Protein AF-A0A5E4IYB2-F1 (afdb_monomer)

Radius of gyration: 29.52 Å; Cα contacts (8 Å, |Δi|>4): 1570; chains: 1; bounding box: 65×104×77 Å

Structure (mmCIF, N/CA/C/O backbone):
data_AF-A0A5E4IYB2-F1
#
_entry.id   AF-A0A5E4IYB2-F1
#
loop_
_atom_site.group_PDB
_atom_site.id
_atom_site.type_symbol
_atom_site.label_atom_id
_atom_site.label_alt_id
_atom_site.label_comp_id
_atom_site.label_asym_id
_atom_site.label_entity_id
_atom_site.label_seq_id
_atom_site.pdbx_PDB_ins_code
_atom_site.Cartn_x
_atom_site.Cartn_y
_atom_site.Cartn_z
_atom_site.occupancy
_atom_site.B_iso_or_equiv
_atom_site.auth_seq_id
_atom_site.auth_comp_id
_atom_site.auth_asym_id
_atom_site.auth_atom_id
_atom_site.pdbx_PDB_model_num
ATOM 1 N N . MET A 1 1 ? -1.968 6.231 -26.557 1.00 59.00 1 MET A N 1
ATOM 2 C CA . MET A 1 1 ? -2.335 7.236 -25.530 1.00 59.00 1 MET A CA 1
ATOM 3 C C . MET A 1 1 ? -2.829 8.498 -26.220 1.00 59.00 1 MET A C 1
ATOM 5 O O . MET A 1 1 ? -2.154 8.832 -27.192 1.00 59.00 1 MET A O 1
ATOM 9 N N . PRO A 1 2 ? -3.926 9.191 -25.814 1.00 55.34 2 PRO A N 1
ATOM 10 C CA . PRO A 1 2 ? -4.730 9.131 -24.569 1.00 55.34 2 PRO A CA 1
ATOM 11 C C . PRO A 1 2 ? -6.134 8.472 -24.622 1.00 55.34 2 PRO A C 1
ATOM 13 O O . PRO A 1 2 ? -6.709 8.244 -23.564 1.00 55.34 2 PRO A O 1
ATOM 16 N N . ASP A 1 3 ? -6.701 8.130 -25.783 1.00 65.88 3 ASP A N 1
ATOM 17 C CA . ASP A 1 3 ? -7.971 7.364 -25.861 1.00 65.88 3 ASP A CA 1
ATOM 18 C C . ASP A 1 3 ? -7.810 5.971 -26.499 1.00 65.88 3 ASP A C 1
ATOM 20 O O . ASP A 1 3 ? -8.772 5.216 -26.598 1.00 65.88 3 ASP A O 1
ATOM 24 N N . GLY A 1 4 ? -6.605 5.657 -26.989 1.00 65.25 4 GLY A N 1
ATOM 25 C CA . GLY A 1 4 ? -6.263 4.389 -27.640 1.00 65.25 4 GLY A CA 1
ATOM 26 C C . GLY A 1 4 ? -6.915 4.145 -29.005 1.00 65.25 4 GLY A C 1
ATOM 27 O O . GLY A 1 4 ? -6.534 3.199 -29.692 1.00 65.25 4 GLY A O 1
ATOM 28 N N . LEU A 1 5 ? -7.865 4.988 -29.412 1.00 66.50 5 LEU A N 1
ATOM 29 C CA . LEU A 1 5 ? -8.672 4.826 -30.623 1.00 66.50 5 LEU A CA 1
ATOM 30 C C . LEU A 1 5 ? -8.430 5.939 -31.646 1.00 66.50 5 LEU A C 1
ATOM 32 O O . LEU A 1 5 ? -8.735 5.745 -32.820 1.00 66.50 5 LEU A O 1
ATOM 36 N N . GLY A 1 6 ? -7.892 7.088 -31.230 1.00 71.44 6 GLY A N 1
ATOM 37 C CA . GLY A 1 6 ? -7.682 8.238 -32.110 1.00 71.44 6 GLY A CA 1
ATOM 38 C C . GLY A 1 6 ? -8.962 8.986 -32.468 1.00 71.44 6 GLY A C 1
ATOM 39 O O . GLY A 1 6 ? -8.977 9.770 -33.411 1.00 71.44 6 GLY A O 1
ATOM 40 N N . THR A 1 7 ? -10.052 8.710 -31.752 1.00 71.81 7 THR A N 1
ATOM 41 C CA . THR A 1 7 ? -11.393 9.229 -32.069 1.00 71.81 7 THR A CA 1
ATOM 42 C C . THR A 1 7 ? -11.715 10.505 -31.305 1.00 71.81 7 THR A C 1
ATOM 44 O O . THR A 1 7 ? -12.480 11.338 -31.782 1.00 71.81 7 THR A O 1
ATOM 47 N N . LYS A 1 8 ? -11.137 10.655 -30.111 1.00 72.50 8 LYS A N 1
ATOM 48 C CA . LYS A 1 8 ? -11.351 11.784 -29.199 1.00 72.50 8 LYS A CA 1
ATOM 49 C C . LYS A 1 8 ? -10.071 12.571 -28.932 1.00 72.50 8 LYS A C 1
ATOM 51 O O . LYS A 1 8 ? -10.150 13.705 -28.475 1.00 72.50 8 LYS A O 1
ATOM 56 N N . ALA A 1 9 ? -8.908 11.975 -29.186 1.00 76.88 9 ALA A N 1
ATOM 57 C CA . ALA A 1 9 ? -7.603 12.584 -28.963 1.00 76.88 9 ALA A CA 1
ATOM 58 C C . ALA A 1 9 ? -6.579 12.085 -29.994 1.00 76.88 9 ALA A C 1
ATOM 60 O O . ALA A 1 9 ? -6.816 11.102 -30.692 1.00 76.88 9 ALA A O 1
ATOM 61 N N . SER A 1 10 ? -5.433 12.763 -30.091 1.00 81.06 10 SER A N 1
ATOM 62 C CA . SER A 1 10 ? -4.328 12.340 -30.956 1.00 81.06 10 SER A CA 1
ATOM 63 C C . SER A 1 10 ? -3.776 10.970 -30.545 1.00 81.06 10 SER A C 1
ATOM 65 O O . SER A 1 10 ? -3.769 10.612 -29.369 1.00 81.06 10 SER A O 1
ATOM 67 N N . VAL A 1 11 ? -3.286 10.192 -31.514 1.00 79.12 11 VAL A N 1
ATOM 68 C CA . VAL A 1 11 ? -2.668 8.885 -31.247 1.00 79.12 11 VAL A CA 1
ATOM 69 C C . VAL A 1 11 ? -1.159 9.052 -31.130 1.00 79.12 11 VAL A C 1
ATOM 71 O O . VAL A 1 11 ? -0.481 9.313 -32.122 1.00 79.12 11 VAL A O 1
ATOM 74 N N . ALA A 1 12 ? -0.621 8.878 -29.923 1.00 83.25 12 ALA A N 1
ATOM 75 C CA . ALA A 1 12 ? 0.823 8.814 -29.715 1.00 83.25 12 ALA A CA 1
ATOM 76 C C . ALA A 1 12 ? 1.377 7.423 -30.072 1.00 83.25 12 ALA A C 1
ATOM 78 O O . ALA A 1 12 ? 0.865 6.408 -29.589 1.00 83.25 12 ALA A O 1
ATOM 79 N N . GLY A 1 13 ? 2.440 7.386 -30.884 1.00 85.62 13 GLY A N 1
ATOM 80 C CA . GLY A 1 13 ? 3.285 6.199 -31.048 1.00 85.62 13 GLY A CA 1
ATOM 81 C C . GLY A 1 13 ? 4.201 5.970 -29.833 1.00 85.62 13 GLY A C 1
ATOM 82 O O . GLY A 1 13 ? 4.209 6.790 -28.913 1.00 85.62 13 GLY A O 1
ATOM 83 N N . PRO A 1 14 ? 4.989 4.880 -29.805 1.00 88.88 14 PRO A N 1
ATOM 84 C CA . PRO A 1 14 ? 5.946 4.628 -28.728 1.00 88.88 14 PRO A CA 1
ATOM 85 C C . PRO A 1 14 ? 6.956 5.772 -28.565 1.00 88.88 14 PRO A C 1
ATOM 87 O O . PRO A 1 14 ? 7.417 6.347 -29.555 1.00 88.88 14 PRO A O 1
ATOM 90 N N . ALA A 1 15 ? 7.310 6.093 -27.317 1.00 93.56 15 ALA A N 1
ATOM 91 C CA . ALA A 1 15 ? 8.344 7.084 -27.030 1.00 93.56 15 ALA A CA 1
ATOM 92 C C . ALA A 1 15 ? 9.684 6.620 -27.614 1.00 93.56 15 ALA A C 1
ATOM 94 O O . ALA A 1 15 ? 10.005 5.446 -27.511 1.00 93.56 15 ALA A O 1
ATOM 95 N N . LYS A 1 16 ? 10.456 7.527 -28.222 1.00 93.44 16 LYS A N 1
ATOM 96 C CA . LYS A 1 16 ? 11.802 7.246 -28.775 1.00 93.44 16 LYS A CA 1
ATOM 97 C C . LYS A 1 16 ? 12.919 8.021 -28.068 1.00 93.44 16 LYS A C 1
ATOM 99 O O . LYS A 1 16 ? 14.088 7.874 -28.408 1.00 93.44 16 LYS A O 1
ATOM 104 N N . LYS A 1 17 ? 12.538 8.915 -27.160 1.00 96.00 17 LYS A N 1
ATOM 105 C CA . LYS A 1 17 ? 13.398 9.856 -26.446 1.00 96.00 17 LYS A CA 1
ATOM 106 C C . LYS A 1 17 ? 12.951 9.909 -24.983 1.00 96.00 17 LYS A C 1
ATOM 108 O O . LYS A 1 17 ? 11.748 9.726 -24.745 1.00 96.00 17 LYS A O 1
ATOM 113 N N . PRO A 1 18 ? 13.874 10.120 -24.032 1.00 97.00 18 PRO A N 1
ATOM 114 C CA . PRO A 1 18 ? 13.565 10.061 -22.607 1.00 97.00 18 PRO A CA 1
ATOM 115 C C . PRO A 1 18 ? 12.498 11.070 -22.183 1.00 97.00 18 PRO A C 1
ATOM 117 O O . PRO A 1 18 ? 11.595 10.721 -21.423 1.00 97.00 18 PRO A O 1
ATOM 120 N N . GLU A 1 19 ? 12.505 12.277 -22.744 1.00 97.06 19 GLU A N 1
ATOM 121 C CA . GLU A 1 19 ? 11.535 13.322 -22.417 1.00 97.06 19 GLU A CA 1
ATOM 122 C C . GLU A 1 19 ? 10.115 12.893 -22.796 1.00 97.06 19 GLU A C 1
ATOM 124 O O . GLU A 1 19 ? 9.164 13.051 -22.032 1.00 97.06 19 GLU A O 1
ATOM 129 N N . VAL A 1 20 ? 9.973 12.275 -23.972 1.00 96.12 20 VAL A N 1
ATOM 130 C CA . VAL A 1 20 ? 8.689 11.754 -24.455 1.00 96.12 20 VAL A CA 1
ATOM 131 C C . VAL A 1 20 ? 8.216 10.592 -23.581 1.00 96.12 20 VAL A C 1
ATOM 133 O O . VAL A 1 20 ? 7.018 10.477 -23.325 1.00 96.12 20 VAL A O 1
ATOM 136 N N . ALA A 1 21 ? 9.131 9.744 -23.105 1.00 96.38 21 ALA A N 1
ATOM 137 C CA . ALA A 1 21 ? 8.797 8.623 -22.231 1.00 96.38 21 ALA A CA 1
ATOM 138 C C . ALA A 1 21 ? 8.267 9.107 -20.870 1.00 96.38 21 ALA A C 1
ATOM 140 O O . ALA A 1 21 ? 7.205 8.651 -20.441 1.00 96.38 21 ALA A O 1
ATOM 141 N N . ILE A 1 22 ? 8.926 10.097 -20.256 1.00 97.19 22 ILE A N 1
ATOM 142 C CA . ILE A 1 22 ? 8.444 10.749 -19.029 1.00 97.19 22 ILE A CA 1
ATOM 143 C C . ILE A 1 22 ? 7.074 11.392 -19.254 1.00 97.19 22 ILE A C 1
ATOM 145 O O . ILE A 1 22 ? 6.131 11.105 -18.518 1.00 97.19 22 ILE A O 1
ATOM 149 N N . LEU A 1 23 ? 6.910 12.194 -20.308 1.00 94.94 23 LEU A N 1
ATOM 150 C CA . LEU A 1 23 ? 5.627 12.844 -20.594 1.00 94.94 23 LEU A CA 1
ATOM 151 C C . LEU A 1 23 ? 4.507 11.833 -20.875 1.00 94.94 23 LEU A C 1
ATOM 153 O O . LEU A 1 23 ? 3.352 12.077 -20.522 1.00 94.94 23 LEU A O 1
ATOM 157 N N . HIS A 1 24 ? 4.809 10.690 -21.494 1.00 93.75 24 HIS A N 1
ATOM 158 C CA . HIS A 1 24 ? 3.840 9.607 -21.661 1.00 93.75 24 HIS A CA 1
ATOM 159 C C . HIS A 1 24 ? 3.438 8.986 -20.321 1.00 93.75 24 HIS A C 1
ATOM 161 O O . HIS A 1 24 ? 2.244 8.752 -20.119 1.00 93.75 24 HIS A O 1
ATOM 167 N N . ALA A 1 25 ? 4.389 8.766 -19.408 1.00 94.19 25 ALA A N 1
ATOM 168 C CA . ALA A 1 25 ? 4.113 8.255 -18.066 1.00 94.19 25 ALA A CA 1
ATOM 169 C C . ALA A 1 25 ? 3.195 9.208 -17.279 1.00 94.19 25 ALA A C 1
ATOM 171 O O . ALA A 1 25 ? 2.156 8.781 -16.770 1.00 94.19 25 ALA A O 1
ATOM 172 N N . VAL A 1 26 ? 3.499 10.510 -17.277 1.00 94.06 26 VAL A N 1
ATOM 173 C CA . VAL A 1 26 ? 2.660 11.538 -16.633 1.00 94.06 26 VAL A CA 1
ATOM 174 C C . VAL A 1 26 ? 1.250 11.547 -17.237 1.00 94.06 26 VAL A C 1
ATOM 176 O O . VAL A 1 26 ? 0.248 11.458 -16.522 1.00 94.06 26 VAL A O 1
ATOM 179 N N . LYS A 1 27 ? 1.140 11.606 -18.571 1.00 91.12 27 LYS A N 1
ATOM 180 C CA . LYS A 1 27 ? -0.162 11.648 -19.259 1.00 91.12 27 LYS A CA 1
ATOM 181 C C . LYS A 1 27 ? -0.988 10.386 -19.031 1.00 91.12 27 LYS A C 1
ATOM 183 O O . LYS A 1 27 ? -2.218 10.473 -19.047 1.00 91.12 27 LYS A O 1
ATOM 188 N N . ALA A 1 28 ? -0.350 9.234 -18.830 1.00 90.25 28 ALA A N 1
ATOM 189 C CA . ALA A 1 28 ? -1.038 7.995 -18.487 1.00 90.25 28 ALA A CA 1
ATOM 190 C C . ALA A 1 28 ? -1.725 8.092 -17.125 1.00 90.25 28 ALA A C 1
ATOM 192 O O . ALA A 1 28 ? -2.934 7.875 -17.066 1.00 90.25 28 ALA A O 1
ATOM 193 N N . LEU A 1 29 ? -1.016 8.512 -16.073 1.00 89.81 29 LEU A N 1
ATOM 194 C CA . LEU A 1 29 ? -1.616 8.676 -14.743 1.00 89.81 29 LEU A CA 1
ATOM 195 C C . LEU A 1 29 ? -2.685 9.778 -14.725 1.00 89.81 29 LEU A C 1
ATOM 197 O O . LEU A 1 29 ? -3.764 9.582 -14.166 1.00 89.81 29 LEU A O 1
ATOM 201 N N . GLY A 1 30 ? -2.437 10.899 -15.408 1.00 90.56 30 GLY A N 1
ATOM 202 C CA . GLY A 1 30 ? -3.420 11.974 -15.555 1.00 90.56 30 GLY A CA 1
ATOM 203 C C . GLY A 1 30 ? -4.710 11.526 -16.243 1.00 90.56 30 GLY A C 1
ATOM 204 O O . GLY A 1 30 ? -5.810 11.807 -15.769 1.00 90.56 30 GLY A O 1
ATOM 205 N N . SER A 1 31 ? -4.591 10.767 -17.336 1.00 88.31 31 SER A N 1
ATOM 206 C CA . SER A 1 31 ? -5.754 10.218 -18.048 1.00 88.31 31 SER A CA 1
ATOM 207 C C . SER A 1 31 ? -6.476 9.160 -17.208 1.00 88.31 31 SER A C 1
ATOM 209 O O . SER A 1 31 ? -7.710 9.151 -17.160 1.00 88.31 31 SER A O 1
ATOM 211 N N . ALA A 1 32 ? -5.730 8.310 -16.494 1.00 87.69 32 ALA A N 1
ATOM 212 C CA . ALA A 1 32 ? -6.277 7.300 -15.592 1.00 87.69 32 ALA A CA 1
ATOM 213 C C . ALA A 1 32 ? -7.131 7.930 -14.482 1.00 87.69 32 ALA A C 1
ATOM 215 O O . ALA A 1 32 ? -8.261 7.497 -14.259 1.00 87.69 32 ALA A O 1
ATOM 216 N N . GLN A 1 33 ? -6.662 9.019 -13.869 1.00 88.50 33 GLN A N 1
ATOM 217 C CA . GLN A 1 33 ? -7.378 9.724 -12.800 1.00 88.50 33 GLN A CA 1
ATOM 218 C C . GLN A 1 33 ? -8.771 10.226 -13.216 1.00 88.50 33 GLN A C 1
ATOM 220 O O . GLN A 1 33 ? -9.659 10.351 -12.377 1.00 88.50 33 GLN A O 1
ATOM 225 N N . THR A 1 34 ? -8.999 10.489 -14.507 1.00 86.69 34 THR A N 1
ATOM 226 C CA . THR A 1 34 ? -10.328 10.891 -15.012 1.00 86.69 34 THR A CA 1
ATOM 227 C C . THR A 1 34 ? -11.309 9.721 -15.152 1.00 86.69 34 THR A C 1
ATOM 229 O O . THR A 1 34 ? -12.514 9.938 -15.266 1.00 86.69 34 THR A O 1
ATOM 232 N N . ASN A 1 35 ? -10.809 8.481 -15.143 1.00 85.38 35 ASN A N 1
ATOM 233 C CA . ASN A 1 35 ? -11.604 7.254 -15.263 1.00 85.38 35 ASN A CA 1
ATOM 234 C C . ASN A 1 35 ? -11.762 6.535 -13.912 1.00 85.38 35 ASN A C 1
ATOM 236 O O . ASN A 1 35 ? -12.716 5.777 -13.738 1.00 85.38 35 ASN A O 1
ATOM 240 N N . PHE A 1 36 ? -10.859 6.784 -12.961 1.00 86.38 36 PHE A N 1
ATOM 241 C CA . PHE A 1 36 ? -10.807 6.113 -11.665 1.00 86.38 36 PHE A CA 1
ATOM 242 C C . PHE A 1 36 ? -10.824 7.113 -10.506 1.00 86.38 36 PHE A C 1
ATOM 244 O O . PHE A 1 36 ? -10.186 8.160 -10.550 1.00 86.38 36 PHE A O 1
ATOM 251 N N . ALA A 1 37 ? -11.545 6.771 -9.436 1.00 85.31 37 ALA A N 1
ATOM 252 C CA . ALA A 1 37 ? -11.665 7.627 -8.255 1.00 85.31 37 ALA A CA 1
ATOM 253 C C . ALA A 1 37 ? -10.502 7.471 -7.254 1.00 85.31 37 ALA A C 1
ATOM 255 O O . ALA A 1 37 ? -10.336 8.325 -6.388 1.00 85.31 37 ALA A O 1
ATOM 256 N N . GLY A 1 38 ? -9.738 6.376 -7.343 1.00 81.88 38 GLY A N 1
ATOM 257 C CA . GLY A 1 38 ? -8.631 6.060 -6.438 1.00 81.88 38 GLY A CA 1
ATOM 258 C C . GLY A 1 38 ? -7.264 6.524 -6.946 1.00 81.88 38 GLY A C 1
ATOM 259 O O . GLY A 1 38 ? -7.152 7.114 -8.025 1.00 81.88 38 GLY A O 1
ATOM 260 N N . GLY A 1 39 ? -6.227 6.212 -6.166 1.00 82.81 39 GLY A N 1
ATOM 261 C CA . GLY A 1 39 ? -4.835 6.446 -6.547 1.00 82.81 39 GLY A CA 1
ATOM 262 C C . GLY A 1 39 ? -4.411 5.600 -7.749 1.00 82.81 39 GLY A C 1
ATOM 263 O O . GLY A 1 39 ? -4.916 4.497 -7.948 1.00 82.81 39 GLY A O 1
ATOM 264 N N . GLN A 1 40 ? -3.511 6.145 -8.559 1.00 85.50 40 GLN A N 1
ATOM 265 C CA . GLN A 1 40 ? -2.954 5.517 -9.757 1.00 85.50 40 GLN A CA 1
ATOM 266 C C . GLN A 1 40 ? -1.445 5.384 -9.577 1.00 85.50 40 GLN A C 1
ATOM 268 O O . GLN A 1 40 ? -0.814 6.334 -9.123 1.00 85.50 40 GLN A O 1
ATOM 273 N N . GLY A 1 41 ? -0.839 4.262 -9.953 1.00 89.12 41 GLY A N 1
ATOM 274 C CA . GLY A 1 41 ? 0.597 4.113 -9.748 1.00 89.12 41 GLY A CA 1
ATOM 275 C C . GLY A 1 41 ? 1.304 3.219 -10.743 1.00 89.12 41 GLY A C 1
ATOM 276 O O . GLY A 1 41 ? 0.678 2.445 -11.467 1.00 89.12 41 GLY A O 1
ATOM 277 N N . PHE A 1 42 ? 2.627 3.362 -10.776 1.00 90.06 42 PHE A N 1
ATOM 278 C CA . PHE A 1 42 ? 3.518 2.493 -11.536 1.00 90.06 42 PHE A CA 1
ATOM 279 C C . PHE A 1 42 ? 4.253 1.535 -10.605 1.00 90.06 42 PHE A C 1
ATOM 281 O O . PHE A 1 42 ? 4.868 1.959 -9.631 1.00 90.06 42 PHE A O 1
ATOM 288 N N . TYR A 1 43 ? 4.228 0.254 -10.956 1.00 85.56 43 TYR A N 1
ATOM 289 C CA . TYR A 1 43 ? 5.018 -0.794 -10.318 1.00 85.56 43 TYR A CA 1
ATOM 290 C C . TYR A 1 43 ? 6.393 -0.888 -10.999 1.00 85.56 43 TYR A C 1
ATOM 292 O O . TYR A 1 43 ? 6.452 -0.808 -12.228 1.00 85.56 43 TYR A O 1
ATOM 300 N N . ASN A 1 44 ? 7.484 -1.037 -10.235 1.00 90.00 44 ASN A N 1
ATOM 301 C CA . ASN A 1 44 ? 8.867 -1.056 -10.749 1.00 90.00 44 ASN A CA 1
ATOM 302 C C . ASN A 1 44 ? 9.183 0.074 -11.750 1.00 90.00 44 ASN A C 1
ATOM 304 O O . ASN A 1 44 ? 9.762 -0.147 -12.818 1.00 90.00 44 ASN A O 1
ATOM 308 N N . PHE A 1 45 ? 8.779 1.306 -11.418 1.00 95.69 45 PHE A N 1
ATOM 309 C CA . PHE A 1 45 ? 8.808 2.443 -12.346 1.00 95.69 45 PHE A CA 1
ATOM 310 C C . PHE A 1 45 ? 10.192 2.656 -12.977 1.00 95.69 45 PHE A C 1
ATOM 312 O O . PHE A 1 45 ? 10.306 2.778 -14.199 1.00 95.69 45 PHE A O 1
ATOM 319 N N . LEU A 1 46 ? 11.242 2.646 -12.149 1.00 97.56 46 LEU A N 1
ATOM 320 C CA . LEU A 1 46 ? 12.616 2.886 -12.591 1.00 97.56 46 LEU A CA 1
ATOM 321 C C . LEU A 1 46 ? 13.125 1.800 -13.533 1.00 97.56 46 LEU A C 1
ATOM 323 O O . LEU A 1 46 ? 13.756 2.131 -14.531 1.00 97.56 46 LEU A O 1
ATOM 327 N N . THR A 1 47 ? 12.791 0.532 -13.289 1.00 96.12 47 THR A N 1
ATOM 328 C CA . THR A 1 47 ? 13.164 -0.581 -14.173 1.00 96.12 47 THR A CA 1
ATOM 329 C C . THR A 1 47 ? 12.627 -0.377 -15.589 1.00 96.12 47 THR A C 1
ATOM 331 O O . THR A 1 47 ? 13.343 -0.610 -16.561 1.00 96.12 47 THR A O 1
ATOM 334 N N . PHE A 1 48 ? 11.391 0.112 -15.729 1.00 95.75 48 PHE A N 1
ATOM 335 C CA . PHE A 1 48 ? 10.768 0.305 -17.040 1.00 95.75 48 PHE A CA 1
ATOM 336 C C . PHE A 1 48 ? 11.193 1.587 -17.759 1.00 95.75 48 PHE A C 1
ATOM 338 O O . PHE A 1 48 ? 11.196 1.605 -18.993 1.00 95.75 48 PHE A O 1
ATOM 345 N N . ILE A 1 49 ? 11.551 2.650 -17.032 1.00 97.25 49 ILE A N 1
ATOM 346 C CA . ILE A 1 49 ? 12.005 3.904 -17.653 1.00 97.25 49 ILE A CA 1
ATOM 347 C C . ILE A 1 49 ? 13.518 3.920 -17.927 1.00 97.25 49 ILE A C 1
ATOM 349 O O . ILE A 1 49 ? 13.947 4.560 -18.886 1.00 97.25 49 ILE A O 1
ATOM 353 N N . ALA A 1 50 ? 14.316 3.170 -17.158 1.00 97.88 50 ALA A N 1
ATOM 354 C CA . ALA A 1 50 ? 15.779 3.137 -17.244 1.00 97.88 50 ALA A CA 1
ATOM 355 C C . ALA A 1 50 ? 16.351 2.915 -18.659 1.00 97.88 50 ALA A C 1
ATOM 357 O O . ALA A 1 50 ? 17.292 3.627 -19.011 1.00 97.88 50 ALA A O 1
ATOM 358 N N . PRO A 1 51 ? 15.781 2.052 -19.530 1.00 97.81 51 PRO A N 1
ATOM 359 C CA . PRO A 1 51 ? 16.294 1.888 -20.892 1.00 97.81 51 PRO A CA 1
ATOM 360 C C . PRO A 1 51 ? 16.297 3.170 -21.740 1.00 97.81 51 PRO A C 1
ATOM 362 O O . PRO A 1 51 ? 17.067 3.280 -22.692 1.00 97.81 51 PRO A O 1
ATOM 365 N N . TYR A 1 52 ? 15.454 4.158 -21.418 1.00 98.06 52 TYR A N 1
ATOM 366 C CA . TYR A 1 52 ? 15.451 5.455 -22.104 1.00 98.06 52 TYR A CA 1
ATOM 367 C C . TYR A 1 52 ? 16.576 6.392 -21.642 1.00 98.06 52 TYR A C 1
ATOM 369 O O . TYR A 1 52 ? 16.829 7.391 -22.314 1.00 98.06 52 TYR A O 1
ATOM 377 N N . PHE A 1 53 ? 17.233 6.088 -20.520 1.00 98.06 53 PHE A N 1
ATOM 378 C CA . PHE A 1 53 ? 18.314 6.888 -19.935 1.00 98.06 53 PHE A CA 1
ATOM 379 C C . PHE A 1 53 ? 19.709 6.363 -20.287 1.00 98.06 53 PHE A C 1
ATOM 381 O O . PHE A 1 53 ? 20.707 6.926 -19.839 1.00 98.06 53 PHE A O 1
ATOM 388 N N . GLU A 1 54 ? 19.795 5.305 -21.096 1.00 96.50 54 GLU A N 1
ATOM 389 C CA . GLU A 1 54 ? 21.063 4.746 -21.562 1.00 96.50 54 GLU A CA 1
ATOM 390 C C . GLU A 1 54 ? 21.932 5.845 -22.201 1.00 96.50 54 GLU A C 1
ATOM 392 O O . GLU A 1 54 ? 21.518 6.534 -23.137 1.00 96.50 54 GLU A O 1
ATOM 397 N N . GLY A 1 55 ? 23.141 6.027 -21.664 1.00 94.94 55 GLY A N 1
ATOM 398 C CA . GLY A 1 55 ? 24.096 7.038 -22.128 1.00 94.94 55 GLY A CA 1
ATOM 399 C C . GLY A 1 55 ? 23.821 8.481 -21.680 1.00 94.94 55 GLY A C 1
ATOM 400 O O . GLY A 1 55 ? 24.585 9.360 -22.066 1.00 94.94 55 GLY A O 1
ATOM 401 N N . GLN A 1 56 ? 22.783 8.739 -20.878 1.00 97.62 56 GLN A N 1
ATOM 402 C CA . GLN A 1 56 ? 22.542 10.062 -20.286 1.00 97.62 56 GLN A CA 1
ATOM 403 C C . GLN A 1 56 ? 23.504 10.337 -19.116 1.00 97.62 56 GLN A C 1
ATOM 405 O O . GLN A 1 56 ? 23.912 9.420 -18.378 1.00 97.62 56 GLN A O 1
ATOM 410 N N . SER A 1 57 ? 23.857 11.610 -18.936 1.00 98.06 57 SER A N 1
ATOM 411 C CA . SER A 1 57 ? 24.579 12.100 -17.761 1.00 98.06 57 SER A CA 1
ATOM 412 C C . SER A 1 57 ? 23.674 12.081 -16.524 1.00 98.06 57 SER A C 1
ATOM 414 O O . SER A 1 57 ? 22.447 12.012 -16.619 1.00 98.06 57 SER A O 1
ATOM 416 N N . TYR A 1 58 ? 24.269 12.142 -15.332 1.00 98.38 58 TYR A N 1
ATOM 417 C CA . TYR A 1 58 ? 23.485 12.202 -14.099 1.00 98.38 58 TYR A CA 1
ATOM 418 C C . TYR A 1 58 ? 22.624 13.474 -14.039 1.00 98.38 58 TYR A C 1
ATOM 420 O O . TYR A 1 58 ? 21.466 13.417 -13.635 1.00 98.38 58 TYR A O 1
ATOM 428 N N . GLU A 1 59 ? 23.153 14.603 -14.506 1.00 98.31 59 GLU A N 1
ATOM 429 C CA . GLU A 1 59 ? 22.459 15.892 -14.564 1.00 98.31 59 GLU A CA 1
ATOM 430 C C . GLU A 1 59 ? 21.246 15.839 -15.502 1.00 98.31 59 GLU A C 1
ATOM 432 O O . GLU A 1 59 ? 20.179 16.352 -15.160 1.00 98.31 59 GLU A O 1
ATOM 437 N N . GLU A 1 60 ? 21.375 15.170 -16.651 1.00 98.44 60 GLU A N 1
ATOM 438 C CA . GLU A 1 60 ? 20.259 14.932 -17.576 1.00 98.44 60 GLU A CA 1
ATOM 439 C C . GLU A 1 60 ? 19.172 14.063 -16.923 1.00 98.44 60 GLU A C 1
ATOM 441 O O . GLU A 1 60 ? 17.984 14.388 -16.995 1.00 98.44 60 GLU A O 1
ATOM 446 N N . ILE A 1 61 ? 19.561 13.002 -16.206 1.00 98.62 61 ILE A N 1
ATOM 447 C CA . ILE A 1 61 ? 18.624 12.141 -15.465 1.00 98.62 61 ILE A CA 1
ATOM 448 C C . ILE A 1 61 ? 17.907 12.928 -14.354 1.00 98.62 61 ILE A C 1
ATOM 450 O O . ILE A 1 61 ? 16.696 12.772 -14.183 1.00 98.62 61 ILE A O 1
ATOM 454 N N . VAL A 1 62 ? 18.609 13.810 -13.633 1.00 98.69 62 VAL A N 1
ATOM 455 C CA . VAL A 1 62 ? 18.004 14.703 -12.627 1.00 98.69 62 VAL A CA 1
ATOM 456 C C . VAL A 1 62 ? 16.945 15.602 -13.257 1.00 98.69 62 VAL A C 1
ATOM 458 O O . VAL A 1 62 ? 15.849 15.708 -12.711 1.00 98.69 62 VAL A O 1
ATOM 461 N N . GLN A 1 63 ? 17.212 16.189 -14.425 1.00 98.44 63 GLN A N 1
ATOM 462 C CA . GLN A 1 63 ? 16.225 17.012 -15.133 1.00 98.44 63 GLN A CA 1
ATOM 463 C C . GLN A 1 63 ? 14.994 16.206 -15.573 1.00 98.44 63 GLN A C 1
ATOM 465 O O . GLN A 1 63 ? 13.863 16.677 -15.448 1.00 98.44 63 GLN A O 1
ATOM 470 N N . LEU A 1 64 ? 15.179 14.962 -16.020 1.00 98.50 64 LEU A N 1
ATOM 471 C CA . LEU A 1 64 ? 14.072 14.074 -16.393 1.00 98.50 64 LEU A CA 1
ATOM 472 C C . LEU A 1 64 ? 13.206 13.686 -15.184 1.00 98.50 64 LEU A C 1
ATOM 474 O O . LEU A 1 64 ? 11.975 13.692 -15.283 1.00 98.50 64 LEU A O 1
ATOM 478 N N . MET A 1 65 ? 13.824 13.389 -14.036 1.00 98.38 65 MET A N 1
ATOM 479 C CA . MET A 1 65 ? 13.103 13.127 -12.783 1.00 98.38 65 MET A CA 1
ATOM 480 C C . MET A 1 65 ? 12.408 14.385 -12.253 1.00 98.38 65 MET A C 1
ATOM 482 O O . MET A 1 65 ? 11.263 14.307 -11.809 1.00 98.38 65 MET A O 1
ATOM 486 N N . GLN A 1 66 ? 13.051 15.550 -12.356 1.00 97.88 66 GLN A N 1
ATOM 487 C CA . GLN A 1 66 ? 12.450 16.833 -12.001 1.00 97.88 66 GLN A CA 1
ATOM 488 C C . GLN A 1 66 ? 11.203 17.096 -12.845 1.00 97.88 66 GLN A C 1
ATOM 490 O O . GLN A 1 66 ? 10.140 17.367 -12.290 1.00 97.88 66 GLN A O 1
ATOM 495 N N . MET A 1 67 ? 11.295 16.930 -14.167 1.00 97.69 67 MET A N 1
ATOM 496 C CA . MET A 1 67 ? 10.146 17.066 -15.061 1.00 97.69 67 MET A CA 1
ATOM 497 C C . MET A 1 67 ? 9.005 16.126 -14.656 1.00 97.69 67 MET A C 1
ATOM 499 O O . MET A 1 67 ? 7.859 16.558 -14.582 1.00 97.69 67 MET A O 1
ATOM 503 N N . PHE A 1 68 ? 9.303 14.864 -14.334 1.00 97.50 68 PHE A N 1
ATOM 504 C CA . PHE A 1 68 ? 8.291 13.912 -13.873 1.00 97.50 68 PHE A CA 1
ATOM 505 C C . PHE A 1 68 ? 7.585 14.374 -12.588 1.00 97.50 68 PHE A C 1
ATOM 507 O O . PHE A 1 68 ? 6.355 14.416 -12.545 1.00 97.50 68 PHE A O 1
ATOM 514 N N . VAL A 1 69 ? 8.343 14.752 -11.554 1.00 96.81 69 VAL A N 1
ATOM 515 C CA . VAL A 1 69 ? 7.793 15.165 -10.249 1.00 96.81 69 VAL A CA 1
ATOM 516 C C . VAL A 1 69 ? 6.961 16.447 -10.367 1.00 96.81 69 VAL A C 1
ATOM 518 O O . VAL A 1 69 ? 5.855 16.521 -9.822 1.00 96.81 69 VAL A O 1
ATOM 521 N N . TYR A 1 70 ? 7.447 17.445 -11.106 1.00 95.69 70 TYR A N 1
ATOM 522 C CA . TYR A 1 70 ? 6.740 18.717 -11.273 1.00 95.69 70 TYR A CA 1
ATOM 523 C C . TYR A 1 70 ? 5.448 18.549 -12.072 1.00 95.69 70 TYR A C 1
ATOM 525 O O . TYR A 1 70 ? 4.397 19.023 -11.644 1.00 95.69 70 TYR A O 1
ATOM 533 N N . GLU A 1 71 ? 5.477 17.805 -13.177 1.00 94.88 71 GLU A N 1
ATOM 534 C CA . GLU A 1 71 ? 4.270 17.536 -13.962 1.00 94.88 71 GLU A CA 1
ATOM 535 C C . GLU A 1 71 ? 3.207 16.802 -13.127 1.00 94.88 71 GLU A C 1
ATOM 537 O O . GLU A 1 71 ? 2.023 17.152 -13.161 1.00 94.88 71 GLU A O 1
ATOM 542 N N . MET A 1 72 ? 3.618 15.838 -12.294 1.00 92.38 72 MET A N 1
ATOM 543 C CA . MET A 1 72 ? 2.692 15.141 -11.398 1.00 92.38 72 MET A CA 1
ATOM 544 C C . MET A 1 72 ? 2.089 16.037 -10.309 1.00 92.38 72 MET A C 1
ATOM 546 O O . MET A 1 72 ? 0.961 15.792 -9.872 1.00 92.38 72 MET A O 1
ATOM 550 N N . THR A 1 73 ? 2.805 17.077 -9.879 1.00 90.12 73 THR A N 1
ATOM 551 C CA . THR A 1 73 ? 2.372 17.991 -8.806 1.00 90.12 73 THR A CA 1
ATOM 552 C C . THR A 1 73 ? 1.753 19.294 -9.295 1.00 90.12 73 THR A C 1
ATOM 554 O O . THR A 1 73 ? 1.269 20.076 -8.479 1.00 90.12 73 THR A O 1
ATOM 557 N N . GLN A 1 74 ? 1.686 19.508 -10.608 1.00 90.94 74 GLN A N 1
ATOM 558 C CA . GLN A 1 74 ? 1.024 20.665 -11.222 1.00 90.94 74 GLN A CA 1
ATOM 559 C C . GLN A 1 74 ? -0.251 20.285 -11.985 1.00 90.94 74 GLN A C 1
ATOM 561 O O . GLN A 1 74 ? -1.096 21.137 -12.269 1.00 90.94 74 GLN A O 1
ATOM 566 N N . MET A 1 75 ? -0.441 19.000 -12.283 1.00 89.69 75 MET A N 1
ATOM 567 C CA . MET A 1 75 ? -1.616 18.518 -12.998 1.00 89.69 75 MET A CA 1
ATOM 568 C C . MET A 1 75 ? -2.864 18.445 -12.099 1.00 89.69 75 MET A C 1
ATOM 570 O O . MET A 1 75 ? -3.082 17.468 -11.383 1.00 89.69 75 MET A O 1
ATOM 574 N N . MET A 1 76 ? -3.736 19.454 -12.193 1.00 88.31 76 MET A N 1
ATOM 575 C CA . MET A 1 76 ? -4.995 19.560 -11.432 1.00 88.31 76 MET A CA 1
ATOM 576 C C . MET A 1 76 ? -6.207 18.933 -12.152 1.00 88.31 76 MET A C 1
ATOM 578 O O . MET A 1 76 ? -7.176 19.621 -12.476 1.00 88.31 76 MET A O 1
ATOM 582 N N . VAL A 1 77 ? -6.150 17.631 -12.450 1.00 86.50 77 VAL A N 1
ATOM 583 C CA . VAL A 1 77 ? -7.204 16.919 -13.217 1.00 86.50 77 VAL A CA 1
ATOM 584 C C . VAL A 1 77 ? -8.112 16.026 -12.368 1.00 86.50 77 VAL A C 1
ATOM 586 O O . VAL A 1 77 ? -9.105 15.503 -12.879 1.00 86.50 77 VAL A O 1
ATOM 589 N N . ALA A 1 78 ? -7.806 15.838 -11.082 1.00 83.25 78 ALA A N 1
ATOM 590 C CA . ALA A 1 78 ? -8.678 15.099 -10.179 1.00 83.25 78 ALA A CA 1
ATOM 591 C C . ALA A 1 78 ? -9.902 15.943 -9.770 1.00 83.25 78 ALA A C 1
ATOM 593 O O . ALA A 1 78 ? -9.979 17.158 -9.987 1.00 83.25 78 ALA A O 1
ATOM 594 N N . ARG A 1 79 ? -10.907 15.285 -9.179 1.00 76.44 79 ARG A N 1
ATOM 595 C CA . ARG A 1 79 ? -12.190 15.910 -8.829 1.00 76.44 79 ARG A CA 1
ATOM 596 C C . ARG A 1 79 ? -11.981 17.151 -7.952 1.00 76.44 79 ARG A C 1
ATOM 598 O O . ARG A 1 79 ? -11.290 17.099 -6.944 1.00 76.44 79 ARG A O 1
ATOM 605 N N . GLY A 1 80 ? -12.631 18.255 -8.322 1.00 80.88 80 GLY A N 1
ATOM 606 C CA . GLY A 1 80 ? -12.535 19.514 -7.577 1.00 80.88 80 GLY A CA 1
ATOM 607 C C . GLY A 1 80 ? -11.233 20.290 -7.802 1.00 80.88 80 GLY A C 1
ATOM 608 O O . GLY A 1 80 ? -10.921 21.152 -6.990 1.00 80.88 80 GLY A O 1
ATOM 609 N N . GLY A 1 81 ? -10.485 19.997 -8.876 1.00 82.75 81 GLY A N 1
ATOM 610 C CA . GLY A 1 81 ? -9.220 20.676 -9.186 1.00 82.75 81 GLY A CA 1
ATOM 611 C C . GLY A 1 81 ? -8.052 20.182 -8.333 1.00 82.75 81 GLY A C 1
ATOM 612 O O . GLY A 1 81 ? -7.116 20.928 -8.076 1.00 82.75 81 GLY A O 1
ATOM 613 N N . GLN A 1 82 ? -8.122 18.942 -7.851 1.00 84.38 82 GLN A N 1
ATOM 614 C CA . GLN A 1 82 ? -7.049 18.330 -7.074 1.00 84.38 82 GLN A CA 1
ATOM 615 C C . GLN A 1 82 ? -5.950 17.771 -7.987 1.00 84.38 82 GLN A C 1
ATOM 617 O O . GLN A 1 82 ? -6.184 17.464 -9.160 1.00 84.38 82 GLN A O 1
ATOM 622 N N . LEU A 1 83 ? -4.753 17.619 -7.419 1.00 88.81 83 LEU A N 1
ATOM 623 C CA . LEU A 1 83 ? -3.631 16.954 -8.074 1.00 88.81 83 LEU A CA 1
ATOM 624 C C . LEU A 1 83 ? -3.935 15.480 -8.343 1.00 88.81 83 LEU A C 1
ATOM 626 O O . LEU A 1 83 ? -4.755 14.867 -7.655 1.00 88.81 83 LEU A O 1
ATOM 630 N N . VAL A 1 84 ? -3.248 14.902 -9.328 1.00 88.81 84 VAL A N 1
ATOM 631 C CA . VAL A 1 84 ? -3.313 13.460 -9.583 1.00 88.81 84 VAL A CA 1
ATOM 632 C C . VAL A 1 84 ? -2.800 12.707 -8.360 1.00 88.81 84 VAL A C 1
ATOM 634 O O . VAL A 1 84 ? -1.642 12.864 -7.962 1.00 88.81 84 VAL A O 1
ATOM 637 N N . PHE A 1 85 ? -3.640 11.839 -7.800 1.00 86.56 85 PHE A N 1
ATOM 638 C CA . PHE A 1 85 ? -3.238 10.948 -6.724 1.00 86.56 85 PHE A CA 1
ATOM 639 C C . PHE A 1 85 ? -2.373 9.847 -7.338 1.00 86.56 85 PHE A C 1
ATOM 641 O O . PHE A 1 85 ? -2.870 8.807 -7.766 1.00 86.56 85 PHE A O 1
ATOM 648 N N . SER A 1 86 ? -1.065 10.091 -7.374 1.00 89.69 86 SER A N 1
ATOM 649 C CA . SER A 1 86 ? -0.089 9.227 -8.036 1.00 89.69 86 SER A CA 1
ATOM 650 C C . SER A 1 86 ? 0.853 8.530 -7.054 1.00 89.69 86 SER A C 1
ATOM 652 O O . SER A 1 86 ? 1.204 9.097 -6.019 1.00 89.69 86 SER A O 1
ATOM 654 N N . SER A 1 87 ? 1.297 7.319 -7.381 1.00 90.75 87 SER A N 1
ATOM 655 C CA . SER A 1 87 ? 2.400 6.632 -6.699 1.00 90.75 87 SER A CA 1
ATOM 656 C C . SER A 1 87 ? 3.366 5.981 -7.686 1.00 90.75 87 SER A C 1
ATOM 658 O O . SER A 1 87 ? 3.025 5.691 -8.834 1.00 90.75 87 SER A O 1
ATOM 660 N N . VAL A 1 88 ? 4.604 5.786 -7.250 1.00 93.31 88 VAL A N 1
ATOM 661 C CA . VAL A 1 88 ? 5.619 5.030 -7.980 1.00 93.31 88 VAL A CA 1
ATOM 662 C C . VAL A 1 88 ? 6.310 4.095 -7.006 1.00 93.31 88 VAL A C 1
ATOM 664 O O . VAL A 1 88 ? 6.837 4.544 -5.990 1.00 93.31 88 VAL A O 1
ATOM 667 N N . GLN A 1 89 ? 6.311 2.805 -7.323 1.00 92.56 89 GLN A N 1
ATOM 668 C CA . GLN A 1 89 ? 7.105 1.832 -6.594 1.00 92.56 89 GLN A CA 1
ATOM 669 C C . GLN A 1 89 ? 8.541 1.843 -7.124 1.00 92.56 89 GLN A C 1
ATOM 671 O O . GLN A 1 89 ? 8.769 1.830 -8.342 1.00 92.56 89 GLN A O 1
ATOM 676 N N . LEU A 1 90 ? 9.497 1.905 -6.201 1.00 95.62 90 LEU A N 1
ATOM 677 C CA . LEU A 1 90 ? 10.911 2.124 -6.465 1.00 95.62 90 LEU A CA 1
ATOM 678 C C . LEU A 1 90 ? 11.743 1.041 -5.779 1.00 95.62 90 LEU A C 1
ATOM 680 O O . LEU A 1 90 ? 11.614 0.811 -4.578 1.00 95.62 90 LEU A O 1
ATOM 684 N N . THR A 1 91 ? 12.650 0.442 -6.540 1.00 95.12 91 THR A N 1
ATOM 685 C CA . THR A 1 91 ? 13.663 -0.499 -6.060 1.00 95.12 91 THR A CA 1
ATOM 686 C C . THR A 1 91 ? 15.049 0.108 -6.279 1.00 95.12 91 THR A C 1
ATOM 688 O O . THR A 1 91 ? 15.253 0.792 -7.286 1.00 95.12 91 THR A O 1
ATOM 691 N N . PRO A 1 92 ? 16.017 -0.103 -5.369 1.00 96.44 92 PRO A N 1
ATOM 692 C CA . PRO A 1 92 ? 17.350 0.494 -5.490 1.00 96.44 92 PRO A CA 1
ATOM 693 C C . PRO A 1 92 ? 18.182 -0.110 -6.639 1.00 96.44 92 PRO A C 1
ATOM 695 O O . PRO A 1 92 ? 19.194 0.464 -7.024 1.00 96.44 92 PRO A O 1
ATOM 698 N N . GLY A 1 93 ? 17.747 -1.231 -7.218 1.00 96.31 93 GLY A N 1
ATOM 699 C CA . GLY A 1 93 ? 18.323 -1.841 -8.418 1.00 96.31 93 GLY A CA 1
ATOM 700 C C . GLY A 1 93 ? 17.268 -2.560 -9.256 1.00 96.31 93 GLY A C 1
ATOM 701 O O . GLY A 1 93 ? 16.064 -2.429 -9.008 1.00 96.31 93 GLY A O 1
ATOM 702 N N . VAL A 1 94 ? 17.707 -3.328 -10.254 1.00 96.31 94 VAL A N 1
ATOM 703 C CA . VAL A 1 94 ? 16.834 -4.142 -11.110 1.00 96.31 94 VAL A CA 1
ATOM 704 C C . VAL A 1 94 ? 16.413 -5.419 -10.364 1.00 96.31 94 VAL A C 1
ATOM 706 O O . VAL A 1 94 ? 17.271 -6.268 -10.076 1.00 96.31 94 VAL A O 1
ATOM 709 N N . PRO A 1 95 ? 15.105 -5.610 -10.087 1.00 90.81 95 PRO A N 1
ATOM 710 C CA . PRO A 1 95 ? 14.615 -6.806 -9.401 1.00 90.81 95 PRO A CA 1
ATOM 711 C C . PRO A 1 95 ? 14.929 -8.069 -10.197 1.00 90.81 95 PRO A C 1
ATOM 713 O O . PRO A 1 95 ? 14.873 -8.049 -11.436 1.00 90.81 95 PRO A O 1
ATOM 716 N N . LYS A 1 96 ? 15.202 -9.193 -9.519 1.00 87.56 96 LYS A N 1
ATOM 717 C CA . LYS A 1 96 ? 15.493 -10.472 -10.196 1.00 87.56 96 LYS A CA 1
ATOM 718 C C . LYS A 1 96 ? 14.391 -10.868 -11.174 1.00 87.56 96 LYS A C 1
ATOM 720 O O . LYS A 1 96 ? 14.696 -11.344 -12.262 1.00 87.56 96 LYS A O 1
ATOM 725 N N . LEU A 1 97 ? 13.134 -10.581 -10.824 1.00 83.38 97 LEU A N 1
ATOM 726 C CA . LEU A 1 97 ? 11.958 -10.838 -11.660 1.00 83.38 97 LEU A CA 1
ATOM 727 C C . LEU A 1 97 ? 12.103 -10.291 -13.094 1.00 83.38 97 LEU A C 1
ATOM 729 O O . LEU A 1 97 ? 11.682 -10.939 -14.055 1.00 83.38 97 LEU A O 1
ATOM 733 N N . TRP A 1 98 ? 12.714 -9.112 -13.242 1.00 88.38 98 TRP A N 1
ATOM 734 C CA . TRP A 1 98 ? 12.868 -8.424 -14.527 1.00 88.38 98 TRP A CA 1
ATOM 735 C C . TRP A 1 98 ? 14.254 -8.588 -15.143 1.00 88.38 98 TRP A C 1
ATOM 737 O O . TRP A 1 98 ? 14.391 -8.434 -16.356 1.00 88.38 98 TRP A O 1
ATOM 747 N N . ARG A 1 99 ? 15.268 -8.917 -14.336 1.00 91.81 99 ARG A N 1
ATOM 748 C CA . ARG A 1 99 ? 16.694 -8.893 -14.695 1.00 91.81 99 ARG A CA 1
ATOM 749 C C . ARG A 1 99 ? 17.014 -9.559 -16.032 1.00 91.81 99 ARG A C 1
ATOM 751 O O . ARG A 1 99 ? 17.668 -8.943 -16.873 1.00 91.81 99 ARG A O 1
ATOM 758 N N . ASP A 1 100 ? 16.498 -10.763 -16.253 1.00 92.88 100 ASP A N 1
ATOM 759 C CA . ASP A 1 100 ? 16.795 -11.564 -17.450 1.00 92.88 100 ASP A CA 1
ATOM 760 C C . ASP A 1 100 ? 15.747 -11.408 -18.561 1.00 92.88 100 ASP A C 1
ATOM 762 O O . ASP A 1 100 ? 15.855 -12.009 -19.634 1.00 92.88 100 ASP A O 1
ATOM 766 N N . LYS A 1 101 ? 14.707 -10.601 -18.331 1.00 92.56 101 LYS A N 1
ATOM 767 C CA . LYS A 1 101 ? 13.645 -10.390 -19.314 1.00 92.56 101 LYS A CA 1
ATOM 768 C C . LYS A 1 101 ? 14.102 -9.355 -20.358 1.00 92.56 101 LYS A C 1
ATOM 770 O O . LYS A 1 101 ? 14.743 -8.362 -19.997 1.00 92.56 101 LYS A O 1
ATOM 775 N N . PRO A 1 102 ? 13.783 -9.553 -21.654 1.00 93.81 102 PRO A N 1
ATOM 776 C CA . PRO A 1 102 ? 14.078 -8.574 -22.697 1.00 93.81 102 PRO A CA 1
ATOM 777 C C . PRO A 1 102 ? 13.452 -7.213 -22.392 1.00 93.81 102 PRO A C 1
ATOM 779 O O . PRO A 1 102 ? 12.261 -7.133 -22.085 1.00 93.81 102 PRO A O 1
ATOM 782 N N . ALA A 1 103 ? 14.231 -6.145 -22.536 1.00 94.50 103 ALA A N 1
ATOM 783 C CA . ALA A 1 103 ? 13.746 -4.791 -22.337 1.00 94.50 103 ALA A CA 1
ATOM 784 C C . ALA A 1 103 ? 12.722 -4.415 -23.419 1.00 94.50 103 ALA A C 1
ATOM 786 O O . ALA A 1 103 ? 12.892 -4.728 -24.604 1.00 94.50 103 ALA A O 1
ATOM 787 N N . VAL A 1 104 ? 11.663 -3.710 -23.020 1.00 91.62 104 VAL A N 1
ATOM 788 C CA . VAL A 1 104 ? 10.629 -3.193 -23.926 1.00 91.62 104 VAL A CA 1
ATOM 789 C C . VAL A 1 104 ? 10.655 -1.673 -23.900 1.00 91.62 104 VAL A C 1
ATOM 791 O O . VAL A 1 104 ? 10.218 -1.045 -22.940 1.00 91.62 104 VAL A O 1
ATOM 794 N N . TYR A 1 105 ? 11.182 -1.072 -24.965 1.00 92.75 105 TYR A N 1
ATOM 795 C CA . TYR A 1 105 ? 11.286 0.380 -25.095 1.00 92.75 105 TYR A CA 1
ATOM 796 C C . TYR A 1 105 ? 11.483 0.789 -26.556 1.00 92.75 105 TYR A C 1
ATOM 798 O O . TYR A 1 105 ? 11.826 -0.033 -27.411 1.00 92.75 105 TYR A O 1
ATOM 806 N N . SER A 1 106 ? 11.237 2.061 -26.876 1.00 90.06 106 SER A N 1
ATOM 807 C CA . SER A 1 106 ? 11.376 2.588 -28.245 1.00 90.06 106 SER A CA 1
ATOM 808 C C . SER A 1 106 ? 10.522 1.868 -29.296 1.00 90.06 106 SER A C 1
ATOM 810 O O . SER A 1 106 ? 10.851 1.847 -30.482 1.00 90.06 106 SER A O 1
ATOM 812 N N . GLY A 1 107 ? 9.395 1.290 -28.861 1.00 86.62 107 GLY A N 1
ATOM 813 C CA . GLY A 1 107 ? 8.460 0.559 -29.720 1.00 86.62 107 GLY A CA 1
ATOM 814 C C . GLY A 1 107 ? 8.938 -0.825 -30.152 1.00 86.62 107 GLY A C 1
ATOM 815 O O . GLY A 1 107 ? 8.385 -1.369 -31.103 1.00 86.62 107 GLY A O 1
ATOM 816 N N . LYS A 1 108 ? 9.957 -1.382 -29.487 1.00 87.38 108 LYS A N 1
ATOM 817 C CA . LYS A 1 108 ? 10.547 -2.687 -29.801 1.00 87.38 108 LYS A CA 1
ATOM 818 C C . LYS A 1 108 ? 10.715 -3.531 -28.536 1.00 87.38 108 LYS A C 1
ATOM 820 O O . LYS A 1 108 ? 10.801 -3.003 -27.428 1.00 87.38 108 LYS A O 1
ATOM 825 N N . ILE A 1 109 ? 10.793 -4.846 -28.733 1.00 90.81 109 ILE A N 1
ATOM 826 C CA . ILE A 1 109 ? 11.225 -5.809 -27.717 1.00 90.81 109 ILE A CA 1
ATOM 827 C C . ILE A 1 109 ? 12.652 -6.219 -28.070 1.00 90.81 109 ILE A C 1
ATOM 829 O O . ILE A 1 109 ? 12.888 -6.779 -29.140 1.00 90.81 109 ILE A O 1
ATOM 833 N N . TRP A 1 110 ? 13.598 -5.939 -27.183 1.00 92.56 110 TRP A N 1
ATOM 834 C CA . TRP A 1 110 ? 15.031 -6.129 -27.411 1.00 92.56 110 TRP A CA 1
ATOM 835 C C . TRP A 1 110 ? 15.438 -7.566 -27.090 1.00 92.56 110 TRP A C 1
ATOM 837 O O . TRP A 1 110 ? 16.136 -7.838 -26.121 1.00 92.56 110 TRP A O 1
ATOM 847 N N . ASN A 1 111 ? 14.921 -8.511 -27.876 1.00 90.00 111 ASN A N 1
ATOM 848 C CA . ASN A 1 111 ? 15.049 -9.955 -27.656 1.00 90.00 111 ASN A CA 1
ATOM 849 C C . ASN A 1 111 ? 16.045 -10.652 -28.600 1.00 90.00 111 ASN A C 1
ATOM 851 O O . ASN A 1 111 ? 16.114 -11.878 -28.594 1.00 90.00 111 ASN A O 1
ATOM 855 N N . GLY A 1 112 ? 16.776 -9.908 -29.434 1.00 89.69 112 GLY A N 1
ATOM 856 C CA . GLY A 1 112 ? 17.717 -10.474 -30.406 1.00 89.69 112 GLY A CA 1
ATOM 857 C C . GLY A 1 112 ? 17.074 -11.014 -31.687 1.00 89.69 112 GLY A C 1
ATOM 858 O O . GLY A 1 112 ? 17.752 -11.665 -32.473 1.00 89.69 112 GLY A O 1
ATOM 859 N N . SER A 1 113 ? 15.786 -10.749 -31.927 1.00 86.00 113 SER A N 1
ATOM 860 C CA . SER A 1 113 ? 15.073 -11.241 -33.119 1.00 86.00 113 SER A CA 1
ATOM 861 C C . SER A 1 113 ? 15.522 -10.612 -34.444 1.00 86.00 113 SER A C 1
ATOM 863 O O . SER A 1 113 ? 15.235 -11.164 -35.504 1.00 86.00 113 SER A O 1
ATOM 865 N N . SER A 1 114 ? 16.209 -9.464 -34.418 1.00 85.50 114 SER A N 1
ATOM 866 C CA . SER A 1 114 ? 16.726 -8.799 -35.621 1.00 85.50 114 SER A CA 1
ATOM 867 C C . SER A 1 114 ? 17.960 -7.939 -35.314 1.00 85.50 114 SER A C 1
ATOM 869 O O . SER A 1 114 ? 18.148 -7.546 -34.159 1.00 85.50 114 SER A O 1
ATOM 871 N N . PRO A 1 115 ? 18.772 -7.565 -36.327 1.00 86.12 115 PRO A N 1
ATOM 872 C CA . PRO A 1 115 ? 19.889 -6.631 -36.147 1.00 86.12 115 PRO A CA 1
ATOM 873 C C . PRO A 1 115 ? 19.476 -5.270 -35.567 1.00 86.12 115 PRO A C 1
ATOM 875 O O . PRO A 1 115 ? 20.269 -4.618 -34.897 1.00 86.12 115 PRO A O 1
ATOM 878 N N . GLU A 1 116 ? 18.230 -4.841 -35.791 1.00 82.81 116 GLU A N 1
ATOM 879 C CA . GLU A 1 116 ? 17.697 -3.588 -35.246 1.00 82.81 116 GLU A CA 1
ATOM 880 C C . GLU A 1 116 ? 17.045 -3.725 -33.856 1.00 82.81 116 GLU A C 1
ATOM 882 O O . GLU A 1 116 ? 16.497 -2.743 -33.340 1.00 82.81 116 GLU A O 1
ATOM 887 N N . ALA A 1 117 ? 17.022 -4.934 -33.292 1.00 87.12 117 ALA A N 1
ATOM 888 C CA . ALA A 1 117 ? 16.523 -5.251 -31.956 1.00 87.12 117 ALA A CA 1
ATOM 889 C C . ALA A 1 117 ? 17.445 -6.295 -31.291 1.00 87.12 117 ALA A C 1
ATOM 891 O O . ALA A 1 117 ? 16.994 -7.410 -30.997 1.00 87.12 117 ALA A O 1
ATOM 892 N N . PRO A 1 118 ? 18.742 -5.972 -31.090 1.00 92.62 118 PRO A N 1
ATOM 893 C CA . PRO A 1 118 ? 19.671 -6.867 -30.409 1.00 92.62 118 PRO A CA 1
ATOM 894 C C . PRO A 1 118 ? 19.171 -7.191 -28.997 1.00 92.62 118 PRO A C 1
ATOM 896 O O . PRO A 1 118 ? 18.369 -6.451 -28.426 1.00 92.62 118 PRO A O 1
ATOM 899 N N . LEU A 1 119 ? 19.630 -8.309 -28.434 1.00 94.88 119 LEU A N 1
ATOM 900 C CA . LEU A 1 119 ? 19.234 -8.708 -27.088 1.00 94.88 119 LEU A CA 1
ATOM 901 C C . LEU A 1 119 ? 19.751 -7.687 -26.063 1.00 94.88 119 LEU A C 1
ATOM 903 O O . LEU A 1 119 ? 20.961 -7.551 -25.884 1.00 94.88 119 LEU A O 1
ATOM 907 N N . LYS A 1 120 ? 18.827 -7.014 -25.378 1.00 95.62 120 LYS A N 1
ATOM 908 C CA . LYS A 1 120 ? 19.086 -6.205 -24.184 1.00 95.62 120 LYS A CA 1
ATOM 909 C C . LYS A 1 120 ? 18.094 -6.610 -23.109 1.00 95.62 120 LYS A C 1
ATOM 911 O O . LYS A 1 120 ? 16.888 -6.602 -23.357 1.00 95.62 120 LYS A O 1
ATOM 916 N N . THR A 1 121 ? 18.580 -6.970 -21.931 1.00 96.88 121 THR A N 1
ATOM 917 C CA . THR A 1 121 ? 17.727 -7.317 -20.786 1.00 96.88 121 THR A CA 1
ATOM 918 C C . THR A 1 121 ? 17.642 -6.151 -19.811 1.00 96.88 121 THR A C 1
ATOM 920 O O . THR A 1 121 ? 18.510 -5.277 -19.822 1.00 96.88 121 THR A O 1
ATOM 923 N N . TYR A 1 122 ? 16.617 -6.115 -18.953 1.00 97.06 122 TYR A N 1
ATOM 924 C CA . TYR A 1 122 ? 16.513 -5.049 -17.948 1.00 97.06 122 TYR A CA 1
ATOM 925 C C . TYR A 1 122 ? 17.724 -5.003 -17.007 1.00 97.06 122 TYR A C 1
ATOM 927 O O . TYR A 1 122 ? 18.131 -3.916 -16.611 1.00 97.06 122 TYR A O 1
ATOM 935 N N . GLY A 1 123 ? 18.349 -6.149 -16.708 1.00 96.75 123 GLY A N 1
ATOM 936 C CA . GLY A 1 123 ? 19.543 -6.227 -15.861 1.00 96.75 123 GLY A CA 1
ATOM 937 C C . GLY A 1 123 ? 20.755 -5.459 -16.396 1.00 96.75 123 GLY A C 1
ATOM 938 O O . GLY A 1 123 ? 21.614 -5.066 -15.616 1.00 96.75 123 GLY A O 1
ATOM 939 N N . GLN A 1 124 ? 20.815 -5.183 -17.703 1.00 96.94 124 GLN A N 1
ATOM 940 C CA . GLN A 1 124 ? 21.886 -4.371 -18.296 1.00 96.94 124 GLN A CA 1
ATOM 941 C C . GLN A 1 124 ? 21.775 -2.880 -17.941 1.00 96.94 124 GLN A C 1
ATOM 943 O O . GLN A 1 124 ? 22.747 -2.151 -18.109 1.00 96.94 124 GLN A O 1
ATOM 948 N N . PHE A 1 125 ? 20.621 -2.435 -17.432 1.00 97.94 125 PHE A N 1
ATOM 949 C CA . PHE A 1 125 ? 20.339 -1.037 -17.094 1.00 97.94 125 PHE A CA 1
ATOM 950 C C . PHE A 1 125 ? 20.424 -0.755 -15.581 1.00 97.94 125 PHE A C 1
ATOM 952 O O . PHE A 1 125 ? 19.812 0.189 -15.080 1.00 97.94 125 PHE A O 1
ATOM 959 N N . GLU A 1 126 ? 21.170 -1.575 -14.831 1.00 97.75 126 GLU A N 1
ATOM 960 C CA . GLU A 1 126 ? 21.390 -1.405 -13.384 1.00 97.75 126 GLU A CA 1
ATOM 961 C C . GLU A 1 126 ? 21.965 -0.018 -13.050 1.00 97.75 126 GLU A C 1
ATOM 963 O O . GLU A 1 126 ? 21.525 0.631 -12.098 1.00 97.75 126 GLU A O 1
ATOM 968 N N . ARG A 1 127 ? 22.893 0.485 -13.880 1.00 97.62 127 ARG A N 1
ATOM 969 C CA . ARG A 1 127 ? 23.443 1.842 -13.756 1.00 97.62 127 ARG A CA 1
ATOM 970 C C . ARG A 1 127 ? 22.336 2.891 -13.812 1.00 97.62 127 ARG A C 1
ATOM 972 O O . ARG A 1 127 ? 22.253 3.751 -12.935 1.00 97.62 127 ARG A O 1
ATOM 979 N N . GLU A 1 128 ? 21.506 2.843 -14.848 1.00 98.38 128 GLU A N 1
ATOM 980 C CA . GLU A 1 128 ? 20.444 3.818 -15.086 1.00 98.38 128 GLU A CA 1
ATOM 981 C C . GLU A 1 128 ? 19.393 3.779 -13.973 1.00 98.38 128 GLU A C 1
ATOM 983 O O . GLU A 1 128 ? 18.942 4.840 -13.545 1.00 98.38 128 GLU A O 1
ATOM 988 N N . VAL A 1 129 ? 19.053 2.594 -13.448 1.00 98.44 129 VAL A N 1
ATOM 989 C CA . VAL A 1 129 ? 18.142 2.458 -12.297 1.00 98.44 129 VAL A CA 1
ATOM 990 C C . VAL A 1 129 ? 18.724 3.125 -11.051 1.00 98.44 129 VAL A C 1
ATOM 992 O O . VAL A 1 129 ? 18.046 3.959 -10.448 1.00 98.44 129 VAL A O 1
ATOM 995 N N . ARG A 1 130 ? 19.980 2.834 -10.688 1.00 98.31 130 ARG A N 1
ATOM 996 C CA . ARG A 1 130 ? 20.629 3.416 -9.498 1.00 98.31 130 ARG A CA 1
ATOM 997 C C . ARG A 1 130 ? 20.765 4.936 -9.593 1.00 98.31 130 ARG A C 1
ATOM 999 O O . ARG A 1 130 ? 20.483 5.649 -8.628 1.00 98.31 130 ARG A O 1
ATOM 1006 N N . LEU A 1 131 ? 21.154 5.450 -10.762 1.00 98.62 131 LEU A N 1
ATOM 1007 C CA . LEU A 1 131 ? 21.253 6.893 -11.001 1.00 98.62 131 LEU A CA 1
ATOM 1008 C C . LEU A 1 131 ? 19.882 7.572 -10.986 1.00 98.62 131 LEU A C 1
ATOM 1010 O O . LEU A 1 131 ? 19.748 8.629 -10.373 1.00 98.62 131 LEU A O 1
ATOM 1014 N N . ALA A 1 132 ? 18.862 6.972 -11.603 1.00 98.56 132 ALA A N 1
ATOM 1015 C CA . ALA A 1 132 ? 17.507 7.515 -11.595 1.00 98.56 132 ALA A CA 1
ATOM 1016 C C . ALA A 1 132 ? 16.878 7.484 -10.195 1.00 98.56 132 ALA A C 1
ATOM 1018 O O . ALA A 1 132 ? 16.200 8.437 -9.817 1.00 98.56 132 ALA A O 1
ATOM 1019 N N . PHE A 1 133 ? 17.154 6.450 -9.393 1.00 98.62 133 PHE A N 1
ATOM 1020 C CA . PHE A 1 133 ? 16.735 6.388 -7.991 1.00 98.62 133 PHE A CA 1
ATOM 1021 C C . PHE A 1 133 ? 17.352 7.535 -7.193 1.00 98.62 133 PHE A C 1
ATOM 1023 O O . PHE A 1 133 ? 16.637 8.304 -6.547 1.00 98.62 133 PHE A O 1
ATOM 1030 N N . LYS A 1 134 ? 18.679 7.688 -7.281 1.00 98.56 134 LYS A N 1
ATOM 1031 C CA . LYS A 1 134 ? 19.410 8.784 -6.636 1.00 98.56 134 LYS A CA 1
ATOM 1032 C C . LYS A 1 134 ? 18.865 10.147 -7.073 1.00 98.56 134 LYS A C 1
ATOM 1034 O O . LYS A 1 134 ? 18.603 10.992 -6.224 1.00 98.56 134 LYS A O 1
ATOM 1039 N N . ALA A 1 135 ? 18.650 10.338 -8.373 1.00 98.56 135 ALA A N 1
ATOM 1040 C CA . ALA A 1 135 ? 18.122 11.571 -8.946 1.00 98.56 135 ALA A CA 1
ATOM 1041 C C . ALA A 1 135 ? 16.703 11.892 -8.451 1.00 98.56 135 ALA A C 1
ATOM 1043 O O . ALA A 1 135 ? 16.422 13.033 -8.097 1.00 98.56 135 ALA A O 1
ATOM 1044 N N . LEU A 1 136 ? 15.815 10.898 -8.380 1.00 98.25 136 LEU A N 1
ATOM 1045 C CA . LEU A 1 136 ? 14.456 11.086 -7.875 1.00 98.25 136 LEU A CA 1
ATOM 1046 C C . LEU A 1 136 ? 14.453 11.449 -6.384 1.00 98.25 136 LEU A C 1
ATOM 1048 O O . LEU A 1 136 ? 13.736 12.364 -5.984 1.00 98.25 136 LEU A O 1
ATOM 1052 N N . MET A 1 137 ? 15.281 10.782 -5.571 1.00 97.88 137 MET A N 1
ATOM 1053 C CA . MET A 1 137 ? 15.441 11.127 -4.153 1.00 97.88 137 MET A CA 1
ATOM 1054 C C . MET A 1 137 ? 16.045 12.521 -3.970 1.00 97.88 137 MET A C 1
ATOM 1056 O O . MET A 1 137 ? 15.588 13.258 -3.102 1.00 97.88 137 MET A O 1
ATOM 1060 N N . GLN A 1 138 ? 17.011 12.907 -4.809 1.00 97.38 138 GLN A N 1
ATOM 1061 C CA . GLN A 1 138 ? 17.592 14.250 -4.812 1.00 97.38 138 GLN A CA 1
ATOM 1062 C C . GLN A 1 138 ? 16.528 15.314 -5.093 1.00 97.38 138 GLN A C 1
ATOM 1064 O O . GLN A 1 138 ? 16.371 16.229 -4.296 1.00 97.38 138 GLN A O 1
ATOM 1069 N N . VAL A 1 139 ? 15.738 15.158 -6.162 1.00 97.69 139 VAL A N 1
ATOM 1070 C CA . VAL A 1 139 ? 14.640 16.086 -6.486 1.00 97.69 139 VAL A CA 1
ATOM 1071 C C . VAL A 1 139 ? 13.648 16.188 -5.327 1.00 97.69 139 VAL A C 1
ATOM 1073 O O . VAL A 1 139 ? 13.189 17.278 -5.002 1.00 97.69 139 VAL A O 1
ATOM 1076 N N . MET A 1 140 ? 13.317 15.067 -4.680 1.00 96.44 140 MET A N 1
ATOM 1077 C CA . MET A 1 140 ? 12.407 15.073 -3.533 1.00 96.44 140 MET A CA 1
ATOM 1078 C C . MET A 1 140 ? 12.996 15.741 -2.284 1.00 96.44 140 MET A C 1
ATOM 1080 O O . MET A 1 140 ? 12.237 16.352 -1.534 1.00 96.44 140 MET A O 1
ATOM 1084 N N . LEU A 1 141 ? 14.310 15.630 -2.068 1.00 95.62 141 LEU A N 1
ATOM 1085 C CA . LEU A 1 141 ? 15.044 16.283 -0.977 1.00 95.62 141 LEU A CA 1
ATOM 1086 C C . LEU A 1 141 ? 15.224 17.785 -1.212 1.00 95.62 141 LEU A C 1
ATOM 1088 O O . LEU A 1 141 ? 15.141 18.550 -0.260 1.00 95.62 141 LEU A O 1
ATOM 1092 N N . ASP A 1 142 ? 15.445 18.204 -2.458 1.00 95.25 142 ASP A N 1
ATOM 1093 C CA . ASP A 1 142 ? 15.566 19.623 -2.815 1.00 95.25 142 ASP A CA 1
ATOM 1094 C C . ASP A 1 142 ? 14.233 20.370 -2.640 1.00 95.25 142 ASP A C 1
ATOM 1096 O O . ASP A 1 142 ? 14.215 21.575 -2.383 1.00 95.25 142 ASP A O 1
ATOM 1100 N N . GLY A 1 143 ? 13.116 19.644 -2.751 1.00 92.69 143 GLY A N 1
ATOM 1101 C CA . GLY A 1 143 ? 11.775 20.207 -2.684 1.00 92.69 143 GLY A CA 1
ATOM 1102 C C . GLY A 1 143 ? 11.406 21.017 -3.929 1.00 92.69 143 GLY A C 1
ATOM 1103 O O . GLY A 1 143 ? 12.074 20.989 -4.968 1.00 92.69 143 GLY A O 1
ATOM 1104 N N . ASP A 1 144 ? 10.274 21.715 -3.854 1.00 92.00 144 ASP A N 1
ATOM 1105 C CA . ASP A 1 144 ? 9.876 22.658 -4.895 1.00 92.00 144 ASP A CA 1
ATOM 1106 C C . ASP A 1 144 ? 10.797 23.893 -4.919 1.00 92.00 144 ASP A C 1
ATOM 1108 O O . ASP A 1 144 ? 11.712 24.034 -4.113 1.00 92.00 144 ASP A O 1
ATOM 1112 N N . TYR A 1 145 ? 10.565 24.829 -5.841 1.00 89.50 145 TYR A N 1
ATOM 1113 C CA . TYR A 1 145 ? 11.370 26.056 -5.943 1.00 89.50 145 TYR A CA 1
ATOM 1114 C C . TYR A 1 145 ? 11.418 26.884 -4.639 1.00 89.50 145 TYR A C 1
ATOM 1116 O O . TYR A 1 145 ? 12.316 27.702 -4.444 1.00 89.50 145 TYR A O 1
ATOM 1124 N N . TRP A 1 146 ? 10.446 26.695 -3.747 1.00 86.00 146 TRP A N 1
ATOM 1125 C CA . TRP A 1 146 ? 10.357 27.336 -2.438 1.00 86.00 146 TRP A CA 1
ATOM 1126 C C . TRP A 1 146 ? 10.869 26.436 -1.300 1.00 86.00 146 TRP A C 1
ATOM 1128 O O . TRP A 1 146 ? 10.784 26.829 -0.139 1.00 86.00 146 TRP A O 1
ATOM 1138 N N . GLY A 1 147 ? 11.409 25.254 -1.611 1.00 85.00 147 GLY A N 1
ATOM 1139 C CA . GLY A 1 147 ? 11.914 24.267 -0.656 1.00 85.00 147 GLY A CA 1
ATOM 1140 C C . GLY A 1 147 ? 10.820 23.435 0.017 1.00 85.00 147 GLY A C 1
ATOM 1141 O O . GLY A 1 147 ? 11.062 22.834 1.067 1.00 85.00 147 GLY A O 1
ATOM 1142 N N . LYS A 1 148 ? 9.595 23.416 -0.526 1.00 87.88 148 LYS A N 1
ATOM 1143 C CA . LYS A 1 148 ? 8.485 22.632 0.033 1.00 87.88 148 LYS A CA 1
ATOM 1144 C C . LYS A 1 148 ? 8.578 21.168 -0.388 1.00 87.88 148 LYS A C 1
ATOM 1146 O O . LYS A 1 148 ? 8.902 20.887 -1.540 1.00 87.88 148 LYS A O 1
ATOM 1151 N N . PRO A 1 149 ? 8.196 20.226 0.487 1.00 90.56 149 PRO A N 1
ATOM 1152 C CA . PRO A 1 149 ? 8.144 18.823 0.109 1.00 90.56 149 PRO A CA 1
ATOM 1153 C C . PRO A 1 149 ? 7.074 18.562 -0.953 1.00 90.56 149 PRO A C 1
ATOM 1155 O O . PRO A 1 149 ? 5.991 19.157 -0.941 1.00 90.56 149 PRO A O 1
ATOM 1158 N N . PHE A 1 150 ? 7.343 17.591 -1.822 1.00 91.06 150 PHE A N 1
ATOM 1159 C CA . PHE A 1 150 ? 6.360 17.094 -2.777 1.00 91.06 150 PHE A CA 1
ATOM 1160 C C . PHE A 1 150 ? 5.417 16.074 -2.129 1.00 91.06 150 PHE A C 1
ATOM 1162 O O . PHE A 1 150 ? 5.838 15.149 -1.435 1.00 91.06 150 PHE A O 1
ATOM 1169 N N . ASN A 1 151 ? 4.118 16.211 -2.406 1.00 83.50 151 ASN A N 1
ATOM 1170 C CA . ASN A 1 151 ? 3.102 15.257 -1.943 1.00 83.50 151 ASN A CA 1
ATOM 1171 C C . ASN A 1 151 ? 2.943 14.058 -2.896 1.00 83.50 151 ASN A C 1
ATOM 1173 O O . ASN A 1 151 ? 2.498 12.989 -2.471 1.00 83.50 151 ASN A O 1
ATOM 1177 N N . PHE A 1 152 ? 3.275 14.259 -4.175 1.00 88.31 152 PHE A N 1
ATOM 1178 C CA . PHE A 1 152 ? 3.103 13.307 -5.269 1.00 88.31 152 PHE A CA 1
ATOM 1179 C C . PHE A 1 152 ? 4.285 13.381 -6.259 1.00 88.31 152 PHE A C 1
ATOM 1181 O O . PHE A 1 152 ? 4.983 14.391 -6.277 1.00 88.31 152 PHE A O 1
ATOM 1188 N N . PRO A 1 153 ? 4.505 12.346 -7.089 1.00 91.88 153 PRO A N 1
ATOM 1189 C CA . PRO A 1 153 ? 3.982 10.998 -6.884 1.00 91.88 153 PRO A CA 1
ATOM 1190 C C . PRO A 1 153 ? 4.516 10.441 -5.564 1.00 91.88 153 PRO A C 1
ATOM 1192 O O . PRO A 1 153 ? 5.605 10.802 -5.129 1.00 91.88 153 PRO A O 1
ATOM 1195 N N . LYS A 1 154 ? 3.740 9.595 -4.889 1.00 90.19 154 LYS A N 1
ATOM 1196 C CA . LYS A 1 154 ? 4.198 8.945 -3.662 1.00 90.19 154 LYS A CA 1
ATOM 1197 C C . LYS A 1 154 ? 5.362 8.009 -3.991 1.00 90.19 154 LYS A C 1
ATOM 1199 O O . LYS A 1 154 ? 5.148 7.082 -4.770 1.00 90.19 154 LYS A O 1
ATOM 1204 N N . PRO A 1 155 ? 6.548 8.222 -3.411 1.00 93.12 155 PRO A N 1
ATOM 1205 C CA . PRO A 1 155 ? 7.642 7.267 -3.523 1.00 93.12 155 PRO A CA 1
ATOM 1206 C C . PRO A 1 155 ? 7.369 6.071 -2.600 1.00 93.12 155 PRO A C 1
ATOM 1208 O O . PRO A 1 155 ? 7.383 6.212 -1.378 1.00 93.12 155 PRO A O 1
ATOM 1211 N N . GLU A 1 156 ? 7.092 4.907 -3.173 1.00 92.56 156 GLU A N 1
ATOM 1212 C CA . GLU A 1 156 ? 6.899 3.647 -2.448 1.00 92.56 156 GLU A CA 1
ATOM 1213 C C . GLU A 1 156 ? 8.181 2.818 -2.581 1.00 92.56 156 GLU A C 1
ATOM 1215 O O . GLU A 1 156 ? 8.434 2.189 -3.604 1.00 92.56 156 GLU A O 1
ATOM 1220 N N . ILE A 1 157 ? 9.041 2.890 -1.569 1.00 96.25 157 ILE A N 1
ATOM 1221 C CA . ILE A 1 157 ? 10.338 2.214 -1.546 1.00 96.25 157 ILE A CA 1
ATOM 1222 C C . ILE A 1 157 ? 10.122 0.757 -1.173 1.00 96.25 157 ILE A C 1
ATOM 1224 O O . ILE A 1 157 ? 9.689 0.468 -0.058 1.00 96.25 157 ILE A O 1
ATOM 1228 N N . SER A 1 158 ? 10.450 -0.148 -2.085 1.00 92.50 158 SER A N 1
ATOM 1229 C CA . SER A 1 158 ? 10.349 -1.576 -1.815 1.00 92.50 158 SER A CA 1
ATOM 1230 C C . SER A 1 158 ? 11.555 -2.050 -1.008 1.00 92.50 158 SER A C 1
ATOM 1232 O O . SER A 1 158 ? 12.698 -1.806 -1.398 1.00 92.50 158 SER A O 1
ATOM 1234 N N . ILE A 1 159 ? 11.302 -2.718 0.117 1.00 92.69 159 ILE A N 1
ATOM 1235 C CA . ILE A 1 159 ? 12.298 -3.425 0.927 1.00 92.69 159 ILE A CA 1
ATOM 1236 C C . ILE A 1 159 ? 12.124 -4.913 0.633 1.00 92.69 159 ILE A C 1
ATOM 1238 O O . ILE A 1 159 ? 11.301 -5.588 1.252 1.00 92.69 159 ILE A O 1
ATOM 1242 N N . GLU A 1 160 ? 12.888 -5.408 -0.338 1.00 86.94 160 GLU A N 1
ATOM 1243 C CA . GLU A 1 160 ? 12.776 -6.776 -0.857 1.00 86.94 160 GLU A CA 1
ATOM 1244 C C . GLU A 1 160 ? 14.026 -7.601 -0.552 1.00 86.94 160 GLU A C 1
ATOM 1246 O O . GLU A 1 160 ? 15.125 -7.033 -0.491 1.00 86.94 160 GLU A O 1
ATOM 1251 N N . PRO A 1 161 ? 13.907 -8.942 -0.451 1.00 85.19 161 PRO A N 1
ATOM 1252 C CA . PRO A 1 161 ? 15.051 -9.825 -0.215 1.00 85.19 161 PRO A CA 1
ATOM 1253 C C . PRO A 1 161 ? 16.212 -9.605 -1.197 1.00 85.19 161 PRO A C 1
ATOM 1255 O O . PRO A 1 161 ? 17.378 -9.704 -0.810 1.00 85.19 161 PRO A O 1
ATOM 1258 N N . ASP A 1 162 ? 15.894 -9.249 -2.445 1.00 86.56 162 ASP A N 1
ATOM 1259 C CA . ASP A 1 162 ? 16.848 -8.983 -3.527 1.00 86.56 162 ASP A CA 1
ATOM 1260 C C . ASP A 1 162 ? 17.862 -7.881 -3.209 1.00 86.56 162 ASP A C 1
ATOM 1262 O O . ASP A 1 162 ? 18.999 -7.958 -3.672 1.00 86.56 162 ASP A O 1
ATOM 1266 N N . PHE A 1 163 ? 17.475 -6.892 -2.403 1.00 92.94 163 PHE A N 1
ATOM 1267 C CA . PHE A 1 163 ? 18.277 -5.697 -2.130 1.00 92.94 163 PHE A CA 1
ATOM 1268 C C . PHE A 1 163 ? 18.743 -5.611 -0.674 1.00 92.94 163 PHE A C 1
ATOM 1270 O O . PHE A 1 163 ? 19.332 -4.612 -0.269 1.00 92.94 163 PHE A O 1
ATOM 1277 N N . MET A 1 164 ? 18.502 -6.656 0.124 1.00 90.69 164 MET A N 1
ATOM 1278 C CA . MET A 1 164 ? 19.031 -6.752 1.490 1.00 90.69 164 MET A CA 1
ATOM 1279 C C . MET A 1 164 ? 20.518 -7.116 1.527 1.00 90.69 164 MET A C 1
ATOM 1281 O O . MET A 1 164 ? 21.147 -7.020 2.583 1.00 90.69 164 MET A O 1
ATOM 1285 N N . LYS A 1 165 ? 21.069 -7.561 0.394 1.00 90.06 165 LYS A N 1
ATOM 1286 C CA . LYS A 1 165 ? 22.485 -7.877 0.207 1.00 90.06 165 LYS A CA 1
ATOM 1287 C C . LYS A 1 165 ? 23.025 -7.065 -0.963 1.00 90.06 165 LYS A C 1
ATOM 1289 O O . LYS A 1 165 ? 22.376 -6.964 -1.999 1.00 90.06 165 LYS A O 1
ATOM 1294 N N . GLU A 1 166 ? 24.221 -6.518 -0.792 1.00 92.69 166 GLU A N 1
ATOM 1295 C CA . GLU A 1 166 ? 24.912 -5.777 -1.844 1.00 92.69 166 GLU A CA 1
ATOM 1296 C C . GLU A 1 166 ? 25.368 -6.688 -2.986 1.00 92.69 166 GLU A C 1
ATOM 1298 O O . GLU A 1 166 ? 25.836 -7.808 -2.760 1.00 92.69 166 GLU A O 1
ATOM 1303 N N . ASP A 1 167 ? 25.328 -6.163 -4.210 1.00 91.56 167 ASP A N 1
ATOM 1304 C CA . ASP A 1 167 ? 26.042 -6.752 -5.341 1.00 91.56 167 ASP A CA 1
ATOM 1305 C C . ASP A 1 167 ? 27.505 -6.289 -5.310 1.00 91.56 167 ASP A C 1
ATOM 1307 O O . ASP A 1 167 ? 27.887 -5.282 -5.908 1.00 91.56 167 ASP A O 1
ATOM 1311 N N . LEU A 1 168 ? 28.334 -7.015 -4.555 1.00 93.25 168 LEU A N 1
ATOM 1312 C CA . LEU A 1 168 ? 29.743 -6.666 -4.354 1.00 93.25 168 LEU A CA 1
ATOM 1313 C C . LEU A 1 168 ? 30.540 -6.633 -5.665 1.00 93.25 168 LEU A C 1
ATOM 1315 O O . LEU A 1 168 ? 31.455 -5.821 -5.798 1.00 93.25 168 LEU A O 1
ATOM 1319 N N . ALA A 1 169 ? 30.201 -7.498 -6.625 1.00 93.44 169 ALA A N 1
ATOM 1320 C CA . ALA A 1 169 ? 30.885 -7.554 -7.911 1.00 93.44 169 ALA A CA 1
ATOM 1321 C C . ALA A 1 169 ? 30.548 -6.322 -8.759 1.00 93.44 169 ALA A C 1
ATOM 1323 O O . ALA A 1 169 ? 31.457 -5.671 -9.280 1.00 93.44 169 ALA A O 1
ATOM 1324 N N . PHE A 1 170 ? 29.265 -5.962 -8.841 1.00 94.81 170 PHE A N 1
ATOM 1325 C CA . PHE A 1 170 ? 28.829 -4.752 -9.532 1.00 94.81 170 PHE A CA 1
ATOM 1326 C C . PHE A 1 170 ? 29.391 -3.491 -8.865 1.00 94.81 170 PHE A C 1
ATOM 1328 O O . PHE A 1 170 ? 29.953 -2.637 -9.546 1.00 94.81 170 PHE A O 1
ATOM 1335 N N . ASN A 1 171 ? 29.321 -3.394 -7.535 1.00 96.06 171 ASN A N 1
ATOM 1336 C CA . ASN A 1 171 ? 29.829 -2.240 -6.787 1.00 96.06 171 ASN A CA 1
ATOM 1337 C C . ASN A 1 171 ? 31.346 -2.057 -6.977 1.00 96.06 171 ASN A C 1
ATOM 1339 O O . ASN A 1 171 ? 31.816 -0.934 -7.135 1.00 96.06 171 ASN A O 1
ATOM 1343 N N . ALA A 1 172 ? 32.121 -3.148 -7.011 1.00 95.62 172 ALA A N 1
ATOM 1344 C CA . ALA A 1 172 ? 33.559 -3.084 -7.277 1.00 95.62 172 ALA A CA 1
ATOM 1345 C C . ALA A 1 172 ? 33.879 -2.650 -8.720 1.00 95.62 172 ALA A C 1
ATOM 1347 O O . ALA A 1 172 ? 34.873 -1.959 -8.946 1.00 95.62 172 ALA A O 1
ATOM 1348 N N . ALA A 1 173 ? 33.047 -3.041 -9.690 1.00 96.56 173 ALA A N 1
ATOM 1349 C CA . ALA A 1 173 ? 33.193 -2.640 -11.089 1.00 96.56 173 ALA A CA 1
ATOM 1350 C C . ALA A 1 173 ? 32.743 -1.188 -11.351 1.00 96.56 173 ALA A C 1
ATOM 1352 O O . ALA A 1 173 ? 33.215 -0.566 -12.304 1.00 96.56 173 ALA A O 1
ATOM 1353 N N . HIS A 1 174 ? 31.864 -0.649 -10.501 1.00 95.88 174 HIS A N 1
ATOM 1354 C CA . HIS A 1 174 ? 31.248 0.672 -10.636 1.00 95.88 174 HIS A CA 1
ATOM 1355 C C . HIS A 1 174 ? 31.336 1.490 -9.331 1.00 95.88 174 HIS A C 1
ATOM 1357 O O . HIS A 1 174 ? 30.306 1.808 -8.733 1.00 95.88 174 HIS A O 1
ATOM 1363 N N . PRO A 1 175 ? 32.550 1.845 -8.865 1.00 93.75 175 PRO A N 1
ATOM 1364 C CA . PRO A 1 175 ? 32.753 2.500 -7.567 1.00 93.75 175 PRO A CA 1
ATOM 1365 C C . PRO A 1 175 ? 32.184 3.927 -7.485 1.00 93.75 175 PRO A C 1
ATOM 1367 O O . PRO A 1 175 ? 32.097 4.500 -6.402 1.00 93.75 175 PRO A O 1
ATOM 1370 N N . ASP A 1 176 ? 31.837 4.526 -8.623 1.00 93.62 176 ASP A N 1
ATOM 1371 C CA . ASP A 1 176 ? 31.201 5.838 -8.745 1.00 93.62 176 ASP A CA 1
ATOM 1372 C C . ASP A 1 176 ? 29.672 5.790 -8.568 1.00 93.62 176 ASP A C 1
ATOM 1374 O O . ASP A 1 176 ? 29.037 6.831 -8.362 1.00 93.62 176 ASP A O 1
ATOM 1378 N N . LEU A 1 177 ? 29.073 4.598 -8.630 1.00 96.50 177 LEU A N 1
ATOM 1379 C CA . LEU A 1 177 ? 27.642 4.401 -8.437 1.00 96.50 177 LEU A CA 1
ATOM 1380 C C . LEU A 1 177 ? 27.310 4.140 -6.962 1.00 96.50 177 LEU A C 1
ATOM 1382 O O . LEU A 1 177 ? 28.066 3.468 -6.264 1.00 96.50 177 LEU A O 1
ATOM 1386 N N . PRO A 1 178 ? 26.157 4.634 -6.474 1.00 97.00 178 PRO A N 1
ATOM 1387 C CA . PRO A 1 178 ? 25.725 4.352 -5.112 1.00 97.00 178 PRO A CA 1
ATOM 1388 C C . PRO A 1 178 ? 25.419 2.857 -4.929 1.00 97.00 178 PRO A C 1
ATOM 1390 O O . PRO A 1 178 ? 24.866 2.203 -5.825 1.00 97.00 178 PRO A O 1
ATOM 1393 N N . SER A 1 179 ? 25.758 2.330 -3.754 1.00 97.56 179 SER A N 1
ATOM 1394 C CA . SER A 1 179 ? 25.346 0.994 -3.306 1.00 97.56 179 SER A CA 1
ATOM 1395 C C . SER A 1 179 ? 23.846 0.950 -2.979 1.00 97.56 179 SER A C 1
ATOM 1397 O O . SER A 1 179 ? 23.191 1.997 -2.892 1.00 97.56 179 SER A O 1
ATOM 1399 N N . TYR A 1 180 ? 23.272 -0.239 -2.774 1.00 97.12 180 TYR A N 1
ATOM 1400 C CA . TYR A 1 180 ? 21.867 -0.331 -2.352 1.00 97.12 180 TYR A CA 1
ATOM 1401 C C . TYR A 1 180 ? 21.651 0.313 -0.982 1.00 97.12 180 TYR A C 1
ATOM 1403 O O . TYR A 1 180 ? 20.658 1.014 -0.778 1.00 97.12 180 TYR A O 1
ATOM 1411 N N . GLN A 1 181 ? 22.610 0.160 -0.074 1.00 95.69 181 GLN A N 1
ATOM 1412 C CA . GLN A 1 181 ? 22.604 0.794 1.235 1.00 95.69 181 GLN A CA 1
ATOM 1413 C C . GLN A 1 181 ? 22.678 2.323 1.138 1.00 95.69 181 GLN A C 1
ATOM 1415 O O . GLN A 1 181 ? 21.927 3.001 1.838 1.00 95.69 181 GLN A O 1
ATOM 1420 N N . ASP A 1 182 ? 23.503 2.879 0.243 1.00 97.25 182 ASP A N 1
ATOM 1421 C CA . ASP A 1 182 ? 23.547 4.332 0.014 1.00 97.25 182 ASP A CA 1
ATOM 1422 C C . ASP A 1 182 ? 22.196 4.862 -0.481 1.00 97.25 182 ASP A C 1
ATOM 1424 O O . ASP A 1 182 ? 21.727 5.916 -0.039 1.00 97.25 182 ASP A O 1
ATOM 1428 N N . LEU A 1 183 ? 21.554 4.124 -1.392 1.00 98.06 183 LEU A N 1
ATOM 1429 C CA . LEU A 1 183 ? 20.245 4.481 -1.934 1.00 98.06 183 LEU A CA 1
ATOM 1430 C C . LEU A 1 183 ? 19.154 4.398 -0.866 1.00 98.06 183 LEU A C 1
ATOM 1432 O O . LEU A 1 183 ? 18.378 5.346 -0.733 1.00 98.06 183 LEU A O 1
ATOM 1436 N N . TYR A 1 184 ? 19.119 3.339 -0.052 1.00 97.62 184 TYR A N 1
ATOM 1437 C CA . TYR A 1 184 ? 18.210 3.276 1.092 1.00 97.62 184 TYR A CA 1
ATOM 1438 C C . TYR A 1 184 ? 18.465 4.419 2.069 1.00 97.62 184 TYR A C 1
ATOM 1440 O O . TYR A 1 184 ? 17.515 5.089 2.471 1.00 97.62 184 TYR A O 1
ATOM 1448 N N . LEU A 1 185 ? 19.717 4.736 2.392 1.00 97.62 185 LEU A N 1
ATOM 1449 C CA . LEU A 1 185 ? 20.033 5.845 3.288 1.00 97.62 185 LEU A CA 1
ATOM 1450 C C . LEU A 1 185 ? 19.481 7.185 2.767 1.00 97.62 185 LEU A C 1
ATOM 1452 O O . LEU A 1 185 ? 18.998 7.990 3.563 1.00 97.62 185 LEU A O 1
ATOM 1456 N N . LEU A 1 186 ? 19.473 7.429 1.450 1.00 97.69 186 LEU A N 1
ATOM 1457 C CA . LEU A 1 186 ? 18.808 8.608 0.865 1.00 97.69 186 LEU A CA 1
ATOM 1458 C C . LEU A 1 186 ? 17.298 8.627 1.141 1.00 97.69 186 LEU A C 1
ATOM 1460 O O . LEU A 1 186 ? 16.746 9.686 1.442 1.00 97.69 186 LEU A O 1
ATOM 1464 N N . THR A 1 187 ? 16.632 7.473 1.098 1.00 97.19 187 THR A N 1
ATOM 1465 C CA . THR A 1 187 ? 15.198 7.376 1.422 1.00 97.19 187 THR A CA 1
ATOM 1466 C C . THR A 1 187 ? 14.918 7.695 2.892 1.00 97.19 187 THR A C 1
ATOM 1468 O O . THR A 1 187 ? 13.960 8.401 3.200 1.00 97.19 187 THR A O 1
ATOM 1471 N N . PHE A 1 188 ? 15.781 7.259 3.814 1.00 96.56 188 PHE A N 1
ATOM 1472 C CA . PHE A 1 188 ? 15.642 7.577 5.237 1.00 96.56 188 PHE A CA 1
ATOM 1473 C C . PHE A 1 188 ? 16.049 9.019 5.562 1.00 96.56 188 PHE A C 1
ATOM 1475 O O . PHE A 1 188 ? 15.448 9.630 6.444 1.00 96.56 188 PHE A O 1
ATOM 1482 N N . LYS A 1 189 ? 16.977 9.616 4.800 1.00 96.50 189 LYS A N 1
ATOM 1483 C CA . LYS A 1 189 ? 17.238 11.067 4.832 1.00 96.50 189 LYS A CA 1
ATOM 1484 C C . LYS A 1 189 ? 15.988 11.856 4.454 1.00 96.50 189 LYS A C 1
ATOM 1486 O O . LYS A 1 189 ? 15.606 12.766 5.183 1.00 96.50 189 LYS A O 1
ATOM 1491 N N . LEU A 1 190 ? 15.312 11.465 3.373 1.00 95.44 190 LEU A N 1
ATOM 1492 C CA . LEU A 1 190 ? 14.043 12.077 2.974 1.00 95.44 190 LEU A CA 1
ATOM 1493 C C . LEU A 1 190 ? 12.978 11.907 4.075 1.00 95.44 190 LEU A C 1
ATOM 1495 O O . LEU A 1 190 ? 12.254 12.857 4.387 1.00 95.44 190 LEU A O 1
ATOM 1499 N N . ALA A 1 191 ? 12.926 10.735 4.725 1.00 94.44 191 ALA A N 1
ATOM 1500 C CA . ALA A 1 191 ? 11.983 10.460 5.814 1.00 94.44 191 ALA A CA 1
ATOM 1501 C C . ALA A 1 191 ? 12.231 11.346 7.035 1.00 94.44 191 ALA A C 1
ATOM 1503 O O . ALA A 1 191 ? 11.275 11.892 7.592 1.00 94.44 191 ALA A O 1
ATOM 1504 N N . ALA A 1 192 ? 13.492 11.522 7.423 1.00 92.75 192 ALA A N 1
ATOM 1505 C CA . ALA A 1 192 ? 13.884 12.415 8.505 1.00 92.75 192 ALA A CA 1
ATOM 1506 C C . ALA A 1 192 ? 13.578 13.886 8.172 1.00 92.75 192 ALA A C 1
ATOM 1508 O O . ALA A 1 192 ? 13.106 14.631 9.036 1.00 92.75 192 ALA A O 1
ATOM 1509 N N . GLU A 1 193 ? 13.794 14.303 6.922 1.00 90.88 193 GLU A N 1
ATOM 1510 C CA . GLU A 1 193 ? 13.615 15.695 6.506 1.00 90.88 193 GLU A CA 1
ATOM 1511 C C . GLU A 1 193 ? 12.138 16.081 6.368 1.00 90.88 193 GLU A C 1
ATOM 1513 O O . GLU A 1 193 ? 11.707 17.076 6.954 1.00 90.88 193 GLU A O 1
ATOM 1518 N N . TYR A 1 194 ? 11.338 15.260 5.683 1.00 90.94 194 TYR A N 1
ATOM 1519 C CA . TYR A 1 194 ? 9.969 15.613 5.287 1.00 90.94 194 TYR A CA 1
ATOM 1520 C C . TYR A 1 194 ? 8.888 14.616 5.727 1.00 90.94 194 TYR A C 1
ATOM 1522 O O . TYR A 1 194 ? 7.697 14.847 5.498 1.00 90.94 194 TYR A O 1
ATOM 1530 N N . GLY A 1 195 ? 9.244 13.505 6.375 1.00 89.06 195 GLY A N 1
ATOM 1531 C CA . GLY A 1 195 ? 8.273 12.473 6.754 1.00 89.06 195 GLY A CA 1
ATOM 1532 C C . GLY A 1 195 ? 7.665 11.750 5.549 1.00 89.06 195 GLY A C 1
ATOM 1533 O O . GLY A 1 195 ? 6.477 11.444 5.548 1.00 89.06 195 GLY A O 1
ATOM 1534 N N . THR A 1 196 ? 8.454 11.542 4.501 1.00 86.81 196 THR A N 1
ATOM 1535 C CA . THR A 1 196 ? 8.195 10.740 3.289 1.00 86.81 196 THR A CA 1
ATOM 1536 C C . THR A 1 196 ? 9.546 10.113 2.926 1.00 86.81 196 THR A C 1
ATOM 1538 O O . THR A 1 196 ? 10.535 10.767 3.202 1.00 86.81 196 THR A O 1
ATOM 1541 N N . PRO A 1 197 ? 9.697 8.896 2.393 1.00 92.88 197 PRO A N 1
ATOM 1542 C CA . PRO A 1 197 ? 8.770 8.149 1.564 1.00 92.88 197 PRO A CA 1
ATOM 1543 C C . PRO A 1 197 ? 7.900 7.162 2.353 1.00 92.88 197 PRO A C 1
ATOM 1545 O O . PRO A 1 197 ? 7.711 7.275 3.572 1.00 92.88 197 PRO A O 1
ATOM 1548 N N . TYR A 1 198 ? 7.302 6.226 1.624 1.00 92.00 198 TYR A N 1
ATOM 1549 C CA . TYR A 1 198 ? 6.614 5.060 2.159 1.00 92.00 198 TYR A CA 1
ATOM 1550 C C . TYR A 1 198 ? 7.488 3.841 1.920 1.00 92.00 198 TYR A C 1
ATOM 1552 O O . TYR A 1 198 ? 8.181 3.780 0.909 1.00 92.00 198 TYR A O 1
ATOM 1560 N N . PHE A 1 199 ? 7.436 2.883 2.831 1.00 94.19 199 PHE A N 1
ATOM 1561 C CA . PHE A 1 199 ? 8.233 1.670 2.760 1.00 94.19 199 PHE A CA 1
ATOM 1562 C C . PHE A 1 199 ? 7.300 0.479 2.599 1.00 94.19 199 PHE A C 1
ATOM 1564 O O . PHE A 1 199 ? 6.491 0.198 3.485 1.00 94.19 199 PHE A O 1
ATOM 1571 N N . ASP A 1 200 ? 7.402 -0.179 1.450 1.00 90.56 200 ASP A N 1
ATOM 1572 C CA . ASP A 1 200 ? 6.725 -1.423 1.110 1.00 90.56 200 ASP A CA 1
ATOM 1573 C C . ASP A 1 200 ? 7.621 -2.589 1.513 1.00 90.56 200 ASP A C 1
ATOM 1575 O O . ASP A 1 200 ? 8.616 -2.895 0.864 1.00 90.56 200 ASP A O 1
ATOM 1579 N N . ASN A 1 201 ? 7.311 -3.183 2.660 1.00 90.38 201 ASN A N 1
ATOM 1580 C CA . ASN A 1 201 ? 8.091 -4.264 3.226 1.00 90.38 201 ASN A CA 1
ATOM 1581 C C . ASN A 1 201 ? 7.633 -5.596 2.641 1.00 90.38 201 ASN A C 1
ATOM 1583 O O . ASN A 1 201 ? 6.544 -6.092 2.935 1.00 90.38 201 ASN A O 1
ATOM 1587 N N . GLN A 1 202 ? 8.512 -6.178 1.843 1.00 84.00 202 GLN A N 1
ATOM 1588 C CA . GLN A 1 202 ? 8.302 -7.422 1.125 1.00 84.00 202 GLN A CA 1
ATOM 1589 C C . GLN A 1 202 ? 9.061 -8.595 1.777 1.00 84.00 202 GLN A C 1
ATOM 1591 O O . GLN A 1 202 ? 9.009 -9.714 1.282 1.00 84.00 202 GLN A O 1
ATOM 1596 N N . LEU A 1 203 ? 9.760 -8.361 2.897 1.00 82.88 203 LEU A N 1
ATOM 1597 C CA . LEU A 1 203 ? 10.483 -9.396 3.648 1.00 82.88 203 LEU A CA 1
ATOM 1598 C C . LEU A 1 203 ? 9.590 -10.415 4.378 1.00 82.88 203 LEU A C 1
ATOM 1600 O O . LEU A 1 203 ? 9.995 -11.575 4.461 1.00 82.88 203 LEU A O 1
ATOM 1604 N N . PRO A 1 204 ? 8.426 -10.043 4.951 1.00 78.12 204 PRO A N 1
ATOM 1605 C CA . PRO A 1 204 ? 7.581 -11.003 5.638 1.00 78.12 204 PRO A CA 1
ATOM 1606 C C . PRO A 1 204 ? 7.122 -12.099 4.680 1.00 78.12 204 PRO A C 1
ATOM 1608 O O . PRO A 1 204 ? 6.638 -11.797 3.591 1.00 78.12 204 PRO A O 1
ATOM 1611 N N . ALA A 1 205 ? 7.208 -13.360 5.111 1.00 69.56 205 ALA A N 1
ATOM 1612 C CA . ALA A 1 205 ? 6.899 -14.521 4.271 1.00 69.56 205 ALA A CA 1
ATOM 1613 C C . ALA A 1 205 ? 5.524 -14.419 3.590 1.00 69.56 205 ALA A C 1
ATOM 1615 O O . ALA A 1 205 ? 5.368 -14.796 2.433 1.00 69.56 205 ALA A O 1
ATOM 1616 N N . TYR A 1 206 ? 4.552 -13.817 4.281 1.00 68.19 206 TYR A N 1
ATOM 1617 C CA . TYR A 1 206 ? 3.191 -13.678 3.781 1.00 68.19 206 TYR A CA 1
ATOM 1618 C C . TYR A 1 206 ? 3.058 -12.746 2.554 1.00 68.19 206 TYR A C 1
ATOM 1620 O O . TYR A 1 206 ? 2.036 -12.729 1.873 1.00 68.19 206 TYR A O 1
ATOM 1628 N N . ARG A 1 207 ? 4.088 -11.945 2.252 1.00 67.56 207 ARG A N 1
ATOM 1629 C CA . ARG A 1 207 ? 4.126 -11.043 1.089 1.00 67.56 207 ARG A CA 1
ATOM 1630 C C . ARG A 1 207 ? 4.560 -11.750 -0.197 1.00 67.56 207 ARG A C 1
ATOM 1632 O O . ARG A 1 207 ? 4.275 -11.239 -1.275 1.00 67.56 207 ARG A O 1
ATOM 1639 N N . GLY A 1 208 ? 5.213 -12.912 -0.091 1.00 53.09 208 GLY A N 1
ATOM 1640 C CA . GLY A 1 208 ? 5.573 -13.752 -1.239 1.00 53.09 208 GLY A CA 1
ATOM 1641 C C . GLY A 1 208 ? 6.599 -13.140 -2.202 1.00 53.09 208 GLY A C 1
ATOM 1642 O O . GLY A 1 208 ? 6.589 -13.468 -3.386 1.00 53.09 208 GLY A O 1
ATOM 1643 N N . ALA A 1 209 ? 7.457 -12.220 -1.746 1.00 50.78 209 ALA A N 1
ATOM 1644 C CA . ALA A 1 209 ? 8.453 -11.585 -2.606 1.00 50.78 209 ALA A CA 1
ATOM 1645 C C . ALA A 1 209 ? 9.772 -12.360 -2.686 1.00 50.78 209 ALA A C 1
ATOM 1647 O O . ALA A 1 209 ? 10.225 -12.962 -1.717 1.00 50.78 209 ALA A O 1
ATOM 1648 N N . GLY A 1 210 ? 10.430 -12.272 -3.846 1.00 41.56 210 GLY A N 1
ATOM 1649 C CA . GLY A 1 210 ? 11.744 -12.876 -4.098 1.00 41.56 210 GLY A CA 1
ATOM 1650 C C . GLY A 1 210 ? 11.709 -14.356 -4.485 1.00 41.56 210 GLY A C 1
ATOM 1651 O O . GLY A 1 210 ? 12.704 -14.864 -4.998 1.00 41.56 210 GLY A O 1
ATOM 1652 N N . GLU A 1 211 ? 10.569 -15.022 -4.329 1.00 37.28 211 GLU A N 1
ATOM 1653 C CA . GLU A 1 211 ? 10.389 -16.426 -4.673 1.00 37.28 211 GLU A CA 1
ATOM 1654 C C . GLU A 1 211 ? 9.041 -16.575 -5.390 1.00 37.28 211 GLU A C 1
ATOM 1656 O O . GLU A 1 211 ? 7.987 -16.300 -4.826 1.00 37.28 211 GLU A O 1
ATOM 1661 N N . GLY A 1 212 ? 9.050 -17.056 -6.641 1.00 34.53 212 GLY A N 1
ATOM 1662 C CA . GLY A 1 212 ? 8.051 -18.079 -6.941 1.00 34.53 212 GLY A CA 1
ATOM 1663 C C . GLY A 1 212 ? 8.310 -19.142 -5.887 1.00 34.53 212 GLY A C 1
ATOM 1664 O O . GLY A 1 212 ? 9.443 -19.627 -5.823 1.00 34.53 212 GLY A O 1
ATOM 1665 N N . ILE A 1 213 ? 7.362 -19.353 -4.978 1.00 28.12 213 ILE A N 1
ATOM 1666 C CA . ILE A 1 213 ? 7.500 -20.277 -3.860 1.00 28.12 213 ILE A CA 1
ATOM 1667 C C . ILE A 1 213 ? 7.468 -21.681 -4.465 1.00 28.12 213 ILE A C 1
ATOM 1669 O O . ILE A 1 213 ? 6.527 -22.457 -4.340 1.00 28.12 213 ILE A O 1
ATOM 1673 N N . SER A 1 214 ? 8.573 -22.054 -5.105 1.00 30.30 214 SER A N 1
ATOM 1674 C CA . SER A 1 214 ? 8.918 -23.434 -5.340 1.00 30.30 214 SER A CA 1
ATOM 1675 C C . SER A 1 214 ? 9.257 -24.015 -3.973 1.00 30.30 214 SER A C 1
ATOM 1677 O O . SER A 1 214 ? 10.419 -24.084 -3.581 1.00 30.30 214 SER A O 1
ATOM 1679 N N . CYS A 1 215 ? 8.224 -24.362 -3.215 1.00 34.84 215 CYS A N 1
ATOM 1680 C CA . CYS A 1 215 ? 8.330 -25.015 -1.927 1.00 34.84 215 CYS A CA 1
ATOM 1681 C C . CYS A 1 215 ? 9.016 -26.373 -2.142 1.00 34.84 215 CYS A C 1
ATOM 1683 O O . CYS A 1 215 ? 8.398 -27.319 -2.624 1.00 34.84 215 CYS A O 1
ATOM 1685 N N . TYR A 1 216 ? 10.314 -26.479 -1.842 1.00 43.78 216 TYR A N 1
ATOM 1686 C CA . TYR A 1 216 ? 11.060 -27.748 -1.861 1.00 43.78 216 TYR A CA 1
ATOM 1687 C C . TYR A 1 216 ? 10.884 -28.509 -0.538 1.00 43.78 216 TYR A C 1
ATOM 1689 O O . TYR A 1 216 ? 11.830 -29.108 -0.034 1.00 43.78 216 TYR A O 1
ATOM 1697 N N . GLN A 1 217 ? 9.698 -28.440 0.069 1.00 59.66 217 GLN A N 1
ATOM 1698 C CA . GLN A 1 217 ? 9.426 -28.920 1.424 1.00 59.66 217 GLN A CA 1
ATOM 1699 C C . GLN A 1 217 ? 8.544 -30.161 1.359 1.00 59.66 217 GLN A C 1
ATOM 1701 O O . GLN A 1 217 ? 7.328 -30.069 1.471 1.00 59.66 217 GLN A O 1
ATOM 1706 N N . CYS A 1 218 ? 9.132 -31.336 1.154 1.00 76.06 218 CYS A N 1
ATOM 1707 C CA . CYS A 1 218 ? 8.349 -32.526 0.826 1.00 76.06 218 CYS A CA 1
ATOM 1708 C C . CYS A 1 218 ? 8.936 -33.809 1.442 1.00 76.06 218 CYS A C 1
ATOM 1710 O O . CYS A 1 218 ? 10.128 -33.892 1.743 1.00 76.06 218 CYS A O 1
ATOM 1712 N N . LEU A 1 219 ? 8.074 -34.806 1.615 1.00 85.00 219 LEU A N 1
ATOM 1713 C CA . LEU A 1 219 ? 8.351 -36.176 2.044 1.00 85.00 219 LEU A CA 1
ATOM 1714 C C . LEU A 1 219 ? 8.833 -37.049 0.877 1.00 85.00 219 LEU A C 1
ATOM 1716 O O . LEU A 1 219 ? 8.506 -36.789 -0.285 1.00 85.00 219 LEU A O 1
ATOM 1720 N N . ALA A 1 220 ? 9.542 -38.136 1.188 1.00 88.69 220 ALA A N 1
ATOM 1721 C CA . ALA A 1 220 ? 9.791 -39.211 0.225 1.00 88.69 220 ALA A CA 1
ATOM 1722 C C . ALA A 1 220 ? 8.479 -39.905 -0.192 1.00 88.69 220 ALA A C 1
ATOM 1724 O O . ALA A 1 220 ? 7.549 -40.014 0.607 1.00 88.69 220 ALA A O 1
ATOM 1725 N N . GLY A 1 221 ? 8.397 -40.403 -1.430 1.00 85.44 221 GLY A N 1
ATOM 1726 C CA . GLY A 1 221 ? 7.160 -41.001 -1.960 1.00 85.44 221 GLY A CA 1
ATOM 1727 C C . GLY A 1 221 ? 6.675 -42.246 -1.219 1.00 85.44 221 GLY A C 1
ATOM 1728 O O . GLY A 1 221 ? 5.477 -42.488 -1.116 1.00 85.44 221 GLY A O 1
ATOM 1729 N N . ASP A 1 222 ? 7.594 -43.004 -0.639 1.00 84.44 222 ASP A N 1
ATOM 1730 C CA . ASP A 1 222 ? 7.317 -44.205 0.140 1.00 84.44 222 ASP A CA 1
ATOM 1731 C C . ASP A 1 222 ? 7.091 -43.926 1.640 1.00 84.44 222 ASP A C 1
ATOM 1733 O O . ASP A 1 222 ? 6.995 -44.868 2.432 1.00 84.44 222 ASP A O 1
ATOM 1737 N N . GLU A 1 223 ? 6.974 -42.657 2.056 1.00 86.44 223 GLU A N 1
ATOM 1738 C CA . GLU A 1 223 ? 6.460 -42.321 3.387 1.00 86.44 223 GLU A CA 1
ATOM 1739 C C . GLU A 1 223 ? 4.985 -42.719 3.509 1.00 86.44 223 GLU A C 1
ATOM 1741 O O . GLU A 1 223 ? 4.140 -42.401 2.669 1.00 86.44 223 GLU A O 1
ATOM 1746 N N . LEU A 1 224 ? 4.681 -43.432 4.591 1.00 80.88 224 LEU A N 1
ATOM 1747 C CA . LEU A 1 224 ? 3.333 -43.873 4.913 1.00 80.88 224 LEU A CA 1
ATOM 1748 C C . LEU A 1 224 ? 2.611 -42.769 5.671 1.00 80.88 224 LEU A C 1
ATOM 1750 O O . LEU A 1 224 ? 3.103 -42.301 6.700 1.00 80.88 224 LEU A O 1
ATOM 1754 N N . VAL A 1 225 ? 1.426 -42.395 5.202 1.00 82.44 225 VAL A N 1
ATOM 1755 C CA . VAL A 1 225 ? 0.628 -41.321 5.789 1.00 82.44 225 VAL A CA 1
ATOM 1756 C C . VAL A 1 225 ? -0.769 -41.815 6.184 1.00 82.44 225 VAL A C 1
ATOM 1758 O O . VAL A 1 225 ? -1.433 -42.489 5.392 1.00 82.44 225 VAL A O 1
ATOM 1761 N N . PRO A 1 226 ? -1.224 -41.522 7.415 1.00 82.25 226 PRO A N 1
ATOM 1762 C CA . PRO A 1 226 ? -2.591 -41.773 7.833 1.00 82.25 226 PRO A CA 1
ATOM 1763 C C . PRO A 1 226 ? -3.534 -40.715 7.247 1.00 82.25 226 PRO A C 1
ATOM 1765 O O . PRO A 1 226 ? -3.247 -39.521 7.292 1.00 82.25 226 PRO A O 1
ATOM 1768 N N . PHE A 1 227 ? -4.683 -41.139 6.730 1.00 82.69 227 PHE A N 1
ATOM 1769 C CA . PHE A 1 227 ? -5.761 -40.242 6.318 1.00 82.69 227 PHE A CA 1
ATOM 1770 C C . PHE A 1 227 ? -7.133 -40.908 6.500 1.00 82.69 227 PHE A C 1
ATOM 1772 O O . PHE A 1 227 ? -7.256 -42.130 6.442 1.00 82.69 227 PHE A O 1
ATOM 1779 N N . ALA A 1 228 ? -8.185 -40.111 6.675 1.00 79.62 228 ALA A N 1
ATOM 1780 C CA . ALA A 1 228 ? -9.574 -40.563 6.686 1.00 79.62 228 ALA A CA 1
ATOM 1781 C C . ALA A 1 228 ? -10.368 -39.885 5.565 1.00 79.62 228 ALA A C 1
ATOM 1783 O O . ALA A 1 228 ? -10.357 -38.661 5.426 1.00 79.62 228 ALA A O 1
ATOM 1784 N N . GLY A 1 229 ? -11.049 -40.694 4.752 1.00 72.56 229 GLY A N 1
ATOM 1785 C CA . GLY A 1 229 ? -11.977 -40.213 3.726 1.00 72.56 229 GLY A CA 1
ATOM 1786 C C . GLY A 1 229 ? -13.370 -39.907 4.290 1.00 72.56 229 GLY A C 1
ATOM 1787 O O . GLY A 1 229 ? -13.575 -39.861 5.498 1.00 72.56 229 GLY A O 1
ATOM 1788 N N . ALA A 1 230 ? -14.362 -39.768 3.406 1.00 63.56 230 ALA A N 1
ATOM 1789 C CA . ALA A 1 230 ? -15.753 -39.474 3.780 1.00 63.56 230 ALA A CA 1
ATOM 1790 C C . ALA A 1 230 ? -16.434 -40.547 4.660 1.00 63.56 230 ALA A C 1
ATOM 1792 O O . ALA A 1 230 ? -17.475 -40.278 5.246 1.00 63.56 230 ALA A O 1
ATOM 1793 N N . SER A 1 231 ? -15.875 -41.760 4.735 1.00 57.53 231 SER A N 1
ATOM 1794 C CA . SER A 1 231 ? -16.351 -42.834 5.617 1.00 57.53 231 SER A CA 1
ATOM 1795 C C . SER A 1 231 ? -15.843 -42.718 7.060 1.00 57.53 231 SER A C 1
ATOM 1797 O O . SER A 1 231 ? -16.179 -43.578 7.866 1.00 57.53 231 SER A O 1
ATOM 1799 N N . GLU A 1 232 ? -15.007 -41.717 7.368 1.00 55.84 232 GLU A N 1
ATOM 1800 C CA . GLU A 1 232 ? -14.337 -41.482 8.664 1.00 55.84 232 GLU A CA 1
ATOM 1801 C C . GLU A 1 232 ? -13.451 -42.639 9.178 1.00 55.84 232 GLU A C 1
ATOM 1803 O O . GLU A 1 232 ? -12.830 -42.535 10.234 1.00 55.84 232 GLU A O 1
ATOM 1808 N N . GLU A 1 233 ? -13.305 -43.722 8.410 1.00 67.38 233 GLU A N 1
ATOM 1809 C CA . GLU A 1 233 ? -12.358 -44.796 8.707 1.00 67.38 233 GLU A CA 1
ATOM 1810 C C . GLU A 1 233 ? -10.925 -44.376 8.357 1.00 67.38 233 GLU A C 1
ATOM 1812 O O . GLU A 1 233 ? -10.635 -43.955 7.233 1.00 67.38 233 GLU A O 1
ATOM 1817 N N . MET A 1 234 ? -10.015 -44.527 9.324 1.00 71.00 234 MET A N 1
ATOM 1818 C CA . MET A 1 234 ? -8.600 -44.207 9.160 1.00 71.00 234 MET A CA 1
ATOM 1819 C C . MET A 1 234 ? -7.882 -45.266 8.319 1.00 71.00 234 MET A C 1
ATOM 1821 O O . MET A 1 234 ? -7.877 -46.452 8.656 1.00 71.00 234 MET A O 1
ATOM 1825 N N . GLN A 1 235 ? -7.219 -44.821 7.260 1.00 73.50 235 GLN A N 1
ATOM 1826 C CA . GLN A 1 235 ? -6.417 -45.628 6.346 1.00 73.50 235 GLN A CA 1
ATOM 1827 C C . GLN A 1 235 ? -4.956 -45.181 6.422 1.00 73.50 235 GLN A C 1
ATOM 1829 O O . GLN A 1 235 ? -4.678 -44.016 6.691 1.00 73.50 235 GLN A O 1
ATOM 1834 N N . ILE A 1 236 ? -4.022 -46.101 6.183 1.00 78.50 236 ILE A N 1
ATOM 1835 C CA . ILE A 1 236 ? -2.610 -45.773 5.960 1.00 78.50 236 ILE A CA 1
ATOM 1836 C C . ILE A 1 236 ? -2.271 -46.186 4.538 1.00 78.50 236 ILE A C 1
ATOM 1838 O O . ILE A 1 236 ? -2.513 -47.331 4.156 1.00 78.50 236 ILE A O 1
ATOM 1842 N N . GLU A 1 237 ? -1.673 -45.276 3.786 1.00 79.81 237 GLU A N 1
ATOM 1843 C CA . GLU A 1 237 ? -1.222 -45.518 2.418 1.00 79.81 237 GLU A CA 1
ATOM 1844 C C . GLU A 1 237 ? 0.121 -44.819 2.206 1.00 79.81 237 GLU A C 1
ATOM 1846 O O . GLU A 1 237 ? 0.483 -43.912 2.964 1.00 79.81 237 GLU A O 1
ATOM 1851 N N . ARG A 1 238 ? 0.887 -45.246 1.202 1.00 85.62 238 ARG A N 1
ATOM 1852 C CA . ARG A 1 238 ? 2.062 -44.482 0.778 1.00 85.62 238 ARG A CA 1
ATOM 1853 C C . ARG A 1 238 ? 1.604 -43.190 0.121 1.00 85.62 238 ARG A C 1
ATOM 1855 O O . ARG A 1 238 ? 0.606 -43.182 -0.600 1.00 85.62 238 ARG A O 1
ATOM 1862 N N . ILE A 1 239 ? 2.320 -42.099 0.368 1.00 88.62 239 ILE A N 1
ATOM 1863 C CA . ILE A 1 239 ? 1.915 -40.792 -0.150 1.00 88.62 239 ILE A CA 1
ATOM 1864 C C . ILE A 1 239 ? 1.950 -40.739 -1.689 1.00 88.62 239 ILE A C 1
ATOM 1866 O O . ILE A 1 239 ? 1.115 -40.061 -2.286 1.00 88.62 239 ILE A O 1
ATOM 1870 N N . ASP A 1 240 ? 2.832 -41.508 -2.337 1.00 91.25 240 ASP A N 1
ATOM 1871 C CA . ASP A 1 240 ? 2.867 -41.644 -3.797 1.00 91.25 240 ASP A CA 1
ATOM 1872 C C . ASP A 1 240 ? 1.656 -42.395 -4.374 1.00 91.25 240 ASP A C 1
ATOM 1874 O O . ASP A 1 240 ? 1.020 -41.921 -5.316 1.00 91.25 240 ASP A O 1
ATOM 1878 N N . GLU A 1 241 ? 1.282 -43.530 -3.789 1.00 90.12 241 GLU A N 1
ATOM 1879 C CA . GLU A 1 241 ? 0.094 -44.305 -4.171 1.00 90.12 241 GLU A CA 1
ATOM 1880 C C . GLU A 1 241 ? -1.193 -43.497 -3.934 1.00 90.12 241 GLU A C 1
ATOM 1882 O O . GLU A 1 241 ? -2.072 -43.432 -4.806 1.00 90.12 241 GLU A O 1
ATOM 1887 N N . LEU A 1 242 ? -1.255 -42.786 -2.805 1.00 88.94 242 LEU A N 1
ATOM 1888 C CA . LEU A 1 242 ? -2.360 -41.899 -2.460 1.00 88.94 242 LEU A CA 1
ATOM 1889 C C . LEU A 1 242 ? -2.493 -40.744 -3.467 1.00 88.94 242 LEU A C 1
ATOM 1891 O O . LEU A 1 242 ? -3.612 -40.409 -3.874 1.00 88.94 242 LEU A O 1
ATOM 1895 N N . PHE A 1 243 ? -1.367 -40.173 -3.907 1.00 92.25 243 PHE A N 1
ATOM 1896 C CA . PHE A 1 243 ? -1.326 -39.167 -4.966 1.00 92.25 243 PHE A CA 1
ATOM 1897 C C . PHE A 1 243 ? -1.858 -39.724 -6.290 1.00 92.25 243 PHE A C 1
ATOM 1899 O O . PHE A 1 243 ? -2.758 -39.128 -6.878 1.00 92.25 243 PHE A O 1
ATOM 1906 N N . GLU A 1 244 ? -1.368 -40.880 -6.747 1.00 92.00 244 GLU A N 1
ATOM 1907 C CA . GLU A 1 244 ? -1.810 -41.508 -8.004 1.00 92.00 244 GLU A CA 1
ATOM 1908 C C . GLU A 1 244 ? -3.314 -41.807 -8.002 1.00 92.00 244 GLU A C 1
ATOM 1910 O O . GLU A 1 244 ? -4.013 -41.661 -9.011 1.00 92.00 244 GLU A O 1
ATOM 1915 N N . ARG A 1 245 ? -3.853 -42.201 -6.846 1.00 89.75 245 ARG A N 1
ATOM 1916 C CA . ARG A 1 245 ? -5.291 -42.406 -6.668 1.00 89.75 245 ARG A CA 1
ATOM 1917 C C . ARG A 1 245 ? -6.070 -41.095 -6.752 1.00 89.75 245 ARG A C 1
ATOM 1919 O O . ARG A 1 245 ? -7.104 -41.060 -7.419 1.00 89.75 245 ARG A O 1
ATOM 1926 N N . ALA A 1 246 ? -5.595 -40.038 -6.096 1.00 87.69 246 ALA A N 1
ATOM 1927 C CA . ALA A 1 246 ? -6.226 -38.721 -6.132 1.00 87.69 246 ALA A CA 1
ATOM 1928 C C . ALA A 1 246 ? -6.159 -38.090 -7.536 1.00 87.69 246 ALA A C 1
ATOM 1930 O O . ALA A 1 246 ? -7.158 -37.554 -8.016 1.00 87.69 246 ALA A O 1
ATOM 1931 N N . ALA A 1 247 ? -5.036 -38.249 -8.242 1.00 89.00 247 ALA A N 1
ATOM 1932 C CA . ALA A 1 247 ? -4.803 -37.698 -9.576 1.00 89.00 247 ALA A CA 1
ATOM 1933 C C . ALA A 1 247 ? -5.801 -38.223 -10.624 1.00 89.00 247 ALA A C 1
ATOM 1935 O O . ALA A 1 247 ? -6.154 -37.502 -11.558 1.00 89.00 247 ALA A O 1
ATOM 1936 N N . LYS A 1 248 ? -6.343 -39.440 -10.442 1.00 88.38 248 LYS A N 1
ATOM 1937 C CA . LYS A 1 248 ? -7.418 -39.992 -11.296 1.00 88.38 248 LYS A CA 1
ATOM 1938 C C . LYS A 1 248 ? -8.698 -39.151 -11.287 1.00 88.38 248 LYS A C 1
ATOM 1940 O O . LYS A 1 248 ? -9.458 -39.215 -12.249 1.00 88.38 248 LYS A O 1
ATOM 1945 N N . ASN A 1 249 ? -8.935 -38.377 -10.227 1.00 77.94 249 ASN A N 1
ATOM 1946 C CA . ASN A 1 249 ? -10.109 -37.513 -10.081 1.00 77.94 249 ASN A CA 1
ATOM 1947 C C . ASN A 1 249 ? -9.844 -36.057 -10.506 1.00 77.94 249 ASN A C 1
ATOM 1949 O O . ASN A 1 249 ? -10.765 -35.241 -10.489 1.00 77.94 249 ASN A O 1
ATOM 1953 N N . GLY A 1 250 ? -8.610 -35.729 -10.896 1.00 73.62 250 GLY A N 1
ATOM 1954 C CA . GLY A 1 250 ? -8.199 -34.394 -11.319 1.00 73.62 250 GLY A CA 1
ATOM 1955 C C . GLY A 1 250 ? -6.762 -34.091 -10.900 1.00 73.62 250 GLY A C 1
ATOM 1956 O O . GLY A 1 250 ? -6.396 -34.280 -9.740 1.00 73.62 250 GLY A O 1
ATOM 1957 N N . LEU A 1 251 ? -5.975 -33.595 -11.853 1.00 81.25 251 LEU A N 1
ATOM 1958 C CA . LEU A 1 251 ? -4.575 -33.224 -11.684 1.00 81.25 251 LEU A CA 1
ATOM 1959 C C . LEU A 1 251 ? -4.374 -31.809 -12.230 1.00 81.25 251 LEU A C 1
ATOM 1961 O O . LEU A 1 251 ? -4.616 -31.570 -13.414 1.00 81.25 251 LEU A O 1
ATOM 1965 N N . ASP A 1 252 ? -3.925 -30.898 -11.377 1.00 71.25 252 ASP A N 1
ATOM 1966 C CA . ASP A 1 252 ? -3.484 -29.562 -11.775 1.00 71.25 252 ASP A CA 1
ATOM 1967 C C . ASP A 1 252 ? -1.950 -29.550 -11.773 1.00 71.25 252 ASP A C 1
ATOM 1969 O O . ASP A 1 252 ? -1.338 -30.114 -10.874 1.00 71.25 252 ASP A O 1
ATOM 1973 N N . VAL A 1 253 ? -1.305 -28.946 -12.771 1.00 70.50 253 VAL A N 1
ATOM 1974 C CA . VAL A 1 253 ? 0.164 -28.854 -12.826 1.00 70.50 253 VAL A CA 1
ATOM 1975 C C . VAL A 1 253 ? 0.555 -27.388 -12.869 1.00 70.50 253 VAL A C 1
ATOM 1977 O O . VAL A 1 253 ? 0.081 -26.649 -13.736 1.00 70.50 253 VAL A O 1
ATOM 1980 N N . ASP A 1 254 ? 1.389 -26.964 -11.925 1.00 51.44 254 ASP A N 1
ATOM 1981 C CA . ASP A 1 254 ? 1.892 -25.599 -11.871 1.00 51.44 254 ASP A CA 1
ATOM 1982 C C . ASP A 1 254 ? 3.016 -25.368 -12.912 1.00 51.44 254 ASP A C 1
ATOM 1984 O O . ASP A 1 254 ? 3.594 -26.316 -13.461 1.00 51.44 254 ASP A O 1
ATOM 1988 N N . PRO A 1 255 ? 3.375 -24.108 -13.206 1.00 40.22 255 PRO A N 1
ATOM 1989 C CA . PRO A 1 255 ? 4.451 -23.797 -14.151 1.00 40.22 255 PRO A CA 1
ATOM 1990 C C . PRO A 1 255 ? 5.857 -24.251 -13.715 1.00 40.22 255 PRO A C 1
ATOM 1992 O O . PRO A 1 255 ? 6.766 -24.270 -14.547 1.00 40.22 255 PRO A O 1
ATOM 1995 N N . ASN A 1 256 ? 6.048 -24.614 -12.443 1.00 45.97 256 ASN A N 1
ATOM 1996 C CA . ASN A 1 256 ? 7.300 -25.111 -11.868 1.00 45.97 256 ASN A CA 1
ATOM 1997 C C . ASN A 1 256 ? 7.396 -26.651 -11.891 1.00 45.97 256 ASN A C 1
ATOM 1999 O O . ASN A 1 256 ? 8.363 -27.213 -11.362 1.00 45.97 256 ASN A O 1
ATOM 2003 N N . GLY A 1 257 ? 6.414 -27.334 -12.493 1.00 60.19 257 GLY A N 1
ATOM 2004 C CA . GLY A 1 257 ? 6.352 -28.792 -12.579 1.00 60.19 257 GLY A CA 1
ATOM 2005 C C . GLY A 1 257 ? 5.896 -29.477 -11.288 1.00 60.19 257 GLY A C 1
ATOM 2006 O O . GLY A 1 257 ? 6.171 -30.664 -11.110 1.00 60.19 257 GLY A O 1
ATOM 2007 N N . VAL A 1 258 ? 5.244 -28.749 -10.377 1.00 70.19 258 VAL A N 1
ATOM 2008 C CA . VAL A 1 258 ? 4.526 -29.319 -9.233 1.00 70.19 258 VAL A CA 1
ATOM 2009 C C . VAL A 1 258 ? 3.171 -29.804 -9.716 1.00 70.19 258 VAL A C 1
ATOM 2011 O O . VAL A 1 258 ? 2.380 -29.047 -10.272 1.00 70.19 258 VAL A O 1
ATOM 2014 N N . GLU A 1 259 ? 2.884 -31.071 -9.482 1.00 80.06 259 GLU A N 1
ATOM 2015 C CA . GLU A 1 259 ? 1.592 -31.660 -9.784 1.00 80.06 259 GLU A CA 1
ATOM 2016 C C . GLU A 1 259 ? 0.760 -31.716 -8.500 1.00 80.06 259 GLU A C 1
ATOM 2018 O O . GLU A 1 259 ? 1.243 -32.153 -7.459 1.00 80.06 259 GLU A O 1
ATOM 2023 N N . PHE A 1 260 ? -0.492 -31.281 -8.560 1.00 82.94 260 PHE A N 1
ATOM 2024 C CA . PHE A 1 260 ? -1.433 -31.236 -7.451 1.00 82.94 260 PHE A CA 1
ATOM 2025 C C . PHE A 1 260 ? -2.639 -32.129 -7.738 1.00 82.94 260 PHE A C 1
ATOM 2027 O O . PHE A 1 260 ? -3.396 -31.906 -8.686 1.00 82.94 260 PHE A O 1
ATOM 2034 N N . ALA A 1 261 ? -2.832 -33.132 -6.889 1.00 84.75 261 ALA A N 1
ATOM 2035 C CA . ALA A 1 261 ? -3.957 -34.046 -6.933 1.00 84.75 261 ALA A CA 1
ATOM 2036 C C . ALA A 1 261 ? -4.991 -33.652 -5.869 1.00 84.75 261 ALA A C 1
ATOM 2038 O O . ALA A 1 261 ? -4.720 -33.693 -4.664 1.00 84.75 261 ALA A O 1
ATOM 2039 N N . LYS A 1 262 ? -6.197 -33.275 -6.311 1.00 81.50 262 LYS A N 1
ATOM 2040 C CA . LYS A 1 262 ? -7.289 -32.861 -5.413 1.00 81.50 262 LYS A CA 1
ATOM 2041 C C . LYS A 1 262 ? -7.798 -34.047 -4.598 1.00 81.50 262 LYS A C 1
ATOM 2043 O O . LYS A 1 262 ? -8.230 -35.056 -5.154 1.00 81.50 262 LYS A O 1
ATOM 2048 N N . LEU A 1 263 ? -7.806 -33.896 -3.276 1.00 85.12 263 LEU A N 1
ATOM 2049 C CA . LEU A 1 263 ? -8.330 -34.890 -2.343 1.00 85.12 263 LEU A CA 1
ATOM 2050 C C . LEU A 1 263 ? -8.847 -34.186 -1.090 1.00 85.12 263 LEU A C 1
ATOM 2052 O O . LEU A 1 263 ? -8.065 -33.628 -0.331 1.00 85.12 263 LEU A O 1
ATOM 2056 N N . SER A 1 264 ? -10.157 -34.241 -0.859 1.00 84.44 264 SER A N 1
ATOM 2057 C CA . SER A 1 264 ? -10.756 -33.798 0.402 1.00 84.44 264 SER A CA 1
ATOM 2058 C C . SER A 1 264 ? -10.785 -34.964 1.385 1.00 84.44 264 SER A C 1
ATOM 2060 O O . SER A 1 264 ? -11.580 -35.893 1.229 1.00 84.44 264 SER A O 1
ATOM 2062 N N . ALA A 1 265 ? -9.898 -34.927 2.372 1.00 86.12 265 ALA A N 1
ATOM 2063 C CA . ALA A 1 265 ? -9.771 -35.943 3.412 1.00 86.12 265 ALA A CA 1
ATOM 2064 C C . ALA A 1 265 ? -9.262 -35.302 4.710 1.00 86.12 265 ALA A C 1
ATOM 2066 O O . ALA A 1 265 ? -8.977 -34.107 4.755 1.00 86.12 265 ALA A O 1
ATOM 2067 N N . TYR A 1 266 ? -9.171 -36.090 5.775 1.00 83.56 266 TYR A N 1
ATOM 2068 C CA . TYR A 1 266 ? -8.680 -35.656 7.078 1.00 83.56 266 TYR A CA 1
ATOM 2069 C C . TYR A 1 266 ? -7.369 -36.359 7.410 1.00 83.56 266 TYR A C 1
ATOM 2071 O O . TYR A 1 266 ? -7.199 -37.525 7.069 1.00 83.56 266 TYR A O 1
ATOM 2079 N N . THR A 1 267 ? -6.460 -35.682 8.103 1.00 86.00 267 THR A N 1
ATOM 2080 C CA . THR A 1 267 ? -5.199 -36.251 8.597 1.00 86.00 267 THR A CA 1
ATOM 2081 C C . THR A 1 267 ? -5.028 -35.934 10.087 1.00 86.00 267 THR A C 1
ATOM 2083 O O . THR A 1 267 ? -5.515 -34.892 10.542 1.00 86.00 267 THR A O 1
ATOM 2086 N N . PRO A 1 268 ? -4.401 -36.806 10.896 1.00 84.06 268 PRO A N 1
ATOM 2087 C CA . PRO A 1 268 ? -4.099 -36.487 12.281 1.00 84.06 268 PRO A CA 1
ATOM 2088 C C . PRO A 1 268 ? -3.072 -35.359 12.372 1.00 84.06 268 PRO A C 1
ATOM 2090 O O . PRO A 1 268 ? -2.030 -35.370 11.717 1.00 84.06 268 PRO A O 1
ATOM 2093 N N . SER A 1 269 ? -3.375 -34.396 13.230 1.00 83.75 269 SER A N 1
ATOM 2094 C CA . SER A 1 269 ? -2.599 -33.183 13.431 1.00 83.75 269 SER A CA 1
ATOM 2095 C C . SER A 1 269 ? -2.593 -32.782 14.907 1.00 83.75 269 SER A C 1
ATOM 2097 O O . SER A 1 269 ? -3.470 -33.203 15.669 1.00 83.75 269 SER A O 1
ATOM 2099 N N . VAL A 1 270 ? -1.615 -31.975 15.322 1.00 81.06 270 VAL A N 1
ATOM 2100 C CA . VAL A 1 270 ? -1.442 -31.530 16.711 1.00 81.06 270 VAL A CA 1
ATOM 2101 C C . VAL A 1 270 ? -1.536 -30.014 16.811 1.00 81.06 270 VAL A C 1
ATOM 2103 O O . VAL A 1 270 ? -0.913 -29.276 16.055 1.00 81.06 270 VAL A O 1
ATOM 2106 N N . ASP A 1 271 ? -2.293 -29.541 17.790 1.00 79.06 271 ASP A N 1
ATOM 2107 C CA . ASP A 1 271 ? -2.261 -28.148 18.217 1.00 79.06 271 ASP A CA 1
ATOM 2108 C C . ASP A 1 271 ? -1.141 -27.978 19.259 1.00 79.06 271 ASP A C 1
ATOM 2110 O O . ASP A 1 271 ? -1.195 -28.571 20.337 1.00 79.06 271 ASP A O 1
ATOM 2114 N N . PHE A 1 272 ? -0.104 -27.201 18.932 1.00 77.00 272 PHE A N 1
ATOM 2115 C CA . PHE A 1 272 ? 1.060 -26.995 19.804 1.00 77.00 272 PHE A CA 1
ATOM 2116 C C . PHE A 1 272 ? 0.812 -26.016 20.963 1.00 77.00 272 PHE A C 1
ATOM 2118 O O . PHE A 1 272 ? 1.633 -25.966 21.880 1.00 77.00 272 PHE A O 1
ATOM 2125 N N . ASP A 1 273 ? -0.314 -25.295 20.975 1.00 73.75 273 ASP A N 1
ATOM 2126 C CA . ASP A 1 273 ? -0.735 -24.474 22.114 1.00 73.75 273 ASP A CA 1
ATOM 2127 C C . ASP A 1 273 ? -1.486 -25.319 23.153 1.00 73.75 273 ASP A C 1
ATOM 2129 O O . ASP A 1 273 ? -1.305 -25.143 24.363 1.00 73.75 273 ASP A O 1
ATOM 2133 N N . THR A 1 274 ? -2.337 -26.247 22.696 1.00 71.31 274 THR A N 1
ATOM 2134 C CA . THR A 1 274 ? -3.151 -27.103 23.582 1.00 71.31 274 THR A CA 1
ATOM 2135 C C . THR A 1 274 ? -2.562 -28.493 23.832 1.00 71.31 274 THR A C 1
ATOM 2137 O O . THR A 1 274 ? -3.005 -29.182 24.754 1.00 71.31 274 THR A O 1
ATOM 2140 N N . PHE A 1 275 ? -1.563 -28.901 23.046 1.00 71.94 275 PHE A N 1
ATOM 2141 C CA . PHE A 1 275 ? -0.961 -30.241 23.012 1.00 71.94 275 PHE A CA 1
ATOM 2142 C C . PHE A 1 275 ? -1.965 -31.379 22.767 1.00 71.94 275 PHE A C 1
ATOM 2144 O O . PHE A 1 275 ? -1.741 -32.518 23.194 1.00 71.94 275 PHE A O 1
ATOM 2151 N N . LYS A 1 276 ? -3.079 -31.073 22.094 1.00 75.56 276 LYS A N 1
ATOM 2152 C CA . LYS A 1 276 ? -4.119 -32.045 21.749 1.00 75.56 276 LYS A CA 1
ATOM 2153 C C . LYS A 1 276 ? -4.055 -32.436 20.285 1.00 75.56 276 LYS A C 1
ATOM 2155 O O . LYS A 1 276 ? -3.856 -31.592 19.407 1.00 75.56 276 LYS A O 1
ATOM 2160 N N . ALA A 1 277 ? -4.267 -33.720 20.035 1.00 76.88 277 ALA A N 1
ATOM 2161 C CA . ALA A 1 277 ? -4.371 -34.257 18.693 1.00 76.88 277 ALA A CA 1
ATOM 2162 C C . ALA A 1 277 ? -5.818 -34.178 18.186 1.00 76.88 277 ALA A C 1
ATOM 2164 O O . ALA A 1 277 ? -6.778 -34.392 18.924 1.00 76.88 277 ALA A O 1
ATOM 2165 N N . SER A 1 278 ? -5.988 -33.876 16.903 1.00 80.00 278 SER A N 1
ATOM 2166 C CA . SER A 1 278 ? -7.295 -33.847 16.240 1.00 80.00 278 SER A CA 1
ATOM 2167 C C . SER A 1 278 ? -7.153 -34.194 14.762 1.00 80.00 278 SER A C 1
ATOM 2169 O O . SER A 1 278 ? -6.083 -34.027 14.177 1.00 80.00 278 SER A O 1
ATOM 2171 N N . LEU A 1 279 ? -8.228 -34.686 14.149 1.00 82.19 279 LEU A N 1
ATOM 2172 C CA . LEU A 1 279 ? -8.280 -34.839 12.699 1.00 82.19 279 LEU A CA 1
ATOM 2173 C C . LEU A 1 279 ? -8.524 -33.474 12.062 1.00 82.19 279 LEU A C 1
ATOM 2175 O O . LEU A 1 279 ? -9.503 -32.802 12.390 1.00 82.19 279 LEU A O 1
ATOM 2179 N N . ARG A 1 280 ? -7.640 -33.069 11.150 1.00 83.88 280 ARG A N 1
ATOM 2180 C CA . ARG A 1 280 ? -7.750 -31.809 10.412 1.00 83.88 280 ARG A CA 1
ATOM 2181 C C . ARG A 1 280 ? -7.963 -32.080 8.928 1.00 83.88 280 ARG A C 1
ATOM 2183 O O . ARG A 1 280 ? -7.304 -32.968 8.383 1.00 83.88 280 ARG A O 1
ATOM 2190 N N . PRO A 1 281 ? -8.895 -31.367 8.277 1.00 83.06 281 PRO A N 1
ATOM 2191 C CA . PRO A 1 281 ? -9.100 -31.510 6.846 1.00 83.06 281 PRO A CA 1
ATOM 2192 C C . PRO A 1 281 ? -7.869 -31.012 6.080 1.00 83.06 281 PRO A C 1
ATOM 2194 O O . PRO A 1 281 ? -7.241 -30.036 6.488 1.00 83.06 281 PRO A O 1
ATOM 2197 N N . PHE A 1 282 ? -7.563 -31.665 4.961 1.00 82.44 282 PHE A N 1
ATOM 2198 C CA . PHE A 1 282 ? -6.591 -31.229 3.959 1.00 82.44 282 PHE A CA 1
ATOM 2199 C C . PHE A 1 282 ? -7.226 -31.281 2.559 1.00 82.44 282 PHE A C 1
ATOM 2201 O O . PHE A 1 282 ? -8.214 -31.993 2.342 1.00 82.44 282 PHE A O 1
ATOM 2208 N N . LYS A 1 283 ? -6.711 -30.482 1.615 1.00 80.75 283 LYS A N 1
ATOM 2209 C CA . LYS A 1 283 ? -7.365 -30.239 0.308 1.00 80.75 283 LYS A CA 1
ATOM 2210 C C . LYS A 1 283 ? -6.765 -31.003 -0.871 1.00 80.75 283 LYS A C 1
ATOM 2212 O O . LYS A 1 283 ? -7.369 -31.051 -1.947 1.00 80.75 283 LYS A O 1
ATOM 2217 N N . GLY A 1 284 ? -5.593 -31.595 -0.697 1.00 85.75 284 GLY A N 1
ATOM 2218 C CA . GLY A 1 284 ? -4.979 -32.430 -1.717 1.00 85.75 284 GLY A CA 1
ATOM 2219 C C . GLY A 1 284 ? -3.549 -32.803 -1.385 1.00 85.75 284 GLY A C 1
ATOM 2220 O O . GLY A 1 284 ? -3.054 -32.527 -0.293 1.00 85.75 284 GLY A O 1
ATOM 2221 N N . ILE A 1 285 ? -2.897 -33.436 -2.350 1.00 86.75 285 ILE A N 1
ATOM 2222 C CA . ILE A 1 285 ? -1.505 -33.866 -2.248 1.00 86.75 285 ILE A CA 1
ATOM 2223 C C . ILE A 1 285 ? -0.765 -33.284 -3.433 1.00 86.75 285 ILE A C 1
ATOM 2225 O O . ILE A 1 285 ? -1.248 -33.361 -4.562 1.00 86.75 285 ILE A O 1
ATOM 2229 N N . MET A 1 286 ? 0.395 -32.698 -3.178 1.00 85.94 286 MET A N 1
ATOM 2230 C CA . MET A 1 286 ? 1.291 -32.236 -4.230 1.00 85.94 286 MET A CA 1
ATOM 2231 C C . MET A 1 286 ? 2.452 -33.208 -4.418 1.00 85.94 286 MET A C 1
ATOM 2233 O O . MET A 1 286 ? 2.862 -33.860 -3.459 1.00 85.94 286 MET A O 1
ATOM 2237 N N . ARG A 1 287 ? 3.005 -33.275 -5.632 1.00 87.81 287 ARG A N 1
ATOM 2238 C CA . ARG A 1 287 ? 4.290 -33.916 -5.921 1.00 87.81 287 ARG A CA 1
ATOM 2239 C C . ARG A 1 287 ? 5.155 -33.062 -6.833 1.00 87.81 287 ARG A C 1
ATOM 2241 O O . ARG A 1 287 ? 4.639 -32.340 -7.681 1.00 87.81 287 ARG A O 1
ATOM 2248 N N . LYS A 1 288 ? 6.473 -33.195 -6.723 1.00 81.38 288 LYS A N 1
ATOM 2249 C CA . LYS A 1 288 ? 7.442 -32.535 -7.612 1.00 81.38 288 LYS A CA 1
ATOM 2250 C C . LYS A 1 288 ? 8.650 -33.432 -7.849 1.00 81.38 288 LYS A C 1
ATOM 2252 O O . LYS A 1 288 ? 9.074 -34.129 -6.932 1.00 81.38 288 LYS A O 1
ATOM 2257 N N . SER A 1 289 ? 9.220 -33.393 -9.053 1.00 81.88 289 SER A N 1
ATOM 2258 C CA . SER A 1 289 ? 10.517 -34.024 -9.319 1.00 81.88 289 SER A CA 1
ATOM 2259 C C . SER A 1 289 ? 11.606 -33.368 -8.464 1.00 81.88 289 SER A C 1
ATOM 2261 O O . SER A 1 289 ? 11.719 -32.141 -8.421 1.00 81.88 289 SER A O 1
ATOM 2263 N N . TYR A 1 290 ? 12.421 -34.180 -7.805 1.00 81.81 290 TYR A N 1
ATOM 2264 C CA . TYR A 1 290 ? 13.492 -33.762 -6.914 1.00 81.81 290 TYR A CA 1
ATOM 2265 C C . TYR A 1 290 ? 14.726 -34.634 -7.133 1.00 81.81 290 TYR A C 1
ATOM 2267 O O . TYR A 1 290 ? 14.665 -35.860 -7.061 1.00 81.81 290 TYR A O 1
ATOM 2275 N N . GLN A 1 291 ? 15.852 -33.968 -7.374 1.00 82.81 291 GLN A N 1
ATOM 2276 C CA . GLN A 1 291 ? 17.166 -34.584 -7.460 1.00 82.81 291 GLN A CA 1
ATOM 2277 C C . GLN A 1 291 ? 18.060 -33.892 -6.431 1.00 82.81 291 GLN A C 1
ATOM 2279 O O . GLN A 1 291 ? 18.323 -32.692 -6.539 1.00 82.81 291 GLN A O 1
ATOM 2284 N N . GLY A 1 292 ? 18.484 -34.616 -5.402 1.00 85.25 292 GLY A N 1
ATOM 2285 C CA . GLY A 1 292 ? 19.212 -34.031 -4.281 1.00 85.25 292 GLY A CA 1
ATOM 2286 C C . GLY A 1 292 ? 19.393 -34.997 -3.119 1.00 85.25 292 GLY A C 1
ATOM 2287 O O . GLY A 1 292 ? 19.417 -36.210 -3.307 1.00 85.25 292 GLY A O 1
ATOM 2288 N N . LYS A 1 293 ? 19.542 -34.452 -1.910 1.00 87.25 293 LYS A N 1
ATOM 2289 C CA . LYS A 1 293 ? 19.697 -35.234 -0.680 1.00 87.25 293 LYS A CA 1
ATOM 2290 C C . LYS A 1 293 ? 18.367 -35.325 0.053 1.00 87.25 293 LYS A C 1
ATOM 2292 O O . LYS A 1 293 ? 17.716 -34.306 0.239 1.00 87.25 293 LYS A O 1
ATOM 2297 N N . LEU A 1 294 ? 17.991 -36.504 0.528 1.00 89.75 294 LEU A N 1
ATOM 2298 C CA . LEU A 1 294 ? 16.983 -36.643 1.577 1.00 89.75 294 LEU A CA 1
ATOM 2299 C C . LEU A 1 294 ? 17.662 -36.820 2.932 1.00 89.75 294 LEU A C 1
ATOM 2301 O O . LEU A 1 294 ? 18.725 -37.432 3.030 1.00 89.75 294 LEU A O 1
ATOM 2305 N N . LEU A 1 295 ? 17.024 -36.294 3.972 1.00 91.88 295 LEU A N 1
ATOM 2306 C CA . LEU A 1 295 ? 17.401 -36.499 5.363 1.00 91.88 295 LEU A CA 1
ATOM 2307 C C . LEU A 1 295 ? 16.468 -37.541 5.971 1.00 91.88 295 LEU A C 1
ATOM 2309 O O . LEU A 1 295 ? 15.263 -37.317 6.094 1.00 91.88 295 LEU A O 1
ATOM 2313 N N . ASN A 1 296 ? 17.028 -38.682 6.350 1.00 92.81 296 ASN A N 1
ATOM 2314 C CA . ASN A 1 296 ? 16.345 -39.734 7.086 1.00 92.81 296 ASN A CA 1
ATOM 2315 C C . ASN A 1 296 ? 16.590 -39.523 8.581 1.00 92.81 296 ASN A C 1
ATOM 2317 O O . ASN A 1 296 ? 17.634 -39.907 9.116 1.00 92.81 296 ASN A O 1
ATOM 2321 N N . ILE A 1 297 ? 15.646 -38.856 9.243 1.00 91.12 297 ILE A N 1
ATOM 2322 C CA . ILE A 1 297 ? 15.738 -38.532 10.667 1.00 91.12 297 ILE A CA 1
ATOM 2323 C C . ILE A 1 297 ? 15.209 -39.724 11.458 1.00 91.12 297 ILE A C 1
ATOM 2325 O O . ILE A 1 297 ? 14.014 -40.022 11.409 1.00 91.12 297 ILE A O 1
ATOM 2329 N N . ILE A 1 298 ? 16.084 -40.402 12.201 1.00 87.19 298 ILE A N 1
ATOM 2330 C CA . ILE A 1 298 ? 15.750 -41.607 12.964 1.00 87.19 298 ILE A CA 1
ATOM 2331 C C . ILE A 1 298 ? 15.736 -41.274 14.455 1.00 87.19 298 ILE A C 1
ATOM 2333 O O . ILE A 1 298 ? 16.707 -40.765 15.016 1.00 87.19 298 ILE A O 1
ATOM 2337 N N . LEU A 1 299 ? 14.632 -41.586 15.124 1.00 82.44 299 LEU A N 1
ATOM 2338 C CA . LEU A 1 299 ? 14.417 -41.346 16.548 1.00 82.44 299 LEU A CA 1
ATOM 2339 C C . LEU A 1 299 ? 14.888 -42.541 17.385 1.00 82.44 299 LEU A C 1
ATOM 2341 O O . LEU A 1 299 ? 15.028 -43.663 16.895 1.00 82.44 299 LEU A O 1
ATOM 2345 N N . THR A 1 300 ? 15.092 -42.337 18.686 1.00 72.56 300 THR A N 1
ATOM 2346 C CA . THR A 1 300 ? 15.574 -43.382 19.613 1.00 72.56 300 THR A CA 1
ATOM 2347 C C . THR A 1 300 ? 14.695 -44.629 19.693 1.00 72.56 300 THR A C 1
ATOM 2349 O O . THR A 1 300 ? 15.181 -45.673 20.112 1.00 72.56 300 THR A O 1
ATOM 2352 N N . THR A 1 301 ? 13.428 -44.541 19.289 1.00 69.62 301 THR A N 1
ATOM 2353 C CA . THR A 1 301 ? 12.480 -45.668 19.249 1.00 69.62 301 THR A CA 1
ATOM 2354 C C . THR A 1 301 ? 12.471 -46.415 17.913 1.00 69.62 301 THR A C 1
ATOM 2356 O O . THR A 1 301 ? 11.642 -47.297 17.723 1.00 69.62 301 THR A O 1
ATOM 2359 N N . GLY A 1 302 ? 13.319 -46.029 16.956 1.00 68.19 302 GLY A N 1
ATOM 2360 C CA . GLY A 1 302 ? 13.308 -46.561 15.591 1.00 68.19 302 GLY A CA 1
ATOM 2361 C C . GLY A 1 302 ? 12.282 -45.898 14.664 1.00 68.19 302 GLY A C 1
ATOM 2362 O O . GLY A 1 302 ? 12.336 -46.110 13.454 1.00 68.19 302 GLY A O 1
ATOM 2363 N N . ARG A 1 303 ? 11.381 -45.052 15.190 1.00 79.44 303 ARG A N 1
ATOM 2364 C CA . ARG A 1 303 ? 10.514 -44.190 14.367 1.00 79.44 303 ARG A CA 1
ATOM 2365 C C . ARG A 1 303 ? 11.365 -43.257 13.512 1.00 79.44 303 ARG A C 1
ATOM 2367 O O . ARG A 1 303 ? 12.394 -42.778 13.980 1.00 79.44 303 ARG A O 1
ATOM 2374 N N . ARG A 1 304 ? 10.926 -42.974 12.289 1.00 87.94 304 ARG A N 1
ATOM 2375 C CA . ARG A 1 304 ? 11.679 -42.145 11.346 1.00 87.94 304 ARG A CA 1
ATOM 2376 C C . ARG A 1 304 ? 10.779 -41.291 10.468 1.00 87.94 304 ARG A C 1
ATOM 2378 O O . ARG A 1 304 ? 9.578 -41.552 10.385 1.00 87.94 304 ARG A O 1
ATOM 2385 N N . ILE A 1 305 ? 11.376 -40.311 9.808 1.00 89.62 305 ILE A N 1
ATOM 2386 C CA . ILE A 1 305 ? 10.752 -39.549 8.728 1.00 89.62 305 ILE A CA 1
ATOM 2387 C C . ILE A 1 305 ? 11.824 -39.185 7.696 1.00 89.62 305 ILE A C 1
ATOM 2389 O O . ILE A 1 305 ? 12.928 -38.782 8.075 1.00 89.62 305 ILE A O 1
ATOM 2393 N N . ARG A 1 306 ? 11.526 -39.363 6.405 1.00 91.56 306 ARG A N 1
ATOM 2394 C CA . ARG A 1 306 ? 12.408 -38.943 5.308 1.00 91.56 306 ARG A CA 1
ATOM 2395 C C . ARG A 1 306 ? 11.859 -37.729 4.599 1.00 91.56 306 ARG A C 1
ATOM 2397 O O . ARG A 1 306 ? 10.752 -37.754 4.059 1.00 91.56 306 ARG A O 1
ATOM 2404 N N . VAL A 1 307 ? 12.667 -36.685 4.589 1.00 90.44 307 VAL A N 1
ATOM 2405 C CA . VAL A 1 307 ? 12.261 -35.355 4.154 1.00 90.44 307 VAL A CA 1
ATOM 2406 C C . VAL A 1 307 ? 13.378 -34.675 3.378 1.00 90.44 307 VAL A C 1
ATOM 2408 O O . VAL A 1 307 ? 14.553 -35.015 3.524 1.00 90.44 307 VAL A O 1
ATOM 2411 N N . THR A 1 308 ? 13.027 -33.698 2.551 1.00 86.56 308 THR A N 1
ATOM 2412 C CA . THR A 1 308 ? 14.018 -32.802 1.951 1.00 86.56 308 THR A CA 1
ATOM 2413 C C . THR A 1 308 ? 14.694 -31.929 3.025 1.00 86.56 308 THR A C 1
ATOM 2415 O O . THR A 1 308 ? 14.105 -31.690 4.081 1.00 86.56 308 THR A O 1
ATOM 2418 N N . PRO A 1 309 ? 15.909 -31.397 2.786 1.00 83.44 309 PRO A N 1
ATOM 2419 C CA . PRO A 1 309 ? 16.658 -30.643 3.794 1.00 83.44 309 PRO A CA 1
ATOM 2420 C C . PRO A 1 309 ? 15.938 -29.368 4.262 1.00 83.44 309 PRO A C 1
ATOM 2422 O O . PRO A 1 309 ? 16.108 -28.940 5.400 1.00 83.44 309 PRO A O 1
ATOM 2425 N N . ASP A 1 310 ? 15.107 -28.779 3.401 1.00 78.62 310 ASP A N 1
ATOM 2426 C CA . ASP A 1 310 ? 14.326 -27.576 3.702 1.00 78.62 310 ASP A CA 1
ATOM 2427 C C . ASP A 1 310 ? 12.930 -27.883 4.273 1.00 78.62 310 ASP A C 1
ATOM 2429 O O . ASP A 1 310 ? 12.185 -26.954 4.593 1.00 78.62 310 ASP A O 1
ATOM 2433 N N . HIS A 1 311 ? 12.551 -29.162 4.405 1.00 80.50 311 HIS A N 1
ATOM 2434 C CA . HIS A 1 311 ? 11.246 -29.546 4.937 1.00 80.50 311 HIS A CA 1
ATOM 2435 C C . HIS A 1 311 ? 11.101 -29.106 6.398 1.00 80.50 311 HIS A C 1
ATOM 2437 O O . HIS A 1 311 ? 12.023 -29.306 7.197 1.00 80.50 311 HIS A O 1
ATOM 2443 N N . PRO A 1 312 ? 9.957 -28.521 6.774 1.00 79.50 312 PRO A N 1
ATOM 2444 C CA . PRO A 1 312 ? 9.752 -28.071 8.129 1.00 79.50 312 PRO A CA 1
ATOM 2445 C C . PRO A 1 312 ? 9.493 -29.229 9.087 1.00 79.50 312 PRO A C 1
ATOM 2447 O O . PRO A 1 312 ? 8.545 -29.993 8.930 1.00 79.50 312 PRO A O 1
ATOM 2450 N N . VAL A 1 313 ? 10.271 -29.273 10.153 1.00 86.19 313 VAL A N 1
ATOM 2451 C CA . VAL A 1 313 ? 10.132 -30.205 11.270 1.00 86.19 313 VAL A CA 1
ATOM 2452 C C . VAL A 1 313 ? 10.033 -29.413 12.570 1.00 86.19 313 VAL A C 1
ATOM 2454 O O . VAL A 1 313 ? 10.323 -28.218 12.609 1.00 86.19 313 VAL A O 1
ATOM 2457 N N . PHE A 1 314 ? 9.588 -30.058 13.641 1.00 87.06 314 PHE A N 1
ATOM 2458 C CA . PHE A 1 314 ? 9.438 -29.409 14.941 1.00 87.06 314 PHE A CA 1
ATOM 2459 C C . PHE A 1 314 ? 10.456 -29.966 15.931 1.00 87.06 314 PHE A C 1
ATOM 2461 O O . PHE A 1 314 ? 10.614 -31.184 16.017 1.00 87.06 314 PHE A O 1
ATOM 2468 N N . THR A 1 315 ? 11.108 -29.102 16.708 1.00 87.00 315 THR A N 1
ATOM 2469 C CA . THR A 1 315 ? 12.012 -29.511 17.792 1.00 87.00 315 THR A CA 1
ATOM 2470 C C . THR A 1 315 ? 11.635 -28.846 19.114 1.00 87.00 315 THR A C 1
ATOM 2472 O O . THR A 1 315 ? 11.053 -27.763 19.142 1.00 87.00 315 THR A O 1
ATOM 2475 N N . LEU A 1 316 ? 11.879 -29.534 20.230 1.00 80.38 316 LEU A N 1
ATOM 2476 C CA . LEU A 1 316 ? 11.560 -29.040 21.569 1.00 80.38 316 LEU A CA 1
ATOM 2477 C C . LEU A 1 316 ? 12.623 -28.045 22.053 1.00 80.38 316 LEU A C 1
ATOM 2479 O O . LEU A 1 316 ? 13.762 -28.430 22.310 1.00 80.38 316 LEU A O 1
ATOM 2483 N N . GLU A 1 317 ? 12.205 -26.805 22.280 1.00 75.56 317 GLU A N 1
ATOM 2484 C CA . GLU A 1 317 ? 13.010 -25.721 22.839 1.00 75.56 317 GLU A CA 1
ATOM 2485 C C . GLU A 1 317 ? 12.513 -25.322 24.241 1.00 75.56 317 GLU A C 1
ATOM 2487 O O . GLU A 1 317 ? 11.477 -25.783 24.732 1.00 75.56 317 GLU A O 1
ATOM 2492 N N . SER A 1 318 ? 13.251 -24.441 24.926 1.00 56.41 318 SER A N 1
ATOM 2493 C CA . SER A 1 318 ? 13.004 -24.046 26.332 1.00 56.41 318 SER A CA 1
ATOM 2494 C C . SER A 1 318 ? 11.575 -23.529 26.649 1.00 56.41 318 SER A C 1
ATOM 2496 O O . SER A 1 318 ? 11.153 -23.532 27.820 1.00 56.41 318 SER A O 1
ATOM 2498 N N . GLY A 1 319 ? 10.805 -23.155 25.619 1.00 56.62 319 GLY A N 1
ATOM 2499 C CA . GLY A 1 319 ? 9.430 -22.654 25.692 1.00 56.62 319 GLY A CA 1
ATOM 2500 C C . GLY A 1 319 ? 8.332 -23.521 25.053 1.00 56.62 319 GLY A C 1
ATOM 2501 O O . GLY A 1 319 ? 7.166 -23.228 25.310 1.00 56.62 319 GLY A O 1
ATOM 2502 N N . GLY A 1 320 ? 8.650 -24.569 24.283 1.00 71.69 320 GLY A N 1
ATOM 2503 C CA . GLY A 1 320 ? 7.666 -25.341 23.504 1.00 71.69 320 GLY A CA 1
ATOM 2504 C C . GLY A 1 320 ? 8.276 -25.988 22.257 1.00 71.69 320 GLY A C 1
ATOM 2505 O O . GLY A 1 320 ? 9.494 -26.011 22.117 1.00 71.69 320 GLY A O 1
ATOM 2506 N N . PHE A 1 321 ? 7.444 -26.531 21.366 1.00 78.88 321 PHE A N 1
ATOM 2507 C CA . PHE A 1 321 ? 7.917 -27.011 20.064 1.00 78.88 321 PHE A CA 1
ATOM 2508 C C . PHE A 1 321 ? 8.017 -25.848 19.080 1.00 78.88 321 PHE A C 1
ATOM 2510 O O . PHE A 1 321 ? 7.035 -25.140 18.857 1.00 78.88 321 PHE A O 1
ATOM 2517 N N . GLU A 1 322 ? 9.189 -25.668 18.484 1.00 78.12 322 GLU A N 1
ATOM 2518 C CA . GLU A 1 322 ? 9.452 -24.646 17.475 1.00 78.12 322 GLU A CA 1
ATOM 2519 C C . GLU A 1 322 ? 9.720 -25.296 16.115 1.00 78.12 322 GLU A C 1
ATOM 2521 O O . GLU A 1 322 ? 10.227 -26.414 16.027 1.00 78.12 322 GLU A O 1
ATOM 2526 N N . LYS A 1 323 ? 9.337 -24.602 15.040 1.00 81.44 323 LYS A N 1
ATOM 2527 C CA . LYS A 1 323 ? 9.503 -25.063 13.657 1.00 81.44 323 LYS A CA 1
ATOM 2528 C C . LYS A 1 323 ? 10.920 -24.718 13.179 1.00 81.44 323 LYS A C 1
ATOM 2530 O O . LYS A 1 323 ? 11.296 -23.549 13.217 1.00 81.44 323 LYS A O 1
ATOM 2535 N N . LYS A 1 324 ? 11.668 -25.707 12.693 1.00 83.50 324 LYS A N 1
ATOM 2536 C CA . LYS A 1 324 ? 12.983 -25.566 12.037 1.00 83.50 324 LYS A CA 1
ATOM 2537 C C . LYS A 1 324 ? 12.979 -26.306 10.699 1.00 83.50 324 LYS A C 1
ATOM 2539 O O . LYS A 1 324 ? 12.063 -27.080 10.419 1.00 83.50 324 LYS A O 1
ATOM 2544 N N . THR A 1 325 ? 13.980 -26.083 9.858 1.00 84.31 325 THR A N 1
ATOM 2545 C CA . THR A 1 325 ? 14.182 -26.918 8.661 1.00 84.31 325 THR A CA 1
ATOM 2546 C C . THR A 1 325 ? 14.891 -28.222 9.025 1.00 84.31 325 THR A C 1
ATOM 2548 O O . THR A 1 325 ? 15.668 -28.272 9.976 1.00 84.31 325 THR A O 1
ATOM 2551 N N . ALA A 1 326 ? 14.646 -29.297 8.278 1.00 85.69 326 ALA A N 1
ATOM 2552 C CA . ALA A 1 326 ? 15.219 -30.611 8.565 1.00 85.69 326 ALA A CA 1
ATOM 2553 C C . ALA A 1 326 ? 16.759 -30.614 8.612 1.00 85.69 326 ALA A C 1
ATOM 2555 O O . ALA A 1 326 ? 17.340 -31.335 9.417 1.00 85.69 326 ALA A O 1
ATOM 2556 N N . LYS A 1 327 ? 17.425 -29.780 7.802 1.00 86.25 327 LYS A N 1
ATOM 2557 C CA . LYS A 1 327 ? 18.893 -29.611 7.803 1.00 86.25 327 LYS A CA 1
ATOM 2558 C C . LYS A 1 327 ? 19.448 -28.923 9.049 1.00 86.25 327 LYS A C 1
ATOM 2560 O O . LYS A 1 327 ? 20.647 -28.993 9.289 1.00 86.25 327 LYS A O 1
ATOM 2565 N N . GLU A 1 328 ? 18.602 -28.211 9.789 1.00 88.19 328 GLU A N 1
ATOM 2566 C CA . GLU A 1 328 ? 18.965 -27.553 11.047 1.00 88.19 328 GLU A CA 1
ATOM 2567 C C . GLU A 1 328 ? 18.785 -28.486 12.248 1.00 88.19 328 GLU A C 1
ATOM 2569 O O . GLU A 1 328 ? 19.162 -28.109 13.354 1.00 88.19 328 GLU A O 1
ATOM 2574 N N . VAL A 1 329 ? 18.212 -29.682 12.050 1.00 87.75 329 VAL A N 1
ATOM 2575 C CA . VAL A 1 329 ? 18.054 -30.659 13.128 1.00 87.75 329 VAL A CA 1
ATOM 2576 C C . VAL A 1 329 ? 19.380 -31.336 13.419 1.00 87.75 329 VAL A C 1
ATOM 2578 O O . VAL A 1 329 ? 20.057 -31.829 12.517 1.00 87.75 329 VAL A O 1
ATOM 2581 N N . GLU A 1 330 ? 19.713 -31.432 14.700 1.00 89.94 330 GLU A N 1
ATOM 2582 C CA . GLU A 1 330 ? 20.913 -32.120 15.167 1.00 89.94 330 GLU A CA 1
ATOM 2583 C C . GLU A 1 330 ? 20.575 -33.394 15.955 1.00 89.94 330 GLU A C 1
ATOM 2585 O O . GLU A 1 330 ? 19.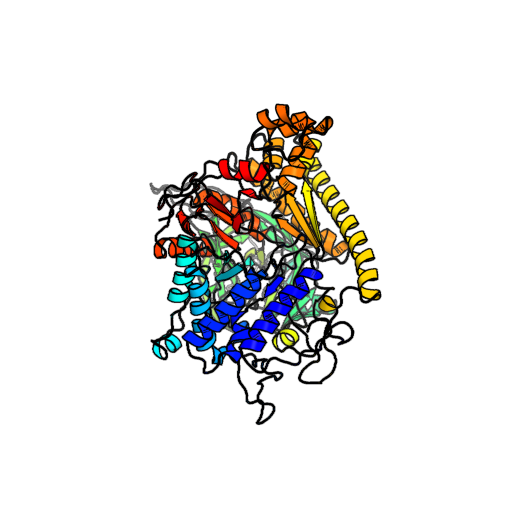540 -33.518 16.620 1.00 89.94 330 GLU A O 1
ATOM 2590 N N . ALA A 1 331 ? 21.481 -34.377 15.913 1.00 88.44 331 ALA A N 1
ATOM 2591 C CA . ALA A 1 331 ? 21.364 -35.563 16.754 1.00 88.44 331 ALA A CA 1
ATOM 2592 C C . ALA A 1 331 ? 21.359 -35.157 18.238 1.00 88.44 331 ALA A C 1
ATOM 2594 O O . ALA A 1 331 ? 22.250 -34.454 18.710 1.00 88.44 331 ALA A O 1
ATOM 2595 N N . GLY A 1 332 ? 20.368 -35.634 18.990 1.00 79.62 332 GLY A N 1
ATOM 2596 C CA . GLY A 1 332 ? 20.160 -35.253 20.387 1.00 79.62 332 GLY A CA 1
ATOM 2597 C C . GLY A 1 332 ? 19.014 -34.267 20.627 1.00 79.62 332 GLY A C 1
ATOM 2598 O O . GLY A 1 332 ? 18.546 -34.204 21.766 1.00 79.62 332 GLY A O 1
ATOM 2599 N N . GLU A 1 333 ? 18.512 -33.577 19.599 1.00 86.12 333 GLU A N 1
ATOM 2600 C CA . GLU A 1 333 ? 17.283 -32.777 19.699 1.00 86.12 333 GLU A CA 1
ATOM 2601 C C . GLU A 1 333 ? 16.038 -33.669 19.842 1.00 86.12 333 GLU A C 1
ATOM 2603 O O . GLU A 1 333 ? 16.089 -34.877 19.600 1.00 86.12 333 GLU A O 1
ATOM 2608 N N . PHE A 1 334 ? 14.905 -33.100 20.266 1.00 85.06 334 PHE A N 1
ATOM 2609 C CA . PHE A 1 334 ? 13.668 -33.851 20.504 1.00 85.06 334 PHE A CA 1
ATOM 2610 C C . PHE A 1 334 ? 12.555 -33.435 19.546 1.00 85.06 334 PHE A C 1
ATOM 2612 O O . PHE A 1 334 ? 12.179 -32.269 19.523 1.00 85.06 334 PHE A O 1
ATOM 2619 N N . ILE A 1 335 ? 11.984 -34.401 18.828 1.00 87.06 335 ILE A N 1
ATOM 2620 C CA . ILE A 1 335 ? 10.915 -34.209 17.840 1.00 87.06 335 ILE A CA 1
ATOM 2621 C C . ILE A 1 335 ? 9.568 -34.675 18.418 1.00 87.06 335 ILE A C 1
ATOM 2623 O O . ILE A 1 335 ? 9.528 -35.699 19.113 1.00 87.06 335 ILE A O 1
ATOM 2627 N N . PRO A 1 336 ? 8.461 -33.955 18.157 1.00 86.62 336 PRO A N 1
ATOM 2628 C CA . PRO A 1 336 ? 7.135 -34.343 18.609 1.00 86.62 336 PRO A CA 1
ATOM 2629 C C . PRO A 1 336 ? 6.617 -35.587 17.883 1.00 86.62 336 PRO A C 1
ATOM 2631 O O . PRO A 1 336 ? 6.676 -35.705 16.659 1.00 86.62 336 PRO A O 1
ATOM 2634 N N . VAL A 1 337 ? 6.059 -36.512 18.657 1.00 80.81 337 VAL A N 1
ATOM 2635 C CA . VAL A 1 337 ? 5.484 -37.770 18.188 1.00 80.81 337 VAL A CA 1
ATOM 2636 C C . VAL A 1 337 ? 4.164 -38.034 18.899 1.00 80.81 337 VAL A C 1
ATOM 2638 O O . VAL A 1 337 ? 4.097 -38.021 20.126 1.00 80.81 337 VAL A O 1
ATOM 2641 N N . LEU A 1 338 ? 3.110 -38.305 18.141 1.00 75.81 338 LEU A N 1
ATOM 2642 C CA . LEU A 1 338 ? 1.755 -38.502 18.654 1.00 75.81 338 LEU A CA 1
ATOM 2643 C C . LEU A 1 338 ? 1.639 -39.794 19.498 1.00 75.81 338 LEU A C 1
ATOM 2645 O O . LEU A 1 338 ? 2.177 -40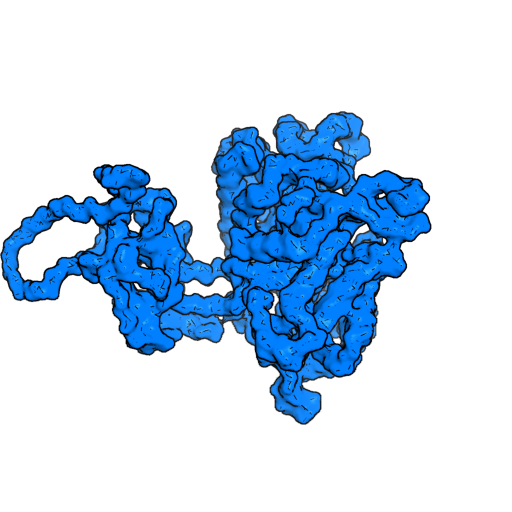.846 19.139 1.00 75.81 338 LEU A O 1
ATOM 2649 N N . ASN A 1 339 ? 0.945 -39.713 20.636 1.00 62.75 339 ASN A N 1
ATOM 2650 C CA . ASN A 1 339 ? 0.668 -40.807 21.573 1.00 62.75 339 ASN A CA 1
ATOM 2651 C C . ASN A 1 339 ? -0.700 -41.456 21.261 1.00 62.75 339 ASN A C 1
ATOM 2653 O O . ASN A 1 339 ? -1.612 -40.761 20.831 1.00 62.75 339 ASN A O 1
ATOM 2657 N N . ARG A 1 340 ? -0.909 -42.763 21.496 1.00 59.56 340 ARG A N 1
ATOM 2658 C CA . ARG A 1 340 ? -2.265 -43.368 21.400 1.00 59.56 340 ARG A CA 1
ATOM 2659 C C . ARG A 1 340 ? -2.872 -43.557 22.786 1.00 59.56 340 ARG A C 1
ATOM 2661 O O . ARG A 1 340 ? -2.194 -44.135 23.637 1.00 59.56 340 ARG A O 1
ATOM 2668 N N . PRO A 1 341 ? -4.127 -43.112 23.002 1.00 37.94 341 PRO A N 1
ATOM 2669 C CA . PRO A 1 341 ? -5.263 -44.054 22.903 1.00 37.94 341 PRO A CA 1
ATOM 2670 C C . PRO A 1 341 ? -6.592 -43.581 22.242 1.00 37.94 341 PRO A C 1
ATOM 2672 O O . PRO A 1 341 ? -7.441 -44.436 21.993 1.00 37.94 341 PRO A O 1
ATOM 2675 N N . ASP A 1 342 ? -6.796 -42.307 21.890 1.00 43.06 342 ASP A N 1
ATOM 2676 C CA . ASP A 1 342 ? -8.172 -41.768 21.722 1.00 43.06 342 ASP A CA 1
ATOM 2677 C C . ASP A 1 342 ? -8.711 -41.748 20.278 1.00 43.06 342 ASP A C 1
ATOM 2679 O O . ASP A 1 342 ? -9.919 -41.759 20.057 1.00 43.06 342 ASP A O 1
ATOM 2683 N N . LEU A 1 343 ? -7.828 -41.717 19.274 1.00 49.38 343 LEU A N 1
ATOM 2684 C CA . LEU A 1 343 ? -8.199 -41.442 17.874 1.00 49.38 343 LEU A CA 1
ATOM 2685 C C . LEU A 1 343 ? -8.462 -42.699 17.014 1.00 49.38 343 LEU A C 1
ATOM 2687 O O . LEU A 1 343 ? -8.586 -42.584 15.800 1.00 49.38 343 LEU A O 1
A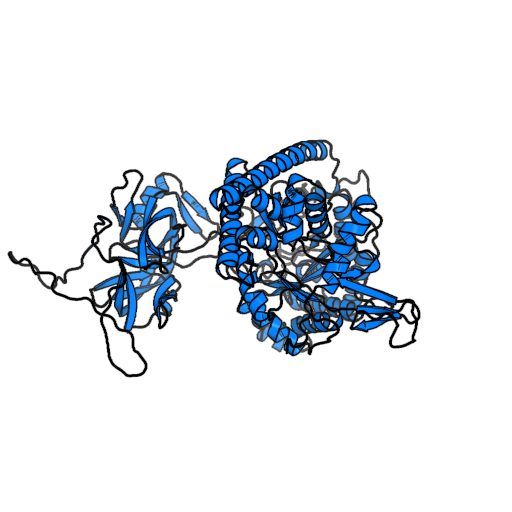TOM 2691 N N . ALA A 1 344 ? -8.490 -43.906 17.601 1.00 49.03 344 ALA A N 1
ATOM 2692 C CA . ALA A 1 344 ? -8.647 -45.184 16.876 1.00 49.03 344 ALA A CA 1
ATOM 2693 C C . ALA A 1 344 ? -7.707 -45.361 15.649 1.00 49.03 344 ALA A C 1
ATOM 2695 O O . ALA A 1 344 ? -8.010 -46.098 14.715 1.00 49.03 344 ALA A O 1
ATOM 2696 N N . LEU A 1 345 ? -6.543 -44.702 15.651 1.00 51.03 345 LEU A N 1
ATOM 2697 C CA . LEU A 1 345 ? -5.610 -44.673 14.517 1.00 51.03 345 LEU A CA 1
ATOM 2698 C C . LEU A 1 345 ? -4.822 -45.983 14.427 1.00 51.03 345 LEU A C 1
ATOM 2700 O O . LEU A 1 345 ? -4.199 -46.345 15.422 1.00 51.03 345 LEU A O 1
ATOM 2704 N N . PRO A 1 346 ? -4.738 -46.685 13.287 1.00 48.19 346 PRO A N 1
ATOM 2705 C CA . PRO A 1 346 ? -3.697 -47.678 13.080 1.00 48.19 346 PRO A CA 1
ATOM 2706 C C . PRO A 1 346 ? -2.369 -46.922 12.895 1.00 48.19 346 PRO A C 1
ATOM 2708 O O . PRO A 1 346 ? -2.185 -46.212 11.924 1.00 48.19 346 PRO A O 1
ATOM 2711 N N . PHE A 1 347 ? -1.447 -47.017 13.849 1.00 51.06 347 PHE A N 1
ATOM 2712 C CA . PHE A 1 347 ? -0.043 -46.621 13.668 1.00 51.06 347 PHE A CA 1
ATOM 2713 C C . PHE A 1 347 ? 0.813 -47.876 13.562 1.00 51.06 347 PHE A C 1
ATOM 2715 O O . PHE A 1 347 ? 0.567 -48.848 14.289 1.00 51.06 347 PHE A O 1
ATOM 2722 N N . ILE A 1 348 ? 1.847 -47.828 12.726 1.00 46.31 348 ILE A N 1
ATOM 2723 C CA . ILE A 1 348 ? 2.840 -48.896 12.636 1.00 46.31 348 ILE A CA 1
ATOM 2724 C C . ILE A 1 348 ? 3.771 -48.752 13.840 1.00 46.31 348 ILE A C 1
ATOM 2726 O O . ILE A 1 348 ? 4.560 -47.815 13.941 1.00 46.31 348 ILE A O 1
ATOM 2730 N N . ILE A 1 349 ? 3.646 -49.670 14.798 1.00 44.22 349 ILE A N 1
ATOM 2731 C CA . ILE A 1 349 ? 4.598 -49.778 15.902 1.00 44.22 349 ILE A CA 1
ATOM 2732 C C . ILE A 1 349 ? 5.746 -50.640 15.393 1.00 44.22 349 ILE A C 1
ATOM 2734 O O . ILE A 1 349 ? 5.591 -51.852 15.260 1.00 44.22 349 ILE A O 1
ATOM 2738 N N . LEU A 1 350 ? 6.891 -50.018 15.118 1.00 34.19 350 LEU A N 1
ATOM 2739 C CA . LEU A 1 350 ? 8.139 -50.747 14.929 1.00 34.19 350 LEU A CA 1
ATOM 2740 C C . LEU A 1 350 ? 8.513 -51.357 16.289 1.00 34.19 350 LEU A C 1
ATOM 2742 O O . LEU A 1 350 ? 9.014 -50.667 17.173 1.00 34.19 350 LEU A O 1
ATOM 2746 N N . ARG A 1 351 ? 8.173 -52.631 16.500 1.00 34.53 351 ARG A N 1
ATOM 2747 C CA . ARG A 1 351 ? 8.854 -53.452 17.505 1.00 34.53 351 ARG A CA 1
ATOM 2748 C C . ARG A 1 351 ? 10.135 -53.920 16.833 1.00 34.53 351 ARG A C 1
ATOM 2750 O O . ARG A 1 351 ? 10.048 -54.455 15.734 1.00 34.53 351 ARG A O 1
ATOM 2757 N N . ASP A 1 352 ? 11.283 -53.647 17.449 1.00 32.66 352 ASP A N 1
ATOM 2758 C CA . ASP A 1 352 ? 12.584 -54.109 16.961 1.00 32.66 352 ASP A CA 1
ATOM 2759 C C . ASP A 1 352 ? 12.495 -55.584 16.540 1.00 32.66 352 ASP A C 1
ATOM 2761 O O . ASP A 1 352 ? 12.262 -56.460 17.372 1.00 32.66 352 ASP A O 1
ATOM 2765 N N . GLU A 1 353 ? 12.681 -55.847 15.248 1.00 31.16 353 GLU A N 1
ATOM 2766 C CA . GLU A 1 353 ? 12.980 -57.173 14.721 1.00 31.16 353 GLU A CA 1
ATOM 2767 C C . GLU A 1 353 ? 14.440 -57.175 14.270 1.00 31.16 353 GLU A C 1
ATOM 2769 O O . GLU A 1 353 ? 14.775 -56.885 13.123 1.00 31.16 353 GLU A O 1
ATOM 2774 N N . ALA A 1 354 ? 15.320 -57.541 15.197 1.00 28.78 354 ALA A N 1
ATOM 2775 C CA . ALA A 1 354 ? 16.336 -58.520 14.858 1.00 28.78 354 ALA A CA 1
ATOM 2776 C C . ALA A 1 354 ? 15.829 -59.869 15.399 1.00 28.78 354 ALA A C 1
ATOM 2778 O O . ALA A 1 354 ? 15.710 -60.045 16.607 1.00 28.78 354 ALA A O 1
ATOM 2779 N N . ASP A 1 355 ? 15.520 -60.775 14.472 1.00 28.23 355 ASP A N 1
ATOM 2780 C CA . ASP A 1 355 ? 15.139 -62.185 14.634 1.00 28.23 355 ASP A CA 1
ATOM 2781 C C . ASP A 1 355 ? 13.697 -62.558 15.046 1.00 28.23 355 ASP A C 1
ATOM 2783 O O . ASP A 1 355 ? 13.278 -62.556 16.202 1.00 28.23 355 ASP A O 1
ATOM 2787 N N . LEU A 1 356 ? 12.983 -63.052 14.028 1.00 33.72 356 LEU A N 1
ATOM 2788 C CA . LEU A 1 356 ? 11.813 -63.925 14.084 1.00 33.72 356 LEU A CA 1
ATOM 2789 C C . LEU A 1 356 ? 12.095 -65.215 14.884 1.00 33.72 356 LEU A C 1
ATOM 2791 O O . LEU A 1 356 ? 12.908 -66.029 14.456 1.00 33.72 356 LEU A O 1
ATOM 2795 N N . SER A 1 357 ? 11.338 -65.492 15.954 1.00 22.86 357 SER A N 1
ATOM 2796 C CA . SER A 1 357 ? 10.713 -66.813 16.189 1.00 22.86 357 SER A CA 1
ATOM 2797 C C . SER A 1 357 ? 9.798 -66.843 17.427 1.00 22.86 357 SER A C 1
ATOM 2799 O O . SER A 1 357 ? 10.153 -66.399 18.509 1.00 22.86 357 SER A O 1
ATOM 2801 N N . TYR A 1 358 ? 8.627 -67.452 17.228 1.00 24.45 358 TYR A N 1
ATOM 2802 C CA . TYR A 1 358 ? 7.874 -68.274 18.183 1.00 24.45 358 TYR A CA 1
ATOM 2803 C C . TYR A 1 358 ? 7.377 -67.670 19.519 1.00 24.45 358 TYR A C 1
ATOM 2805 O O . TYR A 1 358 ? 8.090 -67.616 20.509 1.00 24.45 358 TYR A O 1
ATOM 2813 N N . GLN A 1 359 ? 6.068 -67.380 19.511 1.00 25.97 359 GLN A N 1
ATOM 2814 C CA . GLN A 1 359 ? 5.051 -67.596 20.558 1.00 25.97 359 GLN A CA 1
ATOM 2815 C C . GLN A 1 359 ? 5.298 -67.132 22.007 1.00 25.97 359 GLN A C 1
ATOM 2817 O O . GLN A 1 359 ? 6.266 -67.473 22.671 1.00 25.97 359 GLN A O 1
ATOM 2822 N N . ASP A 1 360 ? 4.250 -66.484 22.522 1.00 30.09 360 ASP A N 1
ATOM 2823 C CA . ASP A 1 360 ? 3.974 -66.206 23.928 1.00 30.09 360 ASP A CA 1
ATOM 2824 C C . ASP A 1 360 ? 4.967 -65.294 24.651 1.00 30.09 360 ASP A C 1
ATOM 2826 O O . ASP A 1 360 ? 5.940 -65.738 25.257 1.00 30.09 360 ASP A O 1
ATOM 2830 N N . ARG A 1 361 ? 4.600 -64.008 24.732 1.00 24.86 361 ARG A N 1
ATOM 2831 C CA . ARG A 1 361 ? 4.308 -63.326 26.008 1.00 24.86 361 ARG A CA 1
ATOM 2832 C C . ARG A 1 361 ? 3.861 -61.888 25.756 1.00 24.86 361 ARG A C 1
ATOM 2834 O O . ARG A 1 361 ? 4.533 -61.102 25.097 1.00 24.86 361 ARG A O 1
ATOM 2841 N N . VAL A 1 362 ? 2.706 -61.558 26.323 1.00 28.56 362 VAL A N 1
ATOM 2842 C CA . VAL A 1 362 ? 2.255 -60.186 26.560 1.00 28.56 362 VAL A CA 1
ATOM 2843 C C . VAL A 1 362 ? 3.337 -59.485 27.383 1.00 28.56 362 VAL A C 1
ATOM 2845 O O . VAL A 1 362 ? 3.605 -59.898 28.509 1.00 28.56 362 VAL A O 1
ATOM 2848 N N . ILE A 1 363 ? 3.979 -58.463 26.815 1.00 25.06 363 ILE A N 1
ATOM 2849 C CA . ILE A 1 363 ? 4.818 -57.543 27.583 1.00 25.06 363 ILE A CA 1
ATOM 2850 C C . ILE A 1 363 ? 3.932 -56.360 27.949 1.00 25.06 363 ILE A C 1
ATOM 2852 O O . ILE A 1 363 ? 3.500 -55.592 27.090 1.00 25.06 363 ILE A O 1
ATOM 2856 N N . ASP A 1 364 ? 3.625 -56.319 29.238 1.00 27.80 364 ASP A N 1
ATOM 2857 C CA . ASP A 1 364 ? 3.016 -55.224 29.974 1.00 27.80 364 ASP A CA 1
ATOM 2858 C C . ASP A 1 364 ? 3.719 -53.898 29.636 1.00 27.80 364 ASP A C 1
ATOM 2860 O O . ASP A 1 364 ? 4.949 -53.807 29.681 1.00 27.80 364 ASP A O 1
ATOM 2864 N N . CYS A 1 365 ? 2.942 -52.884 29.250 1.00 28.41 365 CYS A N 1
ATOM 2865 C CA . CYS A 1 365 ? 3.429 -51.538 28.958 1.00 28.41 365 CYS A CA 1
ATOM 2866 C C . CYS A 1 365 ? 3.815 -50.838 30.271 1.00 28.41 365 CYS A C 1
ATOM 2868 O O . CYS A 1 365 ? 3.120 -49.936 30.734 1.00 28.41 365 CYS A O 1
ATOM 2870 N N . GLY A 1 366 ? 4.922 -51.263 30.874 1.00 25.48 366 GLY A N 1
ATOM 2871 C CA . GLY A 1 366 ? 5.522 -50.609 32.029 1.00 25.48 366 GLY A CA 1
ATOM 2872 C C . GLY A 1 366 ? 6.271 -49.334 31.632 1.00 25.48 366 GLY A C 1
ATOM 2873 O O . GLY A 1 366 ? 7.311 -49.402 30.982 1.00 25.48 366 GLY A O 1
ATOM 2874 N N . ASP A 1 367 ? 5.736 -48.185 32.050 1.00 30.59 367 ASP A N 1
ATOM 2875 C CA . ASP A 1 367 ? 6.463 -46.973 32.469 1.00 30.59 367 ASP A CA 1
ATOM 2876 C C . ASP A 1 367 ? 7.694 -46.525 31.647 1.00 30.59 367 ASP A C 1
ATOM 2878 O O . ASP A 1 367 ? 8.796 -46.363 32.174 1.00 30.59 367 ASP A O 1
ATOM 2882 N N . LEU A 1 368 ? 7.508 -46.190 30.367 1.00 27.81 368 LEU A N 1
ATOM 2883 C CA . LEU A 1 368 ? 8.498 -45.421 29.591 1.00 27.81 368 LEU A CA 1
ATOM 2884 C C . LEU A 1 368 ? 7.916 -44.082 29.110 1.00 27.81 368 LEU A C 1
ATOM 2886 O O . LEU A 1 368 ? 7.686 -43.851 27.928 1.00 27.81 368 LEU A O 1
ATOM 2890 N N . SER A 1 369 ? 7.698 -43.184 30.075 1.00 28.95 369 SER A N 1
ATOM 2891 C CA . SER A 1 369 ? 7.382 -41.761 29.894 1.00 28.95 369 SER A CA 1
ATOM 2892 C C . SER A 1 369 ? 8.535 -40.898 30.430 1.00 28.95 369 SER A C 1
ATOM 2894 O O . SER A 1 369 ? 8.625 -40.721 31.645 1.00 28.95 369 SER A O 1
ATOM 2896 N N . VAL A 1 370 ? 9.432 -40.359 29.591 1.00 27.27 370 VAL A N 1
ATOM 2897 C CA . VAL A 1 370 ? 10.451 -39.392 30.066 1.00 27.27 370 VAL A CA 1
ATOM 2898 C C . VAL A 1 370 ? 10.906 -38.415 28.971 1.00 27.27 370 VAL A C 1
ATOM 2900 O O . VAL A 1 370 ? 11.545 -38.831 28.008 1.00 27.27 370 VAL A O 1
ATOM 2903 N N . CYS A 1 371 ? 10.704 -37.109 29.199 1.00 28.64 371 CYS A N 1
ATOM 2904 C CA . CYS A 1 371 ? 11.719 -36.075 28.950 1.00 28.64 371 CYS A CA 1
ATOM 2905 C C . CYS A 1 371 ? 11.531 -34.829 29.830 1.00 28.64 371 CYS A C 1
ATOM 2907 O O . CYS A 1 371 ? 10.487 -34.635 30.443 1.00 28.64 371 CYS A O 1
ATOM 2909 N N . LEU A 1 372 ? 12.622 -34.073 29.983 1.00 27.11 372 LEU A N 1
ATOM 2910 C CA . LEU A 1 372 ? 13.017 -33.304 31.170 1.00 27.11 372 LEU A CA 1
ATOM 2911 C C . LEU A 1 372 ? 12.787 -31.793 31.005 1.00 27.11 372 LEU A C 1
ATOM 2913 O O . LEU A 1 372 ? 12.927 -31.258 29.910 1.00 27.11 372 LEU A O 1
ATOM 2917 N N . ARG A 1 373 ? 12.585 -31.080 32.124 1.00 28.31 373 ARG A N 1
ATOM 2918 C CA . ARG A 1 373 ? 12.764 -29.620 32.212 1.00 28.31 373 ARG A CA 1
ATOM 2919 C C . ARG A 1 373 ? 13.764 -29.294 33.324 1.00 28.31 373 ARG A C 1
ATOM 2921 O O . ARG A 1 373 ? 13.582 -29.718 34.463 1.00 28.31 373 ARG A O 1
ATOM 2928 N N . LEU A 1 374 ? 14.814 -28.541 33.001 1.00 27.53 374 LEU A N 1
ATOM 2929 C CA . LEU A 1 374 ? 15.764 -27.991 33.973 1.00 27.53 374 LEU A CA 1
ATOM 2930 C C . LEU A 1 374 ? 15.155 -26.746 34.639 1.00 27.53 374 LEU A C 1
ATOM 2932 O O . LEU A 1 374 ? 14.764 -25.802 33.956 1.00 27.53 374 LEU A O 1
ATOM 2936 N N . LYS A 1 375 ? 15.102 -26.720 35.976 1.00 28.69 375 LYS A N 1
ATOM 2937 C CA . LYS A 1 375 ? 14.992 -25.476 36.759 1.00 28.69 375 LYS A CA 1
ATOM 2938 C C . LYS A 1 375 ? 16.366 -25.108 37.313 1.00 28.69 375 LYS A C 1
ATOM 2940 O O . LYS A 1 375 ? 17.173 -25.995 37.585 1.00 28.69 375 LYS A O 1
ATOM 2945 N N . ASN A 1 376 ? 16.568 -23.815 37.574 1.00 39.34 376 ASN A N 1
ATOM 2946 C CA . ASN A 1 376 ? 17.800 -23.168 38.059 1.00 39.34 376 ASN A CA 1
ATOM 2947 C C . ASN A 1 376 ? 18.480 -23.764 39.319 1.00 39.34 376 ASN A C 1
ATOM 2949 O O . ASN A 1 376 ? 19.493 -23.221 39.729 1.00 39.34 376 ASN A O 1
ATOM 2953 N N . ASN A 1 377 ? 17.983 -24.860 39.912 1.00 34.00 377 ASN A N 1
ATOM 2954 C CA . ASN A 1 377 ? 18.600 -25.570 41.045 1.00 34.00 377 ASN A CA 1
ATOM 2955 C C . ASN A 1 377 ? 18.650 -27.115 4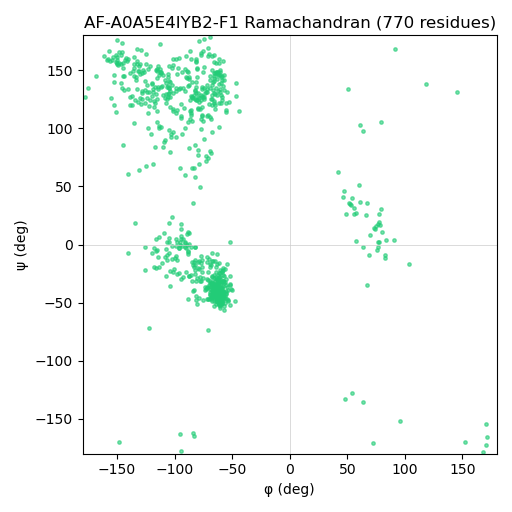0.891 1.00 34.00 377 ASN A C 1
ATOM 2957 O O . ASN A 1 377 ? 18.829 -27.820 41.878 1.00 34.00 377 ASN A O 1
ATOM 2961 N N . GLY A 1 378 ? 18.506 -27.675 39.683 1.00 32.81 378 GLY A N 1
ATOM 2962 C CA . GLY A 1 378 ? 18.919 -29.066 39.410 1.00 32.81 378 GLY A CA 1
ATOM 2963 C C . GLY A 1 378 ? 18.061 -30.216 39.977 1.00 32.81 378 GLY A C 1
ATOM 2964 O O . GLY A 1 378 ? 18.519 -31.353 39.948 1.00 32.81 378 GLY A O 1
ATOM 2965 N N . ALA A 1 379 ? 16.831 -29.978 40.450 1.00 27.84 379 ALA A N 1
ATOM 2966 C CA . ALA A 1 379 ? 15.897 -31.043 40.857 1.00 27.84 379 ALA A CA 1
ATOM 2967 C C . ALA A 1 379 ? 14.751 -31.233 39.836 1.00 27.84 379 ALA A C 1
ATOM 2969 O O . ALA A 1 379 ? 14.176 -30.249 39.367 1.00 27.84 379 ALA A O 1
ATOM 2970 N N . VAL A 1 380 ? 14.439 -32.495 39.498 1.00 31.31 380 VAL A N 1
ATOM 2971 C CA . VAL A 1 380 ? 13.504 -32.936 38.436 1.00 31.31 380 VAL A CA 1
ATOM 2972 C C . VAL A 1 380 ? 12.177 -33.426 39.040 1.00 31.31 380 VAL A C 1
ATOM 2974 O O . VAL A 1 380 ? 12.198 -34.259 39.942 1.00 31.31 380 VAL A O 1
ATOM 2977 N N . GLU A 1 381 ? 11.031 -32.978 38.510 1.00 28.78 381 GLU A N 1
ATOM 2978 C CA . GLU A 1 381 ? 9.681 -33.444 38.894 1.00 28.78 381 GLU A CA 1
ATOM 2979 C C . GLU A 1 381 ? 8.821 -33.783 37.646 1.00 28.78 381 GLU A C 1
ATOM 2981 O O . GLU A 1 381 ? 9.043 -33.213 36.578 1.00 28.78 381 GLU A O 1
ATOM 2986 N N . ARG A 1 382 ? 7.891 -34.752 37.759 1.00 35.34 382 ARG A N 1
ATOM 2987 C CA . ARG A 1 382 ? 7.209 -35.477 36.651 1.00 35.34 382 ARG A CA 1
ATOM 2988 C C . ARG A 1 382 ? 5.894 -34.809 36.191 1.00 35.34 382 ARG A C 1
ATOM 2990 O O . ARG A 1 382 ? 5.035 -34.568 37.034 1.00 35.34 382 ARG A O 1
ATOM 2997 N N . GLN A 1 383 ? 5.662 -34.620 34.881 1.00 34.06 383 GLN A N 1
ATOM 2998 C CA . GLN A 1 383 ? 4.333 -34.260 34.337 1.00 34.06 383 GLN A CA 1
ATOM 2999 C C . GLN A 1 383 ? 4.121 -34.739 32.880 1.00 34.06 383 GLN A C 1
ATOM 3001 O O . GLN A 1 383 ? 5.043 -34.673 32.073 1.00 34.06 383 GLN A O 1
ATOM 3006 N N . ALA A 1 384 ? 2.915 -35.225 32.556 1.00 38.12 384 ALA A N 1
ATOM 3007 C CA . ALA A 1 384 ? 2.492 -35.690 31.226 1.00 38.12 384 ALA A CA 1
ATOM 3008 C C . ALA A 1 384 ? 1.989 -34.525 30.342 1.00 38.12 384 ALA A C 1
ATOM 3010 O O . ALA A 1 384 ? 1.276 -33.656 30.846 1.00 38.12 384 ALA A O 1
ATOM 3011 N N . ILE A 1 385 ? 2.330 -34.513 29.044 1.00 44.78 385 ILE A N 1
ATOM 3012 C CA . ILE A 1 385 ? 1.911 -33.486 28.068 1.00 44.78 385 ILE A CA 1
ATOM 3013 C C . ILE A 1 385 ? 0.897 -34.102 27.085 1.00 44.78 385 ILE A C 1
ATOM 3015 O O . ILE A 1 385 ? 1.284 -34.611 26.042 1.00 44.78 385 ILE A O 1
ATOM 3019 N N . GLY A 1 386 ? -0.397 -34.073 27.416 1.00 60.56 386 GLY A N 1
ATOM 3020 C CA . GLY A 1 386 ? -1.490 -34.347 26.461 1.00 60.56 386 GLY A CA 1
ATOM 3021 C C . GLY A 1 386 ? -1.344 -35.613 25.592 1.00 60.56 386 GLY A C 1
ATOM 3022 O O . GLY A 1 386 ? -1.014 -36.689 26.098 1.00 60.56 386 GLY A O 1
ATOM 3023 N N . ASP A 1 387 ? -1.590 -35.459 24.283 1.00 67.62 387 ASP A N 1
ATOM 3024 C CA . ASP A 1 387 ? -1.652 -36.543 23.284 1.00 67.62 387 ASP A CA 1
ATOM 3025 C C . ASP A 1 387 ? -0.317 -36.775 22.548 1.00 67.62 387 ASP A C 1
ATOM 3027 O O . ASP A 1 387 ? -0.290 -37.370 21.470 1.00 67.62 387 ASP A O 1
ATOM 3031 N N . MET A 1 388 ? 0.812 -36.295 23.079 1.00 72.50 388 MET A N 1
ATOM 3032 C CA . MET A 1 388 ? 2.090 -36.268 22.359 1.00 72.50 388 MET A CA 1
ATOM 3033 C C . MET A 1 388 ? 3.297 -36.525 23.274 1.00 72.50 388 MET A C 1
ATOM 3035 O O . MET A 1 388 ? 3.292 -36.202 24.457 1.00 72.50 388 MET A O 1
ATOM 3039 N N . HIS A 1 389 ? 4.369 -37.079 22.709 1.00 73.19 389 HIS A N 1
ATOM 3040 C CA . HIS A 1 389 ? 5.675 -37.266 23.346 1.00 73.19 389 HIS A CA 1
ATOM 3041 C C . HIS A 1 389 ? 6.776 -36.593 22.540 1.00 73.19 389 HIS A C 1
ATOM 3043 O O . HIS A 1 389 ? 6.707 -36.531 21.320 1.00 73.19 389 HIS A O 1
ATOM 3049 N N . ALA A 1 390 ? 7.835 -36.154 23.212 1.00 77.12 390 ALA A N 1
ATOM 3050 C CA . ALA A 1 390 ? 9.056 -35.709 22.554 1.00 77.12 390 ALA A CA 1
ATOM 3051 C C . ALA A 1 390 ? 10.041 -36.885 22.488 1.00 77.12 390 ALA A C 1
ATOM 3053 O O . ALA A 1 390 ? 10.416 -37.438 23.525 1.00 77.12 390 ALA A O 1
ATOM 3054 N N . LEU A 1 391 ? 10.461 -37.284 21.291 1.00 78.62 391 LEU A N 1
ATOM 3055 C CA . LEU A 1 391 ? 11.442 -38.348 21.100 1.00 78.62 391 LEU A CA 1
ATOM 3056 C C . LEU A 1 391 ? 12.757 -37.792 20.581 1.00 78.62 391 LEU A C 1
ATOM 3058 O O . LEU A 1 391 ? 12.785 -36.975 19.668 1.00 78.62 391 LEU A O 1
ATOM 3062 N N . ARG A 1 392 ? 13.857 -38.275 21.158 1.00 82.38 392 ARG A N 1
ATOM 3063 C CA . ARG A 1 392 ? 15.195 -37.817 20.801 1.00 82.38 392 ARG A CA 1
ATOM 3064 C C . ARG A 1 392 ? 15.593 -38.323 19.417 1.00 82.38 392 ARG A C 1
ATOM 3066 O O . ARG A 1 392 ? 15.421 -39.510 19.131 1.00 82.38 392 ARG A O 1
ATOM 3073 N N . VAL A 1 393 ? 16.199 -37.463 18.611 1.00 87.50 393 VAL A N 1
ATOM 3074 C CA . VAL A 1 393 ? 16.875 -37.827 17.364 1.00 87.50 393 VAL A CA 1
ATOM 3075 C C . VAL A 1 393 ? 18.109 -38.658 17.709 1.00 87.50 393 VAL A C 1
ATOM 3077 O O . VAL A 1 393 ? 18.981 -38.216 18.460 1.00 87.50 393 VAL A O 1
ATOM 3080 N N . ARG A 1 394 ? 18.157 -39.896 17.212 1.00 87.31 394 ARG A N 1
ATOM 3081 C CA . ARG A 1 394 ? 19.290 -40.815 17.371 1.00 87.31 394 ARG A CA 1
ATOM 3082 C C . ARG A 1 394 ? 20.386 -40.481 16.370 1.00 87.31 394 ARG A C 1
ATOM 3084 O O . ARG A 1 394 ? 21.540 -40.351 16.759 1.00 87.31 394 ARG A O 1
ATOM 3091 N N . GLU A 1 395 ? 20.006 -40.370 15.106 1.00 91.44 395 GLU A N 1
ATOM 3092 C CA . GLU A 1 395 ? 20.901 -40.113 13.982 1.00 91.44 395 GLU A CA 1
ATOM 3093 C C . GLU A 1 395 ? 20.108 -39.538 12.804 1.00 91.44 395 GLU A C 1
ATOM 3095 O O . GLU A 1 395 ? 18.888 -39.711 12.720 1.00 91.44 395 GLU A O 1
ATOM 3100 N N . ILE A 1 396 ? 20.816 -38.865 11.902 1.00 93.75 396 ILE A N 1
ATOM 3101 C CA . ILE A 1 396 ? 20.280 -38.337 10.650 1.00 93.75 396 ILE A CA 1
ATOM 3102 C C . ILE A 1 396 ? 21.165 -38.891 9.540 1.00 93.75 396 ILE A C 1
ATOM 3104 O O . ILE A 1 396 ? 22.382 -38.709 9.577 1.00 93.75 396 ILE A O 1
ATOM 3108 N N . ILE A 1 397 ? 20.565 -39.605 8.591 1.00 92.12 397 ILE A N 1
ATOM 3109 C CA . ILE A 1 397 ? 21.283 -40.208 7.464 1.00 92.12 397 ILE A CA 1
ATOM 3110 C C . ILE A 1 397 ? 20.955 -39.406 6.207 1.00 92.12 397 ILE A C 1
ATOM 3112 O O . ILE A 1 397 ? 19.785 -39.224 5.878 1.00 92.12 397 ILE A O 1
ATOM 3116 N N . GLU A 1 398 ? 21.986 -38.927 5.511 1.00 92.62 398 GLU A N 1
ATOM 3117 C CA . GLU A 1 398 ? 21.832 -38.303 4.197 1.00 92.62 398 GLU A CA 1
ATOM 3118 C C . GLU A 1 398 ? 21.819 -39.368 3.099 1.00 92.62 398 GLU A C 1
ATOM 3120 O O . GLU A 1 398 ? 22.747 -40.172 2.985 1.00 92.62 398 GLU A O 1
ATOM 3125 N N . GLU A 1 399 ? 20.796 -39.341 2.255 1.00 90.69 399 GLU A N 1
ATOM 3126 C CA . GLU A 1 399 ? 20.610 -40.292 1.160 1.00 90.69 399 GLU A CA 1
ATOM 3127 C C . GLU A 1 399 ? 20.533 -39.526 -0.169 1.00 90.69 399 GLU A C 1
ATOM 3129 O O . GLU A 1 399 ? 19.804 -38.541 -0.278 1.00 90.69 399 GLU A O 1
ATOM 3134 N N . ASP A 1 400 ? 21.292 -39.950 -1.186 1.00 88.25 400 ASP A N 1
ATOM 3135 C CA . ASP A 1 400 ? 21.100 -39.440 -2.549 1.00 88.25 400 ASP A CA 1
ATOM 3136 C C . ASP A 1 400 ? 19.750 -39.918 -3.085 1.00 88.25 400 ASP A C 1
ATOM 3138 O O . ASP A 1 400 ? 19.451 -41.114 -3.060 1.00 88.25 400 ASP A O 1
ATOM 3142 N N . TYR A 1 401 ? 18.946 -38.985 -3.583 1.00 88.00 401 TYR A N 1
ATOM 3143 C CA . TYR A 1 401 ? 17.600 -39.247 -4.062 1.00 88.00 401 TYR A CA 1
ATOM 3144 C C . TYR A 1 401 ? 17.367 -38.597 -5.421 1.00 88.00 401 TYR A C 1
ATOM 3146 O O . TYR A 1 401 ? 17.681 -37.426 -5.639 1.00 88.00 401 TYR A O 1
ATOM 3154 N N . ASP A 1 402 ? 16.783 -39.378 -6.322 1.00 86.88 402 ASP A N 1
ATOM 3155 C CA . ASP A 1 402 ? 16.337 -38.950 -7.641 1.00 86.88 402 ASP A CA 1
ATOM 3156 C C . ASP A 1 402 ? 14.944 -39.542 -7.874 1.00 86.88 402 ASP A C 1
ATOM 3158 O O . ASP A 1 402 ? 14.783 -40.754 -8.036 1.00 86.88 402 ASP A O 1
ATOM 3162 N N . GLY A 1 403 ? 13.917 -38.702 -7.776 1.00 87.44 403 GLY A N 1
ATOM 3163 C CA . GLY A 1 403 ? 12.527 -39.137 -7.838 1.00 87.44 403 GLY A CA 1
ATOM 3164 C C . GLY A 1 403 ? 11.547 -38.025 -7.489 1.00 87.44 403 GLY A C 1
ATOM 3165 O O . GLY A 1 403 ? 11.903 -36.854 -7.433 1.00 87.44 403 GLY A O 1
ATOM 3166 N N . TYR A 1 404 ? 10.289 -38.377 -7.236 1.00 88.94 404 TYR A N 1
ATOM 3167 C CA . TYR A 1 404 ? 9.287 -37.406 -6.792 1.00 88.94 404 TYR A CA 1
ATOM 3168 C C . TYR A 1 404 ? 9.263 -37.291 -5.268 1.00 88.94 404 TYR A C 1
ATOM 3170 O O . TYR A 1 404 ? 9.416 -38.290 -4.564 1.00 88.94 404 TYR A O 1
ATOM 3178 N N . VAL A 1 405 ? 9.039 -36.083 -4.766 1.00 88.44 405 VAL A N 1
ATOM 3179 C CA . VAL A 1 405 ? 8.758 -35.798 -3.353 1.00 88.44 405 VAL A CA 1
ATOM 3180 C C . VAL A 1 405 ? 7.346 -35.236 -3.219 1.00 88.44 405 VAL A C 1
ATOM 3182 O O . VAL A 1 405 ? 6.852 -34.621 -4.166 1.00 88.44 405 VAL A O 1
ATOM 3185 N N . TYR A 1 406 ? 6.698 -35.467 -2.077 1.00 89.62 406 TYR A N 1
ATOM 3186 C CA . TYR A 1 406 ? 5.258 -35.263 -1.889 1.00 89.62 406 TYR A CA 1
ATOM 3187 C C . TYR A 1 406 ? 4.921 -34.463 -0.621 1.00 89.62 406 TYR A C 1
ATOM 3189 O O . TYR A 1 406 ? 5.670 -34.518 0.348 1.00 89.62 406 TYR A O 1
ATOM 3197 N N . ASP A 1 407 ? 3.788 -33.757 -0.581 1.00 86.38 407 ASP A N 1
ATOM 3198 C CA . ASP A 1 407 ? 3.298 -33.097 0.646 1.00 86.38 407 ASP A CA 1
ATOM 3199 C C . ASP A 1 407 ? 1.759 -33.005 0.700 1.00 86.38 407 ASP A C 1
ATOM 3201 O O . ASP A 1 407 ? 1.094 -33.007 -0.341 1.00 86.38 407 ASP A O 1
ATOM 3205 N N . MET A 1 408 ? 1.192 -32.918 1.910 1.00 84.75 408 MET A N 1
ATOM 3206 C CA . MET A 1 408 ? -0.234 -32.666 2.149 1.00 84.75 408 MET A CA 1
ATOM 3207 C C . MET A 1 408 ? -0.530 -31.163 2.162 1.00 84.75 408 MET A C 1
ATOM 3209 O O . MET A 1 408 ? 0.014 -30.398 2.959 1.00 84.75 408 MET A O 1
ATOM 3213 N N . VAL A 1 409 ? -1.458 -30.728 1.316 1.00 72.88 409 VAL A N 1
ATOM 3214 C CA . VAL A 1 409 ? -1.744 -29.303 1.114 1.00 72.88 409 VAL A CA 1
ATOM 3215 C C . VAL A 1 409 ? -2.925 -28.850 1.968 1.00 72.88 409 VAL A C 1
ATOM 3217 O O . VAL A 1 409 ? -3.985 -29.481 1.970 1.00 72.88 409 VAL A O 1
ATOM 3220 N N . ASP A 1 410 ? -2.747 -27.702 2.628 1.00 65.25 410 ASP A N 1
ATOM 3221 C CA . ASP A 1 410 ? -3.786 -26.979 3.376 1.00 65.25 410 ASP A CA 1
ATOM 3222 C C . ASP A 1 410 ? -4.405 -27.789 4.531 1.00 65.25 410 ASP A C 1
ATOM 3224 O O . ASP A 1 410 ? -5.624 -27.922 4.630 1.00 65.25 410 ASP A O 1
ATOM 3228 N N . VAL A 1 411 ? -3.553 -28.360 5.398 1.00 61.78 411 VAL A N 1
ATOM 3229 C CA . VAL A 1 411 ? -3.996 -28.959 6.667 1.00 61.78 411 VAL A CA 1
ATOM 3230 C C . VAL A 1 411 ? -4.484 -27.840 7.589 1.00 61.78 411 VAL A C 1
ATOM 3232 O O . VAL A 1 411 ? -3.682 -27.039 8.078 1.00 61.78 411 VAL A O 1
ATOM 3235 N N . ALA A 1 412 ? -5.800 -27.761 7.783 1.00 64.06 412 ALA A N 1
ATOM 3236 C CA . ALA A 1 412 ? -6.445 -26.613 8.415 1.00 64.06 412 ALA A CA 1
ATOM 3237 C C . ALA A 1 412 ? -6.007 -26.385 9.873 1.00 64.06 412 ALA A C 1
ATOM 3239 O O . ALA A 1 412 ? -5.795 -27.332 10.630 1.00 64.06 412 ALA A O 1
ATOM 3240 N N . ASP A 1 413 ? -5.955 -25.107 10.263 1.00 59.84 413 ASP A N 1
ATOM 3241 C CA . ASP A 1 413 ? -5.739 -24.562 11.616 1.00 59.84 413 ASP A CA 1
ATOM 3242 C C . ASP A 1 413 ? -4.358 -24.790 12.250 1.00 59.84 413 ASP A C 1
ATOM 3244 O O . ASP A 1 413 ? -3.871 -23.932 12.983 1.00 59.84 413 ASP A O 1
ATOM 3248 N N . THR A 1 414 ? -3.717 -25.925 11.994 1.00 66.44 414 THR A N 1
ATOM 3249 C CA . THR A 1 414 ? -2.510 -26.363 12.715 1.00 66.44 414 THR A CA 1
ATOM 3250 C C . THR A 1 414 ? -1.259 -26.409 11.843 1.00 66.44 414 THR A C 1
ATOM 3252 O O . THR A 1 414 ? -0.146 -26.408 12.374 1.00 66.44 414 THR A O 1
ATOM 3255 N N . HIS A 1 415 ? -1.419 -26.446 10.516 1.00 77.00 415 HIS A N 1
ATOM 3256 C CA . HIS A 1 415 ? -0.321 -26.461 9.545 1.00 77.00 415 HIS A CA 1
ATOM 3257 C C . HIS A 1 415 ? 0.754 -27.542 9.813 1.00 77.00 415 HIS A C 1
ATOM 3259 O O . HIS A 1 415 ? 1.962 -27.341 9.626 1.00 77.00 415 HIS A O 1
ATOM 3265 N N . ASN A 1 416 ? 0.314 -28.700 10.306 1.00 83.75 416 ASN A N 1
ATOM 3266 C CA . ASN A 1 416 ? 1.140 -29.879 10.541 1.00 83.75 416 ASN A CA 1
ATOM 3267 C C . ASN A 1 416 ? 0.309 -31.154 10.394 1.00 83.75 416 ASN A C 1
ATOM 3269 O O . ASN A 1 416 ? -0.911 -31.125 10.536 1.00 83.75 416 ASN A O 1
ATOM 3273 N N . PHE A 1 417 ? 0.969 -32.275 10.150 1.00 85.69 417 PHE A N 1
ATOM 3274 C CA . PHE A 1 417 ? 0.362 -33.604 10.153 1.00 85.69 417 PHE A CA 1
ATOM 3275 C C . PHE A 1 417 ? 1.378 -34.620 10.670 1.00 85.69 417 PHE A C 1
ATOM 3277 O O . PHE A 1 417 ? 2.537 -34.277 10.911 1.00 85.69 417 PHE A O 1
ATOM 3284 N N . CYS A 1 418 ? 0.968 -35.870 10.865 1.00 83.31 418 CYS A N 1
ATOM 3285 C CA . CYS A 1 418 ? 1.896 -36.932 11.236 1.00 83.31 418 CYS A CA 1
ATOM 3286 C C . CYS A 1 418 ? 2.005 -38.017 10.166 1.00 83.31 418 CYS A C 1
ATOM 3288 O O . CYS A 1 418 ? 1.046 -38.306 9.455 1.00 83.31 418 CYS A O 1
ATOM 3290 N N . ASN A 1 419 ? 3.178 -38.645 10.068 1.00 83.38 419 ASN A N 1
ATOM 3291 C CA . ASN A 1 419 ? 3.326 -39.875 9.292 1.00 83.38 419 ASN A CA 1
ATOM 3292 C C . ASN A 1 419 ? 2.792 -41.090 10.082 1.00 83.38 419 ASN A C 1
ATOM 3294 O O . ASN A 1 419 ? 2.428 -40.997 11.257 1.00 83.38 419 ASN A O 1
ATOM 3298 N N . ALA A 1 420 ? 2.761 -42.271 9.465 1.00 78.06 420 ALA A N 1
ATOM 3299 C CA . ALA A 1 420 ? 2.211 -43.495 10.063 1.00 78.06 420 ALA A CA 1
ATOM 3300 C C . ALA A 1 420 ? 3.021 -44.035 11.258 1.00 78.06 420 ALA A C 1
ATOM 3302 O O . ALA A 1 420 ? 2.588 -44.978 11.930 1.00 78.06 420 ALA A O 1
ATOM 3303 N N . LEU A 1 421 ? 4.188 -43.448 11.533 1.00 74.19 421 LEU A N 1
ATOM 3304 C CA . LEU A 1 421 ? 4.996 -43.706 12.724 1.00 74.19 421 LEU A CA 1
ATOM 3305 C C . LEU A 1 421 ? 4.685 -42.715 13.858 1.00 74.19 421 LEU A C 1
ATOM 3307 O O . LEU A 1 421 ? 5.234 -42.844 14.954 1.00 74.19 421 LEU A O 1
ATOM 3311 N N . GLY A 1 422 ? 3.781 -41.764 13.615 1.00 73.00 422 GLY A N 1
ATOM 3312 C CA . GLY A 1 422 ? 3.339 -40.742 14.553 1.00 73.00 422 GLY A CA 1
ATOM 3313 C C . GLY A 1 422 ? 4.252 -39.522 14.612 1.00 73.00 422 GLY A C 1
ATOM 3314 O O . GLY A 1 422 ? 4.006 -38.659 15.449 1.00 73.00 422 GLY A O 1
ATOM 3315 N N . VAL A 1 423 ? 5.295 -39.437 13.777 1.00 83.62 423 VAL A N 1
ATOM 3316 C CA . VAL A 1 423 ? 6.221 -38.293 13.756 1.00 83.62 423 VAL A CA 1
ATOM 3317 C C . VAL A 1 423 ? 5.489 -37.085 13.187 1.00 83.62 423 VAL A C 1
ATOM 3319 O O . VAL A 1 423 ? 4.983 -37.160 12.069 1.00 83.62 423 VAL A O 1
ATOM 3322 N N . VAL A 1 424 ? 5.400 -36.004 13.965 1.00 85.94 424 VAL A N 1
ATOM 3323 C CA . VAL A 1 424 ? 4.692 -34.779 13.573 1.00 85.94 424 VAL A CA 1
ATOM 3324 C C . VAL A 1 424 ? 5.628 -33.898 12.753 1.00 85.94 424 VAL A C 1
ATOM 3326 O O . VAL A 1 424 ? 6.732 -33.575 13.193 1.00 85.94 424 VAL A O 1
ATOM 3329 N N . THR A 1 425 ? 5.176 -33.490 11.572 1.00 84.44 425 THR A N 1
ATOM 3330 C CA . THR A 1 425 ? 5.933 -32.663 10.636 1.00 84.44 425 THR A CA 1
ATOM 3331 C C . THR A 1 425 ? 5.085 -31.510 10.124 1.00 84.44 425 THR A C 1
ATOM 3333 O O . THR A 1 425 ? 3.852 -31.560 10.163 1.00 84.44 425 THR A O 1
ATOM 3336 N N . GLY A 1 426 ? 5.734 -30.429 9.704 1.00 77.81 426 GLY A N 1
ATOM 3337 C CA . GLY A 1 426 ? 5.039 -29.273 9.151 1.00 77.81 426 GLY A CA 1
ATOM 3338 C C . GLY A 1 426 ? 4.533 -29.569 7.744 1.00 77.81 426 GLY A C 1
ATOM 3339 O O . GLY A 1 426 ? 5.137 -30.356 7.024 1.00 77.81 426 GLY A O 1
ATOM 3340 N N . ASN A 1 427 ? 3.455 -28.905 7.335 1.00 66.62 427 ASN A N 1
ATOM 3341 C CA . ASN A 1 427 ? 3.076 -28.874 5.926 1.00 66.62 427 ASN A CA 1
ATOM 3342 C C . ASN A 1 427 ? 3.540 -27.571 5.255 1.00 66.62 427 ASN A C 1
ATOM 3344 O O . ASN A 1 427 ? 3.809 -26.559 5.923 1.00 66.62 427 ASN A O 1
ATOM 3348 N N . CYS A 1 428 ? 3.642 -27.594 3.929 1.00 53.03 428 CYS A N 1
ATOM 3349 C CA . CYS A 1 428 ? 3.908 -26.413 3.126 1.00 53.03 428 CYS A CA 1
ATOM 3350 C C . CYS A 1 428 ? 2.673 -25.490 3.119 1.00 53.03 428 CYS A C 1
ATOM 3352 O O . CYS A 1 428 ? 1.633 -25.794 2.529 1.00 53.03 428 CYS A O 1
ATOM 3354 N N . CYS A 1 429 ? 2.780 -24.325 3.764 1.00 40.00 429 CYS A N 1
ATOM 3355 C CA . CYS A 1 429 ? 1.764 -23.268 3.717 1.00 40.00 429 CYS A CA 1
ATOM 3356 C C . CYS A 1 429 ? 1.920 -22.417 2.446 1.00 40.00 429 CYS A C 1
ATOM 3358 O O . CYS A 1 429 ? 2.129 -21.210 2.530 1.00 40.00 429 CYS A O 1
ATOM 3360 N N . ALA A 1 430 ? 1.850 -23.026 1.265 1.00 32.00 430 ALA A N 1
ATOM 3361 C CA . ALA A 1 430 ? 1.876 -22.297 -0.002 1.00 32.00 430 ALA A CA 1
ATOM 3362 C C . ALA A 1 430 ? 0.449 -22.038 -0.502 1.00 32.00 430 ALA A C 1
ATOM 3364 O O . ALA A 1 430 ? 0.036 -22.583 -1.514 1.00 32.00 430 ALA A O 1
ATOM 3365 N N . TYR A 1 431 ? -0.331 -21.228 0.215 1.00 26.81 431 TYR A N 1
ATOM 3366 C CA . TYR A 1 431 ? -1.525 -20.605 -0.367 1.00 26.81 431 TYR A CA 1
ATOM 3367 C C . TYR A 1 431 ? -1.704 -19.206 0.208 1.00 26.81 431 TYR A C 1
ATOM 3369 O O . TYR A 1 431 ? -2.431 -18.978 1.174 1.00 26.81 431 TYR A O 1
ATOM 3377 N N . GLN A 1 432 ? -1.017 -18.257 -0.418 1.00 25.97 432 GLN A N 1
ATOM 3378 C CA . GLN A 1 432 ? -1.221 -16.840 -0.189 1.00 25.97 432 GLN A CA 1
ATOM 3379 C C . GLN A 1 432 ? -1.431 -16.147 -1.530 1.00 25.97 432 GLN A C 1
ATOM 3381 O O . GLN A 1 432 ? -0.631 -16.294 -2.452 1.00 25.97 432 GLN A O 1
ATOM 3386 N N . PHE A 1 433 ? -2.545 -15.424 -1.653 1.00 28.75 433 PHE A N 1
ATOM 3387 C CA . PHE A 1 433 ? -2.976 -14.779 -2.891 1.00 28.75 433 PHE A CA 1
ATOM 3388 C C . PHE A 1 433 ? -2.207 -13.475 -3.134 1.00 28.75 433 PHE A C 1
ATOM 3390 O O . PHE A 1 433 ? -2.760 -12.379 -3.103 1.00 28.75 433 PHE A O 1
ATOM 3397 N N . ALA A 1 434 ? -0.919 -13.604 -3.431 1.00 29.88 434 ALA A N 1
ATOM 3398 C CA . ALA A 1 434 ? -0.276 -12.712 -4.381 1.00 29.88 434 ALA A CA 1
ATOM 3399 C C . ALA A 1 434 ? -0.435 -13.334 -5.780 1.00 29.88 434 ALA A C 1
ATOM 3401 O O . ALA A 1 434 ? -0.510 -14.557 -5.917 1.00 29.88 434 ALA A O 1
ATOM 3402 N N . ALA A 1 435 ? -0.519 -12.516 -6.832 1.00 33.16 435 ALA A N 1
ATOM 3403 C CA . ALA A 1 435 ? -0.401 -13.003 -8.207 1.00 33.16 435 ALA A CA 1
ATOM 3404 C C . ALA A 1 435 ? 1.046 -13.475 -8.432 1.00 33.16 435 ALA A C 1
ATOM 3406 O O . ALA A 1 435 ? 1.886 -12.734 -8.941 1.00 33.16 435 ALA A O 1
ATOM 3407 N N . THR A 1 436 ? 1.355 -14.674 -7.950 1.00 40.09 436 THR A N 1
ATOM 3408 C CA . THR A 1 436 ? 2.631 -15.359 -8.122 1.00 40.09 436 THR A CA 1
ATOM 3409 C C . THR A 1 436 ? 2.600 -16.139 -9.435 1.00 40.09 436 THR A C 1
ATOM 3411 O O . THR A 1 436 ? 1.540 -16.351 -10.029 1.00 40.09 436 THR A O 1
ATOM 3414 N N . ALA A 1 437 ? 3.764 -16.603 -9.895 1.00 38.91 437 ALA A N 1
ATOM 3415 C CA . ALA A 1 437 ? 3.843 -17.518 -11.035 1.00 38.91 437 ALA A CA 1
ATOM 3416 C C . ALA A 1 437 ? 2.934 -18.754 -10.870 1.00 38.91 437 ALA A C 1
ATOM 3418 O O . ALA A 1 437 ? 2.473 -19.307 -11.862 1.00 38.91 437 ALA A O 1
ATOM 3419 N N . GLU A 1 438 ? 2.655 -19.155 -9.629 1.00 32.16 438 GLU A N 1
ATOM 3420 C CA . GLU A 1 438 ? 1.834 -20.317 -9.278 1.00 32.16 438 GLU A CA 1
ATOM 3421 C C . GLU A 1 438 ? 0.326 -20.068 -9.405 1.00 32.16 438 GLU A C 1
ATOM 3423 O O . GLU A 1 438 ? -0.413 -20.990 -9.741 1.00 32.16 438 GLU A O 1
ATOM 3428 N N . SER A 1 439 ? -0.151 -18.840 -9.176 1.00 42.75 439 SER A N 1
ATOM 3429 C CA . SER A 1 439 ? -1.588 -18.523 -9.186 1.00 42.75 439 SER A CA 1
ATOM 3430 C C . SER A 1 439 ? -2.082 -17.899 -10.499 1.00 42.75 439 SER A C 1
ATOM 3432 O O . SER A 1 439 ? -3.290 -17.792 -10.718 1.00 42.75 439 SER A O 1
ATOM 3434 N N . ASP A 1 440 ? -1.170 -17.521 -11.401 1.00 59.94 440 ASP A N 1
ATOM 3435 C CA . ASP A 1 440 ? -1.476 -16.870 -12.677 1.00 59.94 440 ASP A CA 1
ATOM 3436 C C . ASP A 1 440 ? -0.901 -17.660 -13.865 1.00 59.94 440 ASP A C 1
ATOM 3438 O O . ASP A 1 440 ? 0.265 -17.540 -14.234 1.00 59.94 440 ASP A O 1
ATOM 3442 N N . ASN A 1 441 ? -1.753 -18.433 -14.545 1.00 65.62 441 ASN A N 1
ATOM 3443 C CA . ASN A 1 441 ? -1.371 -19.219 -15.727 1.00 65.62 441 ASN A CA 1
ATOM 3444 C C . ASN A 1 441 ? -0.896 -18.370 -16.928 1.00 65.62 441 ASN A C 1
ATOM 3446 O O . ASN A 1 441 ? -0.411 -18.917 -17.920 1.00 65.62 441 ASN A O 1
ATOM 3450 N N . GLN A 1 442 ? -1.026 -17.041 -16.863 1.00 72.44 442 GLN A N 1
ATOM 3451 C CA . GLN A 1 442 ? -0.518 -16.095 -17.857 1.00 72.44 442 GLN A CA 1
ATOM 3452 C C . GLN A 1 442 ? 0.674 -15.278 -17.342 1.00 72.44 442 GLN A C 1
ATOM 3454 O O . GLN A 1 442 ? 1.085 -14.331 -18.015 1.00 72.44 442 GLN A O 1
ATOM 3459 N N . PHE A 1 443 ? 1.246 -15.623 -16.188 1.00 71.88 443 PHE A N 1
ATOM 3460 C CA . PHE A 1 443 ? 2.308 -14.856 -15.539 1.00 71.88 443 PHE A CA 1
ATOM 3461 C C . PHE A 1 443 ? 3.527 -14.632 -16.445 1.00 71.88 443 PHE A C 1
ATOM 3463 O O . PHE A 1 443 ? 3.939 -13.494 -16.668 1.00 71.88 443 PHE A O 1
ATOM 3470 N N . GLU A 1 444 ? 4.065 -15.691 -17.058 1.00 78.56 444 GLU A N 1
ATOM 3471 C CA . GLU A 1 444 ? 5.203 -15.567 -17.983 1.00 78.56 444 GLU A CA 1
ATOM 3472 C C . GLU A 1 444 ? 4.848 -14.791 -19.257 1.00 78.56 444 GLU A C 1
ATOM 3474 O O . GLU A 1 444 ? 5.658 -14.009 -19.762 1.00 78.56 444 GLU A O 1
ATOM 3479 N N . ASP A 1 445 ? 3.622 -14.947 -19.761 1.00 83.25 445 ASP A N 1
ATOM 3480 C CA . ASP A 1 445 ? 3.150 -14.162 -20.898 1.00 83.25 445 ASP A CA 1
ATOM 3481 C C . ASP A 1 445 ? 3.081 -12.664 -20.546 1.00 83.25 445 ASP A C 1
ATOM 3483 O O . ASP A 1 445 ? 3.450 -11.831 -21.377 1.00 83.25 445 ASP A O 1
ATOM 3487 N N . LYS A 1 446 ? 2.666 -12.312 -19.320 1.00 82.19 446 LYS A N 1
ATOM 3488 C CA . LYS A 1 446 ? 2.651 -10.932 -18.801 1.00 82.19 446 LYS A CA 1
ATOM 3489 C C . LYS A 1 446 ? 4.063 -10.383 -18.609 1.00 82.19 446 LYS A C 1
ATOM 3491 O O . LYS A 1 446 ? 4.332 -9.272 -19.057 1.00 82.19 446 LYS A O 1
ATOM 3496 N N . LEU A 1 447 ? 4.984 -11.166 -18.040 1.00 81.88 447 LEU A N 1
ATOM 3497 C CA . LEU A 1 447 ? 6.400 -10.787 -17.903 1.00 81.88 447 LEU A CA 1
ATOM 3498 C C . LEU A 1 447 ? 7.068 -10.523 -19.255 1.00 81.88 447 LEU A C 1
ATOM 3500 O O . LEU A 1 447 ? 7.971 -9.696 -19.367 1.00 81.88 447 LEU A O 1
ATOM 3504 N N . ARG A 1 448 ? 6.629 -11.232 -20.297 1.00 84.19 448 ARG A N 1
ATOM 3505 C CA . ARG A 1 448 ? 7.130 -11.067 -21.664 1.00 84.19 448 ARG A CA 1
ATOM 3506 C C . ARG A 1 448 ? 6.266 -10.134 -22.508 1.00 84.19 448 ARG A C 1
ATOM 3508 O O . ARG A 1 448 ? 6.570 -9.969 -23.687 1.00 84.19 448 ARG A O 1
ATOM 3515 N N . PHE A 1 449 ? 5.212 -9.526 -21.976 1.00 83.62 449 PHE A N 1
ATOM 3516 C CA . PHE A 1 449 ? 4.292 -8.666 -22.727 1.00 83.62 449 PHE A CA 1
ATOM 3517 C C . PHE A 1 449 ? 3.694 -9.314 -23.988 1.00 83.62 449 PHE A C 1
ATOM 3519 O O . PHE A 1 449 ? 3.559 -8.669 -25.029 1.00 83.62 449 PHE A O 1
ATOM 3526 N N . LYS A 1 450 ? 3.439 -10.625 -23.959 1.00 83.38 450 LYS A N 1
ATOM 3527 C CA . LYS A 1 450 ? 2.893 -11.374 -25.100 1.00 83.38 450 LYS A CA 1
ATOM 3528 C C . LYS A 1 450 ? 1.422 -11.024 -25.306 1.00 83.38 450 LYS A C 1
ATOM 3530 O O . LYS A 1 450 ? 0.659 -11.004 -24.348 1.00 83.38 450 LYS A O 1
ATOM 3535 N N . ASP A 1 451 ? 1.033 -10.717 -26.538 1.00 82.06 451 ASP A N 1
ATOM 3536 C CA . ASP A 1 451 ? -0.311 -10.275 -26.927 1.00 82.06 451 ASP A CA 1
ATOM 3537 C C . ASP A 1 451 ? -0.778 -9.033 -26.143 1.00 82.06 451 ASP A C 1
ATOM 3539 O O . ASP A 1 451 ? -1.955 -8.853 -25.829 1.00 82.06 451 ASP A O 1
ATOM 3543 N N . GLY A 1 452 ? 0.176 -8.172 -25.770 1.00 76.94 452 GLY A N 1
ATOM 3544 C CA . GLY A 1 452 ? -0.069 -6.984 -24.952 1.00 76.94 452 GLY A CA 1
ATOM 3545 C C . GLY A 1 452 ? -0.444 -7.271 -23.494 1.00 76.94 452 GLY A C 1
ATOM 3546 O O . GLY A 1 452 ? -0.783 -6.322 -22.785 1.00 76.94 452 GLY A O 1
ATOM 3547 N N . LYS A 1 453 ? -0.370 -8.528 -23.028 1.00 83.12 453 LYS A N 1
ATOM 3548 C CA . LYS A 1 453 ? -0.617 -8.900 -21.627 1.00 83.12 453 LYS A CA 1
ATOM 3549 C C . LYS A 1 453 ? 0.352 -8.172 -20.698 1.00 83.12 453 LYS A C 1
ATOM 3551 O O . LYS A 1 453 ? 1.519 -7.991 -21.019 1.00 83.12 453 LYS A O 1
ATOM 3556 N N . HIS A 1 454 ? -0.134 -7.748 -19.542 1.00 81.31 454 HIS A N 1
ATOM 3557 C CA . HIS A 1 454 ? 0.641 -7.001 -18.555 1.00 81.31 454 HIS A CA 1
ATOM 3558 C C . HIS A 1 454 ? 0.010 -7.160 -17.171 1.00 81.31 454 HIS A C 1
ATOM 3560 O O . HIS A 1 454 ? -1.133 -7.608 -17.041 1.00 81.31 454 HIS A O 1
ATOM 3566 N N . PHE A 1 455 ? 0.753 -6.780 -16.134 1.00 77.25 455 PHE A N 1
ATOM 3567 C CA . PHE A 1 455 ? 0.214 -6.699 -14.783 1.00 77.25 455 PHE A CA 1
ATOM 3568 C C . PHE A 1 455 ? -0.672 -5.461 -14.649 1.00 77.25 455 PHE A C 1
ATOM 3570 O O . PHE A 1 455 ? -0.264 -4.343 -14.959 1.00 77.25 455 PHE A O 1
ATOM 3577 N N . SER A 1 456 ? -1.898 -5.678 -14.191 1.00 74.88 456 SER A N 1
ATOM 3578 C CA . SER A 1 456 ? -2.868 -4.636 -13.884 1.00 74.88 456 SER A CA 1
ATOM 3579 C C . SER A 1 456 ? -3.557 -5.046 -12.592 1.00 74.88 456 SER A C 1
ATOM 3581 O O . SER A 1 456 ? -4.126 -6.132 -12.518 1.00 74.88 456 SER A O 1
ATOM 3583 N N . MET A 1 457 ? -3.449 -4.204 -11.569 1.00 71.88 457 MET A N 1
ATOM 3584 C CA . MET A 1 457 ? -4.035 -4.438 -10.253 1.00 71.88 457 MET A CA 1
ATOM 3585 C C . MET A 1 457 ? -4.867 -3.226 -9.855 1.00 71.88 457 MET A C 1
ATOM 3587 O O . MET A 1 457 ? -4.571 -2.094 -10.240 1.00 71.88 457 MET A O 1
ATOM 3591 N N . GLY A 1 458 ? -5.910 -3.463 -9.073 1.00 75.75 458 GLY A N 1
ATOM 3592 C CA . GLY A 1 458 ? -6.765 -2.406 -8.562 1.00 75.75 458 GLY A CA 1
ATOM 3593 C C . GLY A 1 458 ? -8.035 -2.964 -7.944 1.00 75.75 458 GLY A C 1
ATOM 3594 O O . GLY A 1 458 ? -8.252 -4.173 -7.919 1.00 75.75 458 GLY A O 1
ATOM 3595 N N . SER A 1 459 ? -8.887 -2.059 -7.470 1.00 81.81 459 SER A N 1
ATOM 3596 C CA . SER A 1 459 ? -10.161 -2.401 -6.844 1.00 81.81 459 SER A CA 1
ATOM 3597 C C . SER A 1 459 ? -11.330 -1.784 -7.608 1.00 81.81 459 SER A C 1
ATOM 3599 O O . SER A 1 459 ? -11.271 -0.630 -8.043 1.00 81.81 459 SER A O 1
ATOM 3601 N N . TRP A 1 460 ? -12.404 -2.554 -7.763 1.00 87.62 460 TRP A N 1
ATOM 3602 C CA . TRP A 1 460 ? -13.678 -2.100 -8.314 1.00 87.62 460 TRP A CA 1
ATOM 3603 C C . TRP A 1 460 ? -14.357 -1.072 -7.426 1.00 87.62 460 TRP A C 1
ATOM 3605 O O . TRP A 1 460 ? -14.952 -0.109 -7.923 1.00 87.62 460 TRP A O 1
ATOM 3615 N N . GLN A 1 461 ? -14.342 -1.335 -6.123 1.00 90.00 461 GLN A N 1
ATOM 3616 C CA . GLN A 1 461 ? -15.069 -0.569 -5.130 1.00 90.00 461 GLN A CA 1
ATOM 3617 C C . GLN A 1 461 ? -14.605 -0.957 -3.730 1.00 90.00 461 GLN A C 1
ATOM 3619 O O . GLN A 1 461 ? -14.367 -2.130 -3.446 1.00 90.00 461 GLN A O 1
ATOM 3624 N N . VAL A 1 462 ? -14.583 0.037 -2.844 1.00 90.31 462 VAL A N 1
ATOM 3625 C CA . VAL A 1 462 ? -14.401 -0.159 -1.406 1.00 90.31 462 VAL A CA 1
ATOM 3626 C C . VAL A 1 462 ? -15.713 0.158 -0.683 1.00 90.31 462 VAL A C 1
ATOM 3628 O O . VAL A 1 462 ? -16.277 1.236 -0.886 1.00 90.31 462 VAL A O 1
ATOM 3631 N N . VAL A 1 463 ? -16.193 -0.747 0.171 1.00 95.19 463 VAL A N 1
ATOM 3632 C CA . VAL A 1 463 ? -17.306 -0.512 1.115 1.00 95.19 463 VAL A CA 1
ATOM 3633 C C . VAL A 1 463 ? -16.772 -0.705 2.527 1.00 95.19 463 VAL A C 1
ATOM 3635 O O . VAL A 1 463 ? -16.079 -1.676 2.780 1.00 95.19 463 VAL A O 1
ATOM 3638 N N . SER A 1 464 ? -17.032 0.233 3.439 1.00 95.44 464 SER A N 1
ATOM 3639 C CA . SER A 1 464 ? -16.517 0.162 4.814 1.00 95.44 464 SER A CA 1
ATOM 3640 C C . SER A 1 464 ? -17.597 -0.218 5.817 1.00 95.44 464 SER A C 1
ATOM 3642 O O . SER A 1 464 ? -18.684 0.355 5.783 1.00 95.44 464 SER A O 1
ATOM 3644 N N . LEU A 1 465 ? -17.265 -1.118 6.738 1.00 97.19 465 LEU A N 1
ATOM 3645 C CA . LEU A 1 465 ? -18.133 -1.577 7.812 1.00 97.19 465 LEU A CA 1
ATOM 3646 C C . LEU A 1 465 ? -17.987 -0.676 9.043 1.00 97.19 465 LEU A C 1
ATOM 3648 O O . LEU A 1 465 ? -16.874 -0.313 9.434 1.00 97.19 465 LEU A O 1
ATOM 3652 N N . ASN A 1 466 ? -19.116 -0.329 9.661 1.00 97.44 466 ASN A N 1
ATOM 3653 C CA . ASN A 1 466 ? -19.148 0.367 10.945 1.00 97.44 466 ASN A CA 1
ATOM 3654 C C . ASN A 1 466 ? -19.100 -0.665 12.082 1.00 97.44 466 ASN A C 1
ATOM 3656 O O . ASN A 1 466 ? -20.138 -1.067 12.610 1.00 97.44 466 ASN A O 1
ATOM 3660 N N . CYS A 1 467 ? -17.894 -1.119 12.426 1.00 97.81 467 CYS A N 1
ATOM 3661 C CA . CYS A 1 467 ? -17.682 -2.172 13.421 1.00 97.81 467 CYS A CA 1
ATOM 3662 C C . CYS A 1 467 ? -18.231 -1.818 14.821 1.00 97.81 467 CYS A C 1
ATOM 3664 O O . CYS A 1 467 ? -18.848 -2.688 15.436 1.00 97.81 467 CYS A O 1
ATOM 3666 N N . PRO A 1 468 ? -18.106 -0.571 15.330 1.00 97.94 468 PRO A N 1
ATOM 3667 C CA . PRO A 1 468 ? -18.721 -0.179 16.599 1.00 97.94 468 PRO A CA 1
ATOM 3668 C C . PRO A 1 468 ? -20.227 -0.432 16.647 1.00 97.94 468 PRO A C 1
ATOM 3670 O O . PRO A 1 468 ? -20.726 -0.948 17.644 1.00 97.94 468 PRO A O 1
ATOM 3673 N N . ARG A 1 469 ? -20.947 -0.142 15.556 1.00 97.00 469 ARG A N 1
ATOM 3674 C CA . ARG A 1 469 ? -22.398 -0.354 15.500 1.00 97.00 469 ARG A CA 1
ATOM 3675 C C . ARG A 1 469 ? -22.779 -1.831 15.608 1.00 97.00 469 ARG A C 1
ATOM 3677 O O . ARG A 1 469 ? -23.759 -2.137 16.280 1.00 97.00 469 ARG A O 1
ATOM 3684 N N . ALA A 1 470 ? -21.996 -2.736 15.020 1.00 97.44 470 ALA A N 1
ATOM 3685 C CA . ALA A 1 470 ? -22.206 -4.175 15.194 1.00 97.44 470 ALA A CA 1
ATOM 3686 C C . ALA A 1 470 ? -22.079 -4.587 16.675 1.00 97.44 470 ALA A C 1
ATOM 3688 O O . ALA A 1 470 ? -22.934 -5.303 17.191 1.00 97.44 470 ALA A O 1
ATOM 3689 N N . ALA A 1 471 ? -21.090 -4.048 17.400 1.00 97.50 471 ALA A N 1
ATOM 3690 C CA . ALA A 1 471 ? -20.956 -4.291 18.841 1.00 97.50 471 ALA A CA 1
ATOM 3691 C C . ALA A 1 471 ? -22.106 -3.693 19.669 1.00 97.50 471 ALA A C 1
ATOM 3693 O O . ALA A 1 471 ? -22.544 -4.311 20.640 1.00 97.50 471 ALA A O 1
ATOM 3694 N N . TYR A 1 472 ? -22.636 -2.526 19.285 1.00 97.69 472 TYR A N 1
ATOM 3695 C CA . TYR A 1 472 ? -23.803 -1.933 19.954 1.00 97.69 472 TYR A CA 1
ATOM 3696 C C . TYR A 1 472 ? -25.030 -2.846 19.880 1.00 97.69 472 TYR A C 1
ATOM 3698 O O . TYR A 1 472 ? -25.739 -3.009 20.875 1.00 97.69 472 TYR A O 1
ATOM 3706 N N . LEU A 1 473 ? -25.251 -3.469 18.721 1.00 96.31 473 LEU A N 1
ATOM 3707 C CA . LEU A 1 473 ? -26.350 -4.409 18.498 1.00 96.31 473 LEU A CA 1
ATOM 3708 C C . LEU A 1 473 ? -26.132 -5.743 19.225 1.00 96.31 473 LEU A C 1
ATOM 3710 O O . LEU A 1 473 ? -27.086 -6.304 19.761 1.00 96.31 473 LEU A O 1
ATOM 3714 N N . ALA A 1 474 ? -24.886 -6.212 19.300 1.00 96.00 474 ALA A N 1
ATOM 3715 C CA . ALA A 1 474 ? -24.520 -7.464 19.961 1.00 96.00 474 ALA A CA 1
ATOM 3716 C C . ALA A 1 474 ? -24.616 -7.417 21.496 1.00 96.00 474 ALA A C 1
ATOM 3718 O O . ALA A 1 474 ? -24.768 -8.451 22.137 1.00 96.00 474 ALA A O 1
ATOM 3719 N N . ARG A 1 475 ? -24.536 -6.227 22.110 1.00 93.69 475 ARG A N 1
ATOM 3720 C CA . ARG A 1 475 ? -24.700 -6.020 23.567 1.00 93.69 475 ARG A CA 1
ATOM 3721 C C . ARG A 1 475 ? -23.806 -6.921 24.441 1.00 93.69 475 ARG A C 1
ATOM 3723 O O . ARG A 1 475 ? -24.205 -7.293 25.542 1.00 93.69 475 ARG A O 1
ATOM 3730 N N . GLY A 1 476 ? -22.592 -7.218 23.974 1.00 92.19 476 GLY A N 1
ATOM 3731 C CA . GLY A 1 476 ? -21.618 -8.050 24.691 1.00 92.19 476 GLY A CA 1
ATOM 3732 C C . GLY A 1 476 ? -21.689 -9.549 24.375 1.00 92.19 476 GLY A C 1
ATOM 3733 O O . GLY A 1 476 ? -20.950 -10.314 24.984 1.00 92.19 476 GLY A O 1
ATOM 3734 N N . ASP A 1 477 ? -22.544 -9.971 23.439 1.00 96.62 477 ASP A N 1
ATOM 3735 C CA . ASP A 1 477 ? -22.633 -11.357 22.966 1.00 96.62 477 ASP A CA 1
ATOM 3736 C C . ASP A 1 477 ? -21.729 -11.588 21.740 1.00 96.62 477 ASP A C 1
ATOM 3738 O O . ASP A 1 477 ? -21.894 -10.945 20.699 1.00 96.62 477 ASP A O 1
ATOM 3742 N N . ASP A 1 478 ? -20.734 -12.468 21.876 1.00 93.12 478 ASP A N 1
ATOM 3743 C CA . ASP A 1 478 ? -19.752 -12.767 20.825 1.00 93.12 478 ASP A CA 1
ATOM 3744 C C . ASP A 1 478 ? -20.405 -13.315 19.547 1.00 93.12 478 ASP A C 1
ATOM 3746 O O . ASP A 1 478 ? -20.027 -12.913 18.444 1.00 93.12 478 ASP A O 1
ATOM 3750 N N . ASP A 1 479 ? -21.385 -14.210 19.676 1.00 94.12 479 ASP A N 1
ATOM 3751 C CA . ASP A 1 479 ? -21.995 -14.885 18.531 1.00 94.12 479 ASP A CA 1
ATOM 3752 C C . ASP A 1 479 ? -22.828 -13.895 17.711 1.00 94.12 479 ASP A C 1
ATOM 3754 O O . ASP A 1 479 ? -22.690 -13.838 16.481 1.00 94.12 479 ASP A O 1
ATOM 3758 N N . LEU A 1 480 ? -23.596 -13.036 18.394 1.00 97.06 480 LEU A N 1
ATOM 3759 C CA . LEU A 1 480 ? -24.333 -11.944 17.752 1.00 97.06 480 LEU A CA 1
ATOM 3760 C C . LEU A 1 480 ? -23.395 -10.919 17.105 1.00 97.06 480 LEU A C 1
ATOM 3762 O O . LEU A 1 480 ? -23.693 -10.411 16.024 1.00 97.06 480 LEU A O 1
ATOM 3766 N N . LEU A 1 481 ? -22.249 -10.608 17.723 1.00 97.44 481 LEU A N 1
ATOM 3767 C CA . LEU A 1 481 ? -21.268 -9.693 17.129 1.00 97.44 481 LEU A CA 1
ATOM 3768 C C . LEU A 1 481 ? -20.788 -10.214 15.773 1.00 97.44 481 LEU A C 1
ATOM 3770 O O . LEU A 1 481 ? -20.787 -9.466 14.791 1.00 97.44 481 LEU A O 1
ATOM 3774 N N . PHE A 1 482 ? -20.392 -11.485 15.702 1.00 96.12 482 PHE A N 1
ATOM 3775 C CA . PHE A 1 482 ? -19.930 -12.069 14.444 1.00 96.12 482 PHE A CA 1
ATOM 3776 C C . PHE A 1 482 ? -21.061 -12.208 13.424 1.00 96.12 482 PHE A C 1
ATOM 3778 O O . PHE A 1 482 ? -20.813 -12.045 12.230 1.00 96.12 482 PHE A O 1
ATOM 3785 N N . GLU A 1 483 ? -22.294 -12.463 13.861 1.00 96.94 483 GLU A N 1
ATOM 3786 C CA . GLU A 1 483 ? -23.468 -12.466 12.986 1.00 96.94 483 GLU A CA 1
ATOM 3787 C C . GLU A 1 483 ? -23.688 -11.104 12.323 1.00 96.94 483 GLU A C 1
ATOM 3789 O O . GLU A 1 483 ? -23.677 -11.025 11.094 1.00 96.94 483 GLU A O 1
ATOM 3794 N N . TYR A 1 484 ? -23.746 -10.018 13.097 1.00 98.06 484 TYR A N 1
ATOM 3795 C CA . TYR A 1 484 ? -23.928 -8.674 12.541 1.00 98.06 484 TYR A CA 1
ATOM 3796 C C . TYR A 1 484 ? -22.771 -8.232 11.637 1.00 98.06 484 TYR A C 1
ATOM 3798 O O . TYR A 1 484 ? -22.987 -7.529 10.647 1.00 98.06 484 TYR A O 1
ATOM 3806 N N . LEU A 1 485 ? -21.531 -8.637 11.936 1.00 97.75 485 LEU A N 1
ATOM 3807 C CA . LEU A 1 485 ? -20.399 -8.376 11.041 1.00 97.75 485 LEU A CA 1
ATOM 3808 C C . LEU A 1 485 ? -20.572 -9.094 9.693 1.00 97.75 485 LEU A C 1
ATOM 3810 O O . LEU A 1 485 ? -20.339 -8.475 8.653 1.00 97.75 485 LEU A O 1
ATOM 3814 N N . ARG A 1 486 ? -21.035 -10.352 9.691 1.00 97.44 486 ARG A N 1
ATOM 3815 C CA . ARG A 1 486 ? -21.331 -11.100 8.457 1.00 97.44 486 ARG A CA 1
ATOM 3816 C C . ARG A 1 486 ? -22.472 -10.467 7.662 1.00 97.44 486 ARG A C 1
ATOM 3818 O O . ARG A 1 486 ? -22.310 -10.263 6.464 1.00 97.44 486 ARG A O 1
ATOM 3825 N N . GLU A 1 487 ? -23.556 -10.046 8.312 1.00 97.69 487 GLU A N 1
ATOM 3826 C CA . GLU A 1 487 ? -24.674 -9.363 7.635 1.00 97.69 487 GLU A CA 1
ATOM 3827 C C . GLU A 1 487 ? -24.232 -8.072 6.920 1.00 97.69 487 GLU A C 1
ATOM 3829 O O . GLU A 1 487 ? -24.665 -7.758 5.803 1.00 97.69 487 GLU A O 1
ATOM 3834 N N . LEU A 1 488 ? -23.329 -7.308 7.544 1.00 97.81 488 LEU A N 1
ATOM 3835 C CA . LEU A 1 488 ? -22.739 -6.117 6.932 1.00 97.81 488 LEU A CA 1
ATOM 3836 C C . LEU A 1 488 ? -21.875 -6.465 5.706 1.00 97.81 488 LEU A C 1
ATOM 3838 O O . LEU A 1 488 ? -21.858 -5.714 4.721 1.00 97.81 488 LEU A O 1
ATOM 3842 N N . MET A 1 489 ? -21.171 -7.598 5.739 1.00 97.69 489 MET A N 1
ATOM 3843 C CA . MET A 1 489 ? -20.405 -8.101 4.596 1.00 97.69 489 MET A CA 1
ATOM 3844 C C . MET A 1 489 ? -21.318 -8.570 3.460 1.00 97.69 489 MET A C 1
ATOM 3846 O O . MET A 1 489 ? -21.086 -8.185 2.313 1.00 97.69 489 MET A O 1
ATOM 3850 N N . ASP A 1 490 ? -22.395 -9.290 3.769 1.00 97.75 490 ASP A N 1
ATOM 3851 C CA . ASP A 1 490 ? -23.404 -9.715 2.789 1.00 97.75 490 ASP A CA 1
ATOM 3852 C C . ASP A 1 490 ? -24.017 -8.502 2.081 1.00 97.75 490 ASP A C 1
ATOM 3854 O O . ASP A 1 490 ? -24.082 -8.429 0.852 1.00 97.75 490 ASP A O 1
ATOM 3858 N N . THR A 1 491 ? -24.362 -7.470 2.852 1.00 97.81 491 THR A N 1
ATOM 3859 C CA . THR A 1 491 ? -24.861 -6.201 2.305 1.00 97.81 491 THR A CA 1
ATOM 3860 C C . THR A 1 491 ? -23.833 -5.527 1.388 1.00 97.81 491 THR A C 1
ATOM 3862 O O . THR A 1 491 ? -24.188 -4.937 0.363 1.00 97.81 491 THR A O 1
ATOM 3865 N N . SER A 1 492 ? -22.543 -5.618 1.723 1.00 97.19 492 SER A N 1
ATOM 3866 C CA . SER A 1 492 ? -21.464 -5.066 0.895 1.00 97.19 492 SER A CA 1
ATOM 3867 C C . SER A 1 492 ? -21.376 -5.773 -0.458 1.00 97.19 492 SER A C 1
ATOM 3869 O O . SER A 1 492 ? -21.197 -5.110 -1.483 1.00 97.19 492 SER A O 1
ATOM 3871 N N . VAL A 1 493 ? -21.581 -7.091 -0.485 1.00 97.12 493 VAL A N 1
ATOM 3872 C CA . VAL A 1 493 ? -21.639 -7.879 -1.723 1.00 97.12 493 VAL A CA 1
ATOM 3873 C C . VAL A 1 493 ? -22.789 -7.435 -2.621 1.00 97.12 493 VAL A C 1
ATOM 3875 O O . VAL A 1 493 ? -22.585 -7.249 -3.824 1.00 97.12 493 VAL A O 1
ATOM 3878 N N . GLU A 1 494 ? -23.974 -7.188 -2.067 1.00 97.12 494 GLU A N 1
ATOM 3879 C CA . GLU A 1 494 ? -25.105 -6.684 -2.858 1.00 97.12 494 GLU A CA 1
ATOM 3880 C C . GLU A 1 494 ? -24.795 -5.317 -3.489 1.00 97.12 494 GLU A C 1
ATOM 3882 O O . GLU A 1 494 ? -25.068 -5.088 -4.672 1.00 97.12 494 GLU A O 1
ATOM 3887 N N . ILE A 1 495 ? -24.114 -4.427 -2.759 1.00 96.94 495 ILE A N 1
ATOM 3888 C CA . ILE A 1 495 ? -23.637 -3.146 -3.307 1.00 96.94 495 ILE A CA 1
ATOM 3889 C C . ILE A 1 495 ? -22.636 -3.372 -4.451 1.00 96.94 495 ILE A C 1
ATOM 3891 O O . ILE A 1 495 ? -22.692 -2.674 -5.473 1.00 96.94 495 ILE A O 1
ATOM 3895 N N . PHE A 1 496 ? -21.725 -4.339 -4.314 1.00 95.81 496 PHE A N 1
ATOM 3896 C CA . PHE A 1 496 ? -20.762 -4.672 -5.363 1.00 95.81 496 PHE A CA 1
ATOM 3897 C C . PHE A 1 496 ? -21.443 -5.186 -6.635 1.00 95.81 496 PHE A C 1
ATOM 3899 O O . PHE A 1 496 ? -21.066 -4.757 -7.730 1.00 95.81 496 PHE A O 1
ATOM 3906 N N . LYS A 1 497 ? -22.475 -6.028 -6.510 1.00 95.12 497 LYS A N 1
ATOM 3907 C CA . LYS A 1 497 ? -23.272 -6.520 -7.648 1.00 95.12 497 LYS A CA 1
ATOM 3908 C C . LYS A 1 497 ? -23.939 -5.369 -8.398 1.00 95.12 497 LYS A C 1
ATOM 3910 O O . LYS A 1 497 ? -23.729 -5.226 -9.603 1.00 95.12 497 LYS A O 1
ATOM 3915 N N . VAL A 1 498 ? -24.624 -4.473 -7.681 1.00 95.50 498 VAL A N 1
ATOM 3916 C CA . VAL A 1 498 ? -25.256 -3.280 -8.277 1.00 95.50 498 VAL A CA 1
ATOM 3917 C C . VAL A 1 498 ? -24.221 -2.412 -8.996 1.00 95.50 498 VAL A C 1
ATOM 3919 O O . VAL A 1 498 ? -24.436 -1.966 -10.126 1.00 95.50 498 VAL A O 1
ATOM 3922 N N . LYS A 1 499 ? -23.055 -2.186 -8.378 1.00 93.56 499 LYS A N 1
ATOM 3923 C CA . LYS A 1 499 ? -21.963 -1.440 -9.016 1.00 93.56 499 LYS A CA 1
ATOM 3924 C C . LYS A 1 499 ? -21.509 -2.125 -10.305 1.00 93.56 499 LYS A C 1
ATOM 3926 O O . LYS A 1 499 ? -21.352 -1.442 -11.320 1.00 93.56 499 LYS A O 1
ATOM 3931 N N . ARG A 1 500 ? -21.310 -3.445 -10.289 1.00 92.19 500 ARG A N 1
ATOM 3932 C CA . ARG A 1 500 ? -20.853 -4.213 -11.455 1.00 92.19 500 ARG A CA 1
ATOM 3933 C C . ARG A 1 500 ? -21.854 -4.148 -12.606 1.00 92.19 500 ARG A C 1
ATOM 3935 O O . ARG A 1 500 ? -21.433 -3.939 -13.742 1.00 92.19 500 ARG A O 1
ATOM 3942 N N . GLU A 1 501 ? -23.152 -4.230 -12.331 1.00 92.69 501 GLU A N 1
ATOM 3943 C CA . GLU A 1 501 ? -24.206 -4.075 -13.344 1.00 92.69 501 GLU A CA 1
ATOM 3944 C C . GLU A 1 501 ? -24.125 -2.723 -14.067 1.00 92.69 501 GLU A C 1
ATOM 3946 O O . GLU A 1 501 ? -24.106 -2.673 -15.302 1.00 92.69 501 GLU A O 1
ATOM 3951 N N . TRP A 1 502 ? -23.992 -1.626 -13.316 1.00 92.50 502 TRP A N 1
ATOM 3952 C CA . TRP A 1 502 ? -23.819 -0.288 -13.891 1.00 92.50 502 TRP A CA 1
ATOM 3953 C C . TRP A 1 502 ? -22.527 -0.164 -14.703 1.00 92.50 502 TRP A C 1
ATOM 3955 O O . TRP A 1 502 ? -22.532 0.385 -15.809 1.00 92.50 502 TRP A O 1
ATOM 3965 N N . MET A 1 503 ? -21.414 -0.695 -14.189 1.00 90.75 503 MET A N 1
ATOM 3966 C CA . MET A 1 503 ? -20.127 -0.638 -14.888 1.00 90.75 503 MET A CA 1
ATOM 3967 C C . MET A 1 503 ? -20.145 -1.448 -16.188 1.00 90.75 503 MET A C 1
ATOM 3969 O O . MET A 1 503 ? -19.621 -0.975 -17.196 1.00 90.75 503 MET A O 1
ATOM 3973 N N . ASN A 1 504 ? -20.817 -2.602 -16.219 1.00 90.50 504 ASN A N 1
ATOM 3974 C CA . ASN A 1 504 ? -20.987 -3.398 -17.437 1.00 90.50 504 ASN A CA 1
ATOM 3975 C C . ASN A 1 504 ? -21.685 -2.591 -18.546 1.00 90.50 504 ASN A C 1
ATOM 3977 O O . ASN A 1 504 ? -21.272 -2.649 -19.707 1.00 90.50 504 ASN A O 1
ATOM 3981 N N . GLN A 1 505 ? -22.692 -1.777 -18.207 1.00 91.69 505 GLN A N 1
ATOM 3982 C CA . GLN A 1 505 ? -23.339 -0.885 -19.177 1.00 91.69 505 GLN A CA 1
ATOM 3983 C C . GLN A 1 505 ? -22.395 0.223 -19.667 1.00 91.69 505 GLN A C 1
ATOM 3985 O O . GLN A 1 505 ? -22.371 0.532 -20.860 1.00 91.69 505 GLN A O 1
ATOM 3990 N N . ILE A 1 506 ? -21.597 0.818 -18.777 1.00 89.56 506 ILE A N 1
ATOM 3991 C CA . ILE A 1 506 ? -20.611 1.858 -19.123 1.00 89.56 506 ILE A CA 1
ATOM 3992 C C . ILE A 1 506 ? -19.549 1.304 -20.087 1.00 89.56 506 ILE A C 1
ATOM 3994 O O . ILE A 1 506 ? -19.228 1.953 -21.089 1.00 89.56 506 ILE A O 1
ATOM 3998 N N . ILE A 1 507 ? -19.044 0.096 -19.821 1.00 87.19 507 ILE A N 1
ATOM 3999 C CA . ILE A 1 507 ? -18.049 -0.594 -20.655 1.00 87.19 507 ILE A CA 1
ATOM 4000 C C . ILE A 1 507 ? -18.646 -0.944 -22.019 1.00 87.19 507 ILE A C 1
ATOM 4002 O O . ILE A 1 507 ? -18.062 -0.585 -23.042 1.00 87.19 507 ILE A O 1
ATOM 4006 N N . LYS A 1 508 ? -19.843 -1.553 -22.047 1.00 87.81 508 LYS A N 1
ATOM 4007 C CA . LYS A 1 508 ? -20.562 -1.907 -23.285 1.00 87.81 508 LYS A CA 1
ATOM 4008 C C . LYS A 1 508 ? -20.796 -0.697 -24.195 1.00 87.81 508 LYS A C 1
ATOM 4010 O O . LYS A 1 508 ? -20.795 -0.833 -25.411 1.00 87.81 508 LYS A O 1
ATOM 4015 N N . ASN A 1 509 ? -20.975 0.487 -23.610 1.00 88.56 509 ASN A N 1
ATOM 4016 C CA . ASN A 1 509 ? -21.190 1.740 -24.335 1.00 88.56 509 ASN A CA 1
ATOM 4017 C C . ASN A 1 509 ? -19.899 2.554 -24.577 1.00 88.56 509 ASN A C 1
ATOM 4019 O O . ASN A 1 509 ? -19.983 3.735 -24.923 1.00 88.56 509 ASN A O 1
ATOM 4023 N N . HIS A 1 510 ? -18.712 1.968 -24.370 1.00 83.44 510 HIS A N 1
ATOM 4024 C CA . HIS A 1 510 ? -17.402 2.595 -24.604 1.00 83.44 510 HIS A CA 1
ATOM 4025 C C . HIS A 1 510 ? -17.212 3.950 -23.891 1.00 83.44 510 HIS A C 1
ATOM 4027 O O . HIS A 1 510 ? -16.648 4.909 -24.434 1.00 83.44 510 HIS A O 1
ATOM 4033 N N . ARG A 1 511 ? -17.702 4.050 -22.648 1.00 85.75 511 ARG A N 1
ATOM 4034 C CA . ARG A 1 511 ? -17.661 5.286 -21.844 1.00 85.75 511 ARG A CA 1
ATOM 4035 C C . ARG A 1 511 ? -16.414 5.421 -20.958 1.00 85.75 511 ARG A C 1
ATOM 4037 O O . ARG A 1 511 ? -16.273 6.445 -20.304 1.00 85.75 511 ARG A O 1
ATOM 4044 N N . MET A 1 512 ? -15.491 4.455 -20.998 1.00 85.69 512 MET A N 1
ATOM 4045 C CA . MET A 1 512 ? -14.194 4.489 -20.297 1.00 85.69 512 MET A CA 1
ATOM 4046 C C . MET A 1 512 ? -13.025 4.274 -21.275 1.00 85.69 512 MET A C 1
ATOM 4048 O O . MET A 1 512 ? -12.384 3.221 -21.257 1.00 85.69 512 MET A O 1
ATOM 4052 N N . PRO A 1 513 ? -12.768 5.221 -22.193 1.00 80.88 513 PRO A N 1
ATOM 4053 C CA . PRO A 1 513 ? -11.867 5.003 -23.327 1.00 80.88 513 PRO A CA 1
ATOM 4054 C C . PRO A 1 513 ? -10.417 4.727 -22.911 1.00 80.88 513 PRO A C 1
ATOM 4056 O O . PRO A 1 513 ? -9.770 3.881 -23.513 1.00 80.88 513 PRO A O 1
ATOM 4059 N N . PHE A 1 514 ? -9.918 5.379 -21.855 1.00 84.88 514 PHE A N 1
ATOM 4060 C CA . PHE A 1 514 ? -8.563 5.121 -21.362 1.00 84.88 514 PHE A CA 1
ATOM 4061 C C . PHE A 1 514 ? -8.440 3.712 -20.769 1.00 84.88 514 PHE A C 1
ATOM 4063 O O . PHE A 1 514 ? -7.529 2.974 -21.127 1.00 84.88 514 PHE A O 1
ATOM 4070 N N . ALA A 1 515 ? -9.375 3.318 -19.897 1.00 84.25 515 ALA A N 1
ATOM 4071 C CA . ALA A 1 515 ? -9.329 2.011 -19.240 1.00 84.25 515 ALA A CA 1
ATOM 4072 C C . ALA A 1 515 ? -9.535 0.853 -20.227 1.00 84.25 515 ALA A C 1
ATOM 4074 O O . ALA A 1 515 ? -8.968 -0.219 -20.051 1.00 84.25 515 ALA A O 1
ATOM 4075 N N . THR A 1 516 ? -10.341 1.077 -21.271 1.00 85.50 516 THR A N 1
ATOM 4076 C CA . THR A 1 516 ? -10.706 0.046 -22.253 1.00 85.50 516 THR A CA 1
ATOM 4077 C C . THR A 1 516 ? -9.816 0.018 -23.499 1.00 85.50 516 THR A C 1
ATOM 4079 O O . THR A 1 516 ? -10.088 -0.748 -24.426 1.00 85.50 516 THR A O 1
ATOM 4082 N N . GLN A 1 517 ? -8.754 0.832 -23.549 1.00 84.50 517 GLN A N 1
ATOM 4083 C CA . GLN A 1 517 ? -7.840 0.838 -24.691 1.00 84.50 517 GLN A CA 1
ATOM 4084 C C . GLN A 1 517 ? -7.140 -0.516 -24.848 1.00 84.50 517 GLN A C 1
ATOM 4086 O O . GLN A 1 517 ? -6.829 -1.181 -23.864 1.00 84.50 517 GLN A O 1
ATOM 4091 N N . GLN A 1 518 ? -6.851 -0.889 -26.091 1.00 84.38 518 GLN A N 1
ATOM 4092 C CA . GLN A 1 518 ? -6.113 -2.104 -26.435 1.00 84.38 518 GLN A CA 1
ATOM 4093 C C . GLN A 1 518 ? -4.851 -1.695 -27.197 1.00 84.38 518 GLN A C 1
ATOM 4095 O O . GLN A 1 518 ? -4.928 -1.419 -28.403 1.00 84.38 518 GLN A O 1
ATOM 4100 N N . PRO A 1 519 ? -3.706 -1.553 -26.504 1.00 78.00 519 PRO A N 1
ATOM 4101 C CA . PRO A 1 519 ? -2.432 -1.276 -27.150 1.00 78.00 519 PRO A CA 1
ATOM 4102 C C . PRO A 1 519 ? -2.110 -2.363 -28.177 1.00 78.00 519 PRO A C 1
ATOM 4104 O O . PRO A 1 519 ? -2.449 -3.527 -27.980 1.00 78.00 519 PRO A O 1
ATOM 4107 N N . LYS A 1 520 ? -1.458 -1.995 -29.281 1.00 78.31 520 LYS A N 1
ATOM 4108 C CA . LYS A 1 520 ? -1.003 -2.984 -30.263 1.00 78.31 520 LYS A CA 1
ATOM 4109 C C . LYS A 1 520 ? 0.210 -3.741 -29.727 1.00 78.31 520 LYS A C 1
ATOM 4111 O O . LYS A 1 520 ? 1.129 -3.096 -29.220 1.00 78.31 520 LYS A O 1
ATOM 4116 N N . ASP A 1 521 ? 0.234 -5.063 -29.870 1.00 78.75 521 ASP A N 1
ATOM 4117 C CA . ASP A 1 521 ? 1.424 -5.855 -29.553 1.00 78.75 521 ASP A CA 1
ATOM 4118 C C . ASP A 1 521 ? 2.536 -5.503 -30.565 1.00 78.75 521 ASP A C 1
ATOM 4120 O O . ASP A 1 521 ? 2.307 -5.585 -31.776 1.00 78.75 521 ASP A O 1
ATOM 4124 N N . PRO A 1 522 ? 3.740 -5.099 -30.118 1.00 72.25 522 PRO A N 1
ATOM 4125 C CA . PRO A 1 522 ? 4.855 -4.790 -31.014 1.00 72.25 522 PRO A CA 1
ATOM 4126 C C . PRO A 1 522 ? 5.359 -5.990 -31.840 1.00 72.25 522 PRO A C 1
ATOM 4128 O O . PRO A 1 522 ? 6.063 -5.778 -32.825 1.00 72.25 522 PRO A O 1
ATOM 4131 N N . ARG A 1 523 ? 5.030 -7.233 -31.465 1.00 76.19 523 ARG A N 1
ATOM 4132 C CA . ARG A 1 523 ? 5.376 -8.464 -32.194 1.00 76.19 523 ARG A CA 1
ATOM 4133 C C . ARG A 1 523 ? 4.434 -8.738 -33.358 1.00 76.19 523 ARG A C 1
ATOM 4135 O O . ARG A 1 523 ? 4.895 -9.081 -34.440 1.00 76.19 523 ARG A O 1
ATOM 4142 N N . THR A 1 524 ? 3.127 -8.641 -33.118 1.00 80.19 524 THR A N 1
ATOM 4143 C CA . THR A 1 524 ? 2.096 -9.050 -34.088 1.00 80.19 524 THR A CA 1
ATOM 4144 C C . THR A 1 524 ? 1.487 -7.862 -34.831 1.00 80.19 524 THR A C 1
ATOM 4146 O O . THR A 1 524 ? 0.967 -8.030 -35.928 1.00 80.19 524 THR A O 1
ATOM 4149 N N . GLY A 1 525 ? 1.546 -6.654 -34.261 1.00 77.75 525 GLY A N 1
ATOM 4150 C CA . GLY A 1 525 ? 0.872 -5.458 -34.775 1.00 77.75 525 GLY A CA 1
ATOM 4151 C C . GLY A 1 525 ? -0.642 -5.431 -34.522 1.00 77.75 525 GLY A C 1
ATOM 4152 O O . GLY A 1 525 ? -1.291 -4.415 -34.807 1.00 77.75 525 GLY A O 1
ATOM 4153 N N . GLU A 1 526 ? -1.189 -6.509 -33.959 1.00 83.94 526 GLU A N 1
ATOM 4154 C CA . GLU A 1 526 ? -2.599 -6.673 -33.613 1.00 83.94 526 GLU A CA 1
ATOM 4155 C C . GLU A 1 526 ? -2.930 -6.008 -32.277 1.00 83.94 526 GLU A C 1
ATOM 4157 O O . GLU A 1 526 ? -2.051 -5.744 -31.454 1.00 83.94 526 GLU A O 1
ATOM 4162 N N . LYS A 1 527 ? -4.214 -5.713 -32.051 1.00 82.81 527 LYS A N 1
ATOM 4163 C CA . LYS A 1 527 ? -4.682 -5.198 -30.756 1.00 82.81 527 LYS A CA 1
ATOM 4164 C C . LYS A 1 527 ? -4.506 -6.273 -29.679 1.00 82.81 527 LYS A C 1
ATOM 4166 O O . LYS A 1 527 ? -5.051 -7.363 -29.812 1.00 82.81 527 LYS A O 1
ATOM 4171 N N . GLY A 1 528 ? -3.752 -5.944 -28.635 1.00 82.00 528 GLY A N 1
ATOM 4172 C CA . GLY A 1 528 ? -3.527 -6.806 -27.481 1.00 82.00 528 GLY A CA 1
ATOM 4173 C C . GLY A 1 528 ? -4.632 -6.705 -26.430 1.00 82.00 528 GLY A C 1
ATOM 4174 O O . GLY A 1 528 ? -5.730 -6.201 -26.686 1.00 82.00 528 GLY A O 1
ATOM 4175 N N . SER A 1 529 ? -4.330 -7.164 -25.216 1.00 83.00 529 SER A N 1
ATOM 4176 C CA . SER A 1 529 ? -5.265 -7.100 -24.091 1.00 83.00 529 SER A CA 1
ATOM 4177 C C . SER A 1 529 ? -5.655 -5.665 -23.714 1.00 83.00 529 SER A C 1
ATOM 4179 O O . SER A 1 529 ? -4.930 -4.696 -23.950 1.00 83.00 529 SER A O 1
ATOM 4181 N N . ILE A 1 530 ? -6.815 -5.539 -23.072 1.00 85.06 530 ILE A N 1
ATOM 4182 C CA . ILE A 1 530 ? -7.296 -4.283 -22.493 1.00 85.06 530 ILE A CA 1
ATOM 4183 C C . ILE A 1 530 ? -6.266 -3.766 -21.472 1.00 85.06 530 ILE A C 1
ATOM 4185 O O . ILE A 1 530 ? -5.759 -4.546 -20.672 1.00 85.06 530 ILE A O 1
ATOM 4189 N N . ALA A 1 531 ? -5.966 -2.464 -21.494 1.00 82.38 531 ALA A N 1
ATOM 4190 C CA . ALA A 1 531 ? -4.966 -1.821 -20.630 1.00 82.38 531 ALA A CA 1
ATOM 4191 C C . ALA A 1 531 ? -5.295 -1.856 -19.129 1.00 82.38 531 ALA A C 1
ATOM 4193 O O . ALA A 1 531 ? -4.424 -1.620 -18.297 1.00 82.38 531 ALA A O 1
ATOM 4194 N N . VAL A 1 532 ? -6.558 -2.081 -18.772 1.00 83.56 532 VAL A N 1
ATOM 4195 C CA . VAL A 1 532 ? -6.963 -2.325 -17.390 1.00 83.56 532 VAL A CA 1
ATOM 4196 C C . VAL A 1 532 ? -7.664 -3.672 -17.339 1.00 83.56 532 VAL A C 1
ATOM 4198 O O . VAL A 1 532 ? -8.690 -3.869 -17.993 1.00 83.56 532 VAL A O 1
ATOM 4201 N N . GLY A 1 533 ? -7.106 -4.596 -16.558 1.00 80.00 533 GLY A N 1
ATOM 4202 C CA . GLY A 1 533 ? -7.634 -5.946 -16.374 1.00 80.00 533 GLY A CA 1
ATOM 4203 C C . GLY A 1 533 ? -8.903 -5.947 -15.526 1.00 80.00 533 GLY A C 1
ATOM 4204 O O . GLY A 1 533 ? -8.866 -6.307 -14.358 1.00 80.00 533 GLY A O 1
ATOM 4205 N N . LEU A 1 534 ? -10.036 -5.545 -16.109 1.00 81.00 534 LEU A N 1
ATOM 4206 C CA . LEU A 1 534 ? -11.324 -5.357 -15.420 1.00 81.00 534 LEU A CA 1
ATOM 4207 C C . LEU A 1 534 ? -11.874 -6.619 -14.725 1.00 81.00 534 LEU A C 1
ATOM 4209 O O . LEU A 1 534 ? -12.711 -6.519 -13.823 1.00 81.00 534 LEU A O 1
ATOM 4213 N N . GLU A 1 535 ? -11.449 -7.802 -15.159 1.00 76.88 535 GLU A N 1
ATOM 4214 C CA . GLU A 1 535 ? -11.815 -9.085 -14.544 1.00 76.88 535 GLU A CA 1
ATOM 4215 C C . GLU A 1 535 ? -10.966 -9.405 -13.310 1.00 76.88 535 GLU A C 1
ATOM 4217 O O . GLU A 1 535 ? -11.487 -9.983 -12.367 1.00 76.88 535 GLU A O 1
ATOM 4222 N N . GLY A 1 536 ? -9.703 -8.965 -13.279 1.00 72.88 536 GLY A N 1
ATOM 4223 C CA . GLY A 1 536 ? -8.785 -9.180 -12.155 1.00 72.88 536 GLY A CA 1
ATOM 4224 C C . GLY A 1 536 ? -8.859 -8.113 -11.057 1.00 72.88 536 GLY A C 1
ATOM 4225 O O . GLY A 1 536 ? -8.105 -8.181 -10.093 1.00 72.88 536 GLY A O 1
ATOM 4226 N N . LEU A 1 537 ? -9.731 -7.108 -11.196 1.00 81.25 537 LEU A N 1
ATOM 4227 C CA . LEU A 1 537 ? -9.938 -6.098 -10.157 1.00 81.25 537 LEU A CA 1
ATOM 4228 C C . LEU A 1 537 ? -10.692 -6.703 -8.966 1.00 81.25 537 LEU A C 1
ATOM 4230 O O . LEU A 1 537 ? -11.729 -7.345 -9.139 1.00 81.25 537 LEU A O 1
ATOM 4234 N N . VAL A 1 538 ? -10.208 -6.424 -7.758 1.00 83.69 538 VAL A N 1
ATOM 4235 C CA . VAL A 1 538 ? -10.783 -6.947 -6.512 1.00 83.69 538 VAL A CA 1
ATOM 4236 C C . VAL A 1 538 ? -11.932 -6.077 -6.000 1.00 83.69 538 VAL A C 1
ATOM 4238 O O . VAL A 1 538 ? -12.048 -4.903 -6.342 1.00 83.69 538 VAL A O 1
ATOM 4241 N N . TYR A 1 539 ? -12.783 -6.625 -5.148 1.00 90.62 539 TYR A N 1
ATOM 4242 C CA . TYR A 1 539 ? -13.775 -5.889 -4.370 1.00 90.62 539 TYR A CA 1
ATOM 4243 C C . TYR A 1 539 ? -13.282 -5.800 -2.937 1.00 90.62 539 TYR A C 1
ATOM 4245 O O . TYR A 1 539 ? -12.793 -6.779 -2.387 1.00 90.62 539 TYR A O 1
ATOM 4253 N N . THR A 1 540 ? -13.373 -4.630 -2.321 1.00 89.56 540 THR A N 1
ATOM 4254 C CA . THR A 1 540 ? -12.719 -4.410 -1.032 1.00 89.56 540 THR A CA 1
ATOM 4255 C C . THR A 1 540 ? -13.743 -4.125 0.051 1.00 89.56 540 THR A C 1
ATOM 4257 O O . THR A 1 540 ? -14.490 -3.144 -0.030 1.00 89.56 540 THR A O 1
ATOM 4260 N N . ILE A 1 541 ? -13.748 -4.946 1.096 1.00 94.81 541 ILE A N 1
ATOM 4261 C CA . ILE A 1 541 ? -14.495 -4.675 2.323 1.00 94.81 541 ILE A CA 1
ATOM 4262 C C . ILE A 1 541 ? -13.518 -4.075 3.328 1.00 94.81 541 ILE A C 1
ATOM 4264 O O . ILE A 1 541 ? -12.543 -4.696 3.726 1.00 94.81 541 ILE A O 1
ATOM 4268 N N . GLY A 1 542 ? -13.747 -2.825 3.699 1.00 93.25 542 GLY A N 1
ATOM 4269 C CA . GLY A 1 542 ? -12.938 -2.105 4.666 1.00 93.25 542 GLY A CA 1
ATOM 4270 C C . GLY A 1 542 ? -13.550 -2.141 6.063 1.00 93.25 542 GLY A C 1
ATOM 4271 O O . GLY A 1 542 ? -14.768 -2.172 6.197 1.00 93.25 542 GLY A O 1
ATOM 4272 N N . VAL A 1 543 ? -12.738 -2.057 7.111 1.00 95.25 543 VAL A N 1
ATOM 4273 C CA . VAL A 1 543 ? -13.227 -1.930 8.499 1.00 95.25 543 VAL A CA 1
ATOM 4274 C C . VAL A 1 543 ? -12.897 -0.560 9.088 1.00 95.25 543 VAL A C 1
ATOM 4276 O O . VAL A 1 543 ? -11.885 0.051 8.736 1.00 95.25 543 VAL A O 1
ATOM 4279 N N . VAL A 1 544 ? -13.751 -0.059 9.982 1.00 96.38 544 VAL A N 1
ATOM 4280 C CA . VAL A 1 544 ? -13.538 1.190 10.731 1.00 96.38 544 VAL A CA 1
ATOM 4281 C C . VAL A 1 544 ? -14.026 1.002 12.164 1.00 96.38 544 VAL A C 1
ATOM 4283 O O . VAL A 1 544 ? -15.131 0.508 12.378 1.00 96.38 544 VAL A O 1
ATOM 4286 N N . GLY A 1 545 ? -13.226 1.437 13.139 1.00 96.69 545 GLY A N 1
ATOM 4287 C CA . GLY A 1 545 ? -13.595 1.440 14.552 1.00 96.69 545 GLY A CA 1
ATOM 4288 C C . GLY A 1 545 ? -13.463 0.087 15.249 1.00 96.69 545 GLY A C 1
ATOM 4289 O O . GLY A 1 545 ? -14.212 -0.185 16.181 1.00 96.69 545 GLY A O 1
ATOM 4290 N N . VAL A 1 546 ? -12.530 -0.778 14.836 1.00 97.12 546 VAL A N 1
ATOM 4291 C CA . VAL A 1 546 ? -12.340 -2.088 15.495 1.00 97.12 546 VAL A CA 1
ATOM 4292 C C . VAL A 1 546 ? -11.919 -1.924 16.959 1.00 97.12 546 VAL A C 1
ATOM 4294 O O . VAL A 1 546 ? -12.362 -2.687 17.813 1.00 97.12 546 VAL A O 1
ATOM 4297 N N . ASN A 1 547 ? -11.143 -0.882 17.285 1.00 97.44 547 ASN A N 1
ATOM 4298 C CA . ASN A 1 547 ? -10.830 -0.566 18.678 1.00 97.44 547 ASN A CA 1
ATOM 4299 C C . ASN A 1 547 ? -12.090 -0.215 19.488 1.00 97.44 547 ASN A C 1
ATOM 4301 O O . ASN A 1 547 ? -12.266 -0.722 20.590 1.00 97.44 547 ASN A O 1
ATOM 4305 N N . GLU A 1 548 ? -12.970 0.638 18.959 1.00 98.31 548 GLU A N 1
ATOM 4306 C CA . GLU A 1 548 ? -14.196 1.033 19.663 1.00 98.31 548 GLU A CA 1
ATOM 4307 C C . GLU A 1 548 ? -15.226 -0.103 19.724 1.00 98.31 548 GLU A C 1
ATOM 4309 O O . GLU A 1 548 ? -15.950 -0.201 20.713 1.00 98.31 548 GLU A O 1
ATOM 4314 N N . MET A 1 549 ? -15.239 -0.995 18.727 1.00 98.19 549 MET A N 1
ATOM 4315 C CA . MET A 1 549 ? -16.002 -2.246 18.740 1.00 98.19 549 MET A CA 1
ATOM 4316 C C . MET A 1 549 ? -15.618 -3.099 19.954 1.00 98.19 549 MET A C 1
ATOM 4318 O O . MET A 1 549 ? -16.475 -3.401 20.783 1.00 98.19 549 MET A O 1
ATOM 4322 N N . VAL A 1 550 ? -14.331 -3.429 20.119 1.00 97.56 550 VAL A N 1
ATOM 4323 C CA . VAL A 1 550 ? -13.898 -4.249 21.264 1.00 97.56 550 VAL A CA 1
ATOM 4324 C C . VAL A 1 550 ? -13.964 -3.495 22.588 1.00 97.56 550 VAL A C 1
ATOM 4326 O O . VAL A 1 550 ? -14.240 -4.110 23.617 1.00 97.56 550 VAL A O 1
ATOM 4329 N N . GLN A 1 551 ? -13.776 -2.171 22.578 1.00 97.75 551 GLN A N 1
ATOM 4330 C CA . GLN A 1 551 ? -13.934 -1.341 23.771 1.00 97.75 551 GLN A CA 1
ATOM 4331 C C . GLN A 1 551 ? -15.365 -1.382 24.291 1.00 97.75 551 GLN A C 1
ATOM 4333 O O . GLN A 1 551 ? -15.564 -1.513 25.496 1.00 97.75 551 GLN A O 1
ATOM 4338 N N . PHE A 1 552 ? -16.356 -1.280 23.407 1.00 97.69 552 PHE A N 1
ATOM 4339 C CA . PHE A 1 552 ? -17.751 -1.395 23.811 1.00 97.69 552 PHE A CA 1
ATOM 4340 C C . PHE A 1 552 ? -18.072 -2.808 24.302 1.00 97.69 552 PHE A C 1
ATOM 4342 O O . PHE A 1 552 ? -18.708 -2.964 25.341 1.00 97.69 552 PHE A O 1
ATOM 4349 N N . HIS A 1 553 ? -17.594 -3.823 23.579 1.00 96.88 553 HIS A N 1
ATOM 4350 C CA . HIS A 1 553 ? -17.913 -5.225 23.847 1.00 96.88 553 HIS A CA 1
ATOM 4351 C C . HIS A 1 553 ? -17.299 -5.756 25.146 1.00 96.88 553 HIS A C 1
ATOM 4353 O O . HIS A 1 553 ? -17.952 -6.466 25.901 1.00 96.88 553 HIS A O 1
ATOM 4359 N N . THR A 1 554 ? -16.048 -5.388 25.434 1.00 95.69 554 THR A N 1
ATOM 4360 C CA . THR A 1 554 ? -15.277 -5.916 26.579 1.00 95.69 554 THR A CA 1
ATOM 4361 C C . THR A 1 554 ? -15.084 -4.906 27.712 1.00 95.69 554 THR A C 1
ATOM 4363 O O . THR A 1 554 ? -14.595 -5.253 28.787 1.00 95.69 554 THR A O 1
ATOM 4366 N N . GLY A 1 555 ? -15.406 -3.632 27.479 1.00 96.50 555 GLY A N 1
ATOM 4367 C CA . GLY A 1 555 ? -15.103 -2.525 28.388 1.00 96.50 555 GLY A CA 1
ATOM 4368 C C . GLY A 1 555 ? -13.641 -2.057 28.366 1.00 96.50 555 GLY A C 1
ATOM 4369 O O . GLY A 1 555 ? -13.291 -1.161 29.138 1.00 96.50 555 GLY A O 1
ATOM 4370 N N . LYS A 1 556 ? -12.778 -2.641 27.519 1.00 97.00 556 LYS A N 1
ATOM 4371 C CA . LYS A 1 556 ? -11.338 -2.337 27.429 1.00 97.00 556 LYS A CA 1
ATOM 4372 C C . LYS A 1 556 ? -10.882 -2.150 25.986 1.00 97.00 556 LYS A C 1
ATOM 4374 O O . LYS A 1 556 ? -11.339 -2.838 25.080 1.00 97.00 556 LYS A O 1
ATOM 4379 N N . GLN A 1 557 ? -9.949 -1.233 25.765 1.00 97.25 557 GLN A N 1
ATOM 4380 C CA . GLN A 1 557 ? -9.332 -1.024 24.453 1.00 97.25 557 GLN A CA 1
ATOM 4381 C C . GLN A 1 557 ? -8.295 -2.110 24.142 1.00 97.25 557 GLN A C 1
ATOM 4383 O O . GLN A 1 557 ? -7.783 -2.778 25.042 1.00 97.25 557 GLN A O 1
ATOM 4388 N N . MET A 1 558 ? -7.910 -2.240 22.868 1.00 96.50 558 MET A N 1
ATOM 4389 C CA . MET A 1 558 ? -6.961 -3.277 22.427 1.00 96.50 558 MET A CA 1
ATOM 4390 C C . MET A 1 558 ? -5.601 -3.219 23.145 1.00 96.50 558 MET A C 1
ATOM 4392 O O . MET A 1 558 ? -4.972 -4.247 23.352 1.00 96.50 558 MET A O 1
ATOM 4396 N N . HIS A 1 559 ? -5.139 -2.031 23.536 1.00 96.19 559 HIS A N 1
ATOM 4397 C CA . HIS A 1 559 ? -3.865 -1.858 24.245 1.00 96.19 559 HIS A CA 1
ATOM 4398 C C . HIS A 1 559 ? -3.987 -1.973 25.773 1.00 96.19 559 HIS A C 1
ATOM 4400 O O . HIS A 1 559 ? -2.975 -1.993 26.464 1.00 96.19 559 HIS A O 1
ATOM 4406 N N . GLU A 1 560 ? -5.208 -2.046 26.307 1.00 96.38 560 GLU A N 1
ATOM 4407 C CA . GLU A 1 560 ? -5.475 -2.101 27.750 1.00 96.38 560 GLU A CA 1
ATOM 4408 C C . GLU A 1 560 ? -5.708 -3.533 28.250 1.00 96.38 560 GLU A C 1
ATOM 4410 O O . GLU A 1 560 ? -5.526 -3.810 29.435 1.00 96.38 560 GLU A O 1
ATOM 4415 N N . SER A 1 561 ? -6.150 -4.444 27.375 1.00 96.12 561 SER A N 1
ATOM 4416 C CA . SER A 1 561 ? -6.447 -5.834 27.728 1.00 96.12 561 SER A CA 1
ATOM 4417 C C . SER A 1 561 ? -6.078 -6.798 26.606 1.00 96.12 561 SER A C 1
ATOM 4419 O O . SER A 1 561 ? -6.473 -6.620 25.452 1.00 96.12 561 SER A O 1
ATOM 4421 N N . LYS A 1 562 ? -5.386 -7.884 26.973 1.00 92.31 562 LYS A N 1
ATOM 4422 C CA . LYS A 1 562 ? -5.058 -8.979 26.051 1.00 92.31 562 LYS A CA 1
ATOM 4423 C C . LYS A 1 562 ? -6.319 -9.655 25.505 1.00 92.31 562 LYS A C 1
ATOM 4425 O O . LYS A 1 562 ? -6.308 -10.083 24.356 1.00 92.31 562 LYS A O 1
ATOM 4430 N N . ASP A 1 563 ? -7.396 -9.720 26.284 1.00 92.62 563 ASP A N 1
ATOM 4431 C CA . ASP A 1 563 ? -8.652 -10.338 25.846 1.00 92.62 563 ASP A CA 1
ATOM 4432 C C . ASP A 1 563 ? -9.387 -9.459 24.826 1.00 92.62 563 ASP A C 1
ATOM 4434 O O . ASP A 1 563 ? -9.878 -9.970 23.822 1.00 92.62 563 ASP A O 1
ATOM 4438 N N . ALA A 1 564 ? -9.360 -8.130 25.000 1.00 95.50 564 ALA A N 1
ATOM 4439 C CA . ALA A 1 564 ? -9.889 -7.189 24.009 1.00 95.50 564 ALA A CA 1
ATOM 4440 C C . ALA A 1 564 ? -9.119 -7.274 22.682 1.00 95.50 564 ALA A C 1
ATOM 4442 O O . ALA A 1 564 ? -9.712 -7.273 21.603 1.00 95.50 564 ALA A O 1
ATOM 4443 N N . TRP A 1 565 ? -7.792 -7.398 22.755 1.00 95.69 565 TRP A N 1
ATOM 4444 C CA . TRP A 1 565 ? -6.955 -7.610 21.576 1.00 95.69 565 TRP A CA 1
ATOM 4445 C C . TRP A 1 565 ? -7.226 -8.961 20.898 1.00 95.69 565 TRP A C 1
ATOM 4447 O O . TRP A 1 565 ? -7.386 -9.006 19.680 1.00 95.69 565 TRP A O 1
ATOM 4457 N N . LYS A 1 566 ? -7.355 -10.054 21.664 1.00 93.00 566 LYS A N 1
ATOM 4458 C CA . LYS A 1 566 ? -7.718 -11.377 21.126 1.00 93.00 566 LYS A CA 1
ATOM 4459 C C . LYS A 1 566 ? -9.074 -11.357 20.425 1.00 93.00 566 LYS A C 1
ATOM 4461 O O . LYS A 1 566 ? -9.197 -11.944 19.355 1.00 93.00 566 LYS A O 1
ATOM 4466 N N . LEU A 1 567 ? -10.067 -10.666 20.988 1.00 93.38 567 LEU A N 1
ATOM 4467 C CA . LEU A 1 567 ? -11.375 -10.511 20.353 1.00 93.38 567 LEU A CA 1
ATOM 4468 C C . LEU A 1 567 ? -11.267 -9.760 19.020 1.00 93.38 567 LEU A C 1
ATOM 4470 O O . LEU A 1 567 ? -11.891 -10.168 18.046 1.00 93.38 567 LEU A O 1
ATOM 4474 N N . ALA A 1 568 ? -10.445 -8.706 18.947 1.00 95.19 568 ALA A N 1
ATOM 4475 C CA . ALA A 1 568 ? -10.202 -7.992 17.693 1.00 95.19 568 ALA A CA 1
ATOM 4476 C C . ALA A 1 568 ? -9.566 -8.907 16.636 1.00 95.19 568 ALA A C 1
ATOM 4478 O O . ALA A 1 568 ? -10.008 -8.917 15.489 1.00 95.19 568 ALA A O 1
ATOM 4479 N N . VAL A 1 569 ? -8.557 -9.697 17.019 1.00 90.88 569 VAL A N 1
ATOM 4480 C CA . VAL A 1 569 ? -7.912 -10.676 16.127 1.00 90.88 569 VAL A CA 1
ATOM 4481 C C . VAL A 1 569 ? -8.917 -11.728 15.658 1.00 90.88 569 VAL A C 1
ATOM 4483 O O . VAL A 1 569 ? -9.001 -11.986 14.458 1.00 90.88 569 VAL A O 1
ATOM 4486 N N . ARG A 1 570 ? -9.732 -12.276 16.569 1.00 91.75 570 ARG A N 1
ATOM 4487 C CA . ARG A 1 570 ? -10.790 -13.241 16.241 1.00 91.75 570 ARG A CA 1
ATOM 4488 C C . ARG A 1 570 ? -11.799 -12.645 15.260 1.00 91.75 570 ARG A C 1
ATOM 4490 O O . ARG A 1 570 ? -12.027 -13.238 14.216 1.00 91.75 570 ARG A O 1
ATOM 4497 N N . ALA A 1 571 ? -12.321 -11.448 15.528 1.00 94.31 571 ALA A N 1
ATOM 4498 C CA . ALA A 1 571 ? -13.270 -10.773 14.641 1.00 94.31 571 ALA A CA 1
ATOM 4499 C C . ALA A 1 571 ? -12.706 -10.553 13.232 1.00 94.31 571 ALA A C 1
ATOM 4501 O O . ALA A 1 571 ? -13.385 -10.825 12.246 1.00 94.31 571 ALA A O 1
ATOM 4502 N N . MET A 1 572 ? -11.459 -10.090 13.130 1.00 91.50 572 MET A N 1
ATOM 4503 C CA . MET A 1 572 ? -10.807 -9.885 11.835 1.00 91.50 572 MET A CA 1
ATOM 4504 C C . MET A 1 572 ? -10.569 -11.202 11.090 1.00 91.50 572 MET A C 1
ATOM 4506 O O . MET A 1 572 ? -10.782 -11.253 9.885 1.00 91.50 572 MET A O 1
ATOM 4510 N N . THR A 1 573 ? -10.182 -12.262 11.802 1.00 87.06 573 THR A N 1
ATOM 4511 C CA . THR A 1 573 ? -9.946 -13.591 11.215 1.00 87.06 573 THR A CA 1
ATOM 4512 C C . THR A 1 573 ? -11.245 -14.212 10.699 1.00 87.06 573 THR A C 1
ATOM 4514 O O . THR A 1 573 ? -11.292 -14.692 9.572 1.00 87.06 573 THR A O 1
ATOM 4517 N N . GLU A 1 574 ? -12.323 -14.141 11.483 1.00 90.06 574 GLU A N 1
ATOM 4518 C CA . GLU A 1 574 ? -13.655 -14.621 11.089 1.00 90.06 574 GLU A CA 1
ATOM 4519 C C . GLU A 1 574 ? -14.184 -13.872 9.858 1.00 90.06 574 GLU A C 1
ATOM 4521 O O . GLU A 1 574 ? -14.702 -14.488 8.925 1.00 90.06 574 GLU A O 1
ATOM 4526 N N . MET A 1 575 ? -14.012 -12.545 9.814 1.00 93.69 575 MET A N 1
ATOM 4527 C CA . MET A 1 575 ? -14.371 -11.749 8.636 1.00 93.69 575 MET A CA 1
ATOM 4528 C C . MET A 1 575 ? -13.532 -12.128 7.412 1.00 93.69 575 MET A C 1
ATOM 4530 O O . MET A 1 575 ? -14.077 -12.191 6.318 1.00 93.69 575 MET A O 1
ATOM 4534 N N . GLU A 1 576 ? -12.241 -12.414 7.564 1.00 87.44 576 GLU A N 1
ATOM 4535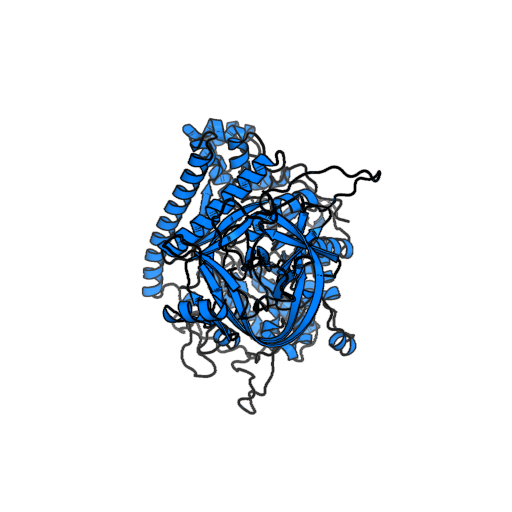 C CA . GLU A 1 576 ? -11.392 -12.828 6.441 1.00 87.44 576 GLU A CA 1
ATOM 4536 C C . GLU A 1 576 ? -11.798 -14.207 5.892 1.00 87.44 576 GLU A C 1
ATOM 4538 O O . GLU A 1 576 ? -11.984 -14.378 4.686 1.00 87.44 576 GLU A O 1
ATOM 4543 N N . ILE A 1 577 ? -12.051 -15.182 6.771 1.00 86.88 577 ILE A N 1
ATOM 4544 C CA . ILE A 1 577 ? -12.587 -16.498 6.382 1.00 86.88 577 ILE A CA 1
ATOM 4545 C C . ILE A 1 577 ? -13.927 -16.331 5.653 1.00 86.88 577 ILE A C 1
ATOM 4547 O O . ILE A 1 577 ? -14.171 -16.954 4.614 1.00 86.88 577 ILE A O 1
ATOM 4551 N N . TYR A 1 578 ? -14.793 -15.453 6.161 1.00 93.62 578 TYR A N 1
ATOM 4552 C CA . TYR A 1 578 ? -16.079 -15.178 5.536 1.00 93.62 578 TYR A CA 1
ATOM 4553 C C . TYR A 1 578 ? -15.942 -14.455 4.188 1.00 93.62 578 TYR A C 1
ATOM 4555 O O . TYR A 1 578 ? -16.673 -14.774 3.252 1.00 93.62 578 TYR A O 1
ATOM 4563 N N . ALA A 1 579 ? -14.977 -13.544 4.036 1.00 89.06 579 ALA A N 1
ATOM 4564 C CA . ALA A 1 579 ? -14.693 -12.866 2.771 1.00 89.06 579 ALA A CA 1
ATOM 4565 C C . ALA A 1 579 ? -14.276 -13.863 1.681 1.00 89.06 579 ALA A C 1
ATOM 4567 O O . ALA A 1 579 ? -14.751 -13.766 0.544 1.00 89.06 579 ALA A O 1
ATOM 4568 N N . LYS A 1 580 ? -13.464 -14.870 2.029 1.00 85.38 580 LYS A N 1
ATOM 4569 C CA . LYS A 1 580 ? -13.098 -15.970 1.120 1.00 85.38 580 LYS A CA 1
ATOM 4570 C C . LYS A 1 580 ? -14.318 -16.793 0.716 1.00 85.38 580 LYS A C 1
ATOM 4572 O O . LYS A 1 580 ? -14.540 -17.012 -0.473 1.00 85.38 580 LYS A O 1
ATOM 4577 N N . LYS A 1 581 ? -15.176 -17.147 1.678 1.00 91.00 581 LYS A N 1
ATOM 4578 C CA . LYS A 1 581 ? -16.442 -17.842 1.401 1.00 91.00 581 LYS A CA 1
ATOM 4579 C C . LYS A 1 581 ? -17.344 -17.041 0.455 1.00 91.00 581 LYS A C 1
ATOM 4581 O O . LYS A 1 581 ? -17.845 -17.593 -0.520 1.00 91.00 581 LYS A O 1
ATOM 4586 N N . LEU A 1 582 ? -17.525 -15.743 0.703 1.00 92.94 582 LEU A N 1
ATOM 4587 C CA . LEU A 1 582 ? -18.297 -14.862 -0.180 1.00 92.94 582 LEU A CA 1
ATOM 4588 C C . LEU A 1 582 ? -17.669 -14.762 -1.573 1.00 92.94 582 LEU A C 1
ATOM 4590 O O . LEU A 1 582 ? -18.390 -14.696 -2.571 1.00 92.94 582 LEU A O 1
ATOM 4594 N N . SER A 1 583 ? -16.337 -14.785 -1.647 1.00 88.19 583 SER A N 1
ATOM 4595 C CA . SER A 1 583 ? -15.621 -14.740 -2.918 1.00 88.19 583 SER A CA 1
ATOM 4596 C C . SER A 1 583 ? -15.928 -15.957 -3.783 1.00 88.19 583 SER A C 1
ATOM 4598 O O . SER A 1 583 ? -16.296 -15.811 -4.952 1.00 88.19 583 SER A O 1
ATOM 4600 N N . GLU A 1 584 ? -15.849 -17.150 -3.192 1.00 90.44 584 GLU A N 1
ATOM 4601 C CA . GLU A 1 584 ? -16.185 -18.419 -3.844 1.00 90.44 584 GLU A CA 1
ATOM 4602 C C . GLU A 1 584 ? -17.663 -18.471 -4.248 1.00 90.44 584 GLU A C 1
ATOM 4604 O O . GLU A 1 584 ? -17.992 -18.821 -5.381 1.00 90.44 584 GLU A O 1
ATOM 4609 N N . GLN A 1 585 ? -18.561 -18.068 -3.346 1.00 92.81 585 GLN A N 1
ATOM 4610 C CA . GLN A 1 585 ? -20.007 -18.111 -3.573 1.00 92.81 585 GLN A CA 1
ATOM 4611 C C . GLN A 1 585 ? -20.474 -17.195 -4.706 1.00 92.81 585 GLN A C 1
ATOM 4613 O O . GLN A 1 585 ? -21.437 -17.520 -5.405 1.00 92.81 585 GLN A O 1
ATOM 4618 N N . HIS A 1 586 ? -19.828 -16.044 -4.883 1.00 91.06 586 HIS A N 1
ATOM 4619 C CA . HIS A 1 586 ? -20.251 -15.041 -5.860 1.00 91.06 586 HIS A CA 1
ATOM 4620 C C . HIS A 1 586 ? -19.347 -14.946 -7.088 1.00 91.06 586 HIS A C 1
ATOM 4622 O O . HIS A 1 586 ? -19.675 -14.196 -8.008 1.00 91.06 586 HIS A O 1
ATOM 4628 N N . GLY A 1 587 ? -18.243 -15.698 -7.136 1.00 86.88 587 GLY A N 1
ATOM 4629 C CA . GLY A 1 587 ? -17.266 -15.612 -8.224 1.00 86.88 587 GLY A CA 1
ATOM 4630 C C . GLY A 1 587 ? -16.639 -14.218 -8.329 1.00 86.88 587 GLY A C 1
ATOM 4631 O O . GLY A 1 587 ? -16.434 -13.705 -9.429 1.00 86.88 587 GLY A O 1
ATOM 4632 N N . MET A 1 588 ? -16.403 -13.568 -7.188 1.00 87.31 588 MET A N 1
ATOM 4633 C CA . MET A 1 588 ? -15.849 -12.215 -7.087 1.00 87.31 588 MET A CA 1
ATOM 4634 C C . MET A 1 588 ? -14.661 -12.253 -6.136 1.00 87.31 588 MET A C 1
ATOM 4636 O O . MET A 1 588 ? -14.800 -12.765 -5.039 1.00 87.31 588 MET A O 1
ATOM 4640 N N . THR A 1 589 ? -13.514 -11.681 -6.489 1.00 85.19 589 THR A N 1
ATOM 4641 C CA . THR A 1 589 ? -12.390 -11.618 -5.542 1.00 85.19 589 THR A CA 1
ATOM 4642 C C . THR A 1 589 ? -12.661 -10.542 -4.496 1.00 85.19 589 THR A C 1
ATOM 4644 O O . THR A 1 589 ? -12.586 -9.357 -4.825 1.00 85.19 589 THR A O 1
ATOM 4647 N N . ILE A 1 590 ? -12.997 -10.924 -3.264 1.00 87.25 590 ILE A N 1
ATOM 4648 C CA . ILE A 1 590 ? -13.255 -10.001 -2.152 1.00 87.25 590 ILE A CA 1
ATOM 4649 C C . ILE A 1 590 ? -12.051 -10.007 -1.209 1.00 87.25 590 ILE A C 1
ATOM 4651 O O . ILE A 1 590 ? -11.645 -11.060 -0.735 1.00 87.25 590 ILE A O 1
ATOM 4655 N N . ALA A 1 591 ? -11.506 -8.827 -0.921 1.00 83.12 591 ALA A N 1
ATOM 4656 C CA . ALA A 1 591 ? -10.388 -8.643 -0.002 1.00 83.12 591 ALA A CA 1
ATOM 4657 C C . ALA A 1 591 ? -10.802 -7.783 1.198 1.00 83.12 591 ALA A C 1
ATOM 4659 O O . ALA A 1 591 ? -11.432 -6.728 1.028 1.00 83.12 591 ALA A O 1
ATOM 4660 N N . LEU A 1 592 ? -10.416 -8.201 2.403 1.00 86.00 592 LEU A N 1
ATOM 4661 C CA . LEU A 1 592 ? -10.594 -7.412 3.618 1.00 86.00 592 LEU A CA 1
ATOM 4662 C C . LEU A 1 592 ? -9.463 -6.386 3.753 1.00 86.00 592 LEU A C 1
ATOM 4664 O O . LEU A 1 592 ? -8.292 -6.710 3.587 1.00 86.00 592 LEU A O 1
ATOM 4668 N N . ALA A 1 593 ? -9.790 -5.133 4.060 1.00 83.19 593 ALA A N 1
ATOM 4669 C CA . ALA A 1 593 ? -8.823 -4.041 4.123 1.00 83.19 593 ALA A CA 1
ATOM 4670 C C . ALA A 1 593 ? -9.003 -3.153 5.350 1.00 83.19 593 ALA A C 1
ATOM 4672 O O . ALA A 1 593 ? -10.086 -3.028 5.930 1.00 83.19 593 ALA A O 1
ATOM 4673 N N . ARG A 1 594 ? -7.955 -2.397 5.673 1.00 81.62 594 ARG A N 1
ATOM 4674 C CA . ARG A 1 594 ? -8.112 -1.177 6.464 1.00 81.62 594 ARG A CA 1
ATOM 4675 C C . ARG A 1 594 ? -8.453 -0.018 5.534 1.00 81.62 594 ARG A C 1
ATOM 4677 O O . ARG A 1 594 ? -7.636 0.401 4.715 1.00 81.62 594 ARG A O 1
ATOM 4684 N N . THR A 1 595 ? -9.641 0.558 5.689 1.00 79.62 595 THR A N 1
ATOM 4685 C CA . THR A 1 595 ? -9.987 1.794 4.977 1.00 79.62 595 THR A CA 1
ATOM 4686 C C . THR A 1 595 ? -9.055 2.920 5.443 1.00 79.62 595 THR A C 1
ATOM 4688 O O . THR A 1 595 ? -8.768 2.999 6.629 1.00 79.62 595 THR A O 1
ATOM 4691 N N . PRO A 1 596 ? -8.604 3.850 4.584 1.00 70.69 596 PRO A N 1
ATOM 4692 C CA . PRO A 1 596 ? -7.943 5.076 5.053 1.00 70.69 596 PRO A CA 1
ATOM 4693 C C . PRO A 1 596 ? -8.862 5.968 5.917 1.00 70.69 596 PRO A C 1
ATOM 4695 O O . PRO A 1 596 ? -8.395 6.732 6.753 1.00 70.69 596 PRO A O 1
ATOM 4698 N N . ALA A 1 597 ? -10.181 5.862 5.710 1.00 83.12 597 ALA A N 1
ATOM 4699 C CA . ALA A 1 597 ? -11.269 6.475 6.481 1.00 83.12 597 ALA A CA 1
ATOM 4700 C C . ALA A 1 597 ? -11.098 7.971 6.816 1.00 83.12 597 ALA A C 1
ATOM 4702 O O . ALA A 1 597 ? -11.458 8.414 7.907 1.00 83.12 597 ALA A O 1
ATOM 4703 N N . GLU A 1 598 ? -10.610 8.774 5.867 1.00 84.00 598 GLU A N 1
ATOM 4704 C CA . GLU A 1 598 ? -10.397 10.221 6.047 1.00 84.00 598 GLU A CA 1
ATOM 4705 C C . GLU A 1 598 ? -11.650 10.962 6.510 1.00 84.00 598 GLU A C 1
ATOM 4707 O O . GLU A 1 598 ? -11.612 11.741 7.463 1.00 84.00 598 GLU A O 1
ATOM 4712 N N . THR A 1 599 ? -12.772 10.674 5.855 1.00 90.19 599 THR A N 1
ATOM 4713 C CA . THR A 1 599 ? -14.096 11.208 6.189 1.00 90.19 599 THR A CA 1
ATOM 4714 C C . THR A 1 599 ? -15.000 10.156 6.823 1.00 90.19 599 THR A C 1
ATOM 4716 O O . THR A 1 599 ? -15.903 10.496 7.583 1.00 90.19 599 THR A O 1
ATOM 4719 N N . THR A 1 600 ? -14.782 8.873 6.519 1.00 94.25 600 THR A N 1
ATOM 4720 C CA . THR A 1 600 ? -15.653 7.774 6.966 1.00 94.25 600 THR A CA 1
ATOM 4721 C C . THR A 1 600 ? -15.630 7.605 8.483 1.00 94.25 600 THR A C 1
ATOM 4723 O O . THR A 1 600 ? -16.690 7.421 9.075 1.00 94.25 600 THR A O 1
ATOM 4726 N N . ALA A 1 601 ? -14.463 7.755 9.121 1.00 94.19 601 ALA A N 1
ATOM 4727 C CA . ALA A 1 601 ? -14.322 7.655 10.574 1.00 94.19 601 ALA A CA 1
ATOM 4728 C C . ALA A 1 601 ? -15.198 8.671 11.329 1.00 94.19 601 ALA A C 1
ATOM 4730 O O . ALA A 1 601 ? -15.896 8.310 12.275 1.00 94.19 601 ALA A O 1
ATOM 4731 N N . GLN A 1 602 ? -15.210 9.928 10.873 1.00 95.94 602 GLN A N 1
ATOM 4732 C CA . GLN A 1 602 ? -16.089 10.972 11.408 1.00 95.94 602 GLN A CA 1
ATOM 4733 C C . GLN A 1 602 ? -17.549 10.685 11.065 1.00 95.94 602 GLN A C 1
ATOM 4735 O O . GLN A 1 602 ? -18.424 10.804 11.915 1.00 95.94 602 GLN A O 1
ATOM 4740 N N . ARG A 1 603 ? -17.830 10.298 9.814 1.00 96.00 603 ARG A N 1
ATOM 4741 C CA . ARG A 1 603 ? -19.199 10.056 9.350 1.00 96.00 603 ARG A CA 1
ATOM 4742 C C . ARG A 1 603 ? -19.896 8.976 10.174 1.00 96.00 603 ARG A C 1
ATOM 4744 O O . ARG A 1 603 ? -21.061 9.162 10.509 1.00 96.00 603 ARG A O 1
ATOM 4751 N N . PHE A 1 604 ? -19.209 7.879 10.491 1.00 97.25 604 PHE A N 1
ATOM 4752 C CA . PHE A 1 604 ? -19.753 6.819 11.341 1.00 97.25 604 PHE A CA 1
ATOM 4753 C C . PHE A 1 604 ? -19.979 7.308 12.768 1.00 97.25 604 PHE A C 1
ATOM 4755 O O . PHE A 1 604 ? -21.120 7.279 13.218 1.00 97.25 604 PHE A O 1
ATOM 4762 N N . ALA A 1 605 ? -18.962 7.895 13.403 1.00 96.75 605 ALA A N 1
ATOM 4763 C CA . ALA A 1 605 ? -19.081 8.448 14.752 1.00 96.75 605 ALA A CA 1
ATOM 4764 C C . ALA A 1 605 ? -20.245 9.447 14.882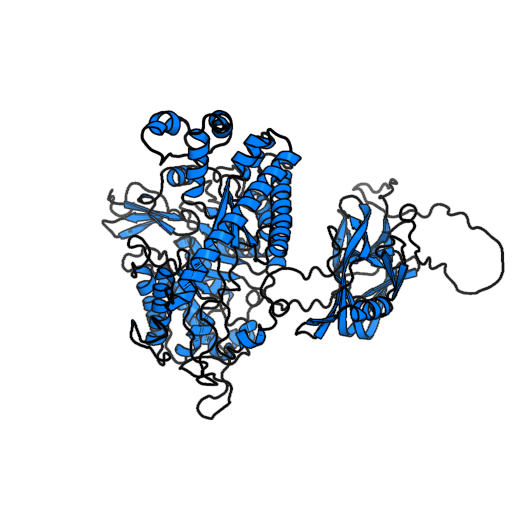 1.00 96.75 605 ALA A C 1
ATOM 4766 O O . ALA A 1 605 ? -21.091 9.329 15.765 1.00 96.75 605 ALA A O 1
ATOM 4767 N N . VAL A 1 606 ? -20.344 10.406 13.959 1.00 96.12 606 VAL A N 1
ATOM 4768 C CA . VAL A 1 606 ? -21.437 11.386 13.936 1.00 96.12 606 VAL A CA 1
ATOM 4769 C C . VAL A 1 606 ? -22.776 10.711 13.647 1.00 96.12 606 VAL A C 1
ATOM 4771 O O . VAL A 1 606 ? -23.771 11.083 14.260 1.00 96.12 606 VAL A O 1
ATOM 4774 N N . SER A 1 607 ? -22.828 9.725 12.745 1.00 95.88 607 SER A N 1
ATOM 4775 C CA . SER A 1 607 ? -24.065 8.990 12.455 1.00 95.88 607 SER A CA 1
ATOM 4776 C C . SER A 1 607 ? -24.588 8.233 13.670 1.00 95.88 607 SER A C 1
ATOM 4778 O O . SER A 1 607 ? -25.804 8.161 13.825 1.00 95.88 607 SER A O 1
ATOM 4780 N N . ASP A 1 608 ? -23.712 7.658 14.487 1.00 97.00 608 ASP A N 1
ATOM 4781 C CA . ASP A 1 608 ? -24.103 6.950 15.705 1.00 97.00 608 ASP A CA 1
ATOM 4782 C C . ASP A 1 608 ? -24.542 7.917 16.809 1.00 97.00 608 ASP A C 1
ATOM 4784 O O . ASP A 1 608 ? -25.556 7.685 17.458 1.00 97.00 608 ASP A O 1
ATOM 4788 N N . LEU A 1 609 ? -23.870 9.063 16.954 1.00 95.25 609 LEU A N 1
ATOM 4789 C CA . LEU A 1 609 ? -24.235 10.089 17.941 1.00 95.25 609 LEU A CA 1
ATOM 4790 C C . LEU A 1 609 ? -25.582 10.770 17.644 1.00 95.25 609 LEU A C 1
ATOM 4792 O O . LEU A 1 609 ? -26.315 11.148 18.562 1.00 95.25 609 LEU A O 1
ATOM 4796 N N . ILE A 1 610 ? -25.937 10.950 16.368 1.00 92.62 610 ILE A N 1
ATOM 4797 C CA . ILE A 1 610 ? -27.227 11.563 16.011 1.00 92.62 610 ILE A CA 1
ATOM 4798 C C . ILE A 1 610 ? -28.390 10.580 16.150 1.00 92.62 610 ILE A C 1
ATOM 4800 O O . ILE A 1 610 ? -29.508 11.025 16.408 1.00 92.62 610 ILE A O 1
ATOM 4804 N N . HIS A 1 611 ? -28.137 9.279 16.000 1.00 93.50 611 HIS A N 1
ATOM 4805 C CA . HIS A 1 611 ? -29.163 8.244 16.028 1.00 93.50 611 HIS A CA 1
ATOM 4806 C C . HIS A 1 611 ? -29.578 7.933 17.469 1.00 93.50 611 HIS A C 1
ATOM 4808 O O . HIS A 1 611 ? -28.740 7.569 18.287 1.00 93.50 611 HIS A O 1
ATOM 4814 N N . GLU A 1 612 ? -30.867 8.065 17.792 1.00 91.50 612 GLU A N 1
ATOM 4815 C CA . GLU A 1 612 ? -31.359 7.948 19.176 1.00 91.50 612 GLU A CA 1
ATOM 4816 C C . GLU A 1 612 ? -31.046 6.587 19.808 1.00 91.50 612 GLU A C 1
ATOM 4818 O O . GLU A 1 612 ? -30.659 6.533 20.968 1.00 91.50 612 GLU A O 1
ATOM 4823 N N . GLU A 1 613 ? -31.121 5.509 19.026 1.00 93.94 613 GLU A N 1
ATOM 4824 C CA . GLU A 1 613 ? -30.829 4.149 19.495 1.00 93.94 613 GLU A CA 1
ATOM 4825 C C . GLU A 1 613 ? -29.351 3.922 19.856 1.00 93.94 613 GLU A C 1
ATOM 4827 O O . GLU A 1 613 ? -29.050 3.134 20.747 1.00 93.94 613 GLU A O 1
ATOM 4832 N N . PHE A 1 614 ? -28.421 4.600 19.172 1.00 95.69 614 PHE A N 1
ATOM 4833 C CA . PHE A 1 614 ? -26.981 4.336 19.307 1.00 95.69 614 PHE A CA 1
ATOM 4834 C C . PHE A 1 614 ? -26.235 5.412 20.090 1.00 95.69 614 PHE A C 1
ATOM 4836 O O . PHE A 1 614 ? -25.101 5.175 20.510 1.00 95.69 614 PHE A O 1
ATOM 4843 N N . ARG A 1 615 ? -26.857 6.574 20.322 1.00 94.81 615 ARG A N 1
ATOM 4844 C CA . ARG A 1 615 ? -26.229 7.738 20.957 1.00 94.81 615 ARG A CA 1
ATOM 4845 C C . ARG A 1 615 ? -25.563 7.391 22.285 1.00 94.81 615 ARG A C 1
ATOM 4847 O O . ARG A 1 615 ? -24.376 7.661 22.453 1.00 94.81 615 ARG A O 1
ATOM 4854 N N . ASP A 1 616 ? -26.296 6.743 23.185 1.00 94.44 616 ASP A N 1
ATOM 4855 C CA . ASP A 1 616 ? -25.813 6.415 24.533 1.00 94.44 616 ASP A CA 1
ATOM 4856 C C . ASP A 1 616 ? -24.646 5.417 24.518 1.00 94.44 616 ASP A C 1
ATOM 4858 O O . ASP A 1 616 ? -23.831 5.380 25.443 1.00 94.44 616 ASP A O 1
ATOM 4862 N N . TYR A 1 617 ? -24.552 4.591 23.475 1.00 96.00 617 TYR A N 1
ATOM 4863 C CA . TYR A 1 617 ? -23.445 3.660 23.277 1.00 96.00 617 TYR A CA 1
ATOM 4864 C C . TYR A 1 617 ? -22.236 4.362 22.656 1.00 96.00 617 TYR A C 1
ATOM 4866 O O . TYR A 1 617 ? -21.111 4.196 23.131 1.00 96.00 617 TYR A O 1
ATOM 4874 N N . ALA A 1 618 ? -22.468 5.201 21.646 1.00 96.31 618 ALA A N 1
ATOM 4875 C CA . ALA A 1 618 ? -21.433 5.956 20.954 1.00 96.31 618 ALA A CA 1
ATOM 4876 C C . ALA A 1 618 ? -20.717 6.949 21.875 1.00 96.31 618 ALA A C 1
ATOM 4878 O O . ALA A 1 618 ? -19.486 7.018 21.843 1.00 96.31 618 ALA A O 1
ATOM 4879 N N . GLU A 1 619 ? -21.452 7.645 22.752 1.00 95.31 619 GLU A N 1
ATOM 4880 C CA . GLU A 1 619 ? -20.879 8.575 23.738 1.00 95.31 619 GLU A CA 1
ATOM 4881 C C . GLU A 1 619 ? -19.857 7.910 24.678 1.00 95.31 619 GLU A C 1
ATOM 4883 O O . GLU A 1 619 ? -18.998 8.597 25.225 1.00 95.31 619 GLU A O 1
ATOM 4888 N N . LYS A 1 620 ? -19.900 6.582 24.848 1.00 95.25 620 LYS A N 1
ATOM 4889 C CA . LYS A 1 620 ? -18.975 5.854 25.734 1.00 95.25 620 LYS A CA 1
ATOM 4890 C C . LYS A 1 620 ? -17.621 5.545 25.101 1.00 95.25 620 LYS A C 1
ATOM 4892 O O . LYS A 1 620 ? -16.656 5.331 25.832 1.00 95.25 620 LYS A O 1
ATOM 4897 N N . VAL A 1 621 ? -17.544 5.452 23.772 1.00 96.62 621 VAL A N 1
ATOM 4898 C CA . VAL A 1 621 ? -16.356 4.903 23.086 1.00 96.62 621 VAL A CA 1
ATOM 4899 C C . VAL A 1 621 ? -15.760 5.819 22.025 1.00 96.62 621 VAL A C 1
ATOM 4901 O O . VAL A 1 621 ? -14.576 5.678 21.713 1.00 96.62 621 VAL A O 1
ATOM 4904 N N . VAL A 1 622 ? -16.535 6.761 21.480 1.00 96.75 622 VAL A N 1
ATOM 4905 C CA . VAL A 1 622 ? -16.047 7.695 20.459 1.00 96.75 622 VAL A CA 1
ATOM 4906 C C . VAL A 1 622 ? -14.853 8.511 20.969 1.00 96.75 622 VAL A C 1
ATOM 4908 O O . VAL A 1 622 ? -14.773 8.856 22.148 1.00 96.75 622 VAL A O 1
ATOM 4911 N N . LYS A 1 623 ? -13.906 8.812 20.078 1.00 96.56 623 LYS A N 1
ATOM 4912 C CA . LYS A 1 623 ? -12.726 9.630 20.386 1.00 96.56 623 LYS A CA 1
ATOM 4913 C C . LYS A 1 623 ? -12.960 11.087 19.996 1.00 96.56 623 LYS A C 1
ATOM 4915 O O . LYS A 1 623 ? -13.815 11.380 19.159 1.00 96.56 623 LYS A O 1
ATOM 4920 N N . GLY A 1 624 ? -12.168 11.986 20.573 1.00 94.88 624 GLY A N 1
ATOM 4921 C CA . GLY A 1 624 ? -12.229 13.424 20.323 1.00 94.88 624 GLY A CA 1
ATOM 4922 C C . GLY A 1 624 ? -13.067 14.196 21.347 1.00 94.88 624 GLY A C 1
ATOM 4923 O O . GLY A 1 624 ? -13.169 13.803 22.507 1.00 94.88 624 GLY A O 1
ATOM 4924 N N . ASP A 1 625 ? -13.644 15.322 20.926 1.00 94.62 625 ASP A N 1
ATOM 4925 C CA . ASP A 1 625 ? -14.275 16.307 21.814 1.00 94.62 625 ASP A CA 1
ATOM 4926 C C . ASP A 1 625 ? -15.814 16.207 21.793 1.00 94.62 625 ASP A C 1
ATOM 4928 O O . ASP A 1 625 ? -16.502 16.795 20.949 1.00 94.62 625 ASP A O 1
ATOM 4932 N N . LEU A 1 626 ? -16.360 15.458 22.757 1.00 93.38 626 LEU A N 1
ATOM 4933 C CA . LEU A 1 626 ? -17.805 15.290 22.957 1.00 93.38 626 LEU A CA 1
ATOM 4934 C C . LEU A 1 626 ? -18.515 16.570 23.425 1.00 93.38 626 LEU A C 1
ATOM 4936 O O . LEU A 1 626 ? -19.694 16.769 23.120 1.00 93.38 626 LEU A O 1
ATOM 4940 N N . ASP A 1 627 ? -17.830 17.471 24.126 1.00 92.06 627 ASP A N 1
ATOM 4941 C CA . ASP A 1 627 ? -18.442 18.719 24.589 1.00 92.06 627 ASP A CA 1
ATOM 4942 C C . ASP A 1 627 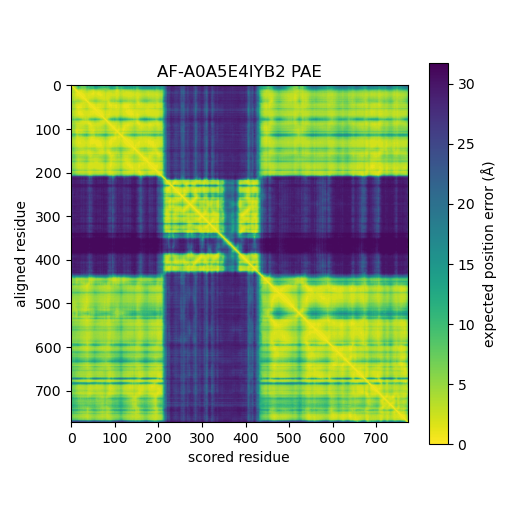? -18.670 19.682 23.422 1.00 92.06 627 ASP A C 1
ATOM 4944 O O . ASP A 1 627 ? -19.715 20.344 23.338 1.00 92.06 627 ASP A O 1
ATOM 4948 N N . ALA A 1 628 ? -17.737 19.721 22.470 1.00 90.50 628 ALA A N 1
ATOM 4949 C CA . ALA A 1 628 ? -17.921 20.424 21.208 1.00 90.50 628 ALA A CA 1
ATOM 4950 C C . ALA A 1 628 ? -19.068 19.825 20.381 1.00 90.50 628 ALA A C 1
ATOM 4952 O O . ALA A 1 628 ? -19.816 20.589 19.759 1.00 90.50 628 ALA A O 1
ATOM 4953 N N . VAL A 1 629 ? -19.259 18.499 20.403 1.00 90.19 629 VAL A N 1
ATOM 4954 C CA . VAL A 1 629 ? -20.415 17.841 19.767 1.00 90.19 629 VAL A CA 1
ATOM 4955 C C . VAL A 1 629 ? -21.718 18.328 20.383 1.00 90.19 629 VAL A C 1
ATOM 4957 O O . VAL A 1 629 ? -22.559 18.857 19.657 1.00 90.19 629 VAL A O 1
ATOM 4960 N N . ARG A 1 630 ? -21.884 18.234 21.707 1.00 89.12 630 ARG A N 1
ATOM 4961 C CA . ARG A 1 630 ? -23.131 18.631 22.392 1.00 89.12 630 ARG A CA 1
ATOM 4962 C C . ARG A 1 630 ? -23.538 20.074 22.077 1.00 89.12 630 ARG A C 1
ATOM 4964 O O . ARG A 1 630 ? -24.721 20.358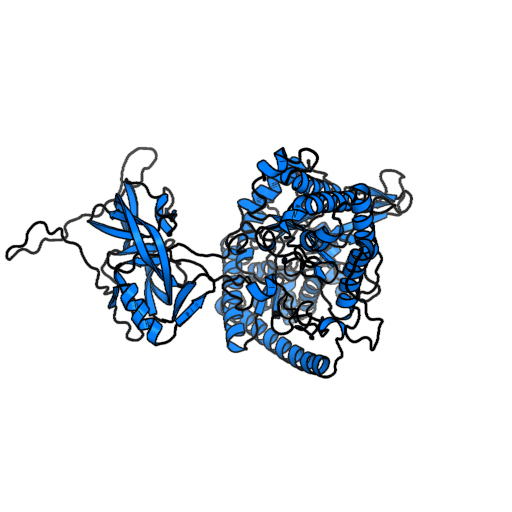 21.910 1.00 89.12 630 ARG A O 1
ATOM 4971 N N . LYS A 1 631 ? -22.561 20.972 21.916 1.00 90.12 631 LYS A N 1
ATOM 4972 C CA . LYS A 1 631 ? -22.786 22.386 21.566 1.00 90.12 631 LYS A CA 1
ATOM 4973 C C . LYS A 1 631 ? -23.117 22.620 20.087 1.00 90.12 631 LYS A C 1
ATOM 4975 O O . LYS A 1 631 ? -23.839 23.565 19.775 1.00 90.12 631 LYS A O 1
ATOM 4980 N N . ASN A 1 632 ? -22.586 21.806 19.170 1.00 90.62 632 ASN A N 1
ATOM 4981 C CA . ASN A 1 632 ? -22.592 22.112 17.730 1.00 90.62 632 ASN A CA 1
ATOM 4982 C C . ASN A 1 632 ? -23.323 21.091 16.847 1.00 90.62 632 ASN A C 1
ATOM 4984 O O . ASN A 1 632 ? -23.531 21.368 15.665 1.00 90.62 632 ASN A O 1
ATOM 4988 N N . MET A 1 633 ? -23.764 19.951 17.383 1.00 87.69 633 MET A N 1
ATOM 4989 C CA . MET A 1 633 ? -24.363 18.857 16.604 1.00 87.69 633 MET A CA 1
ATOM 4990 C C . MET A 1 633 ? -25.654 19.251 15.872 1.00 87.69 633 MET A C 1
ATOM 4992 O O . MET A 1 633 ? -25.978 18.659 14.844 1.00 87.69 633 MET A O 1
ATOM 4996 N N . GLN A 1 634 ? -26.367 20.271 16.362 1.00 87.38 634 GLN A N 1
ATOM 4997 C CA . GLN A 1 634 ? -27.548 20.835 15.692 1.00 87.38 634 GLN A CA 1
ATOM 4998 C C . GLN A 1 634 ? -27.195 21.806 14.552 1.00 87.38 634 GLN A C 1
ATOM 5000 O O . GLN A 1 634 ? -28.051 22.137 13.737 1.00 87.38 634 GLN A O 1
ATOM 5005 N N . ARG A 1 635 ? -25.944 22.281 14.484 1.00 90.19 635 ARG A N 1
ATOM 5006 C CA . ARG A 1 635 ? -25.483 23.297 13.521 1.00 90.19 635 ARG A CA 1
ATOM 5007 C C . ARG A 1 635 ? -24.654 22.712 12.385 1.00 90.19 635 ARG A C 1
ATOM 5009 O O . ARG A 1 635 ? -24.716 23.220 11.271 1.00 90.19 635 ARG A O 1
ATOM 5016 N N . THR A 1 636 ? -23.850 21.687 12.659 1.00 92.62 636 THR A N 1
ATOM 5017 C CA . THR A 1 636 ? -22.935 21.095 11.677 1.00 92.62 636 THR A CA 1
ATOM 5018 C C . THR A 1 636 ? -22.764 19.596 11.896 1.00 92.62 636 THR A C 1
ATOM 5020 O O . THR A 1 636 ? -22.950 19.083 13.000 1.00 92.62 636 THR A O 1
ATOM 5023 N N . ARG A 1 637 ? -22.399 18.891 10.820 1.00 93.38 637 ARG A N 1
ATOM 5024 C CA . ARG A 1 637 ? -21.968 17.485 10.854 1.00 93.38 637 ARG A CA 1
ATOM 5025 C C . ARG A 1 637 ? -20.447 17.329 10.811 1.00 93.38 637 ARG A C 1
ATOM 5027 O O . ARG A 1 637 ? -19.961 16.238 11.077 1.00 93.38 637 ARG A O 1
ATOM 5034 N N . ASP A 1 638 ? -19.706 18.399 10.523 1.00 94.81 638 ASP A N 1
ATOM 5035 C CA . ASP A 1 638 ? -18.246 18.412 10.639 1.00 94.81 638 ASP A CA 1
ATOM 5036 C C . ASP A 1 638 ? -17.848 18.617 12.107 1.00 94.81 638 ASP A C 1
ATOM 5038 O O . ASP A 1 638 ? -17.568 19.735 12.546 1.00 94.81 638 ASP A O 1
ATOM 5042 N N . LEU A 1 639 ? -17.864 17.535 12.884 1.00 95.31 639 LEU A N 1
ATOM 5043 C CA . LEU A 1 639 ? -17.653 17.543 14.334 1.00 95.31 639 LEU A CA 1
ATOM 5044 C C . LEU A 1 639 ? -16.306 16.912 14.739 1.00 95.31 639 LEU A C 1
ATOM 5046 O O . LEU A 1 639 ? -15.876 15.958 14.089 1.00 95.31 639 LEU A O 1
ATOM 5050 N N . PRO A 1 640 ? -15.641 17.397 15.806 1.00 96.25 640 PRO A N 1
ATOM 5051 C CA . PRO A 1 640 ? -14.298 16.966 16.208 1.00 96.25 640 PRO A CA 1
ATOM 5052 C C . PRO A 1 640 ? -14.309 15.612 16.939 1.00 96.25 640 PRO A C 1
ATOM 5054 O O . PRO A 1 640 ? -13.743 15.474 18.018 1.00 96.25 640 PRO A O 1
ATOM 5057 N N . VAL A 1 641 ? -14.977 14.614 16.364 1.00 96.25 641 VAL A N 1
ATOM 5058 C CA . VAL A 1 641 ? -15.096 13.255 16.897 1.00 96.25 641 VAL A CA 1
ATOM 5059 C C . VAL A 1 641 ? -14.895 12.221 15.805 1.00 96.25 641 VAL A C 1
ATOM 5061 O O . VAL A 1 641 ? -15.214 12.461 14.637 1.00 96.25 641 VAL A O 1
ATOM 5064 N N . TYR A 1 642 ? -14.358 11.066 16.179 1.00 97.00 642 TYR A N 1
ATOM 5065 C CA . TYR A 1 642 ? -14.025 10.012 15.229 1.00 97.00 642 TYR A CA 1
ATOM 5066 C C . TYR A 1 642 ? -13.987 8.629 15.879 1.00 97.00 642 TYR A C 1
ATOM 5068 O O . TYR A 1 642 ? -13.776 8.487 17.085 1.00 97.00 642 TYR A O 1
ATOM 5076 N N . TYR A 1 643 ? -14.152 7.605 15.044 1.00 97.56 643 TYR A N 1
ATOM 5077 C CA . TYR A 1 643 ? -13.716 6.246 15.354 1.00 97.56 643 TYR A CA 1
ATOM 5078 C C . TYR A 1 643 ? -12.299 5.997 14.857 1.00 97.56 643 TYR A C 1
ATOM 5080 O O . TYR A 1 643 ? -11.859 6.590 13.868 1.00 97.56 643 TYR A O 1
ATOM 5088 N N . THR A 1 644 ? -11.580 5.114 15.541 1.00 95.50 644 THR A N 1
ATOM 5089 C CA . THR A 1 644 ? -10.207 4.768 15.193 1.00 95.50 644 THR A CA 1
ATOM 5090 C C . THR A 1 644 ? -10.172 4.064 13.840 1.00 95.50 644 THR A C 1
ATOM 5092 O O . THR A 1 644 ? -11.050 3.271 13.491 1.00 95.50 644 THR A O 1
ATOM 5095 N N . ASN A 1 645 ? -9.164 4.389 13.036 1.00 91.31 645 ASN A N 1
ATOM 5096 C CA . ASN A 1 645 ? -9.088 3.899 11.674 1.00 91.31 645 ASN A CA 1
ATOM 5097 C C . ASN A 1 645 ? -8.756 2.399 11.616 1.00 91.31 645 ASN A C 1
ATOM 5099 O O . ASN A 1 645 ? -7.786 1.957 12.228 1.00 91.31 645 ASN A O 1
ATOM 5103 N N . GLY A 1 646 ? -9.511 1.621 10.838 1.00 90.00 646 GLY A N 1
ATOM 5104 C CA . GLY A 1 646 ? -9.211 0.206 10.634 1.00 90.00 646 GLY A CA 1
ATOM 5105 C C . GLY A 1 646 ? -9.080 -0.582 11.939 1.00 90.00 646 GLY A C 1
ATOM 5106 O O . GLY A 1 646 ? -9.942 -0.515 12.816 1.00 90.00 646 GLY A O 1
ATOM 5107 N N . THR A 1 647 ? -7.959 -1.298 12.058 1.00 91.81 647 THR A N 1
ATOM 5108 C CA . THR A 1 647 ? -7.551 -2.015 13.277 1.00 91.81 647 THR A CA 1
ATOM 5109 C C . THR A 1 647 ? -6.419 -1.296 14.022 1.00 91.81 647 THR A C 1
ATOM 5111 O O . THR A 1 647 ? -5.689 -1.936 14.776 1.00 91.81 647 THR A O 1
ATOM 5114 N N . HIS A 1 648 ? -6.187 0.001 13.759 1.00 93.56 648 HIS A N 1
ATOM 5115 C CA . HIS A 1 648 ? -5.155 0.774 14.464 1.00 93.56 648 HIS A CA 1
ATOM 5116 C C . HIS A 1 648 ? -5.460 0.812 15.959 1.00 93.56 648 HIS A C 1
ATOM 5118 O O . HIS A 1 648 ? -6.624 0.821 16.373 1.00 93.56 648 HIS A O 1
ATOM 5124 N N . LEU A 1 649 ? -4.414 0.904 16.779 1.00 95.44 649 LEU A N 1
ATOM 5125 C CA . LEU A 1 649 ? -4.610 1.411 18.129 1.00 95.44 649 LEU A CA 1
ATOM 5126 C C . LEU A 1 649 ? -4.985 2.899 18.046 1.00 95.44 649 LEU A C 1
ATOM 5128 O O . LEU A 1 649 ? -4.493 3.598 17.151 1.00 95.44 649 LEU A O 1
ATOM 5132 N N . PRO A 1 650 ? -5.777 3.423 18.999 1.00 95.00 650 PRO A N 1
ATOM 5133 C CA . PRO A 1 650 ? -6.094 4.841 19.061 1.00 95.00 650 PRO A CA 1
ATOM 5134 C C . PRO A 1 650 ? -4.837 5.701 18.896 1.00 95.00 650 PRO A C 1
ATOM 5136 O O . PRO A 1 650 ? -3.791 5.379 19.478 1.00 95.00 650 PRO A O 1
ATOM 5139 N N . PRO A 1 651 ? -4.901 6.803 18.135 1.00 93.12 651 PRO A N 1
ATOM 5140 C CA . PRO A 1 651 ? -3.759 7.699 17.976 1.00 93.12 651 PRO A CA 1
ATOM 5141 C C . PRO A 1 651 ? -3.201 8.214 19.310 1.00 93.12 651 PRO A C 1
ATOM 5143 O O . PRO A 1 651 ? -1.993 8.404 19.418 1.00 93.12 651 PRO A O 1
ATOM 5146 N N . SER A 1 652 ? -4.058 8.348 20.325 1.00 94.06 652 SER A N 1
ATOM 5147 C CA . SER A 1 652 ? -3.723 8.757 21.694 1.00 94.06 652 SER A CA 1
ATOM 5148 C C . SER A 1 652 ? -3.270 7.634 22.624 1.00 94.06 652 SER A C 1
ATOM 5150 O O . SER A 1 652 ? -2.949 7.916 23.775 1.00 94.06 652 SER A O 1
ATOM 5152 N N . ALA A 1 653 ? -3.238 6.376 22.170 1.00 95.06 653 ALA A N 1
ATOM 5153 C CA . ALA A 1 653 ? -2.849 5.253 23.019 1.00 95.06 653 ALA A CA 1
ATOM 5154 C C . ALA A 1 653 ? -1.428 5.449 23.572 1.00 95.06 653 ALA A C 1
ATOM 5156 O O . ALA A 1 653 ? -0.466 5.610 22.808 1.00 95.06 653 ALA A O 1
ATOM 5157 N N . ASP A 1 654 ? -1.307 5.405 24.899 1.00 92.44 654 ASP A N 1
ATOM 5158 C CA . ASP A 1 654 ? -0.062 5.657 25.617 1.00 92.44 654 ASP A CA 1
ATOM 5159 C C . ASP A 1 654 ? 0.825 4.405 25.672 1.00 92.44 654 ASP A C 1
ATOM 5161 O O . ASP A 1 654 ? 1.064 3.816 26.716 1.00 92.44 654 ASP A O 1
ATOM 5165 N N . VAL A 1 655 ? 1.306 3.984 24.503 1.00 94.12 655 VAL A N 1
ATOM 5166 C CA . VAL A 1 655 ? 2.204 2.829 24.335 1.00 94.12 655 VAL A CA 1
ATOM 5167 C C . VAL A 1 655 ? 3.475 3.240 23.608 1.00 94.12 655 VAL A C 1
ATOM 5169 O O . VAL A 1 655 ? 3.480 4.238 22.874 1.00 94.12 655 VAL A O 1
ATOM 5172 N N . THR A 1 656 ? 4.563 2.508 23.810 1.00 93.69 656 THR A N 1
ATOM 5173 C CA . THR A 1 656 ? 5.799 2.689 23.033 1.00 93.69 656 THR A CA 1
ATOM 5174 C C . THR A 1 656 ? 5.580 2.311 21.563 1.00 93.69 656 THR A C 1
ATOM 5176 O O . THR A 1 656 ? 4.604 1.641 21.215 1.00 93.69 656 THR A O 1
ATOM 5179 N N . ILE A 1 657 ? 6.476 2.737 20.665 1.00 92.31 657 ILE A N 1
ATOM 5180 C CA . ILE A 1 657 ? 6.359 2.379 19.243 1.00 92.31 657 ILE A CA 1
ATOM 5181 C C . ILE A 1 657 ? 6.514 0.867 19.026 1.00 92.31 657 ILE A C 1
ATOM 5183 O O . ILE A 1 657 ? 5.817 0.296 18.191 1.00 92.31 657 ILE A O 1
ATOM 5187 N N . PHE A 1 658 ? 7.361 0.209 19.825 1.00 90.69 658 PHE A N 1
ATOM 5188 C CA . PHE A 1 658 ? 7.564 -1.239 19.783 1.00 90.69 658 PHE A CA 1
ATOM 5189 C C . PHE A 1 658 ? 6.321 -2.005 20.238 1.00 90.69 658 PHE A C 1
ATOM 5191 O O . PHE A 1 658 ? 5.919 -2.964 19.586 1.00 90.69 658 PHE A O 1
ATOM 5198 N N . GLU A 1 659 ? 5.664 -1.564 21.313 1.00 92.81 659 GLU A N 1
ATOM 5199 C CA . GLU A 1 659 ? 4.394 -2.155 21.751 1.00 92.81 659 GLU A CA 1
ATOM 5200 C C . GLU A 1 659 ? 3.288 -1.937 20.720 1.00 92.81 659 GLU A C 1
ATOM 5202 O O . GLU A 1 659 ? 2.542 -2.868 20.417 1.00 92.81 659 GLU A O 1
ATOM 5207 N N . ARG A 1 660 ? 3.209 -0.739 20.123 1.00 95.44 660 ARG A N 1
ATOM 5208 C CA . ARG A 1 660 ? 2.270 -0.465 19.028 1.00 95.44 660 ARG A CA 1
ATOM 5209 C C . ARG A 1 660 ? 2.528 -1.391 17.838 1.00 95.44 660 ARG A C 1
ATOM 5211 O O . ARG A 1 660 ? 1.584 -1.994 17.338 1.00 95.44 660 ARG A O 1
ATOM 5218 N N . ALA A 1 661 ? 3.784 -1.556 17.423 1.00 93.19 661 ALA A N 1
ATOM 5219 C CA . ALA A 1 661 ? 4.160 -2.481 16.354 1.00 93.19 661 ALA A CA 1
ATOM 5220 C C . ALA A 1 661 ? 3.777 -3.930 16.699 1.00 93.19 661 ALA A C 1
ATOM 5222 O O . ALA A 1 661 ? 3.144 -4.601 15.889 1.00 93.19 661 ALA A O 1
ATOM 5223 N N . LYS A 1 662 ? 4.062 -4.384 17.925 1.00 91.88 662 LYS A N 1
ATOM 5224 C CA . LYS A 1 662 ? 3.715 -5.726 18.422 1.00 91.88 662 LYS A CA 1
ATOM 5225 C C . LYS A 1 662 ? 2.207 -5.986 18.484 1.00 91.88 662 LYS A C 1
ATOM 5227 O O . LYS A 1 662 ? 1.772 -7.118 18.320 1.00 91.88 662 LYS A O 1
ATOM 5232 N N . LEU A 1 663 ? 1.392 -4.968 18.738 1.00 93.94 663 LEU A N 1
ATOM 5233 C CA . LEU A 1 663 ? -0.064 -5.126 18.770 1.00 93.94 663 LEU A CA 1
ATOM 5234 C C . LEU A 1 663 ? -0.693 -5.011 17.378 1.00 93.94 663 LEU A C 1
ATOM 5236 O O . LEU A 1 663 ? -1.707 -5.657 17.126 1.00 93.94 663 LEU A O 1
ATOM 5240 N N . GLU A 1 664 ? -0.117 -4.211 16.478 1.00 93.94 664 GLU A N 1
ATOM 5241 C CA . GLU A 1 664 ? -0.696 -3.956 15.156 1.00 93.94 664 GLU A CA 1
ATOM 5242 C C . GLU A 1 664 ? -0.187 -4.896 14.052 1.00 93.94 664 GLU A C 1
ATOM 5244 O O . GLU A 1 664 ? -0.932 -5.151 13.103 1.00 93.94 664 GLU A O 1
ATOM 5249 N N . HIS A 1 665 ? 1.037 -5.435 14.156 1.00 91.25 665 HIS A N 1
ATOM 5250 C CA . HIS A 1 665 ? 1.621 -6.284 13.105 1.00 91.25 665 HIS A CA 1
ATOM 5251 C C . HIS A 1 665 ? 0.792 -7.547 12.827 1.00 91.25 665 HIS A C 1
ATOM 5253 O O . HIS A 1 665 ? 0.749 -7.993 11.688 1.00 91.25 665 HIS A O 1
ATOM 5259 N N . VAL A 1 666 ? 0.068 -8.080 13.820 1.00 88.00 666 VAL A N 1
ATOM 5260 C CA . VAL A 1 666 ? -0.744 -9.301 13.663 1.00 88.00 666 VAL A CA 1
ATOM 5261 C C . VAL A 1 666 ? -1.893 -9.144 12.676 1.00 88.00 666 VAL A C 1
ATOM 5263 O O . VAL A 1 666 ? -2.356 -10.128 12.118 1.00 88.00 666 VAL A O 1
ATOM 5266 N N . PHE A 1 667 ? -2.357 -7.912 12.445 1.00 87.56 667 PHE A N 1
ATOM 5267 C CA . PHE A 1 667 ? -3.460 -7.657 11.525 1.00 87.56 667 PHE A CA 1
ATOM 5268 C C . PHE A 1 667 ? -3.007 -7.583 10.072 1.00 87.56 667 PHE A C 1
ATOM 5270 O O . PHE A 1 667 ? -3.847 -7.666 9.188 1.00 87.56 667 PHE A O 1
ATOM 5277 N N . PHE A 1 668 ? -1.712 -7.397 9.807 1.00 84.75 668 PHE A N 1
ATOM 5278 C CA . PHE A 1 668 ? -1.188 -7.331 8.445 1.00 84.75 668 PHE A CA 1
ATOM 5279 C C . PHE A 1 668 ? -1.415 -8.611 7.632 1.00 84.75 668 PHE A C 1
ATOM 5281 O O . PHE A 1 668 ? -1.963 -8.477 6.545 1.00 84.75 668 PHE A O 1
ATOM 5288 N N . PRO A 1 669 ? -1.092 -9.821 8.132 1.00 79.00 669 PRO A N 1
ATOM 5289 C CA . PRO A 1 669 ? -1.373 -11.053 7.395 1.00 79.00 669 PRO A CA 1
ATOM 5290 C C . PRO A 1 669 ? -2.866 -11.415 7.347 1.00 79.00 669 PRO A C 1
ATOM 5292 O O . PRO A 1 669 ? -3.233 -12.321 6.614 1.00 79.00 669 PRO A O 1
ATOM 5295 N N . ILE A 1 670 ? -3.721 -10.745 8.136 1.00 79.62 670 ILE A N 1
ATOM 5296 C CA . ILE A 1 670 ? -5.176 -10.976 8.141 1.00 79.62 670 ILE A CA 1
ATOM 5297 C C . ILE A 1 670 ? -5.882 -10.120 7.076 1.00 79.62 670 ILE A C 1
ATOM 5299 O O . ILE A 1 670 ? -6.958 -10.487 6.624 1.00 79.62 670 ILE A O 1
ATOM 5303 N N . VAL A 1 671 ? -5.325 -8.960 6.701 1.00 73.69 671 VAL A N 1
ATOM 5304 C CA . VAL A 1 671 ? -5.974 -8.019 5.771 1.00 73.69 671 VAL A CA 1
ATOM 5305 C C . VAL A 1 671 ? -5.209 -7.916 4.452 1.00 73.69 671 VAL A C 1
ATOM 5307 O O . VAL A 1 671 ? -4.213 -7.200 4.337 1.00 73.69 671 VAL A O 1
ATOM 5310 N N . ASP A 1 672 ? -5.725 -8.581 3.423 1.00 63.91 672 ASP A N 1
ATOM 5311 C CA . ASP A 1 672 ? -5.102 -8.636 2.094 1.00 63.91 672 ASP A CA 1
ATOM 5312 C C . ASP A 1 672 ? -5.349 -7.366 1.250 1.00 63.91 672 ASP A C 1
ATOM 5314 O O . ASP A 1 672 ? -4.600 -7.045 0.327 1.00 63.91 672 ASP A O 1
ATOM 5318 N N . GLY A 1 673 ? -6.384 -6.584 1.569 1.00 54.00 673 GLY A N 1
ATOM 5319 C CA . GLY A 1 673 ? -6.835 -5.425 0.789 1.00 54.00 673 GLY A CA 1
ATOM 5320 C C . GLY A 1 673 ? -6.153 -4.090 1.119 1.00 54.00 673 GLY A C 1
ATOM 5321 O O . GLY A 1 673 ? -6.609 -3.040 0.658 1.00 54.00 673 GLY A O 1
ATOM 5322 N N . GLY A 1 674 ? -5.081 -4.107 1.917 1.00 65.00 674 GLY A N 1
ATOM 5323 C CA . GLY A 1 674 ? -4.243 -2.941 2.206 1.00 65.00 674 GLY A CA 1
ATOM 5324 C C . GLY A 1 674 ? -4.207 -2.540 3.682 1.00 65.00 674 GLY A C 1
ATOM 5325 O O . GLY A 1 674 ? -5.224 -2.504 4.383 1.00 65.00 674 GLY A O 1
ATOM 5326 N N . ASN A 1 675 ? -3.003 -2.205 4.148 1.00 77.12 675 ASN A N 1
ATOM 5327 C CA . ASN A 1 675 ? -2.698 -1.834 5.526 1.00 77.12 675 ASN A CA 1
ATOM 5328 C C . ASN A 1 675 ? -1.546 -0.811 5.546 1.00 77.12 675 ASN A C 1
ATOM 5330 O O . ASN A 1 675 ? -0.774 -0.735 4.598 1.00 77.12 675 ASN A O 1
ATOM 5334 N N . ILE A 1 676 ? -1.436 -0.006 6.602 1.00 87.12 676 ILE A N 1
ATOM 5335 C CA . ILE A 1 676 ? -0.331 0.930 6.821 1.00 87.12 676 ILE A CA 1
ATOM 5336 C C . ILE A 1 676 ? -0.036 1.060 8.315 1.00 87.12 676 ILE A C 1
ATOM 5338 O O . ILE A 1 676 ? -0.954 1.153 9.135 1.00 87.12 676 ILE A O 1
ATOM 5342 N N . PHE A 1 677 ? 1.245 1.111 8.663 1.00 93.25 677 PHE A N 1
ATOM 5343 C CA . PHE A 1 677 ? 1.726 1.429 10.002 1.00 93.25 677 PHE A CA 1
ATOM 5344 C C . PHE A 1 677 ? 2.300 2.852 10.047 1.00 93.25 677 PHE A C 1
ATOM 5346 O O . PHE A 1 677 ? 3.127 3.233 9.214 1.00 93.25 677 PHE A O 1
ATOM 5353 N N . HIS A 1 678 ? 1.852 3.655 11.014 1.00 91.62 678 HIS A N 1
ATOM 5354 C CA . HIS A 1 678 ? 2.247 5.059 11.144 1.00 91.62 678 HIS A CA 1
ATOM 5355 C C . HIS A 1 678 ? 3.226 5.278 12.294 1.00 91.62 678 HIS A C 1
ATOM 5357 O O . HIS A 1 678 ? 2.916 4.972 13.444 1.00 91.62 678 HIS A O 1
ATOM 5363 N N . ILE A 1 679 ? 4.360 5.913 11.994 1.00 93.44 679 ILE A N 1
ATOM 5364 C CA . ILE A 1 679 ? 5.336 6.358 12.993 1.00 93.44 679 ILE A CA 1
ATOM 5365 C C . ILE A 1 679 ? 5.329 7.891 13.021 1.00 93.44 679 ILE A C 1
ATOM 5367 O O . ILE A 1 679 ? 5.867 8.557 12.135 1.00 93.44 679 ILE A O 1
ATOM 5371 N N . PHE A 1 680 ? 4.661 8.480 14.013 1.00 91.62 680 PHE A N 1
ATOM 5372 C CA . PHE A 1 680 ? 4.545 9.935 14.152 1.00 91.62 680 PHE A CA 1
ATOM 5373 C C . PHE A 1 680 ? 5.744 10.506 14.926 1.00 91.62 680 PHE A C 1
ATOM 5375 O O . PHE A 1 680 ? 5.798 10.354 16.136 1.00 91.62 680 PHE A O 1
ATOM 5382 N N . MET A 1 681 ? 6.663 11.211 14.261 1.00 88.88 681 MET A N 1
ATOM 5383 C CA . MET A 1 681 ? 7.925 11.706 14.856 1.00 88.88 681 MET A CA 1
ATOM 5384 C C . MET A 1 681 ? 7.840 13.113 15.479 1.00 88.88 681 MET A C 1
ATOM 5386 O O . MET A 1 681 ? 8.820 13.633 15.997 1.00 88.88 681 MET A O 1
ATOM 5390 N N . GLY A 1 682 ? 6.686 13.781 15.384 1.00 83.00 682 GLY A N 1
ATOM 5391 C CA . GLY A 1 682 ? 6.549 15.179 15.808 1.00 83.00 682 GLY A CA 1
ATOM 5392 C C . GLY A 1 682 ? 7.414 16.136 14.980 1.00 83.00 682 GLY A C 1
ATOM 5393 O O . GLY A 1 682 ? 7.432 16.042 13.752 1.00 83.00 682 GLY A O 1
ATOM 5394 N N . GLU A 1 683 ? 8.100 17.066 15.649 1.00 79.62 683 GLU A N 1
ATOM 5395 C CA . GLU A 1 683 ? 9.002 18.052 15.029 1.00 79.62 683 GLU A CA 1
ATOM 5396 C C . GLU A 1 683 ? 10.453 17.568 14.873 1.00 79.62 683 GLU A C 1
ATOM 5398 O O . GLU A 1 683 ? 11.269 18.268 14.268 1.00 79.62 683 GLU A O 1
ATOM 5403 N N . ALA A 1 684 ? 10.774 16.386 15.410 1.00 75.75 684 ALA A N 1
ATOM 5404 C CA . ALA A 1 684 ? 12.122 15.843 15.402 1.00 75.75 684 ALA A CA 1
ATOM 5405 C C . ALA A 1 684 ? 12.628 15.604 13.971 1.00 75.75 684 ALA A C 1
ATOM 5407 O O . ALA A 1 684 ? 11.872 15.237 13.067 1.00 75.75 684 ALA A O 1
ATOM 5408 N N . THR A 1 685 ? 13.935 15.789 13.789 1.00 81.19 685 THR A N 1
ATOM 5409 C CA . THR A 1 685 ? 14.678 15.383 12.587 1.00 81.19 685 THR A CA 1
ATOM 5410 C C . THR A 1 685 ? 15.701 14.347 13.043 1.00 81.19 685 THR A C 1
ATOM 5412 O O . THR A 1 685 ? 16.808 14.734 13.417 1.00 81.19 685 THR A O 1
ATOM 5415 N N . PRO A 1 686 ? 15.310 13.062 13.155 1.00 82.81 686 PRO A N 1
ATOM 5416 C CA . PRO A 1 686 ? 16.205 12.021 13.645 1.00 82.81 686 PRO A CA 1
ATOM 5417 C C . PRO A 1 686 ? 17.427 11.863 12.744 1.00 82.81 686 PRO A C 1
ATOM 5419 O O . PRO A 1 686 ? 17.390 12.219 11.564 1.00 82.81 686 PRO A O 1
ATOM 5422 N N . ASP A 1 687 ? 18.488 11.276 13.293 1.00 90.69 687 ASP A N 1
ATOM 5423 C CA . ASP A 1 687 ? 19.627 10.863 12.484 1.00 90.69 687 ASP A CA 1
ATOM 5424 C C . ASP A 1 687 ? 19.173 9.850 11.406 1.00 90.69 687 ASP A C 1
ATOM 5426 O O . ASP A 1 687 ? 18.525 8.850 11.739 1.00 90.69 687 ASP A O 1
ATOM 5430 N N . PRO A 1 688 ? 19.476 10.084 10.114 1.00 94.31 688 PRO A N 1
ATOM 5431 C CA . PRO A 1 688 ? 19.023 9.211 9.036 1.00 94.31 688 PRO A CA 1
ATOM 5432 C C . PRO A 1 688 ? 19.517 7.767 9.137 1.00 94.31 688 PRO A C 1
ATOM 5434 O O . PRO A 1 688 ? 18.805 6.860 8.704 1.00 94.31 688 PRO A O 1
ATOM 5437 N N . GLN A 1 689 ? 20.713 7.543 9.690 1.00 93.75 689 GLN A N 1
ATOM 5438 C CA . GLN A 1 689 ? 21.268 6.201 9.849 1.00 93.75 689 GLN A CA 1
ATOM 5439 C C . GLN A 1 689 ? 20.509 5.444 10.943 1.00 93.75 689 GLN A C 1
ATOM 5441 O O . GLN A 1 689 ? 20.041 4.335 10.692 1.00 93.75 689 GLN A O 1
ATOM 5446 N N . GLY A 1 690 ? 20.275 6.071 12.099 1.00 92.38 690 GLY A N 1
ATOM 5447 C CA . GLY A 1 690 ? 19.436 5.490 13.154 1.00 92.38 690 GLY A CA 1
ATOM 5448 C C . GLY A 1 690 ? 18.008 5.190 12.681 1.00 92.38 690 GLY A C 1
ATOM 5449 O O . GLY A 1 690 ? 17.457 4.128 12.972 1.00 92.38 690 GLY A O 1
ATOM 5450 N N . LEU A 1 691 ? 17.423 6.080 11.869 1.00 93.38 691 LEU A N 1
ATOM 5451 C CA . LEU A 1 691 ? 16.094 5.867 11.290 1.00 93.38 691 LEU A CA 1
ATOM 5452 C C . LEU A 1 691 ? 16.064 4.685 10.308 1.00 93.38 691 LEU A C 1
ATOM 5454 O O . LEU A 1 691 ? 15.088 3.929 10.289 1.00 93.38 691 LEU A O 1
ATOM 5458 N N . MET A 1 692 ? 17.128 4.517 9.515 1.00 95.25 692 MET A N 1
ATOM 5459 C CA . MET A 1 692 ? 17.302 3.367 8.627 1.00 95.25 692 MET A CA 1
ATOM 5460 C C . MET A 1 692 ? 17.411 2.068 9.418 1.00 95.25 692 MET A C 1
ATOM 5462 O O . MET A 1 692 ? 16.693 1.115 9.115 1.00 95.25 692 MET A O 1
ATOM 5466 N N . ASP A 1 693 ? 18.247 2.034 10.453 1.00 94.25 693 ASP A N 1
ATOM 5467 C CA . ASP A 1 693 ? 18.432 0.844 11.283 1.00 94.25 693 ASP A CA 1
ATOM 5468 C C . ASP A 1 693 ? 17.117 0.443 11.966 1.00 94.25 693 ASP A C 1
ATOM 5470 O O . ASP A 1 693 ? 16.725 -0.727 11.921 1.00 94.25 693 ASP A O 1
ATOM 5474 N N . PHE A 1 694 ? 16.366 1.415 12.498 1.00 93.56 694 PHE A N 1
ATOM 5475 C CA . PHE A 1 694 ? 15.028 1.186 13.044 1.00 93.56 694 PHE A CA 1
ATOM 5476 C C . PHE A 1 694 ? 14.041 0.670 11.983 1.00 93.56 694 PHE A C 1
ATOM 5478 O O . PHE A 1 694 ? 13.348 -0.321 12.219 1.00 93.56 694 PHE A O 1
ATOM 5485 N N . GLY A 1 695 ? 13.971 1.308 10.811 1.00 94.38 695 GLY A N 1
ATOM 5486 C CA . GLY A 1 695 ? 13.045 0.924 9.742 1.00 94.38 695 GLY A CA 1
ATOM 5487 C C . GLY A 1 695 ? 13.326 -0.467 9.172 1.00 94.38 695 GLY A C 1
ATOM 5488 O O . GLY A 1 695 ? 12.401 -1.257 8.989 1.00 94.38 695 GLY A O 1
ATOM 5489 N N . LEU A 1 696 ? 14.598 -0.806 8.949 1.00 93.81 696 LEU A N 1
ATOM 5490 C CA . LEU A 1 696 ? 14.998 -2.137 8.487 1.00 93.81 696 LEU A CA 1
ATOM 5491 C C . LEU A 1 696 ? 14.794 -3.198 9.573 1.00 93.81 696 LEU A C 1
ATOM 5493 O O . LEU A 1 696 ? 14.422 -4.328 9.261 1.00 93.81 696 LEU A O 1
ATOM 5497 N N . ARG A 1 697 ? 14.991 -2.854 10.850 1.00 92.62 697 ARG A N 1
ATOM 5498 C CA . ARG A 1 697 ? 14.663 -3.747 11.967 1.00 92.62 697 ARG A CA 1
ATOM 5499 C C . ARG A 1 697 ? 13.164 -4.022 12.036 1.00 92.62 697 ARG A C 1
ATOM 5501 O O . ARG A 1 697 ? 12.773 -5.182 12.115 1.00 92.62 697 ARG A O 1
ATOM 5508 N N . LEU A 1 698 ? 12.332 -2.984 11.934 1.00 92.31 698 LEU A N 1
ATOM 5509 C CA . LEU A 1 698 ? 10.875 -3.117 11.865 1.00 92.31 698 LEU A CA 1
ATOM 5510 C C . LEU A 1 698 ? 10.467 -4.038 10.708 1.00 92.31 698 LEU A C 1
ATOM 5512 O O . LEU A 1 698 ? 9.610 -4.903 10.886 1.00 92.31 698 LEU A O 1
ATOM 5516 N N . ALA A 1 699 ? 11.114 -3.880 9.552 1.00 90.25 699 ALA A N 1
ATOM 5517 C CA . ALA A 1 699 ? 10.851 -4.683 8.368 1.00 90.25 699 ALA A CA 1
ATOM 5518 C C . ALA A 1 699 ? 11.210 -6.174 8.548 1.00 90.25 699 ALA A C 1
ATOM 5520 O O . ALA A 1 699 ? 10.488 -7.042 8.064 1.00 90.25 699 ALA A O 1
ATOM 5521 N N . ARG A 1 700 ? 12.306 -6.475 9.258 1.00 88.81 700 ARG A N 1
ATOM 5522 C CA . ARG A 1 700 ? 12.803 -7.846 9.484 1.00 88.81 700 ARG A CA 1
ATOM 5523 C C . ARG A 1 700 ? 12.110 -8.570 10.640 1.00 88.81 700 ARG A C 1
ATOM 5525 O O . ARG A 1 700 ? 11.885 -9.770 10.555 1.00 88.81 700 ARG A O 1
ATOM 5532 N N . GLU A 1 701 ? 11.819 -7.865 11.731 1.00 87.62 701 GLU A N 1
ATOM 5533 C CA . GLU A 1 701 ? 11.356 -8.469 12.991 1.00 87.62 701 GLU A CA 1
ATOM 5534 C C . GLU A 1 701 ? 9.825 -8.464 13.142 1.00 87.62 701 GLU A C 1
ATOM 5536 O O . GLU A 1 701 ? 9.296 -8.969 14.133 1.00 87.62 701 GLU A O 1
ATOM 5541 N N . THR A 1 702 ? 9.083 -7.885 12.191 1.00 87.69 702 THR A N 1
ATOM 5542 C CA . THR A 1 702 ? 7.618 -7.792 12.269 1.00 87.69 702 THR A CA 1
ATOM 5543 C C . THR A 1 702 ? 6.929 -8.209 10.973 1.00 87.69 702 THR A C 1
ATOM 5545 O O . THR A 1 702 ? 7.543 -8.322 9.921 1.00 87.69 702 THR A O 1
ATOM 5548 N N . GLN A 1 703 ? 5.609 -8.391 11.049 1.00 84.19 703 GLN A N 1
ATOM 5549 C CA . GLN A 1 703 ? 4.753 -8.699 9.900 1.00 84.19 703 GLN A CA 1
ATOM 5550 C C . GLN A 1 703 ? 4.248 -7.420 9.201 1.00 84.19 703 GLN A C 1
ATOM 5552 O O . GLN A 1 703 ? 3.342 -7.465 8.374 1.00 84.19 703 GLN A O 1
ATOM 5557 N N . ILE A 1 704 ? 4.784 -6.247 9.545 1.00 88.94 704 ILE A N 1
ATOM 5558 C CA . ILE A 1 704 ? 4.337 -4.975 8.971 1.00 88.94 704 ILE A CA 1
ATOM 5559 C C . ILE A 1 704 ? 4.766 -4.926 7.508 1.00 88.94 704 ILE A C 1
ATOM 5561 O O . ILE A 1 704 ? 5.948 -4.789 7.224 1.00 88.94 704 ILE A O 1
ATOM 5565 N N . GLY A 1 705 ? 3.807 -5.018 6.589 1.00 83.62 705 GLY A N 1
ATOM 5566 C CA . GLY A 1 705 ? 4.051 -5.001 5.142 1.00 83.62 705 GLY A CA 1
ATOM 5567 C C . GLY A 1 705 ? 4.148 -3.602 4.533 1.00 83.62 705 GLY A C 1
ATOM 5568 O O . GLY A 1 705 ? 4.612 -3.455 3.414 1.00 83.62 705 GLY A O 1
ATOM 5569 N N . TYR A 1 706 ? 3.714 -2.556 5.242 1.00 89.50 706 TYR A N 1
ATOM 5570 C CA . TYR A 1 706 ? 3.747 -1.187 4.723 1.00 89.50 706 TYR A CA 1
ATOM 5571 C C . TYR A 1 706 ? 3.794 -0.166 5.860 1.00 89.50 706 TYR A C 1
ATOM 5573 O O . TYR A 1 706 ? 2.942 -0.191 6.756 1.00 89.50 706 TYR A O 1
ATOM 5581 N N . PHE A 1 707 ? 4.770 0.743 5.843 1.00 93.69 707 PHE A N 1
ATOM 5582 C CA . PHE A 1 707 ? 4.943 1.738 6.904 1.00 93.69 707 PHE A CA 1
ATOM 5583 C C . PHE A 1 707 ? 5.483 3.081 6.409 1.00 93.69 707 PHE A C 1
ATOM 5585 O O . PHE A 1 707 ? 6.001 3.217 5.302 1.00 93.69 707 PHE A O 1
ATOM 5592 N N . THR A 1 708 ? 5.334 4.114 7.239 1.00 92.56 708 THR A N 1
ATOM 5593 C CA . THR A 1 708 ? 5.859 5.452 6.943 1.00 92.56 708 THR A CA 1
ATOM 5594 C C . THR A 1 708 ? 6.174 6.235 8.214 1.00 92.56 708 THR A C 1
ATOM 5596 O O . THR A 1 708 ? 5.460 6.150 9.222 1.00 92.56 708 THR A O 1
ATOM 5599 N N . PHE A 1 709 ? 7.218 7.054 8.137 1.00 93.19 709 PHE A N 1
ATOM 5600 C CA . PHE A 1 709 ? 7.541 8.061 9.140 1.00 93.19 709 PHE A CA 1
ATOM 5601 C C . PHE A 1 709 ? 6.805 9.351 8.826 1.00 93.19 709 PHE A C 1
ATOM 5603 O O . PHE A 1 709 ? 6.616 9.700 7.669 1.00 93.19 709 PHE A O 1
ATOM 5610 N N . THR A 1 710 ? 6.363 10.078 9.846 1.00 90.25 710 THR A N 1
ATOM 5611 C CA . THR A 1 710 ? 5.598 11.308 9.643 1.00 90.25 710 THR A CA 1
ATOM 5612 C C . THR A 1 710 ? 6.146 12.447 10.490 1.00 90.25 710 THR A C 1
ATOM 5614 O O . THR A 1 710 ? 6.116 12.374 11.723 1.00 90.25 710 THR A O 1
ATOM 5617 N N . LYS A 1 711 ? 6.522 13.549 9.831 1.00 90.25 711 LYS A N 1
ATOM 5618 C CA . LYS A 1 711 ? 7.040 14.789 10.435 1.00 90.25 711 LYS A CA 1
ATOM 5619 C C . LYS A 1 711 ? 6.037 15.947 10.374 1.00 90.25 711 LYS A C 1
ATOM 5621 O O . LYS A 1 711 ? 5.191 15.998 9.480 1.00 90.25 711 LYS A O 1
ATOM 5626 N N . ASP A 1 712 ? 5.948 16.715 11.456 1.00 91.62 712 ASP A N 1
ATOM 5627 C CA . ASP A 1 712 ? 5.077 17.889 11.571 1.00 91.62 712 ASP A CA 1
ATOM 5628 C C . ASP A 1 712 ? 5.835 19.052 10.940 1.00 91.62 712 ASP A C 1
ATOM 5630 O O . ASP A 1 712 ? 7.000 19.262 11.277 1.00 91.62 712 ASP A O 1
ATOM 5634 N N . MET A 1 713 ? 5.211 19.775 10.009 1.00 92.06 713 MET A N 1
ATOM 5635 C CA . MET A 1 713 ? 5.886 20.843 9.275 1.00 92.06 713 MET A CA 1
ATOM 5636 C C . MET A 1 713 ? 5.033 22.104 9.209 1.00 92.06 713 MET A C 1
ATOM 5638 O O . MET A 1 713 ? 3.821 22.053 8.994 1.00 92.06 713 MET A O 1
ATOM 5642 N N . THR A 1 714 ? 5.700 23.245 9.327 1.00 93.00 714 THR A N 1
ATOM 5643 C CA . THR A 1 714 ? 5.153 24.583 9.115 1.00 93.00 714 THR A CA 1
ATOM 5644 C C . THR A 1 714 ? 5.829 25.197 7.907 1.00 93.00 714 THR A C 1
ATOM 5646 O O . THR A 1 714 ? 7.055 25.160 7.800 1.00 93.00 714 THR A O 1
ATOM 5649 N N . VAL A 1 715 ? 5.040 25.786 7.016 1.00 91.38 715 VAL A N 1
ATOM 5650 C CA . VAL A 1 715 ? 5.542 26.489 5.841 1.00 91.38 715 VAL A CA 1
ATOM 5651 C C . VAL A 1 715 ? 5.137 27.950 5.905 1.00 91.38 715 VAL A C 1
ATOM 5653 O O . VAL A 1 715 ? 3.952 28.271 6.008 1.00 91.38 715 VAL A O 1
ATOM 5656 N N . CYS A 1 716 ? 6.129 28.833 5.839 1.00 91.94 716 CYS A N 1
ATOM 5657 C CA . CYS A 1 716 ? 5.922 30.274 5.814 1.00 91.94 716 CYS A CA 1
ATOM 5658 C C . CYS A 1 716 ? 5.562 30.754 4.407 1.00 91.94 716 CYS A C 1
ATOM 5660 O O . CYS A 1 716 ? 6.274 30.454 3.452 1.00 91.94 716 CYS A O 1
ATOM 5662 N N . LEU A 1 717 ? 4.504 31.551 4.271 1.00 89.50 717 LEU A N 1
ATOM 5663 C CA . LEU A 1 717 ? 4.133 32.175 2.997 1.00 89.50 717 LEU A CA 1
ATOM 5664 C C . LEU A 1 717 ? 4.923 33.460 2.713 1.00 89.50 717 LEU A C 1
ATOM 5666 O O . LEU A 1 717 ? 5.068 33.837 1.556 1.00 89.50 717 LEU A O 1
ATOM 5670 N N . GLY A 1 718 ? 5.475 34.103 3.747 1.00 88.19 718 GLY A N 1
ATOM 5671 C CA . GLY A 1 718 ? 6.258 35.333 3.600 1.00 88.19 718 GLY A CA 1
ATOM 5672 C C . GLY A 1 718 ? 7.696 35.102 3.125 1.00 88.19 718 GLY A C 1
ATOM 5673 O O . GLY A 1 718 ? 8.167 35.791 2.227 1.00 88.19 718 GLY A O 1
ATOM 5674 N N . CYS A 1 719 ? 8.408 34.137 3.721 1.00 90.00 719 CYS A N 1
ATOM 5675 C CA . CYS A 1 719 ? 9.812 33.847 3.387 1.00 90.00 719 CYS A CA 1
ATOM 5676 C C . CYS A 1 719 ? 10.046 32.451 2.795 1.00 90.00 719 CYS A C 1
ATOM 5678 O O . CYS A 1 719 ? 11.193 32.079 2.582 1.00 90.00 719 CYS A O 1
ATOM 5680 N N . SER A 1 720 ? 8.985 31.675 2.545 1.00 88.50 720 SER A N 1
ATOM 5681 C CA . SER A 1 720 ? 9.042 30.312 1.987 1.00 88.50 720 SER A CA 1
ATOM 5682 C C . SER A 1 720 ? 9.740 29.250 2.846 1.00 88.50 720 SER A C 1
ATOM 5684 O O . SER A 1 720 ? 9.718 28.077 2.494 1.00 88.50 720 SER A O 1
ATOM 5686 N N . GLN A 1 721 ? 10.288 29.612 4.009 1.00 88.25 721 GLN A N 1
ATOM 5687 C CA . GLN A 1 721 ? 10.969 28.662 4.885 1.00 88.25 721 GLN A CA 1
ATOM 5688 C C . GLN A 1 721 ? 10.029 27.539 5.351 1.00 88.25 721 GLN A C 1
ATOM 5690 O O . GLN A 1 721 ? 8.946 27.797 5.890 1.00 88.25 721 GLN A O 1
ATOM 5695 N N . VAL A 1 722 ? 10.500 26.296 5.221 1.00 89.00 722 VAL A N 1
ATOM 5696 C CA . VAL A 1 722 ? 9.912 25.115 5.861 1.00 89.00 722 VAL A CA 1
ATOM 5697 C C . VAL A 1 722 ? 10.605 24.884 7.200 1.00 89.00 722 VAL A C 1
ATOM 5699 O O . VAL A 1 722 ? 11.822 25.017 7.329 1.00 89.00 722 VAL A O 1
ATOM 5702 N N . SER A 1 723 ? 9.825 24.609 8.238 1.00 89.62 723 SER A N 1
ATOM 5703 C CA . SER A 1 723 ? 10.313 24.366 9.595 1.00 89.62 723 SER A CA 1
ATOM 5704 C C . SER A 1 723 ? 9.622 23.155 10.200 1.00 89.62 723 SER A C 1
ATOM 5706 O O . SER A 1 723 ? 8.433 22.946 9.973 1.00 89.62 723 SER A O 1
ATOM 5708 N N . GLY A 1 724 ? 10.348 22.389 11.014 1.00 89.38 724 GLY A N 1
ATOM 5709 C CA . GLY A 1 724 ? 9.749 21.342 11.840 1.00 89.38 724 GLY A CA 1
ATOM 5710 C C . GLY A 1 724 ? 8.772 21.915 12.873 1.00 89.38 724 GLY A C 1
ATOM 5711 O O . GLY A 1 724 ? 8.957 23.037 13.363 1.00 89.38 724 GLY A O 1
ATOM 5712 N N . GLY A 1 725 ? 7.747 21.128 13.190 1.00 89.56 725 GLY A N 1
ATOM 5713 C CA . GLY A 1 725 ? 6.692 21.431 14.154 1.00 89.56 725 GLY A CA 1
ATOM 5714 C C . GLY A 1 725 ? 5.471 22.114 13.542 1.00 89.56 725 GLY A C 1
ATOM 5715 O O . GLY A 1 725 ? 5.492 22.555 12.394 1.00 89.56 725 GLY A O 1
ATOM 5716 N N . LEU A 1 726 ? 4.391 22.184 14.324 1.00 90.88 726 LEU A N 1
ATOM 5717 C CA . LEU A 1 726 ? 3.176 22.946 14.014 1.00 90.88 726 LEU A CA 1
ATOM 5718 C C . LEU A 1 726 ? 3.258 24.280 14.768 1.00 90.88 726 LEU A C 1
ATOM 5720 O O . LEU A 1 726 ? 2.921 24.342 15.947 1.00 90.88 726 LEU A O 1
ATOM 5724 N N . LYS A 1 727 ? 3.795 25.313 14.118 1.00 91.19 727 LYS A N 1
ATOM 5725 C CA . LYS A 1 727 ? 4.091 26.620 14.719 1.00 91.19 727 LYS A CA 1
ATOM 5726 C C . LYS A 1 727 ? 3.118 27.664 14.193 1.00 91.19 727 LYS A C 1
ATOM 5728 O O . LYS A 1 727 ? 2.809 27.653 13.005 1.00 91.19 727 LYS A O 1
ATOM 5733 N N . ASP A 1 728 ? 2.681 28.573 15.056 1.00 92.75 728 ASP A N 1
ATOM 5734 C CA . ASP A 1 728 ? 1.770 29.661 14.671 1.00 92.75 728 ASP A CA 1
ATOM 5735 C C . ASP A 1 728 ? 2.502 30.824 13.977 1.00 92.75 728 ASP A C 1
ATOM 5737 O O . ASP A 1 728 ? 1.902 31.576 13.216 1.00 92.75 728 ASP A O 1
ATOM 5741 N N . ASN A 1 729 ? 3.821 30.931 14.175 1.00 93.94 729 ASN A N 1
ATOM 5742 C CA . ASN A 1 729 ? 4.676 31.933 13.545 1.00 93.94 729 ASN A CA 1
ATOM 5743 C C . ASN A 1 729 ? 5.883 31.281 12.867 1.00 93.94 729 ASN A C 1
ATOM 5745 O O . ASN A 1 729 ? 6.439 30.288 13.350 1.00 93.94 729 ASN A O 1
ATOM 5749 N N . CYS A 1 730 ? 6.345 31.885 11.774 1.00 92.81 730 CYS A N 1
ATOM 5750 C CA . CYS A 1 730 ? 7.586 31.483 11.130 1.00 92.81 730 CYS A CA 1
ATOM 5751 C C . CYS A 1 730 ? 8.786 31.762 12.054 1.00 92.81 730 CYS A C 1
ATOM 5753 O O . CYS A 1 730 ? 9.023 32.921 12.399 1.00 92.81 730 CYS A O 1
ATOM 5755 N N . PRO A 1 731 ? 9.614 30.756 12.390 1.00 91.12 731 PRO A N 1
ATOM 5756 C CA . PRO A 1 731 ? 10.779 30.960 13.253 1.00 91.12 731 PRO A CA 1
ATOM 5757 C C . PRO A 1 731 ? 11.896 31.779 12.586 1.00 91.12 731 PRO A C 1
ATOM 5759 O O . PRO A 1 731 ? 12.781 32.269 13.277 1.00 91.12 731 PRO A O 1
ATOM 5762 N N . SER A 1 732 ? 11.873 31.920 11.257 1.00 91.12 732 SER A N 1
ATOM 5763 C CA . SER A 1 732 ? 12.888 32.661 10.501 1.00 91.12 732 SER A CA 1
ATOM 5764 C C . SER A 1 732 ? 12.556 34.151 10.361 1.00 91.12 732 SER A C 1
ATOM 5766 O O . SER A 1 732 ? 13.419 34.988 10.605 1.00 91.12 732 SER A O 1
ATOM 5768 N N . CYS A 1 733 ? 11.318 34.499 9.989 1.00 93.94 733 CYS A N 1
ATOM 5769 C CA . CYS A 1 733 ? 10.929 35.889 9.707 1.00 93.94 733 CYS A CA 1
ATOM 5770 C C . CYS A 1 733 ? 9.841 36.456 10.631 1.00 93.94 733 CYS A C 1
ATOM 5772 O O . CYS A 1 733 ? 9.472 37.617 10.481 1.00 93.94 733 CYS A O 1
ATOM 5774 N N . GLY A 1 734 ? 9.292 35.656 11.550 1.00 93.00 734 GLY A N 1
ATOM 5775 C CA . GLY A 1 734 ? 8.235 36.071 12.478 1.00 93.00 734 GLY A CA 1
ATOM 5776 C C . GLY A 1 734 ? 6.826 36.174 11.879 1.00 93.00 734 GLY A C 1
ATOM 5777 O O . GLY A 1 734 ? 5.891 36.454 12.621 1.00 93.00 734 GLY A O 1
ATOM 5778 N N . SER A 1 735 ? 6.646 35.936 10.573 1.00 93.31 735 SER A N 1
ATOM 5779 C CA . SER A 1 735 ? 5.331 36.040 9.919 1.00 93.31 735 SER A CA 1
ATOM 5780 C C . SER A 1 735 ? 4.294 35.090 10.532 1.00 93.31 735 SER A C 1
ATOM 5782 O O . SER A 1 735 ? 4.607 33.935 10.819 1.00 93.31 735 SER A O 1
ATOM 5784 N N . GLU A 1 736 ? 3.063 35.580 10.688 1.00 91.88 736 GLU A N 1
ATOM 5785 C CA . GLU A 1 736 ? 1.865 34.813 11.075 1.00 91.88 736 GLU A CA 1
ATOM 5786 C C . GLU A 1 736 ? 1.220 34.095 9.877 1.00 91.88 736 GLU A C 1
ATOM 5788 O O . GLU A 1 736 ? 0.378 33.214 10.043 1.00 91.88 736 GLU A O 1
ATOM 5793 N N . GLU A 1 737 ? 1.617 34.440 8.648 1.00 91.88 737 GLU A N 1
ATOM 5794 C CA . GLU A 1 737 ? 1.107 33.805 7.433 1.00 91.88 737 GLU A CA 1
ATOM 5795 C C . GLU A 1 737 ? 1.814 32.470 7.193 1.00 91.88 737 GLU A C 1
ATOM 5797 O O . GLU A 1 737 ? 2.726 32.339 6.367 1.00 91.88 737 GLU A O 1
ATOM 5802 N N . VAL A 1 738 ? 1.397 31.464 7.954 1.00 91.44 738 VAL A N 1
ATOM 5803 C CA . VAL A 1 738 ? 1.907 30.098 7.874 1.00 91.44 738 VAL A CA 1
ATOM 5804 C C . VAL A 1 738 ? 0.788 29.112 7.568 1.00 91.44 738 VAL A C 1
ATOM 5806 O O . VAL A 1 738 ? -0.377 29.324 7.903 1.00 91.44 738 VAL A O 1
ATOM 5809 N N . TYR A 1 739 ? 1.140 27.990 6.949 1.00 90.94 739 TYR A N 1
ATOM 5810 C CA . TYR A 1 739 ? 0.258 26.829 6.905 1.00 90.94 739 TYR A CA 1
ATOM 5811 C C . TYR A 1 739 ? 1.010 25.567 7.301 1.00 90.94 739 TYR A C 1
ATOM 5813 O O . TYR A 1 739 ? 2.211 25.422 7.068 1.00 90.94 739 TYR A O 1
ATOM 5821 N N . HIS A 1 740 ? 0.284 24.634 7.907 1.00 92.19 740 HIS A N 1
ATOM 5822 C CA . HIS A 1 740 ? 0.855 23.385 8.388 1.00 92.19 740 HIS A CA 1
ATOM 5823 C C . HIS A 1 740 ? 0.676 22.271 7.368 1.00 92.19 740 HIS A C 1
ATOM 5825 O O . HIS A 1 740 ? -0.423 22.080 6.838 1.00 92.19 740 HIS A O 1
ATOM 5831 N N . ILE A 1 741 ? 1.738 21.509 7.129 1.00 89.50 741 ILE A N 1
ATOM 5832 C CA . ILE A 1 741 ? 1.718 20.295 6.315 1.00 89.50 741 ILE A CA 1
ATOM 5833 C C . ILE A 1 741 ? 1.863 19.099 7.241 1.00 89.50 741 ILE A C 1
ATOM 5835 O O . ILE A 1 741 ? 2.776 19.027 8.067 1.00 89.50 741 ILE A O 1
ATOM 5839 N N . ARG A 1 742 ? 0.963 18.131 7.078 1.00 88.19 742 ARG A N 1
ATOM 5840 C CA . ARG A 1 742 ? 1.024 16.871 7.811 1.00 88.19 742 ARG A CA 1
ATOM 5841 C C . ARG A 1 742 ? 0.432 15.739 6.988 1.00 88.19 742 ARG A C 1
ATOM 5843 O O . ARG A 1 742 ? -0.320 15.961 6.043 1.00 88.19 742 ARG A O 1
ATOM 5850 N N . ARG A 1 743 ? 0.751 14.499 7.354 1.00 87.50 743 ARG A N 1
ATOM 5851 C CA . ARG A 1 743 ? 0.089 13.320 6.796 1.00 87.50 743 ARG A CA 1
ATOM 5852 C C . ARG A 1 743 ? -1.292 13.158 7.416 1.00 87.50 743 ARG A C 1
ATOM 5854 O O . ARG A 1 743 ? -1.383 12.981 8.633 1.00 87.50 743 ARG A O 1
ATOM 5861 N N . ILE A 1 744 ? -2.339 13.214 6.596 1.00 78.38 744 ILE A N 1
ATOM 5862 C CA . ILE A 1 744 ? -3.721 13.042 7.062 1.00 78.38 744 ILE A CA 1
ATOM 5863 C C . ILE A 1 744 ? -3.964 11.586 7.444 1.00 78.38 744 ILE A C 1
ATOM 5865 O O . ILE A 1 744 ? -3.973 11.259 8.621 1.00 78.38 744 ILE A O 1
ATOM 5869 N N . THR A 1 745 ? -4.072 10.695 6.469 1.00 77.69 745 THR A N 1
ATOM 5870 C CA . THR A 1 745 ? -4.127 9.249 6.683 1.00 77.69 745 THR A CA 1
ATOM 5871 C C . THR A 1 745 ? -2.985 8.630 5.900 1.00 77.69 745 THR A C 1
ATOM 5873 O O . THR A 1 745 ? -1.946 8.326 6.465 1.00 77.69 745 THR A O 1
ATOM 5876 N N . GLY A 1 746 ? -3.083 8.604 4.575 1.00 76.44 746 GLY A N 1
ATOM 5877 C CA . GLY A 1 746 ? -2.090 7.993 3.702 1.00 76.44 746 GLY A CA 1
ATOM 5878 C C . GLY A 1 746 ? -1.211 8.963 2.917 1.00 76.44 746 GLY A C 1
ATOM 5879 O O . GLY A 1 746 ? -0.447 8.480 2.093 1.00 76.44 746 GLY A O 1
ATOM 5880 N N . TYR A 1 747 ? -1.320 10.291 3.067 1.00 81.56 747 TYR A N 1
ATOM 5881 C CA . TYR A 1 747 ? -0.512 11.268 2.306 1.00 81.56 747 TYR A CA 1
ATOM 5882 C C . TYR A 1 747 ? -0.386 12.637 2.974 1.00 81.56 747 TYR A C 1
ATOM 5884 O O . TYR A 1 747 ? -1.182 12.972 3.851 1.00 81.56 747 TYR A O 1
ATOM 5892 N N . LEU A 1 748 ? 0.640 13.397 2.570 1.00 85.25 748 LEU A N 1
ATOM 5893 C CA . LEU A 1 748 ? 0.907 14.759 3.033 1.00 85.25 748 LEU A CA 1
ATOM 5894 C C . LEU A 1 748 ? -0.100 15.748 2.427 1.00 85.25 748 LEU A C 1
ATOM 5896 O O . LEU A 1 748 ? -0.335 15.757 1.221 1.00 85.25 748 LEU A O 1
ATOM 5900 N N . GLN A 1 749 ? -0.704 16.575 3.276 1.00 85.44 749 GLN A N 1
ATOM 5901 C CA . GLN A 1 749 ? -1.680 17.589 2.892 1.00 85.44 749 GLN A CA 1
ATOM 5902 C C . GLN A 1 749 ? -1.638 18.763 3.878 1.00 85.44 749 GLN A C 1
ATOM 5904 O O . GLN A 1 749 ? -1.245 18.612 5.036 1.00 85.44 749 GLN A O 1
ATOM 5909 N N . ALA A 1 750 ? -2.087 19.937 3.433 1.00 88.12 750 ALA A N 1
ATOM 5910 C CA . ALA A 1 750 ? -2.301 21.077 4.314 1.00 88.12 750 ALA A CA 1
ATOM 5911 C C . ALA A 1 750 ? -3.397 20.785 5.358 1.00 88.12 750 ALA A C 1
ATOM 5913 O O . ALA A 1 750 ? -4.513 20.400 4.998 1.00 88.12 750 ALA A O 1
ATOM 5914 N N . VAL A 1 751 ? -3.096 21.022 6.638 1.00 89.44 751 VAL A N 1
ATOM 5915 C CA . VAL A 1 751 ? -4.009 20.784 7.777 1.00 89.44 751 VAL A CA 1
ATOM 5916 C C . VAL A 1 751 ? -5.252 21.677 7.715 1.00 89.44 751 VAL A C 1
ATOM 5918 O O . VAL A 1 751 ? -6.330 21.289 8.165 1.00 89.44 751 VAL A O 1
ATOM 5921 N N . SER A 1 752 ? -5.140 22.860 7.106 1.00 87.81 752 SER A N 1
ATOM 5922 C CA . SER A 1 752 ? -6.264 23.781 6.901 1.00 87.81 752 SER A CA 1
ATOM 5923 C C . SER A 1 752 ? -7.410 23.154 6.099 1.00 87.81 752 SER A C 1
ATOM 5925 O O . SER A 1 752 ? -8.573 23.453 6.361 1.00 87.81 752 SER A O 1
ATOM 5927 N N . GLY A 1 753 ? -7.097 22.239 5.175 1.00 86.62 753 GLY A N 1
ATOM 5928 C CA . GLY A 1 753 ? -8.082 21.523 4.362 1.00 86.62 753 GLY A CA 1
ATOM 5929 C C . GLY A 1 753 ? -8.725 20.315 5.049 1.00 86.62 753 GLY A C 1
ATOM 5930 O O . GLY A 1 753 ? -9.565 19.656 4.440 1.00 86.62 753 GLY A O 1
ATOM 5931 N N . TRP A 1 754 ? -8.327 19.976 6.278 1.00 91.88 754 TRP A N 1
ATOM 5932 C CA . TRP A 1 754 ? -8.830 18.787 6.967 1.00 91.88 754 TRP A CA 1
ATOM 5933 C C . TRP A 1 754 ? -10.205 19.033 7.590 1.00 91.88 754 TRP A C 1
ATOM 5935 O O . TRP A 1 754 ? -10.532 20.148 7.999 1.00 91.88 754 TRP A O 1
ATOM 5945 N N . ASN A 1 755 ? -11.000 17.971 7.720 1.00 92.81 755 ASN A N 1
ATOM 5946 C CA . ASN A 1 755 ? -12.221 18.012 8.526 1.00 92.81 755 ASN A CA 1
ATOM 5947 C C . ASN A 1 755 ? -11.883 18.171 10.024 1.00 92.81 755 ASN A C 1
ATOM 5949 O O . ASN A 1 755 ? -10.743 17.960 10.460 1.00 92.81 755 ASN A O 1
ATOM 5953 N N . SER A 1 756 ? -12.862 18.575 10.831 1.00 94.62 756 SER A N 1
ATOM 5954 C CA . SER A 1 756 ? -12.640 18.849 12.254 1.00 94.62 756 SER A CA 1
ATOM 5955 C C . SER A 1 756 ? -12.240 17.602 13.045 1.00 94.62 756 SER A C 1
ATOM 5957 O O . SER A 1 756 ? -11.428 17.715 13.962 1.00 94.62 756 SER A O 1
ATOM 5959 N N . ALA A 1 757 ? -12.709 16.417 12.650 1.00 94.38 757 ALA A N 1
ATOM 5960 C CA . ALA A 1 757 ? -12.311 15.146 13.245 1.00 94.38 757 ALA A CA 1
ATOM 5961 C C . ALA A 1 757 ? -10.823 14.838 13.053 1.00 94.38 757 ALA A C 1
ATOM 5963 O O . ALA A 1 757 ? -10.147 14.501 14.016 1.00 94.38 757 ALA A O 1
ATOM 5964 N N . LYS A 1 758 ? -10.274 15.012 11.846 1.00 94.19 758 LYS A N 1
ATOM 5965 C CA . LYS A 1 758 ? -8.844 14.804 11.575 1.00 94.19 758 LYS A CA 1
ATOM 5966 C C . LYS A 1 758 ? -7.968 15.862 12.231 1.00 94.19 758 LYS A C 1
ATOM 5968 O O . LYS A 1 758 ? -6.859 15.550 12.657 1.00 94.19 758 LYS A O 1
ATOM 5973 N N . ARG A 1 759 ? -8.465 17.095 12.379 1.00 94.56 759 ARG A N 1
ATOM 5974 C CA . ARG A 1 759 ? -7.795 18.106 13.214 1.00 94.56 759 ARG A CA 1
ATOM 5975 C C . ARG A 1 759 ? -7.789 17.721 14.693 1.00 94.56 759 ARG A C 1
ATOM 5977 O O . ARG A 1 759 ? -6.807 18.010 15.366 1.00 94.56 759 ARG A O 1
ATOM 5984 N N . GLN A 1 760 ? -8.845 17.081 15.194 1.00 95.62 760 GLN A N 1
ATOM 5985 C CA . GLN A 1 760 ? -8.861 16.554 16.559 1.00 95.62 760 GLN A CA 1
ATOM 5986 C C . GLN A 1 760 ? -7.917 15.354 16.701 1.00 95.62 760 GLN A C 1
ATOM 5988 O O . GLN A 1 760 ? -7.059 15.365 17.573 1.00 95.62 760 GLN A O 1
ATOM 5993 N N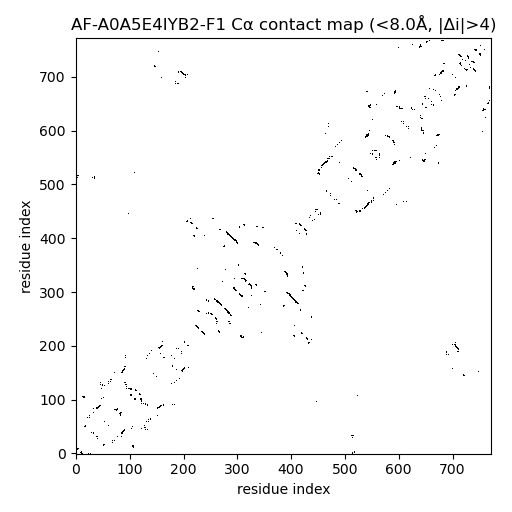 . GLU A 1 761 ? -7.971 14.396 15.774 1.00 94.19 761 GLU A N 1
ATOM 5994 C CA . GLU A 1 761 ? -7.058 13.249 15.727 1.00 94.19 761 GLU A CA 1
ATOM 5995 C C . GLU A 1 761 ? -5.586 13.692 15.733 1.00 94.19 761 GLU A C 1
ATOM 5997 O O . GLU A 1 761 ? -4.758 13.095 16.412 1.00 94.19 761 GLU A O 1
ATOM 6002 N N . LEU A 1 762 ? -5.246 14.773 15.018 1.00 93.56 762 LEU A N 1
ATOM 6003 C CA . LEU A 1 762 ? -3.900 15.351 15.019 1.00 93.56 762 LEU A CA 1
ATOM 6004 C C . LEU A 1 762 ? -3.433 15.803 16.408 1.00 93.56 762 LEU A C 1
ATOM 6006 O O . LEU A 1 762 ? -2.250 15.661 16.728 1.00 93.56 762 LEU A O 1
ATOM 6010 N N . LYS A 1 763 ? -4.340 16.365 17.212 1.00 93.19 763 LYS A N 1
ATOM 6011 C CA . LYS A 1 763 ? -4.051 16.746 18.601 1.00 93.19 763 LYS A CA 1
ATOM 6012 C C . LYS A 1 763 ? -3.859 15.506 19.465 1.00 93.19 763 LYS A C 1
ATOM 6014 O O . LYS A 1 763 ? -2.960 15.487 20.296 1.00 93.19 763 LYS A O 1
ATOM 6019 N N . ASP A 1 764 ? -4.655 14.477 19.202 1.00 93.94 764 ASP A N 1
ATOM 6020 C CA . ASP A 1 764 ? -4.682 13.239 19.974 1.00 93.94 764 ASP A CA 1
ATOM 6021 C C . ASP A 1 764 ? -3.483 12.321 19.661 1.00 93.94 764 ASP A C 1
ATOM 6023 O O . ASP A 1 764 ? -3.159 11.449 20.458 1.00 93.94 764 ASP A O 1
ATOM 6027 N N . ARG A 1 765 ? -2.790 12.495 18.526 1.00 93.19 765 ARG A N 1
ATOM 6028 C CA . ARG A 1 765 ? -1.633 11.666 18.135 1.00 93.19 765 ARG A CA 1
ATOM 6029 C C . ARG A 1 765 ? -0.491 11.717 19.151 1.00 93.19 765 ARG A C 1
ATOM 6031 O O . ARG A 1 765 ? 0.151 12.756 19.331 1.00 93.19 765 ARG A O 1
ATOM 6038 N N . LYS A 1 766 ? -0.124 10.543 19.670 1.00 91.81 766 LYS A N 1
ATOM 6039 C CA . LYS A 1 766 ? 1.154 10.319 20.348 1.00 91.81 766 LYS A CA 1
ATOM 6040 C C . LYS A 1 766 ? 2.307 10.494 19.357 1.00 91.81 766 LYS A C 1
ATOM 6042 O O . LYS A 1 766 ? 2.293 9.927 18.263 1.00 91.81 766 LYS A O 1
ATOM 6047 N N . ARG A 1 767 ? 3.295 11.302 19.746 1.00 91.12 767 ARG A N 1
ATOM 6048 C CA . ARG A 1 767 ? 4.527 11.556 18.987 1.00 91.12 767 ARG A CA 1
ATOM 6049 C C . ARG A 1 767 ? 5.681 10.794 19.637 1.00 91.12 767 ARG A C 1
ATOM 6051 O O . ARG A 1 767 ? 5.810 10.804 20.858 1.00 91.12 767 ARG A O 1
ATOM 6058 N N . TYR A 1 768 ? 6.481 10.124 18.819 1.00 85.62 768 TYR A N 1
ATOM 6059 C CA . TYR A 1 768 ? 7.626 9.312 19.213 1.00 85.62 768 TYR A CA 1
ATOM 6060 C C . TYR A 1 768 ? 8.904 10.086 18.890 1.00 85.62 768 TYR A C 1
ATOM 6062 O O . TYR A 1 768 ? 9.319 10.129 17.735 1.00 85.62 768 TYR A O 1
ATOM 6070 N N . ASN A 1 769 ? 9.477 10.736 19.903 1.00 71.19 769 ASN A N 1
ATOM 6071 C CA . ASN A 1 769 ? 10.662 11.584 19.738 1.00 71.19 769 ASN A CA 1
ATOM 6072 C C . ASN A 1 769 ? 11.977 10.800 19.921 1.00 71.19 769 ASN A C 1
ATOM 6074 O O . ASN A 1 769 ? 12.987 11.180 19.341 1.00 71.19 769 ASN A O 1
ATOM 6078 N N . ASP A 1 770 ? 11.935 9.679 20.650 1.00 66.06 770 ASP A N 1
ATOM 6079 C CA . ASP A 1 770 ? 13.083 8.804 20.917 1.00 66.06 770 ASP A CA 1
ATOM 6080 C C . ASP A 1 770 ? 12.987 7.547 20.035 1.00 66.06 770 ASP A C 1
ATOM 6082 O O . ASP A 1 770 ? 12.479 6.504 20.451 1.00 66.06 770 ASP A O 1
ATOM 6086 N N . LEU A 1 771 ? 13.379 7.683 18.765 1.00 59.53 771 LEU A N 1
ATOM 6087 C CA . LEU A 1 771 ? 13.452 6.574 17.796 1.00 59.53 771 LEU A CA 1
ATOM 6088 C C . LEU A 1 771 ? 14.890 6.075 17.562 1.00 59.53 771 LEU A C 1
ATOM 6090 O O . LEU A 1 771 ? 15.074 5.151 16.771 1.00 59.53 771 LEU A O 1
ATOM 6094 N N . ALA A 1 772 ? 15.870 6.704 18.220 1.00 42.38 772 ALA A N 1
ATOM 6095 C CA . ALA A 1 772 ? 17.297 6.396 18.141 1.00 42.38 772 ALA A CA 1
ATOM 6096 C C . ALA A 1 772 ? 17.750 5.499 19.298 1.00 42.38 772 ALA A C 1
ATOM 6098 O O . ALA A 1 772 ? 17.264 5.719 20.433 1.00 42.38 772 ALA A O 1
#

Foldseek 3Di:
DQLQPCPPDHDDDFDQALLVVLVVVLNLLLSVLLQDVDADEEEQVQLQSLVRCVPPDLVRLLVSLLVNLVSQQCRQRHPPRHGRQYAYEAELFDAPLQQQFFHDGPLDGLCCPDPVRDGDTSVVSRQSRNSNLVSNLVSQCCDPPLSHGGFPDAYEYEDAPRQVDWPPVVCVVCVVTDISVRSLLSQLLSCLRFQDHKYFQCQPVLNVGPDPCPPLAFFDQQFWFWKAAPVRDIDIDRLNVVQVVQCVVPWDAFPQGKIWRFDWIWFWAADFVQREIDTFTFGTKIKHWDFDKWKWFAFPQRDTTIIDQQHWFWWQDLPTTDIDGNVPDDAFTWGKFFADDDSPHQADRPDDDPDDDDDDDDDDPPDDADDFHDDPPDDTDDDDRYGIHITGGHDIDIDGDGGMGMFTHCRDPRQWGATSNRGIGGGDPPDRPDPRSGNDVCVVVQSNCPLNHHDAEAALDEDEDALLVLLLQCQQPLVSSLVSLLVSVVVLVVVVVVSVVVVVVCVVVCVSSNQQNFDQDSVPRHGGDGPHPPLNHAHEYAYFQLQLNLCLNVVDGLLGDVVSLVSSLVSLQSVLVSQVVVCVVPVGHYFYEFDLPQPPFLVSLLVQCVDPSRNVSSVSRKDFDVVQCVVPVVPDSLGQIGHHTGSQGQLQDPDALVSSQVSPLSCLSSTPPDDEDEAAAAQGSDDSVLSSVLVVCSSNVGNGSMYIYKWKWKAAPPSSDIGTHDDCADPPPRDSRIWIWTDQRHTIDTPVPGGSNSVRSVVSGDHDNPSD

Nearest PDB structures (foldseek):
  6rpp-assembly1_A  TM=8.679E-01  e=9.281E-12  Pyrococcus abyssi GE5
  6rpq-assembly1_A  TM=8.274E-01  e=1.428E-11  Saccharomyces cerevisiae S288C
  7oec-assembly1_A  TM=8.755E-01  e=6.525E-10  Pyrococcus horikoshii OT3
  2cw8-assembly1_A  TM=8.731E-01  e=5.859E-10  Thermococcus kodakarensis KOD1
  5bkh-assembly1_A  TM=5.066E-01  e=2.159E-08  Pyrococcus horikoshii OT3

Sequence (772 aa):
MPDGLGTKASVAGPAKKPEVAILHAVKALGSAQTNFAGGQGFYNFLTFIAPYFEGQSYEEIVQLMQMFVYEMTQMMVARGGQLVFSSVQLTPGVPKLWRDKPAVYSGKIWNGSSPEAPLKTYGQFEREVRLAFKALMQVMLDGDYWGKPFNFPKPEISIEPDFMKEDLAFNAAHPDLPSYQDLYLLTFKLAAEYGTPYFDNQLPAYRGAGEGISCYQCLAGDELVPFAGASEEMQIERIDELFERAAKNGLDVDPNGVEFAKLSAYTPSVDFDTFKASLRPFKGIMRKSYQGKLLNIILTTGRRIRVTPDHPVFTLESGGFEKKTAKEVEAGEFIPVLNRPDLALPFIILRDEADLSYQDRVIDCGDLSVCLRLKNNGAVERQAIGDMHALRVREIIEEDYDGYVYDMVDVADTHNFCNALGVVTGNCCAYQFAATAESDNQFEDKLRFKDGKHFSMGSWQVVSLNCPRAAYLARGDDDLLFEYLRELMDTSVEIFKVKREWMNQIIKNHRMPFATQQPKDPRTGEKGSIAVGLEGLVYTIGVVGVNEMVQFHTGKQMHESKDAWKLAVRAMTEMEIYAKKLSEQHGMTIALARTPAETTAQRFAVSDLIHEEFRDYAEKVVKGDLDAVRKNMQRTRDLPVYYTNGTHLPPSADVTIFERAKLEHVFFPIVDGGNIFHIFMGEATPDPQGLMDFGLRLARETQIGYFTFTKDMTVCLGCSQVSGGLKDNCPSCGSEEVYHIRRITGYLQAVSGWNSAKRQELKDRKRYNDLA

Mean predicted aligned error: 14.81 Å

pLDDT: mean 83.14, std 17.5, range [22.86, 98.69]

Solvent-accessible surface area (backbone atoms only — not comparable to full-atom values): 41866 Å² total; per-residue (Å²): 76,70,37,58,70,52,82,89,37,68,71,56,74,65,39,83,47,47,70,51,41,44,53,49,54,50,51,48,49,52,51,46,38,70,75,40,94,64,74,40,70,39,76,52,39,47,63,66,50,18,74,55,42,69,92,57,53,72,70,57,43,30,51,53,38,42,51,45,40,50,54,36,62,66,39,52,66,23,86,95,61,31,54,41,56,35,34,33,29,40,51,61,49,57,53,75,92,45,22,82,35,55,32,70,58,66,64,41,64,18,63,48,86,42,92,94,26,50,68,40,35,38,45,80,33,36,65,36,19,35,51,44,48,51,25,43,48,47,45,52,65,57,27,46,102,58,49,44,74,69,64,28,49,34,49,32,37,53,46,40,65,77,62,77,52,76,60,64,69,59,44,70,77,38,74,89,54,76,51,45,65,56,48,50,44,48,46,26,39,30,24,30,74,62,23,36,48,35,39,38,30,27,58,31,77,87,59,56,54,88,43,72,80,75,75,66,40,25,31,44,33,82,44,41,33,43,37,21,49,95,82,68,56,70,43,75,42,36,49,44,61,52,32,60,58,24,34,77,80,40,68,50,70,42,88,87,58,38,37,36,13,55,37,78,34,26,28,51,24,55,38,86,88,75,40,43,66,46,76,25,48,26,54,23,32,38,37,31,81,44,77,50,59,32,37,38,42,29,28,74,73,71,42,58,53,47,26,24,44,63,15,44,31,38,37,64,50,104,86,47,76,43,82,43,37,45,68,75,62,54,70,67,43,27,32,46,28,57,54,86,84,86,80,82,65,83,61,64,75,72,69,92,76,83,77,93,78,83,82,89,77,90,76,76,91,75,88,87,83,80,86,89,70,88,48,102,79,80,67,81,84,90,85,88,58,77,38,44,44,66,42,40,29,60,44,71,47,82,39,87,41,78,49,56,30,29,40,58,32,61,34,52,102,52,46,31,36,32,37,31,60,24,44,44,31,47,44,57,86,84,80,65,96,52,92,37,59,75,73,29,98,54,39,69,40,25,74,66,42,48,62,39,31,61,92,49,82,55,66,77,47,79,44,73,44,64,39,35,60,28,28,64,74,23,70,60,39,68,69,48,26,55,47,45,51,48,54,54,50,55,53,44,50,56,52,50,51,58,50,48,58,54,48,52,53,39,56,77,66,65,70,44,42,55,51,61,17,38,54,59,15,78,87,77,68,45,72,22,38,51,68,42,44,76,83,66,36,29,36,31,45,19,37,34,10,42,35,38,16,28,22,67,42,68,73,30,39,49,91,75,30,72,65,25,32,49,50,47,53,49,55,50,47,54,50,38,59,47,33,51,51,52,16,68,76,67,77,42,58,45,28,39,20,43,38,69,43,81,60,53,25,30,51,50,41,49,53,32,52,72,33,81,92,37,21,79,60,37,75,75,52,59,43,68,43,64,69,61,34,77,76,35,58,92,79,45,83,77,38,32,27,26,38,38,51,12,74,44,74,53,56,56,52,94,63,55,71,67,55,49,48,68,69,45,23,72,52,40,84,50,27,79,53,38,68,78,44,83,44,40,28,36,49,56,66,60,60,31,66,45,48,37,55,46,52,53,46,48,31,72,78,37,48,45,46,26,36,36,44,35,32,31,26,21,36,23,73,82,77,37,51,68,42,67,23,83,56,74,47,31,92,87,79,62,43,65,58,52,49,39,39,34,62,75,67,90,47,59,42,56,56,86,80,48,56,41,22,55,56,36,48,62,70,41,43,56,60,51,76,82,69,113

Secondary structure (DSSP, 8-state):
--SSSSSSS-------SHHHHHHHHHHHHHHHHTT-SS-EEETTHHHHHGGGGTT--HHHHHHHHHHHHHHHHH---BTTTBPP-EEEEE-SS--HHHHTSBPEETTEE-SSSBTTB---BGGGGHHHHHHHHHHHHHHHHH-STTSPPP-SSEEEEEE-GGGSS--HHHHHH-TTSPPHHHHHHHHHHHHHHHS--EEEE--SGGG--S--------EETT-EEEEE-TT--EEEEEHHHHHHHHHTT-EEE-TTSEEEEEEEEEEEEEETTTTEEEEEEEEEEEEEEEEEEEEEEEETTS-EEEE-TT-EEEEEETTEEEEEEGGG--TT-EEEEEPPSSS----------S---------------------TT--------TTEEEEEEEEEEEEEEEEEEEEEE--TTT-EEE-TT-BEEE-------S--TTT-TTHHHHHTTGGG------EEEEEEEEHHHHHHHHTT-HHHHHHHHHHHHHHHHHHHHHHHHHHHHHHHTT--TTTT--PBPTTT-SB-S-SS-TTS-EEEEEEE-HHHHHHHHHSS-TTT-HHHHHHHHHHHHHHHHHHHHHHHHHT--EEEEE---TTHHHHHHHHHHHSTTTHHHHHHH-EE-HHHHHHHTTT-S--SEEPPBTTPPPTT----HHHHHHHHGGGTTT-TT---EEEEEET----HHHHHHHHHHHHHHS---EEEEEE-EEEETTT--EEES--SS-TTT--S-EEEEEE-SSSEEEGGGS-HHHHHHHHH--------